Protein 4LE5 (pdb70)

Sequence (774 aa):
MYLFTSEVVSAGHPDKCADIIADTIVDILLKNDKNSRVASEVFVAGNKVVIGGEVKSNHKLSKADYDNLVKDVLKNIGYDGAGHFSKEQCLHPDEVDVMVFLNEQSGETGAGDQGIMFGFASCEAEEYMPAAISYARMLCDRVYAYAKANPHELGVDIKTQVTIDYGTKANFENCKPQSIHTIVVSAPCVESMKIEDLRSLVMKLILDSNLPKELFDPNKTRILINPTGKYVNHSSLHDSGLTGRKLIVDSFGGYSPIGGGAQSSKDYTKVDRSGLYAGRWLAKNIVAAGLAKKCIVQLSYAIGVAKPTSVSVDCMGTNTSVNDDVLSDFVMQNFSLTPNWIRDKFHLDKPSKETFLYADVAARGQVGQKDYPWEKLDALEQFKKLLKMYLFTSEVVSAGHPDKCADIIADTIVDILLKNDKNSRVASEVFVAGNKVVIGGEVKSNHKLSKADYDNLVKDVLKNIGYDGAGHFSKEQCLHPDEVDVMVFLNEQSPDINQDQGIMFGFASCEAEEYMPAAISYARMLCDRVYAYAKANPHELGVDIKTQVTIDYGTKANFENCKPQSIHTIVVSAPCVESMKIEDLRSLVMKLILDSNLPKELFDPNKTRILINPTGKYVNHSSLHDSGLTGRKLIVDSFGGYSPIGGGAQSSKDYTKVDRSGLYAGRWLAKNIVAAGLAKKCIVQLSYAIGVAKPTSVSVDCMGTNTSVNDDVLSDFVMQNFSLTPNWIRDKFHLDKPSKETFLYADVAARGQVGQKDYPWEKLDALEQQFKKLL

Structure (mmCIF, N/CA/C/O backbone):
data_4LE5
#
_entry.id   4LE5
#
_cell.length_a   61.655
_cell.length_b   113.075
_cell.length_c   62.179
_cell.angle_alpha   90.00
_cell.angle_beta   116.49
_cell.angle_gamma   90.00
#
_symmetry.space_group_name_H-M   'P 1 21 1'
#
loop_
_entity.id
_entity.type
_entity.pdbx_description
1 polymer 'S-adenosylmethionine synthetase'
2 water water
#
loop_
_atom_site.group_PDB
_atom_site.id
_atom_site.type_symbol
_atom_site.label_atom_id
_atom_site.label_alt_id
_atom_site.label_comp_id
_atom_site.label_asym_id
_atom_site.label_entity_id
_atom_site.label_seq_id
_atom_site.pdbx_PDB_ins_code
_atom_site.Cartn_x
_atom_site.Cartn_y
_atom_site.Cartn_z
_atom_site.occupancy
_atom_site.B_iso_or_equiv
_atom_site.auth_seq_id
_atom_site.auth_comp_id
_atom_site.auth_asym_id
_atom_site.auth_atom_id
_atom_site.pdbx_PDB_model_num
ATOM 1 N N . MET A 1 1 ? 13.386 22.551 6.620 1.00 60.52 1 MET A N 1
ATOM 2 C CA . MET A 1 1 ? 14.810 23.005 6.531 1.00 58.91 1 MET A CA 1
ATOM 3 C C . MET A 1 1 ? 15.725 22.300 7.545 1.00 52.48 1 MET A C 1
ATOM 4 O O . MET A 1 1 ? 16.941 22.350 7.409 1.00 49.44 1 MET A O 1
ATOM 9 N N . TYR A 1 2 ? 15.154 21.658 8.564 1.00 49.68 2 TYR A N 1
ATOM 10 C CA . TYR A 1 2 ? 15.925 20.743 9.414 1.00 48.06 2 TYR A CA 1
ATOM 11 C C . TYR A 1 2 ? 15.069 19.553 9.860 1.00 45.38 2 TYR A C 1
ATOM 12 O O . TYR A 1 2 ? 14.302 19.648 10.817 1.00 45.68 2 TYR A O 1
ATOM 21 N N . LEU A 1 3 ? 15.222 18.438 9.154 1.00 45.18 3 LEU A N 1
ATOM 22 C CA . LEU A 1 3 ? 14.346 17.274 9.314 1.00 44.48 3 LEU A CA 1
ATOM 23 C C . LEU A 1 3 ? 14.885 16.279 10.339 1.00 43.18 3 LEU A C 1
ATOM 24 O O . LEU A 1 3 ? 16.095 16.115 10.461 1.00 40.31 3 LEU A O 1
ATOM 29 N N . PHE A 1 4 ? 13.974 15.607 11.049 1.00 38.17 4 PHE A N 1
ATOM 30 C CA . PHE A 1 4 ? 14.315 14.444 11.871 1.00 37.11 4 PHE A CA 1
ATOM 31 C C . PHE A 1 4 ? 13.146 13.459 11.919 1.00 35.76 4 PHE A C 1
ATOM 32 O O . PHE A 1 4 ? 11.968 13.848 11.984 1.00 35.37 4 PHE A O 1
ATOM 40 N N . THR A 1 5 ? 13.490 12.180 11.904 1.00 35.17 5 THR A N 1
ATOM 41 C CA . THR A 1 5 ? 12.525 11.113 11.751 1.00 36.11 5 THR A CA 1
ATOM 42 C C . THR A 1 5 ? 12.767 9.999 12.760 1.00 34.00 5 THR A C 1
ATOM 43 O O . THR A 1 5 ? 13.893 9.574 12.946 1.00 32.86 5 THR A O 1
ATOM 47 N N . SER A 1 6 ? 11.694 9.506 13.373 1.00 32.12 6 SER A N 1
ATOM 48 C CA . SER A 1 6 ? 11.740 8.293 14.166 1.00 31.08 6 SER A CA 1
ATOM 49 C C . SER A 1 6 ? 10.654 7.344 13.673 1.00 32.51 6 SER A C 1
ATOM 50 O O . SER A 1 6 ? 9.718 7.770 12.983 1.00 33.87 6 SER A O 1
ATOM 53 N N . GLU A 1 7 ? 10.806 6.067 14.014 1.00 31.75 7 GLU A N 1
ATOM 54 C CA . GLU A 1 7 ? 9.875 5.011 13.626 1.00 36.72 7 GLU A CA 1
ATOM 55 C C . GLU A 1 7 ? 9.498 4.174 14.844 1.00 34.33 7 GLU A C 1
ATOM 56 O O . GLU A 1 7 ? 10.301 4.011 15.752 1.00 33.64 7 GLU A O 1
ATOM 62 N N . VAL A 1 8 ? 8.276 3.649 14.863 1.00 33.35 8 VAL A N 1
ATOM 63 C CA . VAL A 1 8 ? 7.860 2.662 15.863 1.00 32.68 8 VAL A CA 1
ATOM 64 C C . VAL A 1 8 ? 7.175 1.502 15.123 1.00 31.94 8 VAL A C 1
ATOM 65 O O . VAL A 1 8 ? 6.606 1.704 14.048 1.00 33.63 8 VAL A O 1
ATOM 69 N N . VAL A 1 9 ? 7.282 0.290 15.658 1.00 30.33 9 VAL A N 1
ATOM 70 C CA . VAL A 1 9 ? 6.527 -0.857 15.154 1.00 31.54 9 VAL A CA 1
ATOM 71 C C . VAL A 1 9 ? 5.638 -1.411 16.269 1.00 32.64 9 VAL A C 1
ATOM 72 O O . VAL A 1 9 ? 5.915 -1.217 17.459 1.00 31.42 9 VAL A O 1
ATOM 76 N N . SER A 1 10 ? 4.557 -2.082 15.891 1.00 31.82 10 SER A N 1
ATOM 77 C CA . SER A 1 10 ? 3.640 -2.637 16.871 1.00 32.08 10 SER A CA 1
ATOM 78 C C . SER A 1 10 ? 4.150 -3.956 17.469 1.00 31.42 10 SER A C 1
ATOM 79 O O . SER A 1 10 ? 5.161 -4.530 17.024 1.00 30.65 10 SER A O 1
ATOM 82 N N . ALA A 1 11 ? 3.417 -4.439 18.470 1.00 30.55 11 ALA A N 1
ATOM 83 C CA . ALA A 1 11 ? 3.665 -5.744 19.091 1.00 30.91 11 ALA A CA 1
ATOM 84 C C . ALA A 1 11 ? 3.571 -6.901 18.083 1.00 31.51 11 ALA A C 1
ATOM 85 O O . ALA A 1 11 ? 4.179 -7.938 18.282 1.00 34.40 11 ALA A O 1
ATOM 87 N N . GLY A 1 12 ? 2.819 -6.701 16.997 1.00 31.40 12 GLY A N 1
ATOM 88 C CA . GLY A 1 12 ? 2.685 -7.697 15.943 1.00 31.29 12 GLY A CA 1
ATOM 89 C C . GLY A 1 12 ? 3.912 -7.851 15.044 1.00 28.87 12 GLY A C 1
ATOM 90 O O . GLY A 1 12 ? 4.017 -8.832 14.316 1.00 34.07 12 GLY A O 1
ATOM 91 N N . HIS A 1 13 ? 4.838 -6.900 15.105 1.00 30.06 13 HIS A N 1
ATOM 92 C CA . HIS A 1 13 ? 6.105 -7.000 14.359 1.00 29.89 13 HIS A CA 1
ATOM 93 C C . HIS A 1 13 ? 6.947 -8.208 14.823 1.00 32.22 13 HIS A C 1
ATOM 94 O O . HIS A 1 13 ? 7.046 -8.453 16.019 1.00 31.81 13 HIS A O 1
ATOM 101 N N . PRO A 1 14 ? 7.565 -8.956 13.883 1.00 29.99 14 PRO A N 1
ATOM 102 C CA . PRO A 1 14 ? 8.233 -10.195 14.303 1.00 30.79 14 PRO A CA 1
ATOM 103 C C . PRO A 1 14 ? 9.282 -9.996 15.409 1.00 28.73 14 PRO A C 1
ATOM 104 O O . PRO A 1 14 ? 9.342 -10.813 16.334 1.00 27.00 14 PRO A O 1
ATOM 108 N N . ASP A 1 15 ? 10.072 -8.935 15.317 1.00 28.96 15 ASP A N 1
ATOM 109 C CA . ASP A 1 15 ? 11.084 -8.664 16.371 1.00 30.69 15 ASP A CA 1
ATOM 110 C C . ASP A 1 15 ? 10.407 -8.443 17.725 1.00 30.18 15 ASP A C 1
ATOM 111 O O . ASP A 1 15 ? 10.913 -8.897 18.758 1.00 33.36 15 ASP A O 1
ATOM 116 N N . LYS A 1 16 ? 9.263 -7.755 17.730 1.00 31.36 16 LYS A N 1
ATOM 117 C CA . LYS A 1 16 ? 8.521 -7.535 18.983 1.00 31.96 16 LYS A CA 1
ATOM 118 C C . LYS A 1 16 ? 7.828 -8.799 19.519 1.00 32.86 16 LYS A C 1
ATOM 119 O O . LYS A 1 16 ? 7.751 -8.993 20.732 1.00 33.28 16 LYS A O 1
ATOM 125 N N . CYS A 1 17 ? 7.329 -9.663 18.638 1.00 33.86 17 CYS A N 1
ATOM 126 C CA . CYS A 1 17 ? 6.835 -10.977 19.073 1.00 33.81 17 CYS A CA 1
ATOM 127 C C . CYS A 1 17 ? 7.926 -11.728 19.823 1.00 33.16 17 CYS A C 1
ATOM 128 O O . CYS A 1 17 ? 7.672 -12.328 20.869 1.00 32.58 17 CYS A O 1
ATOM 131 N N . ALA A 1 18 ? 9.144 -11.686 19.291 1.00 29.89 18 ALA A N 1
ATOM 132 C CA . ALA A 1 18 ? 10.265 -12.359 19.940 1.00 30.02 18 ALA A CA 1
ATOM 133 C C . ALA A 1 18 ? 10.572 -11.754 21.309 1.00 28.66 18 ALA A C 1
ATOM 134 O O . ALA A 1 18 ? 10.796 -12.511 22.291 1.00 30.88 18 ALA A O 1
ATOM 136 N N . ASP A 1 19 ? 10.621 -10.426 21.363 1.00 28.56 19 ASP A N 1
ATOM 137 C CA . ASP A 1 19 ? 10.852 -9.692 22.613 1.00 30.92 19 ASP A CA 1
ATOM 138 C C . ASP A 1 19 ? 9.785 -10.031 23.646 1.00 31.56 19 ASP A C 1
ATOM 139 O O . ASP A 1 19 ? 10.101 -10.255 24.804 1.00 29.15 19 ASP A O 1
ATOM 144 N N . ILE A 1 20 ? 8.523 -10.044 23.220 1.00 28.73 20 ILE A N 1
ATOM 145 C CA . ILE A 1 20 ? 7.404 -10.229 24.141 1.00 29.52 20 ILE A CA 1
ATOM 146 C C . ILE A 1 20 ? 7.320 -11.662 24.658 1.00 29.04 20 ILE A C 1
ATOM 147 O O . ILE A 1 20 ? 7.017 -11.869 25.821 1.00 29.00 20 ILE A O 1
ATOM 152 N N . ILE A 1 21 ? 7.602 -12.638 23.794 1.00 30.08 21 ILE A N 1
ATOM 153 C CA . ILE A 1 21 ? 7.720 -14.029 24.211 1.00 29.39 21 ILE A CA 1
ATOM 154 C C . ILE A 1 21 ? 8.829 -14.144 25.273 1.00 30.23 21 ILE A C 1
ATOM 155 O O . ILE A 1 21 ? 8.629 -14.732 26.352 1.00 30.07 21 ILE A O 1
ATOM 160 N N . ALA A 1 22 ? 9.968 -13.532 24.995 1.00 30.19 22 ALA A N 1
ATOM 161 C CA . ALA A 1 22 ? 11.136 -13.699 25.845 1.00 29.09 22 ALA A CA 1
ATOM 162 C C . ALA A 1 22 ? 10.885 -13.119 27.226 1.00 31.05 22 ALA A C 1
ATOM 163 O O . ALA A 1 22 ? 11.259 -13.716 28.233 1.00 32.77 22 ALA A O 1
ATOM 165 N N . ASP A 1 23 ? 10.264 -11.952 27.261 1.00 29.27 23 ASP A N 1
ATOM 166 C CA . ASP A 1 23 ? 9.937 -11.272 28.509 1.00 30.11 23 ASP A CA 1
ATOM 167 C C . ASP A 1 23 ? 8.700 -11.875 29.229 1.00 28.80 23 ASP A C 1
ATOM 168 O O . ASP A 1 23 ? 8.463 -11.582 30.407 1.00 28.69 23 ASP A O 1
ATOM 173 N N . THR A 1 24 ? 7.910 -12.686 28.534 1.00 31.31 24 THR A N 1
ATOM 174 C CA . THR A 1 24 ? 6.827 -13.428 29.184 1.00 31.09 24 THR A CA 1
ATOM 175 C C . THR A 1 24 ? 7.430 -14.552 30.030 1.00 33.05 24 THR A C 1
ATOM 176 O O . THR A 1 24 ? 6.910 -14.868 31.108 1.00 31.22 24 THR A O 1
ATOM 180 N N . ILE A 1 25 ? 8.554 -15.102 29.560 1.00 30.16 25 ILE A N 1
ATOM 181 C CA . ILE A 1 25 ? 9.324 -16.116 30.291 1.00 32.25 25 ILE A CA 1
ATOM 182 C C . ILE A 1 25 ? 9.970 -15.483 31.525 1.00 32.41 25 ILE A C 1
ATOM 183 O O . ILE A 1 25 ? 9.907 -16.042 32.632 1.00 31.74 25 ILE A O 1
ATOM 188 N N . VAL A 1 26 ? 10.589 -14.320 31.328 1.00 33.49 26 VAL A N 1
ATOM 189 C CA . VAL A 1 26 ? 11.163 -13.556 32.441 1.00 33.63 26 VAL A CA 1
ATOM 190 C C . VAL A 1 26 ? 10.089 -13.339 33.515 1.00 35.38 26 VAL A C 1
ATOM 191 O O . VAL A 1 26 ? 10.343 -13.556 34.706 1.00 34.19 26 VAL A O 1
ATOM 195 N N . ASP A 1 27 ? 8.886 -12.942 33.085 1.00 35.31 27 ASP A N 1
ATOM 196 C CA . ASP A 1 27 ? 7.805 -12.617 34.025 1.00 37.27 27 ASP A CA 1
ATOM 197 C C . ASP A 1 27 ? 7.381 -13.806 34.886 1.00 36.38 27 ASP A C 1
ATOM 198 O O . ASP A 1 27 ? 7.228 -13.664 36.107 1.00 34.63 27 ASP A O 1
ATOM 203 N N . ILE A 1 28 ? 7.195 -14.964 34.261 1.00 36.06 28 ILE A N 1
ATOM 204 C CA . ILE A 1 28 ? 6.674 -16.134 34.979 1.00 36.41 28 ILE A CA 1
ATOM 205 C C . ILE A 1 28 ? 7.726 -16.733 35.913 1.00 38.12 28 ILE A C 1
ATOM 206 O O . ILE A 1 28 ? 7.392 -17.180 37.011 1.00 37.78 28 ILE A O 1
ATOM 211 N N . LEU A 1 29 ? 8.994 -16.670 35.515 1.00 34.40 29 LEU A N 1
ATOM 212 C CA . LEU A 1 29 ? 10.088 -17.128 36.368 1.00 38.31 29 LEU A CA 1
ATOM 213 C C . LEU A 1 29 ? 10.271 -16.212 37.585 1.00 38.85 29 LEU A C 1
ATOM 214 O O . LEU A 1 29 ? 10.295 -16.685 38.726 1.00 41.70 29 LEU A O 1
ATOM 219 N N . LEU A 1 30 ? 10.386 -14.909 37.347 1.00 36.02 30 LEU A N 1
ATOM 220 C CA . LEU A 1 30 ? 10.500 -13.943 38.433 1.00 36.22 30 LEU A CA 1
ATOM 221 C C . LEU A 1 30 ? 9.266 -13.896 39.345 1.00 41.03 30 LEU A C 1
ATOM 222 O O . LEU A 1 30 ? 9.403 -13.731 40.563 1.00 44.01 30 LEU A O 1
ATOM 227 N N . LYS A 1 31 ? 8.073 -14.015 38.766 1.00 39.84 31 LYS A N 1
ATOM 228 C CA . LYS A 1 31 ? 6.836 -14.103 39.561 1.00 43.22 31 LYS A CA 1
ATOM 229 C C . LYS A 1 31 ? 6.928 -15.163 40.680 1.00 42.90 31 LYS A C 1
ATOM 230 O O . LYS A 1 31 ? 6.500 -14.910 41.809 1.00 42.26 31 LYS A O 1
ATOM 236 N N . ASN A 1 32 ? 7.484 -16.329 40.350 1.00 42.81 32 ASN A N 1
ATOM 237 C CA . ASN A 1 32 ? 7.539 -17.491 41.248 1.00 43.07 32 ASN A CA 1
ATOM 238 C C . ASN A 1 32 ? 8.881 -17.680 41.970 1.00 44.39 32 ASN A C 1
ATOM 239 O O . ASN A 1 32 ? 8.934 -18.343 43.000 1.00 46.40 32 ASN A O 1
ATOM 244 N N . ASP A 1 33 ? 9.958 -17.121 41.417 1.00 43.33 33 ASP A N 1
ATOM 245 C CA . ASP A 1 33 ? 11.287 -17.121 42.059 1.00 42.49 33 ASP A CA 1
ATOM 246 C C . ASP A 1 33 ? 11.954 -15.805 41.695 1.00 41.30 33 ASP A C 1
ATOM 247 O O . ASP A 1 33 ? 12.427 -15.641 40.567 1.00 40.46 33 ASP A O 1
ATOM 252 N N . LYS A 1 34 ? 11.985 -14.877 42.652 1.00 39.38 34 LYS A N 1
ATOM 253 C CA . LYS A 1 34 ? 12.507 -13.535 42.421 1.00 37.84 34 LYS A CA 1
ATOM 254 C C . LYS A 1 34 ? 14.032 -13.473 42.218 1.00 37.59 34 LYS A C 1
ATOM 255 O O . LYS A 1 34 ? 14.545 -12.438 41.803 1.00 36.17 34 LYS A O 1
ATOM 261 N N . ASN A 1 35 ? 14.746 -14.555 42.532 1.00 38.63 35 ASN A N 1
ATOM 262 C CA . ASN A 1 35 ? 16.195 -14.629 42.272 1.00 39.76 35 ASN A CA 1
ATOM 263 C C . ASN A 1 35 ? 16.541 -15.383 40.985 1.00 39.08 35 ASN A C 1
ATOM 264 O O . ASN A 1 35 ? 17.712 -15.696 40.734 1.00 39.94 35 ASN A O 1
ATOM 269 N N . SER A 1 36 ? 15.526 -15.686 40.176 1.00 39.06 36 SER A N 1
ATOM 270 C CA . SER A 1 36 ? 15.740 -16.313 38.880 1.00 36.26 36 SER A CA 1
ATOM 271 C C . SER A 1 36 ? 16.717 -15.509 38.016 1.00 33.33 36 SER A C 1
ATOM 272 O O . SER A 1 36 ? 16.657 -14.268 37.991 1.00 34.63 36 SER A O 1
ATOM 275 N N . ARG A 1 37 ? 17.619 -16.222 37.342 1.00 32.62 37 ARG A N 1
ATOM 276 C CA . ARG A 1 37 ? 18.552 -15.621 36.395 1.00 34.50 37 ARG A CA 1
ATOM 277 C C . ARG A 1 37 ? 18.160 -16.086 35.000 1.00 30.79 37 ARG A C 1
ATOM 278 O O . ARG A 1 37 ? 18.149 -17.278 34.719 1.00 31.51 37 ARG A O 1
ATOM 286 N N . VAL A 1 38 ? 17.833 -15.135 34.130 1.00 32.18 38 VAL A N 1
ATOM 287 C CA . VAL A 1 38 ? 17.184 -15.449 32.859 1.00 32.21 38 VAL A CA 1
ATOM 288 C C .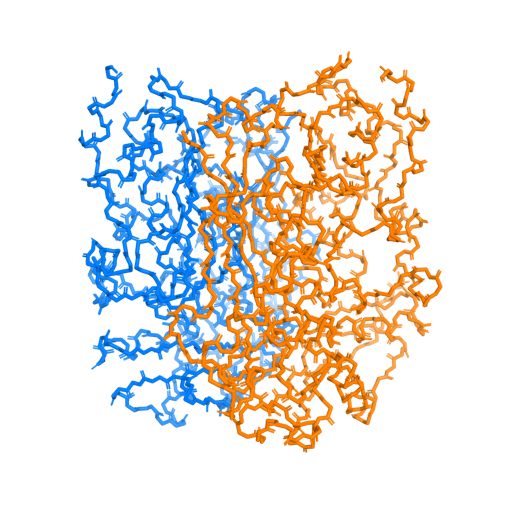 VAL A 1 38 ? 17.888 -14.747 31.704 1.00 31.95 38 VAL A C 1
ATOM 289 O O . VAL A 1 38 ? 18.128 -13.536 31.759 1.00 31.68 38 VAL A O 1
ATOM 293 N N . ALA A 1 39 ? 18.216 -15.528 30.678 1.00 31.91 39 ALA A N 1
ATOM 294 C CA . ALA A 1 39 ? 18.757 -15.026 29.415 1.00 32.84 39 ALA A CA 1
ATOM 295 C C . ALA A 1 39 ? 18.095 -15.817 28.262 1.00 32.57 39 ALA A C 1
ATOM 296 O O . ALA A 1 39 ? 18.769 -16.496 27.482 1.00 32.33 39 ALA A O 1
ATOM 298 N N . SER A 1 40 ? 16.762 -15.735 28.199 1.00 33.02 40 SER A N 1
ATOM 299 C CA . SER A 1 40 ? 15.957 -16.568 27.289 1.00 31.67 40 SER A CA 1
ATOM 300 C C . SER A 1 40 ? 15.661 -15.903 25.944 1.00 34.85 40 SER A C 1
ATOM 301 O O . SER A 1 40 ? 14.590 -15.318 25.738 1.00 33.00 40 SER A O 1
ATOM 304 N N . GLU A 1 41 ? 16.606 -16.040 25.019 1.00 31.35 41 GLU A N 1
ATOM 305 C CA . GLU A 1 41 ? 16.511 -15.428 23.681 1.00 32.22 41 GLU A CA 1
ATOM 306 C C . GLU A 1 41 ? 15.518 -16.161 22.785 1.00 28.69 41 GLU A C 1
ATOM 307 O O . GLU A 1 41 ? 15.333 -17.366 22.910 1.00 28.73 41 GLU A O 1
ATOM 313 N N . VAL A 1 42 ? 14.926 -15.431 21.842 1.00 29.62 42 VAL A N 1
ATOM 314 C CA . VAL A 1 42 ? 13.905 -15.987 20.978 1.00 29.25 42 VAL A CA 1
ATOM 315 C C . VAL A 1 42 ? 14.161 -15.604 19.523 1.00 29.03 42 VAL A C 1
ATOM 316 O O . VAL A 1 42 ? 14.513 -14.466 19.209 1.00 30.94 42 VAL A O 1
ATOM 320 N N . PHE A 1 43 ? 13.982 -16.593 18.666 1.00 29.58 43 PHE A N 1
ATOM 321 C CA . PHE A 1 43 ? 14.013 -16.450 17.233 1.00 32.07 43 PHE A CA 1
ATOM 322 C C . PHE A 1 43 ? 12.689 -16.983 16.688 1.00 30.29 43 PHE A C 1
ATOM 323 O O . PHE A 1 43 ? 12.290 -18.100 16.984 1.00 30.90 43 PHE A O 1
ATOM 331 N N . VAL A 1 44 ? 12.034 -16.177 15.870 1.00 31.27 44 VAL A N 1
ATOM 332 C CA . VAL A 1 44 ? 10.772 -16.548 15.244 1.00 30.15 44 VAL A CA 1
ATOM 333 C C . VAL A 1 44 ? 10.920 -16.434 13.739 1.00 30.66 44 VAL A C 1
ATOM 334 O O . VAL A 1 44 ? 11.425 -15.435 13.232 1.00 33.17 44 VAL A O 1
ATOM 338 N N . ALA A 1 45 ? 10.494 -17.465 13.029 1.00 33.50 45 ALA A N 1
ATOM 339 C CA . ALA A 1 45 ? 10.457 -17.403 11.566 1.00 35.57 45 ALA A CA 1
ATOM 340 C C . ALA A 1 45 ? 9.528 -18.467 11.023 1.00 35.08 45 ALA A C 1
ATOM 341 O O . ALA A 1 45 ? 9.502 -19.602 11.506 1.00 33.01 45 ALA A O 1
ATOM 343 N N . GLY A 1 46 ? 8.769 -18.100 9.993 1.00 35.45 46 GLY A N 1
ATOM 344 C CA . GLY A 1 46 ? 7.823 -19.022 9.408 1.00 36.75 46 GLY A CA 1
ATOM 345 C C . GLY A 1 46 ? 6.862 -19.459 10.484 1.00 38.84 46 GLY A C 1
ATOM 346 O O . GLY A 1 46 ? 6.339 -18.624 11.238 1.00 40.12 46 GLY A O 1
ATOM 347 N N . ASN A 1 47 ? 6.652 -20.768 10.578 1.00 41.14 47 ASN A N 1
ATOM 348 C CA . ASN A 1 47 ? 5.835 -21.333 11.647 1.00 41.22 47 ASN A CA 1
ATOM 349 C C . ASN A 1 47 ? 6.663 -21.885 12.799 1.00 37.93 47 ASN A C 1
ATOM 350 O O . ASN A 1 47 ? 6.241 -22.795 13.490 1.00 35.74 47 ASN A O 1
ATOM 355 N N . LYS A 1 48 ? 7.855 -21.331 13.002 1.00 35.24 48 LYS A N 1
ATOM 356 C CA . LYS A 1 48 ? 8.755 -21.837 14.025 1.00 35.14 48 LYS A CA 1
ATOM 357 C C . LYS A 1 48 ? 8.981 -20.772 15.076 1.00 30.55 48 LYS A C 1
ATOM 358 O O . LYS A 1 48 ? 9.072 -19.582 14.760 1.00 32.82 48 LYS A O 1
ATOM 364 N N . VAL A 1 49 ? 9.046 -21.210 16.326 1.00 29.86 49 VAL A N 1
ATOM 365 C CA . VAL A 1 49 ? 9.555 -20.391 17.422 1.00 31.76 49 VAL A CA 1
ATOM 366 C C . VAL A 1 49 ? 10.669 -21.168 18.080 1.00 28.03 49 VAL A C 1
ATOM 367 O O . VAL A 1 49 ? 10.451 -22.285 18.461 1.00 29.94 49 VAL A O 1
ATOM 371 N N . VAL A 1 50 ? 11.875 -20.601 18.149 1.00 32.29 50 VAL A N 1
ATOM 372 C CA . VAL A 1 50 ? 13.004 -21.225 18.855 1.00 31.71 50 VAL A CA 1
ATOM 373 C C . VAL A 1 50 ? 13.385 -20.415 20.095 1.00 30.67 50 VAL A C 1
ATOM 374 O O . VAL A 1 50 ? 13.651 -19.219 20.014 1.00 29.76 50 VAL A O 1
ATOM 378 N N . ILE A 1 51 ? 13.414 -21.083 21.245 1.00 30.47 51 ILE A N 1
ATOM 379 C CA . ILE A 1 51 ? 13.870 -20.481 22.489 1.00 31.95 51 ILE A CA 1
ATOM 380 C C . ILE A 1 51 ? 15.234 -21.062 22.866 1.00 32.71 51 ILE A C 1
ATOM 381 O O . ILE A 1 51 ? 15.384 -22.280 22.985 1.00 34.83 51 ILE A O 1
ATOM 386 N N . GLY A 1 52 ? 16.226 -20.193 23.059 1.00 31.26 52 GLY A N 1
ATOM 387 C CA . GLY A 1 52 ? 17.549 -20.618 23.499 1.00 30.38 52 GLY A CA 1
ATOM 388 C C . GLY A 1 52 ? 18.072 -19.711 24.582 1.00 32.37 52 GLY A C 1
ATOM 389 O O . GLY A 1 52 ? 17.373 -18.831 25.076 1.00 35.62 52 GLY A O 1
ATOM 390 N N . GLY A 1 53 ? 19.325 -19.941 24.967 1.00 33.89 53 GLY A N 1
ATOM 391 C CA . GLY A 1 53 ? 19.915 -19.164 26.013 1.00 34.32 53 GLY A CA 1
ATOM 392 C C . GLY A 1 53 ? 20.044 -19.990 27.265 1.00 34.38 53 GLY A C 1
ATOM 393 O O . GLY A 1 53 ? 20.141 -21.220 27.214 1.00 36.20 53 GLY A O 1
ATOM 394 N N . GLU A 1 54 ? 20.005 -19.294 28.391 1.00 35.39 54 GLU A N 1
ATOM 395 C CA . GLU A 1 54 ? 20.303 -19.882 29.679 1.00 38.79 54 GLU A CA 1
ATOM 396 C C . GLU A 1 54 ? 19.223 -19.507 30.684 1.00 40.41 54 GLU A C 1
ATOM 397 O O . GLU A 1 54 ? 18.697 -18.397 30.654 1.00 41.34 54 GLU A O 1
ATOM 403 N N . VAL A 1 55 ? 18.868 -20.437 31.562 1.00 40.25 55 VAL A N 1
ATOM 404 C CA . VAL A 1 55 ? 17.886 -20.153 32.612 1.00 41.28 55 VAL A CA 1
ATOM 405 C C . VAL A 1 55 ? 18.300 -20.836 33.918 1.00 41.59 55 VAL A C 1
ATOM 406 O O . VAL A 1 55 ? 18.776 -21.972 33.901 1.00 42.33 55 VAL A O 1
ATOM 410 N N . LYS A 1 56 ? 18.125 -20.129 35.037 1.00 41.72 56 LYS A N 1
ATOM 411 C CA . LYS A 1 56 ? 18.342 -20.697 36.375 1.00 41.60 56 LYS A CA 1
ATOM 412 C C . LYS A 1 56 ? 17.249 -20.207 37.312 1.00 41.26 56 LYS A C 1
ATOM 413 O O . LYS A 1 56 ? 17.186 -19.029 37.644 1.00 41.55 56 LYS A O 1
ATOM 419 N N . SER A 1 57 ? 16.395 -21.126 37.741 1.00 38.26 57 SER A N 1
ATOM 420 C CA . SER A 1 57 ? 15.195 -20.774 38.488 1.00 39.51 57 SER A CA 1
ATOM 421 C C . SER A 1 57 ? 14.734 -21.971 39.314 1.00 40.42 57 SER A C 1
ATOM 422 O O . SER A 1 57 ? 14.983 -23.114 38.944 1.00 42.77 57 SER A O 1
ATOM 425 N N . ASN A 1 58 ? 14.072 -21.698 40.436 1.00 45.91 58 ASN A N 1
ATOM 426 C CA . ASN A 1 58 ? 13.422 -22.740 41.226 1.00 46.05 58 ASN A CA 1
ATOM 427 C C . ASN A 1 58 ? 12.051 -23.089 40.659 1.00 49.07 58 ASN A C 1
ATOM 428 O O . ASN A 1 58 ? 11.537 -24.169 40.908 1.00 48.11 58 ASN A O 1
ATOM 433 N N . HIS A 1 59 ? 11.462 -22.184 39.885 1.00 49.75 59 HIS A N 1
ATOM 434 C CA . HIS A 1 59 ? 10.235 -22.510 39.177 1.00 50.13 59 HIS A CA 1
ATOM 435 C C . HIS A 1 59 ? 10.615 -23.261 37.915 1.00 50.52 59 HIS A C 1
ATOM 436 O O . HIS A 1 59 ? 11.310 -22.727 37.050 1.00 47.30 59 HIS A O 1
ATOM 443 N N . LYS A 1 60 ? 10.183 -24.513 37.838 1.00 51.23 60 LYS A N 1
ATOM 444 C CA . LYS A 1 60 ? 10.502 -25.383 36.720 1.00 54.93 60 LYS A CA 1
ATOM 445 C C . LYS A 1 60 ? 9.428 -25.224 35.654 1.00 53.02 60 LYS A C 1
ATOM 446 O O . LYS A 1 60 ? 8.250 -25.084 35.964 1.00 52.27 60 LYS A O 1
ATOM 452 N N . LEU A 1 61 ? 9.850 -25.238 34.396 1.00 53.10 61 LEU A N 1
ATOM 453 C CA . LEU A 1 61 ? 8.958 -24.985 33.280 1.00 52.60 61 LEU A CA 1
ATOM 454 C C . LEU A 1 61 ? 9.093 -26.141 32.291 1.00 52.96 61 LEU A C 1
ATOM 455 O O . LEU A 1 61 ? 10.188 -26.411 31.801 1.00 50.63 61 LEU A O 1
ATOM 460 N N . SER A 1 62 ? 7.985 -26.837 32.021 1.00 51.90 62 SER A N 1
ATOM 461 C CA . SER A 1 62 ? 7.990 -27.992 31.109 1.00 51.84 62 SER A CA 1
ATOM 462 C C . SER A 1 62 ? 7.898 -27.556 29.655 1.00 46.81 62 SER A C 1
ATOM 463 O O . SER A 1 62 ? 7.537 -26.418 29.369 1.00 45.04 62 SER A O 1
ATOM 466 N N . LYS A 1 63 ? 8.190 -28.479 28.744 1.00 44.91 63 LYS A N 1
ATOM 467 C CA . LYS A 1 63 ? 8.082 -28.219 27.304 1.00 42.98 63 LYS A CA 1
ATOM 468 C C . LYS A 1 63 ? 6.655 -27.826 26.918 1.00 42.65 63 LYS A C 1
ATOM 469 O O . LYS A 1 63 ? 6.449 -26.919 26.112 1.00 40.00 63 LYS A O 1
ATOM 475 N N . ALA A 1 64 ? 5.679 -28.518 27.496 1.00 41.47 64 ALA A N 1
ATOM 476 C CA . ALA A 1 64 ? 4.271 -28.154 27.350 1.00 43.55 64 ALA A CA 1
ATOM 477 C C . ALA A 1 64 ? 4.021 -26.719 27.831 1.00 42.40 64 ALA A C 1
ATOM 478 O O . ALA A 1 64 ? 3.330 -25.950 27.169 1.00 44.92 64 ALA A O 1
ATOM 480 N N . ASP A 1 65 ? 4.598 -26.361 28.979 1.00 43.77 65 ASP A N 1
ATOM 481 C CA . ASP A 1 65 ? 4.466 -24.998 29.514 1.00 42.66 65 ASP A CA 1
ATOM 482 C C . ASP A 1 65 ? 5.019 -23.943 28.556 1.00 38.73 65 ASP A C 1
ATOM 483 O O . ASP A 1 65 ? 4.405 -22.885 28.366 1.00 34.64 65 ASP A O 1
ATOM 488 N N . TYR A 1 66 ? 6.174 -24.232 27.956 1.00 37.13 66 TYR A N 1
ATOM 489 C CA . TYR A 1 66 ? 6.776 -23.314 26.998 1.00 36.11 66 TYR A CA 1
ATOM 490 C C . TYR A 1 66 ? 5.906 -23.207 25.756 1.00 34.07 66 TYR A C 1
ATOM 491 O O . TYR A 1 66 ? 5.711 -22.115 25.244 1.00 34.33 66 TYR A O 1
ATOM 500 N N . ASP A 1 67 ? 5.376 -24.336 25.284 1.00 35.88 67 ASP A N 1
ATOM 501 C CA . ASP A 1 67 ? 4.456 -24.349 24.131 1.00 38.58 67 ASP A CA 1
ATOM 502 C C . ASP A 1 67 ? 3.236 -23.482 24.389 1.00 38.39 67 ASP A C 1
ATOM 503 O O . ASP A 1 67 ? 2.871 -22.645 23.566 1.00 37.15 67 ASP A O 1
ATOM 508 N N . ASN A 1 68 ? 2.613 -23.700 25.535 1.00 36.86 68 ASN A N 1
ATOM 509 C CA . ASN A 1 68 ? 1.403 -22.974 25.899 1.00 37.96 68 ASN A CA 1
ATOM 510 C C . ASN A 1 68 ? 1.662 -21.491 26.114 1.00 37.18 68 ASN A C 1
ATOM 511 O O . ASN A 1 68 ? 0.859 -20.659 25.706 1.00 36.70 68 ASN A O 1
ATOM 516 N N . LEU A 1 69 ? 2.794 -21.169 26.736 1.00 34.93 69 LEU A N 1
ATOM 517 C CA . LEU A 1 69 ? 3.232 -19.781 26.863 1.00 35.06 69 LEU A CA 1
ATOM 518 C C . LEU A 1 69 ? 3.314 -19.101 25.496 1.00 32.91 69 LEU A C 1
ATOM 519 O O . LEU A 1 69 ? 2.765 -18.010 25.298 1.00 34.43 69 LEU A O 1
ATOM 524 N N . VAL A 1 70 ? 4.000 -19.747 24.554 1.00 33.30 70 VAL A N 1
ATOM 525 C CA . VAL A 1 70 ? 4.163 -19.188 23.210 1.00 30.78 70 VAL A CA 1
ATOM 526 C C . VAL A 1 70 ? 2.808 -18.915 22.540 1.00 33.46 70 VAL A C 1
ATOM 527 O O . VAL A 1 70 ? 2.579 -17.806 22.060 1.00 32.48 70 VAL A O 1
ATOM 531 N N . LYS A 1 71 ? 1.925 -19.905 22.530 1.00 34.57 71 LYS A N 1
ATOM 532 C CA . LYS A 1 71 ? 0.598 -19.729 21.919 1.00 36.14 71 LYS A CA 1
ATOM 533 C C . LYS A 1 71 ? -0.221 -18.635 22.608 1.00 36.13 71 LYS A C 1
ATOM 534 O O . LYS A 1 71 ? -0.838 -17.797 21.943 1.00 31.16 71 LYS A O 1
ATOM 540 N N . ASP A 1 72 ? -0.207 -18.618 23.939 1.00 37.23 72 ASP A N 1
ATOM 541 C CA . ASP A 1 72 ? -0.924 -17.586 24.695 1.00 36.59 72 ASP A CA 1
ATOM 542 C C . ASP A 1 72 ? -0.406 -16.184 24.352 1.00 35.59 72 ASP A C 1
ATOM 543 O O . ASP A 1 72 ? -1.197 -15.265 24.148 1.00 33.93 72 ASP A O 1
ATOM 548 N N . VAL A 1 73 ? 0.916 -16.012 24.289 1.00 32.90 73 VAL A N 1
ATOM 549 C CA . VAL A 1 73 ? 1.513 -14.719 23.935 1.00 31.70 73 VAL A CA 1
ATOM 550 C C . VAL A 1 73 ? 1.058 -14.289 22.530 1.00 32.38 73 VAL A C 1
ATOM 551 O O . VAL A 1 73 ? 0.664 -13.143 22.326 1.00 30.90 73 VAL A O 1
ATOM 555 N N . LEU A 1 74 ? 1.126 -15.212 21.570 1.00 32.99 74 LEU A N 1
ATOM 556 C CA . LEU A 1 74 ? 0.763 -14.911 20.190 1.00 32.64 74 LEU A CA 1
ATOM 557 C C . LEU A 1 74 ? -0.714 -14.496 20.094 1.00 34.33 74 LEU A C 1
ATOM 558 O O . LEU A 1 74 ? -1.041 -13.527 19.421 1.00 33.89 74 LEU A O 1
ATOM 563 N N . LYS A 1 75 ? -1.572 -15.233 20.785 1.00 35.31 75 LYS A N 1
ATOM 564 C CA . LYS A 1 75 ? -3.003 -14.924 20.868 1.00 37.07 75 LYS A CA 1
ATOM 565 C C . LYS A 1 75 ? -3.286 -13.520 21.441 1.00 37.39 75 LYS A C 1
ATOM 566 O O . LYS A 1 75 ? -4.049 -12.747 20.857 1.00 38.67 75 LYS A O 1
ATOM 572 N N . ASN A 1 76 ? -2.654 -13.187 22.563 1.00 35.41 76 ASN A N 1
ATOM 573 C CA . ASN A 1 76 ? -2.780 -11.849 23.162 1.00 38.34 76 ASN A CA 1
ATOM 574 C C . ASN A 1 76 ? -2.219 -10.711 22.302 1.00 35.88 76 ASN A C 1
ATOM 575 O O . ASN A 1 76 ? -2.743 -9.600 22.330 1.00 32.30 76 ASN A O 1
ATOM 580 N N . ILE A 1 77 ? -1.159 -10.986 21.535 1.00 33.48 77 ILE A N 1
ATOM 581 C CA . ILE A 1 77 ? -0.639 -10.015 20.562 1.00 32.24 77 ILE A CA 1
ATOM 582 C C . ILE A 1 77 ? -1.628 -9.799 19.411 1.00 32.23 77 ILE A C 1
ATOM 583 O O . ILE A 1 77 ? -1.668 -8.716 18.811 1.00 33.43 77 ILE A O 1
ATOM 588 N N . GLY A 1 78 ? -2.426 -10.824 19.121 1.00 35.50 78 GLY A N 1
ATOM 589 C CA . GLY A 1 78 ? -3.460 -10.746 18.091 1.00 35.49 78 GLY A CA 1
ATOM 590 C C . GLY A 1 78 ? -3.398 -11.798 16.992 1.00 38.28 78 GLY A C 1
ATOM 591 O O . GLY A 1 78 ? -4.245 -11.809 16.105 1.00 38.90 78 GLY A O 1
ATOM 592 N N . TYR A 1 79 ? -2.394 -12.673 17.034 1.00 36.89 79 TYR A N 1
ATOM 593 C CA . TYR A 1 79 ? -2.330 -13.825 16.145 1.00 35.46 79 TYR A CA 1
ATOM 594 C C . TYR A 1 79 ? -3.039 -15.009 16.803 1.00 36.30 79 TYR A C 1
ATOM 595 O O . TYR A 1 79 ? -2.406 -15.866 17.441 1.00 33.63 79 TYR A O 1
ATOM 604 N N . ASP A 1 80 ? -4.357 -15.050 16.638 1.00 38.48 80 ASP A N 1
ATOM 605 C CA . ASP A 1 80 ? -5.213 -16.006 17.347 1.00 40.76 80 ASP A CA 1
ATOM 606 C C . ASP A 1 80 ? -5.936 -17.005 16.437 1.00 40.19 80 ASP A C 1
ATOM 607 O O . ASP A 1 80 ? -6.790 -17.780 16.903 1.00 38.33 80 ASP A O 1
ATOM 612 N N . GLY A 1 81 ? -5.600 -16.979 15.151 1.00 40.96 81 GLY A N 1
ATOM 613 C CA . GLY A 1 81 ? -6.159 -17.908 14.177 1.00 42.06 81 GLY A CA 1
ATOM 614 C C . GLY A 1 81 ? -7.665 -17.806 13.979 1.00 42.38 81 GLY A C 1
ATOM 615 O O . GLY A 1 81 ? -8.310 -18.811 13.709 1.00 42.11 81 GLY A O 1
ATOM 616 N N . ALA A 1 82 ? -8.213 -16.598 14.103 1.00 41.96 82 ALA A N 1
ATOM 617 C CA . ALA A 1 82 ? -9.657 -16.379 13.978 1.00 46.82 82 ALA A CA 1
ATOM 618 C C . ALA A 1 82 ? -10.171 -16.629 12.555 1.00 47.57 82 ALA A C 1
ATOM 619 O O . ALA A 1 82 ? -11.342 -16.979 12.369 1.00 50.54 82 ALA A O 1
ATOM 621 N N . GLY A 1 83 ? -9.308 -16.447 11.559 1.00 45.95 83 GLY A N 1
ATOM 622 C CA . GLY A 1 83 ? -9.640 -16.808 10.167 1.00 47.14 83 GLY A CA 1
ATOM 623 C C . GLY A 1 83 ? -9.857 -15.660 9.189 1.00 45.51 83 GLY A C 1
ATOM 624 O O . GLY A 1 83 ? -10.228 -15.888 8.032 1.00 44.65 83 GLY A O 1
ATOM 625 N N . HIS A 1 84 ? -9.617 -14.429 9.632 1.00 42.25 84 HIS A N 1
ATOM 626 C CA . HIS A 1 84 ? -9.705 -13.255 8.748 1.00 41.62 84 HIS A CA 1
ATOM 627 C C . HIS A 1 84 ? -8.509 -13.218 7.809 1.00 40.42 84 HIS A C 1
ATOM 628 O O . HIS A 1 84 ? -8.607 -12.762 6.677 1.00 38.82 84 HIS A O 1
ATOM 635 N N . PHE A 1 85 ? -7.373 -13.681 8.320 1.00 40.02 85 PHE A N 1
ATOM 636 C CA . PHE A 1 85 ? -6.210 -14.010 7.512 1.00 37.89 85 PHE A CA 1
ATOM 637 C C . PHE A 1 85 ? -5.984 -15.515 7.592 1.00 38.48 85 PHE A C 1
ATOM 638 O O . PHE A 1 85 ? -6.213 -16.127 8.629 1.00 42.87 85 PHE A O 1
ATOM 646 N N . SER A 1 86 ? -5.538 -16.103 6.490 1.00 39.98 86 SER A N 1
ATOM 647 C CA . SER A 1 86 ? -5.353 -17.538 6.393 1.00 41.21 86 SER A CA 1
ATOM 648 C C . SER A 1 86 ? -4.009 -17.878 6.990 1.00 42.84 86 SER A C 1
ATOM 649 O O . SER A 1 86 ? -3.154 -17.000 7.154 1.00 40.94 86 SER A O 1
ATOM 652 N N . LYS A 1 87 ? -3.816 -19.156 7.287 1.00 45.03 87 LYS A N 1
ATOM 653 C CA . LYS A 1 87 ? -2.572 -19.630 7.876 1.00 45.05 87 LYS A CA 1
ATOM 654 C C . LYS A 1 87 ? -1.356 -19.428 6.957 1.00 43.55 87 LYS A C 1
ATOM 655 O O . LYS A 1 87 ? -0.224 -19.545 7.408 1.00 43.21 87 LYS A O 1
ATOM 661 N N . GLU A 1 88 ? -1.596 -19.128 5.679 1.00 43.84 88 GLU A N 1
ATOM 662 C CA . GLU A 1 88 ? -0.523 -18.781 4.739 1.00 44.86 88 GLU A CA 1
ATOM 663 C C . GLU A 1 88 ? -0.219 -17.274 4.733 1.00 43.07 88 GLU A C 1
ATOM 664 O O . GLU A 1 88 ? 0.872 -16.852 4.335 1.00 43.14 88 GLU A O 1
ATOM 670 N N . GLN A 1 89 ? -1.177 -16.469 5.194 1.00 40.94 89 GLN A N 1
ATOM 671 C CA . GLN A 1 89 ? -1.082 -15.011 5.136 1.00 41.00 89 GLN A CA 1
ATOM 672 C C . GLN A 1 89 ? -0.466 -14.440 6.418 1.00 41.38 89 GLN A C 1
ATOM 673 O O . GLN A 1 89 ? 0.335 -13.501 6.369 1.00 38.84 89 GLN A O 1
ATOM 679 N N . CYS A 1 90 ? -0.856 -14.992 7.561 1.00 41.03 90 CYS A N 1
ATOM 680 C CA . CYS A 1 90 ? -0.161 -14.697 8.807 1.00 39.07 90 CYS A CA 1
ATOM 681 C C . CYS A 1 90 ? -0.230 -15.873 9.774 1.00 41.63 90 CYS A C 1
ATOM 682 O O . CYS A 1 90 ? -1.043 -16.786 9.605 1.00 36.53 90 CYS A O 1
ATOM 685 N N . LEU A 1 91 ? 0.646 -15.811 10.778 1.00 39.98 91 LEU A N 1
ATOM 686 C CA . LEU A 1 91 ? 0.827 -16.846 11.782 1.00 39.72 91 LEU A CA 1
ATOM 687 C C . LEU A 1 91 ? -0.495 -17.244 12.440 1.00 41.68 91 LEU A C 1
ATOM 688 O O . LEU A 1 91 ? -1.243 -16.380 12.898 1.00 39.48 91 LEU A O 1
ATOM 693 N N . HIS A 1 92 ? -0.778 -18.547 12.447 1.00 41.85 92 HIS A N 1
ATOM 694 C CA . HIS A 1 92 ? -1.870 -19.128 13.226 1.00 42.80 92 HIS A CA 1
ATOM 695 C C . HIS A 1 92 ? -1.241 -19.974 14.328 1.00 42.34 92 HIS A C 1
ATOM 696 O O . HIS A 1 92 ? -0.411 -20.838 14.030 1.00 42.76 92 HIS A O 1
ATOM 703 N N . PRO A 1 93 ? -1.638 -19.745 15.594 1.00 44.76 93 PRO A N 1
ATOM 704 C CA . PRO A 1 93 ? -1.144 -20.495 16.759 1.00 45.71 93 PRO A CA 1
ATOM 705 C C . PRO A 1 93 ? -1.071 -22.016 16.574 1.00 46.71 93 PRO A C 1
ATOM 706 O O . PRO A 1 93 ? -0.096 -22.642 17.001 1.00 43.50 93 PRO A O 1
ATOM 710 N N . ASP A 1 94 ? -2.097 -22.601 15.956 1.00 46.68 94 ASP A N 1
ATOM 711 C CA . ASP A 1 94 ? -2.200 -24.055 15.836 1.00 48.22 94 ASP A CA 1
ATOM 712 C C . ASP A 1 94 ? -1.152 -24.655 14.906 1.00 44.56 94 ASP A C 1
ATOM 713 O O . ASP A 1 94 ? -0.979 -25.871 14.890 1.00 47.14 94 ASP A O 1
ATOM 718 N N . GLU A 1 95 ? -0.472 -23.811 14.130 1.00 43.23 95 GLU A N 1
ATOM 719 C CA . GLU A 1 95 ? 0.546 -24.266 13.182 1.00 41.32 95 GLU A CA 1
ATOM 720 C C . GLU A 1 95 ? 1.981 -24.135 13.679 1.00 40.35 95 GLU A C 1
ATOM 721 O O . GLU A 1 95 ? 2.896 -24.601 12.994 1.00 38.42 95 GLU A O 1
ATOM 727 N N . VAL A 1 96 ? 2.215 -23.519 14.837 1.00 39.78 96 VAL A N 1
ATOM 728 C CA . VAL A 1 96 ? 3.627 -23.264 15.211 1.00 40.21 96 VAL A CA 1
ATOM 729 C C . VAL A 1 96 ? 4.283 -24.458 15.911 1.00 38.64 96 VAL A C 1
ATOM 730 O O . VAL A 1 96 ? 3.667 -25.165 16.709 1.00 37.30 96 VAL A O 1
ATOM 734 N N . ASP A 1 97 ? 5.552 -24.673 15.568 1.00 35.80 97 ASP A N 1
ATOM 735 C CA . ASP A 1 97 ? 6.372 -25.683 16.200 1.00 36.25 97 ASP A CA 1
ATOM 736 C C . ASP A 1 97 ? 7.281 -24.910 17.113 1.00 32.47 97 ASP A C 1
ATOM 737 O O . ASP A 1 97 ? 7.865 -23.930 16.686 1.00 31.71 97 ASP A O 1
ATOM 742 N N . VAL A 1 98 ? 7.359 -25.314 18.3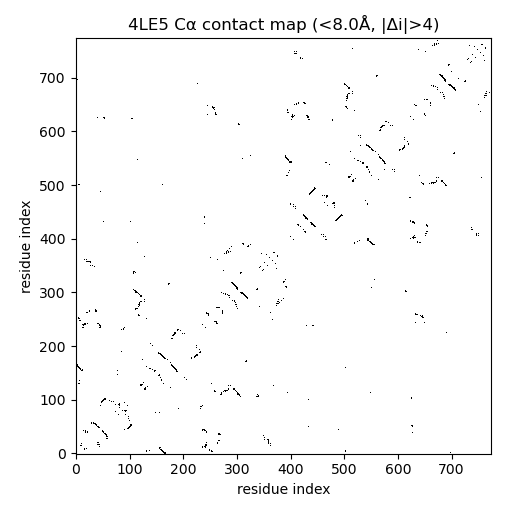77 1.00 33.51 98 VAL A N 1
ATOM 743 C CA . VAL A 1 98 ? 8.208 -24.621 19.335 1.00 31.03 98 VAL A CA 1
ATOM 744 C C . VAL A 1 98 ? 9.365 -25.545 19.645 1.00 30.04 98 VAL A C 1
ATOM 745 O O . VAL A 1 98 ? 9.159 -26.728 19.920 1.00 28.58 98 VAL A O 1
ATOM 749 N N . MET A 1 99 ? 10.571 -24.981 19.592 1.00 29.61 99 MET A N 1
ATOM 750 C CA . MET A 1 99 ? 11.806 -25.674 19.964 1.00 31.05 99 MET A CA 1
ATOM 751 C C . MET A 1 99 ? 12.361 -24.958 21.169 1.00 31.04 99 MET A C 1
ATOM 752 O O . MET A 1 99 ? 12.342 -23.723 21.207 1.00 29.86 99 MET A O 1
ATOM 757 N N . VAL A 1 100 ? 12.816 -25.734 22.155 1.00 30.53 100 VAL A N 1
ATOM 758 C CA . VAL A 1 100 ? 13.437 -25.197 23.366 1.00 31.23 100 VAL A CA 1
ATOM 759 C C . VAL A 1 100 ? 14.855 -25.765 23.510 1.00 31.87 100 VAL A C 1
ATOM 760 O O . VAL A 1 100 ? 15.029 -26.952 23.780 1.00 31.17 100 VAL A O 1
ATOM 764 N N . PHE A 1 101 ? 15.857 -24.920 23.304 1.00 33.20 101 PHE A N 1
ATOM 765 C CA . PHE A 1 101 ? 17.253 -25.337 23.330 1.00 36.75 101 PHE A CA 1
ATOM 766 C C . PHE A 1 101 ? 17.988 -24.592 24.441 1.00 40.30 101 PHE A C 1
ATOM 767 O O . PHE A 1 101 ? 19.019 -23.964 24.205 1.00 43.37 101 PHE A O 1
ATOM 775 N N . LEU A 1 102 ? 17.435 -24.659 25.650 1.00 44.68 102 LEU A N 1
ATOM 776 C CA . LEU A 1 102 ? 17.945 -23.907 26.800 1.00 44.35 102 LEU A CA 1
ATOM 777 C C . LEU A 1 102 ? 19.008 -24.690 27.557 1.00 48.86 102 LEU A C 1
ATOM 778 O O . LEU A 1 102 ? 18.942 -25.913 27.644 1.00 51.63 102 LEU A O 1
ATOM 783 N N . ASN A 1 103 ? 19.970 -23.968 28.126 1.00 52.54 103 ASN A N 1
ATOM 784 C CA . ASN A 1 103 ? 20.987 -24.559 28.995 1.00 57.35 103 ASN A CA 1
ATOM 785 C C . ASN A 1 103 ? 21.016 -23.862 30.346 1.00 61.64 103 ASN A C 1
ATOM 786 O O . ASN A 1 103 ? 20.249 -22.927 30.595 1.00 55.75 103 ASN A O 1
ATOM 791 N N . GLU A 1 104 ? 21.889 -24.334 31.231 1.00 68.59 104 GLU A N 1
ATOM 792 C CA . GLU A 1 104 ? 22.098 -23.670 32.509 1.00 73.39 104 GLU A CA 1
ATOM 793 C C . GLU A 1 104 ? 23.022 -22.466 32.333 1.00 77.84 104 GLU A C 1
ATOM 794 O O . GLU A 1 104 ? 23.672 -22.309 31.293 1.00 78.42 104 GLU A O 1
ATOM 800 N N . GLN A 1 105 ? 23.057 -21.625 33.364 1.00 80.79 105 GLN A N 1
ATOM 801 C CA . GLN A 1 105 ? 23.772 -20.348 33.345 1.00 84.72 105 GLN A CA 1
ATOM 802 C C . GLN A 1 105 ? 25.238 -20.493 32.917 1.00 88.82 105 GLN A C 1
ATOM 803 O O . GLN A 1 105 ? 25.651 -19.941 31.889 1.00 89.54 105 GLN A O 1
ATOM 809 N N . SER A 1 106 ? 26.009 -21.246 33.699 1.00 90.35 106 SER A N 1
ATOM 810 C CA . SER A 1 106 ? 27.424 -21.479 33.413 1.00 89.68 106 SER A CA 1
ATOM 811 C C . SER A 1 106 ? 27.982 -22.565 34.330 1.00 87.11 106 SER A C 1
ATOM 812 O O . SER A 1 106 ? 27.846 -22.484 35.549 1.00 82.37 106 SER A O 1
ATOM 815 N N . GLY A 1 118 ? 25.397 -1.678 47.485 1.00 60.29 118 GLY A N 1
ATOM 816 C CA . GLY A 1 118 ? 25.404 -2.982 46.840 1.00 61.64 118 GLY A CA 1
ATOM 817 C C . GLY A 1 118 ? 26.659 -3.769 47.156 1.00 65.79 118 GLY A C 1
ATOM 818 O O . GLY A 1 118 ? 27.755 -3.211 47.172 1.00 69.89 118 GLY A O 1
ATOM 819 N N . GLU A 1 119 ? 26.494 -5.061 47.426 1.00 69.44 119 GLU A N 1
ATOM 820 C CA . GLU A 1 119 ? 27.625 -5.973 47.607 1.00 69.89 119 GLU A CA 1
ATOM 821 C C . GLU A 1 119 ? 27.777 -6.899 46.403 1.00 67.89 119 GLU A C 1
ATOM 822 O O . GLU A 1 119 ? 28.895 -7.269 46.045 1.00 71.13 119 GLU A O 1
ATOM 828 N N . THR A 1 120 ? 26.659 -7.274 45.784 1.00 65.20 120 THR A N 1
ATOM 829 C CA . THR A 1 120 ? 26.705 -8.147 44.622 1.00 61.24 120 THR A CA 1
ATOM 830 C C . THR A 1 120 ? 27.276 -7.378 43.423 1.00 55.86 120 THR A C 1
ATOM 831 O O . THR A 1 120 ? 26.848 -6.258 43.122 1.00 50.85 120 THR A O 1
ATOM 835 N N . GLY A 1 121 ? 28.266 -7.980 42.767 1.00 50.46 121 GLY A N 1
ATOM 836 C CA . GLY A 1 121 ? 28.889 -7.390 41.588 1.00 48.49 121 GLY A CA 1
ATOM 837 C C . GLY A 1 121 ? 27.997 -7.471 40.367 1.00 44.83 121 GLY A C 1
ATOM 838 O O . GLY A 1 121 ? 27.123 -8.320 40.292 1.00 41.28 121 GLY A O 1
ATOM 839 N N . ALA A 1 122 ? 28.230 -6.580 39.406 1.00 44.91 122 ALA A N 1
ATOM 840 C CA . ALA A 1 122 ? 27.470 -6.559 38.152 1.00 42.13 122 ALA A CA 1
ATOM 841 C C . ALA A 1 122 ? 27.604 -7.875 37.394 1.00 43.08 122 ALA A C 1
ATOM 842 O O . ALA A 1 122 ? 28.656 -8.512 37.431 1.00 41.45 122 ALA A O 1
ATOM 844 N N . GLY A 1 123 ? 26.536 -8.265 36.700 1.00 42.13 123 GLY A N 1
ATOM 845 C CA . GLY A 1 123 ? 26.485 -9.531 35.976 1.00 42.84 123 GLY A CA 1
ATOM 846 C C . GLY A 1 123 ? 27.300 -9.565 34.691 1.00 44.39 123 GLY A C 1
ATOM 847 O O . GLY A 1 123 ? 27.584 -10.638 34.156 1.00 45.72 123 GLY A O 1
ATOM 848 N N . ASP A 1 124 ? 27.672 -8.393 34.187 1.00 40.73 124 ASP A N 1
ATOM 849 C CA . ASP A 1 124 ? 28.520 -8.293 33.004 1.00 40.95 124 ASP A CA 1
ATOM 850 C C . ASP A 1 124 ? 29.128 -6.904 33.017 1.00 38.98 124 ASP A C 1
ATOM 851 O O . ASP A 1 124 ? 28.680 -6.033 33.776 1.00 38.25 124 ASP A O 1
ATOM 856 N N . GLN A 1 125 ? 30.161 -6.699 32.204 1.00 36.37 125 GLN A N 1
ATOM 857 C CA . GLN A 1 125 ? 30.591 -5.356 31.886 1.00 33.68 125 GLN A CA 1
ATOM 858 C C . GLN A 1 125 ? 29.579 -4.726 30.910 1.00 32.35 125 GLN A C 1
ATOM 859 O O . GLN A 1 125 ? 28.704 -5.419 30.369 1.00 33.21 125 GLN A O 1
ATOM 865 N N . GLY A 1 126 ? 29.718 -3.431 30.674 1.00 32.01 126 GLY A N 1
ATOM 866 C CA . GLY A 1 126 ? 29.033 -2.764 29.556 1.00 31.69 126 GLY A CA 1
ATOM 867 C C . GLY A 1 126 ? 28.719 -1.301 29.816 1.00 30.71 126 GLY A C 1
ATOM 868 O O . GLY A 1 126 ? 28.973 -0.775 30.922 1.00 29.13 126 GLY A O 1
ATOM 869 N N . ILE A 1 127 ? 28.134 -0.654 28.805 1.00 30.06 127 ILE A N 1
ATOM 870 C CA . ILE A 1 127 ? 27.748 0.759 28.860 1.00 28.42 127 ILE A CA 1
ATOM 871 C C . ILE A 1 127 ? 26.261 0.887 28.570 1.00 30.22 127 ILE A C 1
ATOM 872 O O . ILE A 1 127 ? 25.732 0.087 27.810 1.00 27.42 127 ILE A O 1
ATOM 877 N N . MET A 1 128 ? 25.624 1.874 29.198 1.00 29.92 128 MET A N 1
ATOM 878 C CA . MET A 1 128 ? 24.195 2.150 29.015 1.00 29.05 128 MET A CA 1
ATOM 879 C C . MET A 1 128 ? 23.982 3.657 28.977 1.00 29.92 128 MET A C 1
ATOM 880 O O . MET A 1 128 ? 24.715 4.413 29.605 1.00 28.51 128 MET A O 1
ATOM 885 N N . PHE A 1 129 ? 22.974 4.101 28.222 1.00 26.41 129 PHE A N 1
ATOM 886 C CA . PHE A 1 129 ? 22.651 5.507 28.167 1.00 26.03 129 PHE A CA 1
ATOM 887 C C . PHE A 1 129 ? 21.167 5.713 28.462 1.00 26.70 129 PHE A C 1
ATOM 888 O O . PHE A 1 129 ? 20.333 5.045 27.865 1.00 30.89 129 PHE A O 1
ATOM 896 N N . GLY A 1 130 ? 20.885 6.654 29.355 1.00 27.16 130 GLY A N 1
ATOM 897 C CA . GLY A 1 130 ? 19.564 7.264 29.491 1.00 28.84 130 GLY A CA 1
ATOM 898 C C . GLY A 1 130 ? 19.506 8.612 28.793 1.00 28.37 130 GLY A C 1
ATOM 899 O O . GLY A 1 130 ? 20.510 9.315 28.646 1.00 31.84 130 GLY A O 1
ATOM 900 N N . PHE A 1 131 ? 18.310 8.998 28.356 1.00 28.54 131 PHE A N 1
ATOM 901 C CA . PHE A 1 131 ? 18.112 10.267 27.717 1.00 27.73 131 PHE A CA 1
ATOM 902 C C . PHE A 1 131 ? 16.790 10.828 28.185 1.00 28.43 131 PHE A C 1
ATOM 903 O O . PHE A 1 131 ? 15.859 10.070 28.488 1.00 27.14 131 PHE A O 1
ATOM 911 N N . ALA A 1 132 ? 16.721 12.149 28.250 1.00 29.29 132 ALA A N 1
ATOM 912 C CA . ALA A 1 132 ? 15.441 12.846 28.391 1.00 30.16 132 ALA A CA 1
ATOM 913 C C . ALA A 1 132 ? 15.479 14.186 27.662 1.00 30.17 132 ALA A C 1
ATOM 914 O O . ALA A 1 132 ? 16.546 14.758 27.433 1.00 28.96 132 ALA A O 1
ATOM 916 N N . SER A 1 133 ? 14.295 14.656 27.280 1.00 32.77 133 SER A N 1
ATOM 917 C CA . SER A 1 133 ? 14.119 15.912 26.556 1.00 35.74 133 SER A CA 1
ATOM 918 C C . SER A 1 133 ? 12.800 16.565 26.962 1.00 35.33 133 SER A C 1
ATOM 919 O O . SER A 1 133 ? 11.803 15.868 27.099 1.00 35.84 133 SER A O 1
ATOM 922 N N . CYS A 1 134 ? 12.767 17.891 27.063 1.00 36.77 134 CYS A N 1
ATOM 923 C CA . CYS A 1 134 ? 11.508 18.610 27.387 1.00 36.57 134 CYS A CA 1
ATOM 924 C C . CYS A 1 134 ? 10.527 18.792 26.209 1.00 38.75 134 CYS A C 1
ATOM 925 O O . CYS A 1 134 ? 9.549 19.527 26.333 1.00 38.58 134 CYS A O 1
ATOM 928 N N . GLU A 1 135 ? 10.753 18.095 25.102 1.00 37.96 135 GLU A N 1
ATOM 929 C CA . GLU A 1 135 ? 9.991 18.315 23.863 1.00 36.92 135 GLU A CA 1
ATOM 930 C C . GLU A 1 135 ? 8.557 17.809 23.879 1.00 36.13 135 GLU A C 1
ATOM 931 O O . GLU A 1 135 ? 7.684 18.457 23.329 1.00 39.11 135 GLU A O 1
ATOM 937 N N . ALA A 1 136 ? 8.329 16.639 24.453 1.00 34.79 136 ALA A N 1
ATOM 938 C CA . ALA A 1 136 ? 7.004 16.011 24.418 1.00 37.51 136 ALA A CA 1
ATOM 939 C C . ALA A 1 136 ? 6.653 15.374 25.755 1.00 38.30 136 ALA A C 1
ATOM 940 O O . ALA A 1 136 ? 7.452 15.427 26.707 1.00 38.29 136 ALA A O 1
ATOM 942 N N . GLU A 1 137 ? 5.455 14.791 25.828 1.00 38.99 137 GLU A N 1
ATOM 943 C CA . GLU A 1 137 ? 4.950 14.125 27.037 1.00 41.48 137 GLU A CA 1
ATOM 944 C C . GLU A 1 137 ? 5.986 13.222 27.700 1.00 38.93 137 GLU A C 1
ATOM 945 O O . GLU A 1 137 ? 6.666 12.462 27.013 1.00 37.83 137 GLU A O 1
ATOM 951 N N . GLU A 1 138 ? 6.047 13.286 29.028 1.00 36.21 138 GLU A N 1
ATOM 952 C CA . GLU A 1 138 ? 6.919 12.433 29.864 1.00 35.76 138 GLU A CA 1
ATOM 953 C C . GLU A 1 138 ? 8.402 12.646 29.542 1.00 34.74 138 GLU A C 1
ATOM 954 O O . GLU A 1 138 ? 9.214 11.725 29.670 1.00 34.96 138 GLU A O 1
ATOM 960 N N . TYR A 1 139 ? 8.746 13.876 29.169 1.00 32.47 139 TYR A N 1
ATOM 961 C CA . TYR A 1 139 ? 10.133 14.249 28.904 1.00 32.55 139 TYR A CA 1
ATOM 962 C C . TYR A 1 139 ? 10.784 13.354 27.841 1.00 33.80 139 TYR A C 1
ATOM 963 O O . TYR A 1 139 ? 11.928 12.907 27.997 1.00 30.30 139 TYR A O 1
ATOM 972 N N . MET A 1 140 ? 10.054 13.145 26.743 1.00 29.68 140 MET A N 1
ATOM 973 C CA . MET A 1 140 ? 10.516 12.355 25.607 1.00 31.13 140 MET A CA 1
ATOM 974 C C . MET A 1 140 ? 10.716 13.264 24.398 1.00 30.76 140 MET A C 1
ATOM 975 O O . MET A 1 140 ? 10.084 14.325 24.300 1.00 30.07 140 MET A O 1
ATOM 980 N N . PRO A 1 141 ? 11.587 12.848 23.456 1.00 30.72 141 PRO A N 1
ATOM 981 C CA . PRO A 1 141 ? 11.730 13.628 22.232 1.00 30.87 141 PRO A CA 1
ATOM 982 C C . PRO A 1 141 ? 10.490 13.465 21.352 1.00 30.68 141 PRO A C 1
ATOM 983 O O . PRO A 1 141 ? 9.741 12.513 21.511 1.00 30.66 141 PRO A O 1
ATOM 987 N N . ALA A 1 142 ? 10.282 14.404 20.438 1.00 32.56 142 ALA A N 1
ATOM 988 C CA . ALA A 1 142 ? 8.998 14.519 19.731 1.00 32.50 142 ALA A CA 1
ATOM 989 C C . ALA A 1 142 ? 8.720 13.424 18.699 1.00 31.41 142 ALA A C 1
ATOM 990 O O . ALA A 1 142 ? 7.628 12.867 18.698 1.00 31.21 142 ALA A O 1
ATOM 992 N N . ALA A 1 143 ? 9.674 13.127 17.813 1.00 29.22 143 ALA A N 1
ATOM 993 C CA . ALA A 1 143 ? 9.360 12.242 16.694 1.00 31.08 143 ALA A CA 1
ATOM 994 C C . ALA A 1 143 ? 8.958 10.870 17.170 1.00 31.39 143 ALA A C 1
ATOM 995 O O . ALA A 1 143 ? 7.992 10.330 16.690 1.00 30.74 143 ALA A O 1
ATOM 997 N N . ILE A 1 144 ? 9.685 10.297 18.124 1.00 31.46 144 ILE A N 1
ATOM 998 C CA . ILE A 1 144 ? 9.317 8.967 18.633 1.00 32.30 144 ILE A CA 1
ATOM 999 C C . ILE A 1 144 ? 8.013 9.002 19.458 1.00 31.71 144 ILE A C 1
ATOM 1000 O O . ILE A 1 144 ? 7.206 8.054 19.405 1.00 30.79 144 ILE A O 1
ATOM 1005 N N . SER A 1 145 ? 7.800 10.076 20.215 1.00 30.17 145 SER A N 1
ATOM 1006 C CA . SER A 1 145 ? 6.542 10.235 20.973 1.00 32.02 145 SER A CA 1
ATOM 1007 C C . SER A 1 145 ? 5.326 10.138 20.066 1.00 32.43 145 SER A C 1
ATOM 1008 O O . SER A 1 145 ? 4.362 9.414 20.367 1.00 32.88 145 SER A O 1
ATOM 1011 N N . TYR A 1 146 ? 5.361 10.897 18.980 1.00 32.14 146 TYR A N 1
ATOM 1012 C CA . TYR A 1 146 ? 4.199 10.989 18.089 1.00 31.68 146 TYR A CA 1
ATOM 1013 C C . TYR A 1 146 ? 4.064 9.732 17.254 1.00 30.53 146 TYR A C 1
ATOM 1014 O O . TYR A 1 146 ? 2.949 9.225 17.094 1.00 28.80 146 TYR A O 1
ATOM 1023 N N . ALA A 1 147 ? 5.183 9.197 16.769 1.00 30.78 147 ALA A N 1
ATOM 1024 C CA . ALA A 1 147 ? 5.213 7.860 16.152 1.00 28.79 147 ALA A CA 1
ATOM 1025 C C . ALA A 1 147 ? 4.537 6.799 17.029 1.00 31.73 147 ALA A C 1
ATOM 1026 O O . ALA A 1 147 ? 3.688 6.015 16.549 1.00 28.71 147 ALA A O 1
ATOM 1028 N N . ARG A 1 148 ? 4.905 6.800 18.313 1.00 31.02 148 ARG A N 1
ATOM 1029 C CA . ARG A 1 148 ? 4.393 5.841 19.304 1.00 32.56 148 ARG A CA 1
ATOM 1030 C C . ARG A 1 148 ? 2.881 6.004 19.474 1.00 30.27 148 ARG A C 1
ATOM 1031 O O . ARG A 1 148 ? 2.135 5.023 19.397 1.00 32.66 148 ARG A O 1
ATOM 1039 N N . MET A 1 149 ? 2.449 7.243 19.668 1.00 31.93 149 MET A N 1
ATOM 1040 C CA . MET A 1 149 ? 1.018 7.576 19.787 1.00 35.18 149 MET A CA 1
ATOM 1041 C C . MET A 1 149 ? 0.216 7.021 18.614 1.00 35.72 149 MET A C 1
ATOM 1042 O O . MET A 1 149 ? -0.821 6.387 18.816 1.00 32.04 149 MET A O 1
ATOM 1047 N N . LEU A 1 150 ? 0.699 7.253 17.395 1.00 34.58 150 LEU A N 1
ATOM 1048 C CA . LEU A 1 150 ? -0.006 6.759 16.202 1.00 35.99 150 LEU A CA 1
ATOM 1049 C C . LEU A 1 150 ? 0.002 5.231 16.107 1.00 35.16 150 LEU A C 1
ATOM 1050 O O . LEU A 1 150 ? -1.025 4.611 15.787 1.00 31.52 150 LEU A O 1
ATOM 1055 N N . CYS A 1 151 ? 1.149 4.613 16.385 1.00 33.78 151 CYS A N 1
ATOM 1056 C CA . CYS A 1 151 ? 1.230 3.169 16.316 1.00 32.38 151 CYS A CA 1
ATOM 1057 C C . CYS A 1 151 ? 0.278 2.539 17.342 1.00 31.47 151 CYS A C 1
ATOM 1058 O O . CYS A 1 151 ? -0.360 1.549 17.042 1.00 30.10 151 CYS A O 1
ATOM 1061 N N . ASP A 1 152 ? 0.217 3.100 18.552 1.00 29.85 152 ASP A N 1
ATOM 1062 C CA . ASP A 1 152 ? -0.626 2.557 19.615 1.00 30.28 152 ASP A CA 1
ATOM 1063 C C . ASP A 1 152 ? -2.084 2.591 19.146 1.00 31.32 152 ASP A C 1
ATOM 1064 O O . ASP A 1 152 ? -2.821 1.645 19.361 1.00 30.30 152 ASP A O 1
ATOM 1069 N N . ARG A 1 153 ? -2.468 3.695 18.519 1.00 31.94 153 ARG A N 1
ATOM 1070 C CA . ARG A 1 153 ? -3.856 3.898 18.080 1.00 35.28 153 ARG A CA 1
ATOM 1071 C C . ARG A 1 153 ? -4.260 2.931 16.976 1.00 34.04 153 ARG A C 1
ATOM 1072 O O . ARG A 1 153 ? -5.336 2.334 17.043 1.00 32.69 153 ARG A O 1
ATOM 1080 N N . VAL A 1 154 ? -3.398 2.766 15.970 1.00 32.07 154 VAL A N 1
ATOM 1081 C CA . VAL A 1 154 ? -3.683 1.851 14.864 1.00 32.89 154 VAL A CA 1
ATOM 1082 C C . VAL A 1 154 ? -3.696 0.389 15.317 1.00 32.92 154 VAL A C 1
ATOM 1083 O O . VAL A 1 154 ? -4.557 -0.384 14.891 1.00 31.32 154 VAL A O 1
ATOM 1087 N N . TYR A 1 155 ? -2.742 0.007 16.174 1.00 31.74 155 TYR A N 1
ATOM 1088 C CA . TYR A 1 155 ? -2.698 -1.332 16.753 1.00 31.13 155 TYR A CA 1
ATOM 1089 C C . TYR A 1 155 ? -3.974 -1.625 17.569 1.00 31.14 155 TYR A C 1
ATOM 1090 O O . TYR A 1 155 ? -4.546 -2.708 17.478 1.00 33.06 155 TYR A O 1
ATOM 1099 N N . ALA A 1 156 ? -4.441 -0.644 18.331 1.00 30.67 156 ALA A N 1
ATOM 1100 C CA . ALA A 1 156 ? -5.651 -0.834 19.142 1.00 34.09 156 ALA A CA 1
ATOM 1101 C C . ALA A 1 156 ? -6.827 -1.080 18.219 1.00 32.69 156 ALA A C 1
ATOM 1102 O O . ALA A 1 156 ? -7.619 -2.007 18.446 1.00 33.85 156 ALA A O 1
ATOM 1104 N N . TYR A 1 157 ? -6.943 -0.252 17.193 1.00 32.53 157 TYR A N 1
ATOM 1105 C CA . TYR A 1 157 ? -8.028 -0.434 16.233 1.00 32.95 157 TYR A CA 1
ATOM 1106 C C . TYR A 1 157 ? -7.945 -1.819 15.588 1.00 31.64 157 TYR A C 1
ATOM 1107 O O . TYR A 1 157 ? -8.933 -2.541 15.548 1.00 32.00 157 TYR A O 1
ATOM 1116 N N . ALA A 1 158 ? -6.759 -2.216 15.117 1.00 28.67 158 ALA A N 1
ATOM 1117 C CA . ALA A 1 158 ? -6.592 -3.523 14.464 1.00 30.79 158 ALA A CA 1
ATOM 1118 C C . ALA A 1 158 ? -6.982 -4.718 15.349 1.00 30.92 158 ALA A C 1
ATOM 1119 O O . ALA A 1 158 ? -7.635 -5.662 14.884 1.00 31.72 158 ALA A O 1
ATOM 1121 N N . LYS A 1 159 ? -6.568 -4.688 16.617 1.00 33.41 159 LYS A N 1
ATOM 1122 C CA . LYS A 1 159 ? -6.895 -5.755 17.556 1.00 34.39 159 LYS A CA 1
ATOM 1123 C C . LYS A 1 159 ? -8.405 -5.905 17.753 1.00 32.37 159 LYS A C 1
ATOM 1124 O O . LYS A 1 159 ? -8.892 -7.011 17.923 1.00 34.85 159 LYS A O 1
ATOM 1130 N N . ALA A 1 160 ? -9.123 -4.785 17.710 1.00 33.07 160 ALA A N 1
ATOM 1131 C CA . ALA A 1 160 ? -10.589 -4.776 17.850 1.00 34.12 160 ALA A CA 1
ATOM 1132 C C . ALA A 1 160 ? -11.315 -5.017 16.523 1.00 37.76 160 ALA A C 1
ATOM 1133 O O . ALA A 1 160 ? -12.497 -5.345 16.535 1.00 39.54 160 ALA A O 1
ATOM 1135 N N . ASN A 1 161 ? -10.614 -4.830 15.402 1.00 35.23 161 ASN A N 1
ATOM 1136 C CA . ASN A 1 161 ? -11.171 -5.036 14.056 1.00 36.30 161 ASN A CA 1
ATOM 1137 C C . ASN A 1 161 ? -10.251 -5.897 13.194 1.00 36.07 161 ASN A C 1
ATOM 1138 O O . ASN A 1 161 ? -9.782 -5.451 12.152 1.00 34.34 161 ASN A O 1
ATOM 1143 N N . PRO A 1 162 ? -9.986 -7.143 13.628 1.00 39.52 162 PRO A N 1
ATOM 1144 C CA . PRO A 1 162 ? -9.119 -8.056 12.879 1.00 40.00 162 PRO A CA 1
ATOM 1145 C C . PRO A 1 162 ? -9.741 -8.554 11.555 1.00 39.90 162 PRO A C 1
ATOM 1146 O O . PRO A 1 162 ? -9.051 -9.169 10.752 1.00 38.66 162 PRO A O 1
ATOM 1150 N N . HIS A 1 163 ? -11.040 -8.330 11.372 1.00 40.41 163 HIS A N 1
ATOM 1151 C CA . HIS A 1 163 ? -11.698 -8.541 10.082 1.00 39.94 163 HIS A CA 1
ATOM 1152 C C . HIS A 1 163 ? -11.321 -7.481 9.047 1.00 40.23 163 HIS A C 1
ATOM 1153 O O . HIS A 1 163 ? -11.740 -7.586 7.893 1.00 41.43 163 HIS A O 1
ATOM 1160 N N . GLU A 1 164 ? -10.540 -6.470 9.439 1.00 39.35 164 GLU A N 1
ATOM 1161 C CA . GLU A 1 164 ? -10.088 -5.429 8.509 1.00 38.02 164 GLU A CA 1
ATOM 1162 C C . GLU A 1 164 ? -8.571 -5.351 8.423 1.00 37.46 164 GLU A C 1
ATOM 1163 O O . GLU A 1 164 ? -8.003 -5.517 7.345 1.00 36.82 164 GLU A O 1
ATOM 1169 N N . LEU A 1 165 ? -7.922 -5.117 9.564 1.00 34.77 165 LEU A N 1
ATOM 1170 C CA . LEU A 1 165 ? -6.458 -4.931 9.595 1.00 35.06 165 LEU A CA 1
ATOM 1171 C C . LEU A 1 165 ? -5.701 -6.046 10.316 1.00 34.52 165 LEU A C 1
ATOM 1172 O O . LEU A 1 165 ? -6.205 -6.673 11.239 1.00 33.02 165 LEU A O 1
ATOM 1177 N N . GLY A 1 166 ? -4.453 -6.255 9.897 1.00 33.02 166 GLY A N 1
ATOM 1178 C CA . GLY A 1 166 ? -3.538 -7.130 10.622 1.00 32.47 166 GLY A CA 1
ATOM 1179 C C . GLY A 1 166 ? -2.874 -6.292 11.695 1.00 32.17 166 GLY A C 1
ATOM 1180 O O . GLY A 1 166 ? -2.975 -5.069 11.678 1.00 33.50 166 GLY A O 1
ATOM 1181 N N . VAL A 1 167 ? -2.159 -6.936 12.606 1.00 34.37 167 VAL A N 1
ATOM 1182 C CA . VAL A 1 167 ? -1.612 -6.223 13.755 1.00 34.33 167 VAL A CA 1
ATOM 1183 C C . VAL A 1 167 ? -0.118 -5.912 13.676 1.00 35.22 167 VAL A C 1
ATOM 1184 O O . VAL A 1 167 ? 0.432 -5.386 14.630 1.00 36.07 167 VAL A O 1
ATOM 1188 N N . ASP A 1 168 ? 0.496 -6.221 12.541 1.00 33.00 168 ASP A N 1
ATOM 1189 C CA . ASP A 1 168 ? 1.935 -5.964 12.249 1.00 32.75 168 ASP A CA 1
ATOM 1190 C C . ASP A 1 168 ? 2.021 -4.592 11.578 1.00 32.97 168 ASP A C 1
ATOM 1191 O O . ASP A 1 168 ? 1.815 -4.457 10.365 1.00 34.22 168 ASP A O 1
ATOM 1196 N N . ILE A 1 169 ? 2.280 -3.561 12.372 1.00 32.09 169 ILE A N 1
ATOM 1197 C CA . ILE A 1 169 ? 2.058 -2.184 11.966 1.00 31.87 169 ILE A CA 1
ATOM 1198 C C . ILE A 1 169 ? 3.339 -1.392 12.100 1.00 33.50 169 ILE A C 1
ATOM 1199 O O . ILE A 1 169 ? 4.100 -1.638 13.027 1.00 33.08 169 ILE A O 1
ATOM 1204 N N . LYS A 1 170 ? 3.554 -0.434 11.201 1.00 33.09 170 LYS A N 1
ATOM 1205 C CA . LYS A 1 170 ? 4.713 0.476 11.292 1.00 35.82 170 LYS A CA 1
ATOM 1206 C C . LYS A 1 170 ? 4.301 1.928 11.075 1.00 36.33 170 LYS A C 1
ATOM 1207 O O . LYS A 1 170 ? 3.503 2.237 10.179 1.00 35.74 170 LYS A O 1
ATOM 1213 N N . THR A 1 171 ? 4.860 2.812 11.897 1.00 34.23 171 THR A N 1
ATOM 1214 C CA . THR A 1 171 ? 4.650 4.258 11.764 1.00 35.67 171 THR A CA 1
ATOM 1215 C C . THR A 1 171 ? 5.989 5.011 11.780 1.00 35.74 171 THR A C 1
ATOM 1216 O O . THR A 1 171 ? 6.916 4.645 12.511 1.00 35.57 171 THR A O 1
ATOM 1220 N N . GLN A 1 172 ? 6.070 6.067 10.978 1.00 34.26 172 GLN A N 1
ATOM 1221 C CA . GLN A 1 172 ? 7.232 6.930 10.935 1.00 35.56 172 GLN A CA 1
ATOM 1222 C C . GLN A 1 172 ? 6.773 8.391 11.007 1.00 35.95 172 GLN A C 1
ATOM 1223 O O . GLN A 1 172 ? 5.855 8.799 10.291 1.00 33.57 172 GLN A O 1
ATOM 1229 N N . VAL A 1 173 ? 7.394 9.186 11.869 1.00 33.14 173 VAL A N 1
ATOM 1230 C CA . VAL A 1 173 ? 7.039 10.599 11.964 1.00 34.29 173 VAL A CA 1
ATOM 1231 C C . VAL A 1 173 ? 8.272 11.452 11.723 1.00 36.73 173 VAL A C 1
ATOM 1232 O O . VAL A 1 173 ? 9.295 11.275 12.383 1.00 38.05 173 VAL A O 1
ATOM 1236 N N . THR A 1 174 ? 8.158 12.375 10.771 1.00 35.91 174 THR A N 1
ATOM 1237 C CA . THR A 1 174 ? 9.231 13.287 10.438 1.00 35.04 174 THR A CA 1
ATOM 1238 C C . THR A 1 174 ? 8.870 14.664 10.972 1.00 37.63 174 THR A C 1
ATOM 1239 O O . THR A 1 174 ? 7.839 15.227 10.616 1.00 37.15 174 THR A O 1
ATOM 1243 N N . ILE A 1 175 ? 9.711 15.190 11.858 1.00 33.49 175 ILE A N 1
ATOM 1244 C CA . ILE A 1 175 ? 9.533 16.516 12.429 1.00 37.03 175 ILE A CA 1
ATOM 1245 C C . ILE A 1 175 ? 10.424 17.515 11.673 1.00 38.33 175 ILE A C 1
ATOM 1246 O O . ILE A 1 175 ? 11.606 17.231 11.413 1.00 37.86 175 ILE A O 1
ATOM 1251 N N . ASP A 1 176 ? 9.867 18.665 11.296 1.00 40.12 176 ASP A N 1
ATOM 1252 C CA . ASP A 1 176 ? 10.691 19.797 10.850 1.00 40.62 176 ASP A CA 1
ATOM 1253 C C . ASP A 1 176 ? 10.980 20.700 12.050 1.00 39.35 176 ASP A C 1
ATOM 1254 O O . ASP A 1 176 ? 10.074 21.178 12.719 1.00 39.99 176 ASP A O 1
ATOM 1259 N N . TYR A 1 177 ? 12.264 20.925 12.307 1.00 39.63 177 TYR A N 1
ATOM 1260 C CA . TYR A 1 177 ? 12.695 21.816 13.372 1.00 39.65 177 TYR A CA 1
ATOM 1261 C C . TYR A 1 177 ? 12.960 23.241 12.896 1.00 39.87 177 TYR A C 1
ATOM 1262 O O . TYR A 1 177 ? 13.113 24.147 13.715 1.00 42.46 177 TYR A O 1
ATOM 1271 N N . GLY A 1 178 ? 13.013 23.436 11.584 1.00 43.20 178 GLY A N 1
ATOM 1272 C CA . GLY A 1 178 ? 13.293 24.754 11.018 1.00 44.82 178 GLY A CA 1
ATOM 1273 C C . GLY A 1 178 ? 14.788 24.924 10.865 1.00 44.46 178 GLY A C 1
ATOM 1274 O O . GLY A 1 178 ? 15.288 25.109 9.763 1.00 44.34 178 GLY A O 1
ATOM 1275 N N . THR A 1 179 ? 15.503 24.805 11.981 1.00 44.09 179 THR A N 1
ATOM 1276 C CA . THR A 1 179 ? 16.936 25.026 12.015 1.00 42.19 179 THR A CA 1
ATOM 1277 C C . THR A 1 179 ? 17.593 24.124 13.059 1.00 40.35 179 THR A C 1
ATOM 1278 O O . THR A 1 179 ? 16.944 23.685 14.008 1.00 37.38 179 THR A O 1
ATOM 1282 N N . LYS A 1 180 ? 18.887 23.888 12.891 1.00 40.34 180 LYS A N 1
ATOM 1283 C CA . LYS A 1 180 ? 19.694 23.150 13.873 1.00 43.37 180 LYS A CA 1
ATOM 1284 C C . LYS A 1 180 ? 19.576 23.740 15.284 1.00 40.47 180 LYS A C 1
ATOM 1285 O O . LYS A 1 180 ? 19.466 23.007 16.275 1.00 39.42 180 LYS A O 1
ATOM 1291 N N . ALA A 1 181 ? 19.605 25.063 15.380 1.00 38.56 181 ALA A N 1
ATOM 1292 C CA . ALA A 1 181 ? 19.508 25.728 16.670 1.00 38.66 181 ALA A CA 1
ATOM 1293 C C . ALA A 1 181 ? 18.247 25.302 17.426 1.00 38.59 181 ALA A C 1
ATOM 1294 O O . ALA A 1 181 ? 18.304 24.988 18.615 1.00 37.94 181 ALA A O 1
ATOM 1296 N N . ASN A 1 182 ? 17.118 25.277 16.717 1.00 36.91 182 ASN A N 1
ATOM 1297 C CA . ASN A 1 182 ? 15.843 24.826 17.269 1.00 38.91 182 ASN A CA 1
ATOM 1298 C C . ASN A 1 182 ? 15.876 23.360 17.691 1.00 35.85 182 ASN A C 1
ATOM 1299 O O . ASN A 1 182 ? 15.281 22.994 18.692 1.00 35.91 182 ASN A O 1
ATOM 1304 N N . PHE A 1 183 ? 16.569 22.520 16.930 1.00 37.98 183 PHE A N 1
ATOM 1305 C CA . PHE A 1 183 ? 16.696 21.116 17.310 1.00 35.84 183 PHE A CA 1
ATOM 1306 C C . PHE A 1 183 ? 17.436 21.016 18.639 1.00 36.11 183 PHE A C 1
ATOM 1307 O O . PHE A 1 183 ? 17.061 20.212 19.489 1.00 34.50 183 PHE A O 1
ATOM 1315 N N . GLU A 1 184 ? 18.493 21.811 18.799 1.00 37.57 184 GLU A N 1
ATOM 1316 C CA . GLU A 1 184 ? 19.301 21.824 20.038 1.00 40.35 184 GLU A CA 1
ATOM 1317 C C . GLU A 1 184 ? 18.568 22.397 21.253 1.00 40.98 184 GLU A C 1
ATOM 1318 O O . GLU A 1 184 ? 18.943 22.116 22.404 1.00 41.18 184 GLU A O 1
ATOM 1324 N N . ASN A 1 185 ? 17.552 23.221 21.005 1.00 42.72 185 ASN A N 1
ATOM 1325 C CA . ASN A 1 185 ? 16.782 23.837 22.083 1.00 43.17 185 ASN A CA 1
ATOM 1326 C C . ASN A 1 185 ? 15.407 23.209 22.252 1.00 42.36 185 ASN A C 1
ATOM 1327 O O . ASN A 1 185 ? 14.558 23.728 22.992 1.00 41.90 185 ASN A O 1
ATOM 1332 N N . CYS A 1 186 ? 15.195 22.082 21.574 1.00 40.85 186 CYS A N 1
ATOM 1333 C CA . CYS A 1 186 ? 13.976 21.307 21.731 1.00 42.74 186 CYS A CA 1
ATOM 1334 C C . CYS A 1 186 ? 12.722 22.060 21.277 1.00 45.62 186 CYS A C 1
ATOM 1335 O O . CYS A 1 186 ? 11.694 22.025 21.955 1.00 43.57 186 CYS A O 1
ATOM 1338 N N . LYS A 1 187 ? 12.815 22.716 20.117 1.00 47.83 187 LYS A N 1
ATOM 1339 C CA . LYS A 1 187 ? 11.697 23.486 19.551 1.00 48.71 187 LYS A CA 1
ATOM 1340 C C . LYS A 1 187 ? 11.275 22.956 18.180 1.00 44.60 187 LYS A C 1
ATOM 1341 O O . LYS A 1 187 ? 11.731 23.456 17.141 1.00 43.53 187 LYS A O 1
ATOM 1347 N N . PRO A 1 188 ? 10.404 21.936 18.160 1.00 44.32 188 PRO A N 1
ATOM 1348 C CA . PRO A 1 188 ? 9.881 21.484 16.867 1.00 44.62 188 PRO A CA 1
ATOM 1349 C C . PRO A 1 188 ? 8.893 22.504 16.291 1.00 45.11 188 PRO A C 1
ATOM 1350 O O . PRO A 1 188 ? 8.174 23.148 17.052 1.00 46.19 188 PRO A O 1
ATOM 1354 N N . GLN A 1 189 ? 8.877 22.645 14.966 1.00 46.98 189 GLN A N 1
ATOM 1355 C CA . GLN A 1 189 ? 8.046 23.653 14.291 1.00 49.21 189 GLN A CA 1
ATOM 1356 C C . GLN A 1 189 ? 6.798 23.022 13.705 1.00 48.75 189 GLN A C 1
ATOM 1357 O O . GLN A 1 189 ? 5.694 23.536 13.905 1.00 46.72 189 GLN A O 1
ATOM 1363 N N . SER A 1 190 ? 6.984 21.909 12.992 1.00 47.80 190 SER A N 1
ATOM 1364 C CA . SER A 1 190 ? 5.869 21.160 12.416 1.00 46.65 190 SER A CA 1
ATOM 1365 C C . SER A 1 190 ? 6.175 19.665 12.235 1.00 46.84 190 SER A C 1
ATOM 1366 O O . SER A 1 190 ? 7.338 19.253 12.136 1.00 48.05 190 SER A O 1
ATOM 1369 N N . ILE A 1 191 ? 5.119 18.853 12.198 1.00 46.56 191 ILE A N 1
ATOM 1370 C CA . ILE A 1 191 ? 5.229 17.490 11.699 1.00 45.44 191 ILE A CA 1
ATOM 1371 C C . ILE A 1 191 ? 5.251 17.610 10.184 1.00 46.02 191 ILE A C 1
ATOM 1372 O O . ILE A 1 191 ? 4.302 18.125 9.591 1.00 45.90 191 ILE A O 1
ATOM 1377 N N . HIS A 1 192 ? 6.338 17.157 9.564 1.00 44.74 192 HIS A N 1
ATOM 1378 C CA . HIS A 1 192 ? 6.523 17.283 8.126 1.00 43.72 192 HIS A CA 1
ATOM 1379 C C . HIS A 1 192 ? 5.868 16.124 7.386 1.00 43.95 192 HIS A C 1
ATOM 1380 O O . HIS A 1 192 ? 5.217 16.322 6.346 1.00 41.72 192 HIS A O 1
ATOM 1387 N N . THR A 1 193 ? 6.068 14.912 7.904 1.00 40.87 193 THR A N 1
ATOM 1388 C CA . THR A 1 193 ? 5.522 13.713 7.288 1.00 40.32 193 THR A CA 1
ATOM 1389 C C . THR A 1 193 ? 5.028 12.711 8.330 1.00 40.01 193 THR A C 1
ATOM 1390 O O . THR A 1 193 ? 5.637 12.546 9.380 1.00 36.43 193 THR A O 1
ATOM 1394 N N . ILE A 1 194 ? 3.884 12.089 8.041 1.00 36.45 194 ILE A N 1
ATOM 1395 C CA . ILE A 1 194 ? 3.420 10.906 8.763 1.00 37.36 194 ILE A CA 1
ATOM 1396 C C . ILE A 1 194 ? 3.306 9.738 7.787 1.00 38.82 194 ILE A C 1
ATOM 1397 O O . ILE A 1 194 ? 2.642 9.845 6.753 1.00 40.94 194 ILE A O 1
ATOM 1402 N N . VAL A 1 195 ? 3.952 8.625 8.117 1.00 38.96 195 VAL A N 1
ATOM 1403 C CA . VAL A 1 195 ? 3.843 7.390 7.340 1.00 38.26 195 VAL A CA 1
ATOM 1404 C C . VAL A 1 195 ? 3.253 6.309 8.236 1.00 39.64 195 VAL A C 1
ATOM 1405 O O . VAL A 1 195 ? 3.746 6.100 9.354 1.00 36.71 195 VAL A O 1
ATOM 1409 N N . VAL A 1 196 ? 2.182 5.656 7.767 1.00 35.32 196 VAL A N 1
ATOM 1410 C CA . VAL A 1 196 ? 1.613 4.480 8.436 1.00 35.48 196 VAL A CA 1
ATOM 1411 C C . VAL A 1 196 ? 1.508 3.313 7.443 1.00 37.30 196 VAL A C 1
ATOM 1412 O O . VAL A 1 196 ? 1.010 3.483 6.326 1.00 38.30 196 VAL A O 1
ATOM 1416 N N . SER A 1 197 ? 1.989 2.140 7.856 1.00 36.89 197 SER A N 1
ATOM 1417 C CA . SER A 1 197 ? 1.886 0.905 7.072 1.00 38.03 197 SER A CA 1
ATOM 1418 C C . SER A 1 197 ? 1.132 -0.152 7.865 1.00 38.10 197 SER A C 1
ATOM 1419 O O . SER A 1 197 ? 1.529 -0.465 8.990 1.00 37.10 197 SER A O 1
ATOM 1422 N N . ALA A 1 198 ? 0.058 -0.694 7.281 1.00 35.40 198 ALA A N 1
ATOM 1423 C CA . ALA A 1 198 ? -0.726 -1.784 7.888 1.00 37.27 198 ALA A CA 1
ATOM 1424 C C . ALA A 1 198 ? -1.188 -2.847 6.883 1.00 39.19 198 ALA A C 1
ATOM 1425 O O . ALA A 1 198 ? -1.623 -2.510 5.778 1.00 36.93 198 ALA A O 1
ATOM 1427 N N . PRO A 1 199 ? -1.132 -4.134 7.274 1.00 37.94 199 PRO A N 1
ATOM 1428 C CA . PRO A 1 199 ? -1.735 -5.142 6.431 1.00 36.50 199 PRO A CA 1
ATOM 1429 C C . PRO A 1 199 ? -3.261 -5.037 6.480 1.00 36.42 199 PRO A C 1
ATOM 1430 O O . PRO A 1 199 ? -3.801 -4.576 7.472 1.00 34.35 199 PRO A O 1
ATOM 1434 N N . CYS A 1 200 ? -3.938 -5.429 5.405 1.00 37.26 200 CYS A N 1
ATOM 1435 C CA . CYS A 1 200 ? -5.386 -5.620 5.464 1.00 36.64 200 CYS A CA 1
ATOM 1436 C C . CYS A 1 200 ? -5.824 -6.933 4.796 1.00 37.64 200 CYS A C 1
ATOM 1437 O O . CYS A 1 200 ? -5.072 -7.547 4.030 1.00 37.42 200 CYS A O 1
ATOM 1440 N N . VAL A 1 201 ? -7.042 -7.365 5.102 1.00 39.05 201 VAL A N 1
ATOM 1441 C CA . VAL A 1 201 ? -7.553 -8.632 4.568 1.00 40.70 201 VAL A CA 1
ATOM 1442 C C . VAL A 1 201 ? -7.715 -8.556 3.042 1.00 43.37 201 VAL A C 1
ATOM 1443 O O . VAL A 1 201 ? -7.874 -7.467 2.480 1.00 43.51 201 VAL A O 1
ATOM 1447 N N . GLU A 1 202 ? -7.673 -9.713 2.383 1.00 47.41 202 GLU A N 1
ATOM 1448 C CA . GLU A 1 202 ? -7.653 -9.780 0.912 1.00 53.09 202 GLU A CA 1
ATOM 1449 C C . GLU A 1 202 ? -8.846 -9.074 0.247 1.00 52.97 202 GLU A C 1
ATOM 1450 O O . GLU A 1 202 ? -8.705 -8.513 -0.843 1.00 52.88 202 GLU A O 1
ATOM 1456 N N . SER A 1 203 ? -10.003 -9.096 0.906 1.00 51.82 203 SER A N 1
ATOM 1457 C CA . SER A 1 203 ? -11.228 -8.501 0.361 1.00 48.79 203 SER A CA 1
ATOM 1458 C C . SER A 1 203 ? -11.254 -6.970 0.434 1.00 50.18 203 SER A C 1
ATOM 1459 O O . SER A 1 203 ? -12.059 -6.328 -0.253 1.00 46.94 203 SER A O 1
ATOM 1462 N N . MET A 1 204 ? -10.395 -6.377 1.268 1.00 45.25 204 MET A N 1
ATOM 1463 C CA . MET A 1 204 ? -10.416 -4.930 1.468 1.00 45.47 204 MET A CA 1
ATOM 1464 C C . MET A 1 204 ? -9.633 -4.194 0.392 1.00 46.46 204 MET A C 1
ATOM 1465 O O . MET A 1 204 ? -8.456 -4.479 0.160 1.00 44.80 204 MET A O 1
ATOM 1470 N N . LYS A 1 205 ? -10.292 -3.213 -0.220 1.00 45.37 205 LYS A N 1
ATOM 1471 C CA . LYS A 1 205 ? -9.689 -2.394 -1.261 1.00 46.27 205 LYS A CA 1
ATOM 1472 C C . LYS A 1 205 ? -8.758 -1.361 -0.637 1.00 45.47 205 LYS A C 1
ATOM 1473 O O . LYS A 1 205 ? -9.049 -0.823 0.435 1.00 44.70 205 LYS A O 1
ATOM 1479 N N . ILE A 1 206 ? -7.640 -1.093 -1.309 1.00 44.99 206 ILE A N 1
ATOM 1480 C CA . ILE A 1 206 ? -6.617 -0.184 -0.787 1.00 44.53 206 ILE A CA 1
ATOM 1481 C C . ILE A 1 206 ? -7.196 1.180 -0.410 1.00 46.23 206 ILE A C 1
ATOM 1482 O O . ILE A 1 206 ? -6.844 1.734 0.633 1.00 46.59 206 ILE A O 1
ATOM 1487 N N . GLU A 1 207 ? -8.092 1.711 -1.247 1.00 46.28 207 GLU A N 1
ATOM 1488 C CA . GLU A 1 207 ? -8.757 2.988 -0.971 1.00 46.68 207 GLU A CA 1
ATOM 1489 C C . GLU A 1 207 ? -9.445 2.990 0.398 1.00 44.83 207 GLU A C 1
ATOM 1490 O O . GLU A 1 207 ? -9.394 3.987 1.122 1.00 44.74 207 GLU A O 1
ATOM 1496 N N . ASP A 1 208 ? -10.055 1.862 0.755 1.00 46.30 208 ASP A N 1
ATOM 1497 C CA . ASP A 1 208 ? -10.792 1.743 2.015 1.00 45.21 208 ASP A CA 1
ATOM 1498 C C . ASP A 1 208 ? -9.823 1.608 3.206 1.00 45.84 208 ASP A C 1
ATOM 1499 O O . ASP A 1 208 ? -10.027 2.238 4.244 1.00 45.51 208 ASP A O 1
ATOM 1504 N N . LEU A 1 209 ? -8.757 0.824 3.046 1.00 44.77 209 LEU A N 1
ATOM 1505 C CA . LEU A 1 209 ? -7.693 0.791 4.061 1.00 43.41 209 LEU A CA 1
ATOM 1506 C C . LEU A 1 209 ? -7.241 2.213 4.362 1.00 41.57 209 LEU A C 1
ATOM 1507 O O . LEU A 1 209 ? -7.166 2.606 5.511 1.00 40.19 209 LEU A O 1
ATOM 1512 N N . ARG A 1 210 ? -6.962 2.990 3.318 1.00 41.46 210 ARG A N 1
ATOM 1513 C CA . ARG A 1 210 ? -6.440 4.344 3.487 1.00 42.31 210 ARG A CA 1
ATOM 1514 C C . ARG A 1 210 ? -7.448 5.293 4.139 1.00 44.51 210 ARG A C 1
ATOM 1515 O O . ARG A 1 210 ? -7.084 6.078 5.018 1.00 43.72 210 ARG A O 1
ATOM 1523 N N . SER A 1 211 ? -8.711 5.214 3.722 1.00 45.20 211 SER A N 1
ATOM 1524 C CA . SER A 1 211 ? -9.782 5.975 4.366 1.00 45.19 211 SER A CA 1
ATOM 1525 C C . SER A 1 211 ? -9.826 5.696 5.868 1.00 43.94 211 SER A C 1
ATOM 1526 O O . SER A 1 211 ? -9.899 6.611 6.683 1.00 47.52 211 SER A O 1
ATOM 1529 N N . LEU A 1 212 ? -9.789 4.416 6.210 1.00 42.36 212 LEU A N 1
ATOM 1530 C CA . LEU A 1 212 ? -9.822 3.957 7.582 1.00 42.31 212 LEU A CA 1
ATOM 1531 C C . LEU A 1 212 ? -8.644 4.506 8.388 1.00 39.65 212 LEU A C 1
ATOM 1532 O O . LEU A 1 212 ? -8.836 5.111 9.430 1.00 38.92 212 LEU A O 1
ATOM 1537 N N . VAL A 1 213 ? -7.427 4.314 7.890 1.00 38.84 213 VAL A N 1
ATOM 1538 C CA . VAL A 1 213 ? -6.251 4.763 8.629 1.00 39.60 213 VAL A CA 1
ATOM 1539 C C . VAL A 1 213 ? -6.226 6.295 8.721 1.00 39.73 213 VAL A C 1
ATOM 1540 O O . VAL A 1 213 ? -5.811 6.854 9.747 1.00 38.81 213 VAL A O 1
ATOM 1544 N N . MET A 1 214 ? -6.700 6.980 7.680 1.00 37.57 214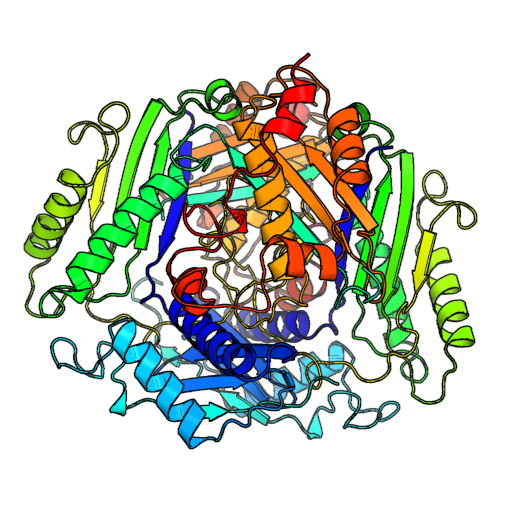 MET A N 1
ATOM 1545 C CA . MET A 1 214 ? -6.720 8.439 7.687 1.00 40.01 214 MET A CA 1
ATOM 1546 C C . MET A 1 214 ? -7.536 8.978 8.859 1.00 39.93 214 MET A C 1
ATOM 1547 O O . MET A 1 214 ? -7.079 9.874 9.560 1.00 36.54 214 MET A O 1
ATOM 1552 N N . LYS A 1 215 ? -8.731 8.424 9.066 1.00 41.18 215 LYS A N 1
ATOM 1553 C CA . LYS A 1 215 ? -9.556 8.751 10.232 1.00 43.88 215 LYS A CA 1
ATOM 1554 C C . LYS A 1 215 ? -8.842 8.584 11.570 1.00 42.04 215 LYS A C 1
ATOM 1555 O O . LYS A 1 215 ? -8.996 9.410 12.476 1.00 44.06 215 LYS A O 1
ATOM 1561 N N . LEU A 1 216 ? -8.098 7.492 11.710 1.00 42.29 216 LEU A N 1
ATOM 1562 C CA . LEU A 1 216 ? -7.400 7.208 12.965 1.00 40.88 216 LEU A CA 1
ATOM 1563 C C . LEU A 1 216 ? -6.323 8.264 13.237 1.00 42.32 216 LEU A C 1
ATOM 1564 O O . LEU A 1 216 ? -6.186 8.746 14.360 1.00 42.56 216 LEU A O 1
ATOM 1569 N N . ILE A 1 217 ? -5.590 8.636 12.193 1.00 44.12 217 ILE A N 1
ATOM 1570 C CA . ILE A 1 217 ? -4.592 9.706 12.276 1.00 44.09 217 ILE A CA 1
ATOM 1571 C C . ILE A 1 217 ? -5.253 11.051 12.634 1.00 46.87 217 ILE A C 1
ATOM 1572 O O . ILE A 1 217 ? -4.788 11.755 13.530 1.00 47.84 217 ILE A O 1
ATOM 1577 N N . LEU A 1 218 ? -6.336 11.395 11.939 1.00 49.51 218 LEU A N 1
ATOM 1578 C CA . LEU A 1 218 ? -7.021 12.677 12.155 1.00 52.01 218 LEU A CA 1
ATOM 1579 C C . LEU A 1 218 ? -7.629 12.797 13.548 1.00 52.76 218 LEU A C 1
ATOM 1580 O O . LEU A 1 218 ? -7.662 13.893 14.105 1.00 51.72 218 LEU A O 1
ATOM 1585 N N . ASP A 1 219 ? -8.100 11.682 14.106 1.00 56.82 219 ASP A N 1
ATOM 1586 C CA . ASP A 1 219 ? -8.715 11.688 15.437 1.00 61.89 219 ASP A CA 1
ATOM 1587 C C . ASP A 1 219 ? -7.739 11.322 16.561 1.00 61.12 219 ASP A C 1
ATOM 1588 O O . ASP A 1 219 ? -8.145 11.194 17.719 1.00 64.26 219 ASP A O 1
ATOM 1593 N N . SER A 1 220 ? -6.461 11.161 16.229 1.00 61.84 220 SER A N 1
ATOM 1594 C CA . SER A 1 220 ? -5.430 10.979 17.246 1.00 61.64 220 SER A CA 1
ATOM 1595 C C . SER A 1 220 ? -5.223 12.290 18.009 1.00 61.01 220 SER A C 1
ATOM 1596 O O . SER A 1 220 ? -5.711 13.345 17.587 1.00 55.76 220 SER A O 1
ATOM 1599 N N . ASN A 1 221 ? -4.490 12.221 19.119 1.00 59.13 221 ASN A N 1
ATOM 1600 C CA . ASN A 1 221 ? -4.256 13.394 19.970 1.00 61.00 221 ASN A CA 1
ATOM 1601 C C . ASN A 1 221 ? -2.964 14.138 19.631 1.00 58.30 221 ASN A C 1
ATOM 1602 O O . ASN A 1 221 ? -2.260 14.624 20.518 1.00 60.57 221 ASN A O 1
ATOM 1607 N N . LEU A 1 222 ? -2.656 14.239 18.342 1.00 56.80 222 LEU A N 1
ATOM 1608 C CA . LEU A 1 222 ? -1.495 15.000 17.898 1.00 54.01 222 LEU A CA 1
ATOM 1609 C C . LEU A 1 222 ? -1.721 16.477 18.207 1.00 54.60 222 LEU A C 1
ATOM 1610 O O . LEU A 1 222 ? -2.826 16.982 18.000 1.00 52.67 222 LEU A O 1
ATOM 1615 N N . PRO A 1 223 ? -0.680 17.175 18.696 1.00 54.28 223 PRO A N 1
ATOM 1616 C CA . PRO A 1 223 ? -0.826 18.606 18.968 1.00 54.07 223 PRO A CA 1
ATOM 1617 C C . PRO A 1 223 ? -1.155 19.425 17.714 1.00 54.10 223 PRO A C 1
ATOM 1618 O O . PRO A 1 223 ? -0.508 19.259 16.682 1.00 53.30 223 PRO A O 1
ATOM 1622 N N . LYS A 1 224 ? -2.142 20.313 17.829 1.00 53.39 224 LYS A N 1
ATOM 1623 C CA . LYS A 1 224 ? -2.579 21.176 16.725 1.00 56.37 224 LYS A CA 1
ATOM 1624 C C . LYS A 1 224 ? -1.493 22.161 16.294 1.00 54.99 224 LYS A C 1
ATOM 1625 O O . LYS A 1 224 ? -1.459 22.595 15.145 1.00 53.82 224 LYS A O 1
ATOM 1631 N N . GLU A 1 225 ? -0.612 22.506 17.228 1.00 56.70 225 GLU A N 1
ATOM 1632 C CA . GLU A 1 225 ? 0.505 23.404 16.961 1.00 55.63 225 GLU A CA 1
ATOM 1633 C C . GLU A 1 225 ? 1.402 22.850 15.851 1.00 56.40 225 GLU A C 1
ATOM 1634 O O . GLU A 1 225 ? 1.809 23.584 14.952 1.00 57.63 225 GLU A O 1
ATOM 1640 N N . LEU A 1 226 ? 1.692 21.551 15.914 1.00 54.43 226 LEU A N 1
ATOM 1641 C CA . LEU A 1 226 ? 2.596 20.901 14.959 1.00 53.62 226 LEU A CA 1
ATOM 1642 C C . LEU A 1 226 ? 1.882 20.251 13.772 1.00 50.46 226 LEU A C 1
ATOM 1643 O O . LEU A 1 226 ? 2.451 20.170 12.691 1.00 47.91 226 LEU A O 1
ATOM 1648 N N . PHE A 1 227 ? 0.652 19.779 13.987 1.00 51.19 227 PHE A N 1
ATOM 1649 C CA . PHE A 1 227 ? -0.068 18.995 12.978 1.00 53.11 227 PHE A CA 1
ATOM 1650 C C . PHE A 1 227 ? -1.186 19.778 12.306 1.00 54.23 227 PHE A C 1
ATOM 1651 O O . PHE A 1 227 ? -2.163 20.153 12.954 1.00 58.08 227 PHE A O 1
ATOM 1659 N N . ASP A 1 228 ? -1.035 19.998 11.005 1.00 54.90 228 ASP A N 1
ATOM 1660 C CA . ASP A 1 228 ? -2.098 20.541 10.167 1.00 56.58 228 ASP A CA 1
ATOM 1661 C C . ASP A 1 228 ? -2.314 19.580 8.997 1.00 52.87 228 ASP A C 1
ATOM 1662 O O . ASP A 1 228 ? -1.429 19.439 8.148 1.00 51.60 228 ASP A O 1
ATOM 1667 N N . PRO A 1 229 ? -3.490 18.919 8.944 1.00 54.81 229 PRO A N 1
ATOM 1668 C CA . PRO A 1 229 ? -3.750 17.898 7.916 1.00 56.10 229 PRO A CA 1
ATOM 1669 C C . PRO A 1 229 ? -3.758 18.399 6.457 1.00 58.04 229 PRO A C 1
ATOM 1670 O O . PRO A 1 229 ? -3.854 17.587 5.533 1.00 55.90 229 PRO A O 1
ATOM 1674 N N . ASN A 1 230 ? -3.663 19.710 6.253 1.00 58.40 230 ASN A N 1
ATOM 1675 C CA . ASN A 1 230 ? -3.517 20.267 4.912 1.00 61.01 230 ASN A CA 1
ATOM 1676 C C . ASN A 1 230 ? -2.077 20.656 4.543 1.00 61.12 230 ASN A C 1
ATOM 1677 O O . ASN A 1 230 ? -1.803 20.964 3.384 1.00 60.17 230 ASN A O 1
ATOM 1682 N N . LYS A 1 231 ? -1.165 20.637 5.517 1.00 60.75 231 LYS A N 1
ATOM 1683 C CA . LYS A 1 231 ? 0.260 20.931 5.270 1.00 59.90 231 LYS A CA 1
ATOM 1684 C C . LYS A 1 231 ? 1.179 19.716 5.468 1.00 57.12 231 LYS A C 1
ATOM 1685 O O . LYS A 1 231 ? 2.203 19.590 4.797 1.00 56.93 231 LYS A O 1
ATOM 1691 N N . THR A 1 232 ? 0.829 18.847 6.409 1.00 53.77 232 THR A N 1
ATOM 1692 C CA . THR A 1 232 ? 1.613 17.644 6.672 1.00 52.97 232 THR A CA 1
ATOM 1693 C C . THR A 1 232 ? 1.280 16.601 5.615 1.00 48.13 232 THR A C 1
ATOM 1694 O O . THR A 1 232 ? 0.107 16.357 5.350 1.00 50.07 232 THR A O 1
ATOM 1698 N N . ARG A 1 233 ? 2.300 16.006 5.000 1.00 48.88 233 ARG A N 1
ATOM 1699 C CA . ARG A 1 233 ? 2.070 14.935 4.026 1.00 50.05 233 ARG A CA 1
ATOM 1700 C C . ARG A 1 233 ? 1.828 13.607 4.746 1.00 49.29 233 ARG A C 1
ATOM 1701 O O . ARG A 1 233 ? 2.655 13.152 5.548 1.00 47.22 233 ARG A O 1
ATOM 1709 N N . ILE A 1 234 ? 0.679 13.006 4.455 1.00 48.00 234 ILE A N 1
ATOM 1710 C CA . ILE A 1 234 ? 0.250 11.764 5.086 1.00 46.30 234 ILE A CA 1
ATOM 1711 C C . ILE A 1 234 ? 0.304 10.640 4.062 1.00 44.41 234 ILE A C 1
ATOM 1712 O O . ILE A 1 234 ? -0.413 10.673 3.068 1.00 44.26 234 ILE A O 1
ATOM 1717 N N . LEU A 1 235 ? 1.182 9.665 4.305 1.00 43.13 235 LEU A N 1
ATOM 1718 C CA . LEU A 1 235 ? 1.389 8.530 3.409 1.00 42.17 235 LEU A CA 1
ATOM 1719 C C . LEU A 1 235 ? 0.922 7.261 4.103 1.00 42.27 235 LEU A C 1
ATOM 1720 O O . LEU A 1 235 ? 1.489 6.874 5.134 1.00 40.27 235 LEU A O 1
ATOM 1725 N N . ILE A 1 236 ? -0.105 6.617 3.554 1.00 39.83 236 ILE A N 1
ATOM 1726 C CA . ILE A 1 236 ? -0.614 5.364 4.112 1.00 38.81 236 ILE A CA 1
ATOM 1727 C C . ILE A 1 236 ? -0.314 4.236 3.136 1.00 39.45 236 ILE A C 1
ATOM 1728 O O . ILE A 1 236 ? -0.726 4.290 1.974 1.00 43.75 236 ILE A O 1
ATOM 1733 N N . ASN A 1 237 ? 0.414 3.228 3.610 1.00 38.54 237 ASN A N 1
ATOM 1734 C CA . ASN A 1 237 ? 0.886 2.123 2.783 1.00 40.88 237 ASN A CA 1
ATOM 1735 C C . ASN A 1 237 ? 1.560 2.586 1.476 1.00 45.19 237 ASN A C 1
ATOM 1736 O O . ASN A 1 237 ? 0.990 2.433 0.390 1.00 46.05 237 ASN A O 1
ATOM 1741 N N . PRO A 1 238 ? 2.777 3.159 1.581 1.00 47.13 238 PRO A N 1
ATOM 1742 C CA . PRO A 1 238 ? 3.531 3.644 0.415 1.00 49.15 238 PRO A CA 1
ATOM 1743 C C . PRO A 1 238 ? 3.723 2.626 -0.721 1.00 51.10 238 PRO A C 1
ATOM 1744 O O . PRO A 1 238 ? 3.680 3.010 -1.887 1.00 49.30 238 PRO A O 1
ATOM 1748 N N . THR A 1 239 ? 3.936 1.352 -0.388 1.00 51.88 239 THR A N 1
ATOM 1749 C CA . THR A 1 239 ? 4.056 0.300 -1.408 1.00 54.69 239 THR A CA 1
ATOM 1750 C C . THR A 1 239 ? 2.721 -0.386 -1.724 1.00 52.34 239 THR A C 1
ATOM 1751 O O . THR A 1 239 ? 2.699 -1.489 -2.270 1.00 54.89 239 THR A O 1
ATOM 1755 N N . GLY A 1 240 ? 1.610 0.275 -1.405 1.00 51.09 240 GLY A N 1
ATOM 1756 C CA . GLY A 1 240 ? 0.285 -0.240 -1.729 1.00 50.23 240 GLY A CA 1
ATOM 1757 C C . GLY A 1 240 ? -0.199 -1.302 -0.758 1.00 51.08 240 GLY A C 1
ATOM 1758 O O . GLY A 1 240 ? 0.349 -1.471 0.332 1.00 50.06 240 GLY A O 1
ATOM 1759 N N . LYS A 1 241 ? -1.233 -2.025 -1.167 1.00 49.68 241 LYS A N 1
ATOM 1760 C CA . LYS A 1 241 ? -1.844 -3.062 -0.340 1.00 47.76 241 LYS A CA 1
ATOM 1761 C C . LYS A 1 241 ? -0.958 -4.298 -0.182 1.00 45.12 241 LYS A C 1
ATOM 1762 O O . LYS A 1 241 ? -0.280 -4.716 -1.118 1.00 39.91 241 LYS A O 1
ATOM 1768 N N . TYR A 1 242 ? -0.980 -4.879 1.017 1.00 40.53 242 TYR A N 1
ATOM 1769 C CA . TYR A 1 242 ? -0.392 -6.189 1.247 1.00 40.45 242 TYR A CA 1
ATOM 1770 C C . TYR A 1 242 ? -1.184 -6.911 2.320 1.00 38.74 242 TYR A C 1
ATOM 1771 O O . TYR A 1 242 ? -1.755 -6.270 3.201 1.00 38.29 242 TYR A O 1
ATOM 1780 N N . VAL A 1 243 ? -1.219 -8.238 2.205 1.00 38.79 243 VAL A N 1
ATOM 1781 C CA . VAL A 1 243 ? -1.978 -9.123 3.074 1.00 38.96 243 VAL A CA 1
ATOM 1782 C C . VAL A 1 243 ? -1.018 -9.927 3.967 1.00 40.65 243 VAL A C 1
ATOM 1783 O O . VAL A 1 243 ? -1.258 -10.070 5.166 1.00 44.75 243 VAL A O 1
ATOM 1787 N N . ASN A 1 244 ? 0.074 -10.432 3.395 1.00 39.17 244 ASN A N 1
ATOM 1788 C CA . ASN A 1 244 ? 1.044 -11.215 4.155 1.00 37.68 244 ASN A CA 1
ATOM 1789 C C . ASN A 1 244 ? 1.723 -10.345 5.210 1.00 35.51 244 ASN A C 1
ATOM 1790 O O . ASN A 1 244 ? 2.154 -9.232 4.920 1.00 33.82 244 ASN A O 1
ATOM 1795 N N . HIS A 1 245 ? 1.816 -10.865 6.429 1.00 33.80 245 HIS A N 1
ATOM 1796 C CA . HIS A 1 245 ? 2.522 -10.181 7.498 1.00 32.87 245 HIS A CA 1
ATOM 1797 C C . HIS A 1 245 ? 2.922 -11.194 8.576 1.00 32.26 245 HIS A C 1
ATOM 1798 O O . HIS A 1 245 ? 2.730 -12.399 8.413 1.00 34.57 245 HIS A O 1
ATOM 1805 N N . SER A 1 246 ? 3.495 -10.695 9.668 1.00 31.16 246 SER A N 1
ATOM 1806 C CA . SER A 1 246 ? 3.875 -11.506 10.824 1.00 31.84 246 SER A CA 1
ATOM 1807 C C . SER A 1 246 ? 5.172 -12.261 10.553 1.00 34.64 246 SER A C 1
ATOM 1808 O O . SER A 1 246 ? 5.688 -12.247 9.436 1.00 33.45 246 SER A O 1
ATOM 1811 N N . SER A 1 247 ? 5.690 -12.914 11.594 1.00 36.52 247 SER A N 1
ATOM 1812 C CA . SER A 1 247 ? 6.943 -13.674 11.498 1.00 36.83 247 SER A CA 1
ATOM 1813 C C . SER A 1 247 ? 6.879 -14.827 10.492 1.00 36.22 247 SER A C 1
ATOM 1814 O O . SER A 1 247 ? 7.914 -15.331 10.061 1.00 36.55 247 SER A O 1
ATOM 1817 N N . LEU A 1 248 ? 5.668 -15.224 10.100 1.00 36.59 248 LEU A N 1
ATOM 1818 C CA . LEU A 1 248 ? 5.498 -16.170 9.002 1.00 38.58 248 LEU A CA 1
ATOM 1819 C C . LEU A 1 248 ? 6.356 -15.769 7.790 1.00 37.84 248 LEU A C 1
ATOM 1820 O O . LEU A 1 248 ? 6.957 -16.630 7.141 1.00 38.31 248 LEU A O 1
ATOM 1825 N N . HIS A 1 249 ? 6.427 -14.463 7.523 1.00 38.86 249 HIS A N 1
ATOM 1826 C CA . HIS A 1 249 ? 6.997 -13.922 6.287 1.00 40.23 249 HIS A CA 1
ATOM 1827 C C . HIS A 1 249 ? 8.300 -13.132 6.436 1.00 41.28 249 HIS A C 1
ATOM 1828 O O . HIS A 1 249 ? 9.020 -12.931 5.446 1.00 40.75 249 HIS A O 1
ATOM 1835 N N . ASP A 1 250 ? 8.605 -12.675 7.653 1.00 39.85 250 ASP A N 1
ATOM 1836 C CA . ASP A 1 250 ? 9.900 -12.050 7.941 1.00 41.46 250 ASP A CA 1
ATOM 1837 C C . ASP A 1 250 ? 10.350 -12.467 9.344 1.00 37.85 250 ASP A C 1
ATOM 1838 O O . ASP A 1 250 ? 9.579 -12.375 10.301 1.00 38.73 250 ASP A O 1
ATOM 1843 N N . SER A 1 251 ? 11.592 -12.912 9.457 1.00 36.58 251 SER A N 1
ATOM 1844 C CA . SER A 1 251 ? 12.103 -13.454 10.705 1.00 34.86 251 SER A CA 1
ATOM 1845 C C . SER A 1 251 ? 12.263 -12.364 11.762 1.00 31.89 251 SER A C 1
ATOM 1846 O O . SER A 1 251 ? 12.543 -11.209 11.437 1.00 31.06 251 SER A O 1
ATOM 1849 N N . GLY A 1 252 ? 12.088 -12.750 13.023 1.00 31.93 252 GLY A N 1
ATOM 1850 C CA . GLY A 1 252 ? 12.254 -11.840 14.140 1.00 32.16 252 GLY A CA 1
ATOM 1851 C C . GLY A 1 252 ? 13.203 -12.421 15.162 1.00 30.64 252 GLY A C 1
ATOM 1852 O O . GLY A 1 252 ? 13.281 -13.634 15.304 1.00 31.24 252 GLY A O 1
ATOM 1853 N N . LEU A 1 253 ? 13.925 -11.547 15.857 1.00 31.50 253 LEU A N 1
ATOM 1854 C CA . LEU A 1 253 ? 14.903 -11.936 16.888 1.00 32.03 253 LEU A CA 1
ATOM 1855 C C . LEU A 1 253 ? 14.818 -10.994 18.078 1.00 29.34 253 LEU A C 1
ATOM 1856 O O . LEU A 1 253 ? 14.593 -9.806 17.912 1.00 29.46 253 LEU A O 1
ATOM 1861 N N . THR A 1 254 ? 15.046 -11.510 19.278 1.00 29.11 254 THR A N 1
ATOM 1862 C CA . THR A 1 254 ? 15.135 -10.660 20.453 1.00 28.56 254 THR A CA 1
ATOM 1863 C C . THR A 1 254 ? 16.265 -9.639 20.324 1.00 30.46 254 THR A C 1
ATOM 1864 O O . THR A 1 254 ? 17.354 -9.960 19.799 1.00 29.63 254 THR A O 1
ATOM 1868 N N . GLY A 1 255 ? 16.001 -8.427 20.826 1.00 31.16 255 GLY A N 1
ATOM 1869 C CA . GLY A 1 255 ? 17.025 -7.377 20.956 1.00 31.81 255 GLY A CA 1
ATOM 1870 C C . GLY A 1 255 ? 17.358 -6.626 19.679 1.00 31.68 255 GLY A C 1
ATOM 1871 O O . GLY A 1 255 ? 18.420 -6.035 19.584 1.00 32.02 255 GLY A O 1
ATOM 1872 N N . ARG A 1 256 ? 16.437 -6.627 18.711 1.00 31.44 256 ARG A N 1
ATOM 1873 C CA . ARG A 1 256 ? 16.678 -5.985 17.415 1.00 33.59 256 ARG A CA 1
ATOM 1874 C C . ARG A 1 256 ? 15.806 -4.753 17.186 1.00 31.41 256 ARG A C 1
ATOM 1875 O O . ARG A 1 256 ? 15.735 -4.225 16.066 1.00 36.26 256 ARG A O 1
ATOM 1883 N N . LYS A 1 257 ? 15.156 -4.280 18.247 1.00 30.68 257 LYS A N 1
ATOM 1884 C CA . LYS A 1 257 ? 14.482 -2.991 18.221 1.00 33.12 257 LYS A CA 1
ATOM 1885 C C . LYS A 1 257 ? 14.937 -2.069 19.347 1.00 32.31 257 LYS A C 1
ATOM 1886 O O . LYS A 1 257 ? 14.130 -1.395 19.992 1.00 31.89 257 LYS A O 1
ATOM 1892 N N . LEU A 1 258 ? 16.241 -1.979 19.539 1.00 31.33 258 LEU A N 1
ATOM 1893 C CA . LEU A 1 258 ? 16.765 -1.223 20.669 1.00 31.79 258 LEU A CA 1
ATOM 1894 C C . LEU A 1 258 ? 16.558 0.275 20.564 1.00 32.58 258 LEU A C 1
ATOM 1895 O O . LEU A 1 258 ? 16.460 0.957 21.611 1.00 32.24 258 LEU A O 1
ATOM 1900 N N . ILE A 1 259 ? 16.485 0.775 19.327 1.00 28.49 259 ILE A N 1
ATOM 1901 C CA . ILE A 1 259 ? 16.309 2.194 19.050 1.00 30.05 259 ILE A CA 1
ATOM 1902 C C . ILE A 1 259 ? 14.817 2.555 19.091 1.00 27.25 259 ILE A C 1
ATOM 1903 O O . ILE A 1 259 ? 14.444 3.549 19.691 1.00 27.21 259 ILE A O 1
ATOM 1908 N N . VAL A 1 260 ? 13.986 1.724 18.472 1.00 31.58 260 VAL A N 1
ATOM 1909 C CA . VAL A 1 260 ? 12.533 1.895 18.541 1.00 30.04 260 VAL A CA 1
ATOM 1910 C C . VAL A 1 260 ? 11.993 1.822 19.982 1.00 31.65 260 VAL A C 1
ATOM 1911 O O . VAL A 1 260 ? 11.063 2.567 20.347 1.00 30.61 260 VAL A O 1
ATOM 1915 N N . ASP A 1 261 ? 12.572 0.943 20.800 1.00 29.81 261 ASP A N 1
ATOM 1916 C CA . ASP A 1 261 ? 12.124 0.730 22.188 1.00 31.90 261 ASP A CA 1
ATOM 1917 C C . ASP A 1 261 ? 12.669 1.805 23.130 1.00 32.48 261 ASP A C 1
ATOM 1918 O O . ASP A 1 261 ? 12.366 1.792 24.326 1.00 32.99 261 ASP A O 1
ATOM 1923 N N . SER A 1 262 ? 13.522 2.688 22.623 1.00 29.78 262 SER A N 1
ATOM 1924 C CA . SER A 1 262 ? 14.105 3.710 23.480 1.00 30.75 262 SER A CA 1
ATOM 1925 C C . SER A 1 262 ? 13.921 5.115 22.924 1.00 30.17 262 SER A C 1
ATOM 1926 O O . SER A 1 262 ? 12.862 5.717 23.133 1.00 30.13 262 SER A O 1
ATOM 1929 N N . PHE A 1 263 ? 14.903 5.659 22.210 1.00 29.40 263 PHE A N 1
ATOM 1930 C CA . PHE A 1 263 ? 14.920 7.103 21.961 1.00 29.64 263 PHE A CA 1
ATOM 1931 C C . PHE A 1 263 ? 14.879 7.521 20.481 1.00 29.17 263 PHE A C 1
ATOM 1932 O O . PHE A 1 263 ? 15.022 8.714 20.151 1.00 30.06 263 PHE A O 1
ATOM 1940 N N . GLY A 1 264 ? 14.666 6.547 19.602 1.00 30.56 264 GLY A N 1
ATOM 1941 C CA . GLY A 1 264 ? 14.334 6.806 18.193 1.00 30.45 264 GLY A CA 1
ATOM 1942 C C . GLY A 1 264 ? 15.322 7.628 17.387 1.00 30.61 264 GLY A C 1
ATOM 1943 O O . GLY A 1 264 ? 14.930 8.331 16.450 1.00 34.35 264 GLY A O 1
ATOM 1944 N N . GLY A 1 265 ? 16.606 7.534 17.732 1.00 30.21 265 GLY A N 1
ATOM 1945 C CA . GLY A 1 265 ? 17.662 8.265 17.047 1.00 31.07 265 GLY A CA 1
ATOM 1946 C C . GLY A 1 265 ? 18.170 9.531 17.729 1.00 32.09 265 GLY A C 1
ATOM 1947 O O . GLY A 1 265 ? 19.181 10.114 17.288 1.00 31.57 265 GLY A O 1
ATOM 1948 N N . TYR A 1 266 ? 17.476 9.981 18.775 1.00 29.64 266 TYR A N 1
ATOM 1949 C CA . TYR A 1 266 ? 17.820 11.218 19.459 1.00 28.93 266 TYR A CA 1
ATOM 1950 C C . TYR A 1 266 ? 18.951 11.063 20.478 1.00 31.04 266 TYR A C 1
ATOM 1951 O O . TYR A 1 266 ? 19.388 12.054 21.057 1.00 30.46 266 TYR A O 1
ATOM 1960 N N . SER A 1 267 ? 19.394 9.831 20.704 1.00 33.23 267 SER A N 1
ATOM 1961 C CA . SER A 1 267 ? 20.433 9.548 21.696 1.00 33.49 267 SER A CA 1
ATOM 1962 C C . SER A 1 267 ? 21.321 8.392 21.270 1.00 33.12 267 SER A C 1
ATOM 1963 O O . SER A 1 267 ? 20.918 7.521 20.497 1.00 30.04 267 SER A O 1
ATOM 1966 N N . PRO A 1 268 ? 22.538 8.352 21.813 1.00 30.82 268 PRO A N 1
ATOM 1967 C CA . PRO A 1 268 ? 23.252 7.083 21.737 1.00 31.65 268 PRO A CA 1
ATOM 1968 C C . PRO A 1 268 ? 22.537 6.016 22.546 1.00 29.09 268 PRO A C 1
ATOM 1969 O O . PRO A 1 268 ? 21.682 6.344 23.399 1.00 29.26 268 PRO A O 1
ATOM 1973 N N . ILE A 1 269 ? 22.874 4.769 22.266 1.00 29.10 269 ILE A N 1
ATOM 1974 C CA . ILE A 1 269 ? 22.481 3.637 23.082 1.00 29.44 269 ILE A CA 1
ATOM 1975 C C . ILE A 1 269 ? 23.698 2.831 23.523 1.00 30.88 269 ILE A C 1
ATOM 1976 O O . ILE A 1 269 ? 24.785 2.956 22.952 1.00 31.79 269 ILE A O 1
ATOM 1981 N N . GLY A 1 270 ? 23.516 2.039 24.575 1.00 32.60 270 GLY A N 1
ATOM 1982 C CA . GLY A 1 270 ? 24.589 1.162 25.064 1.00 31.89 270 GLY A CA 1
ATOM 1983 C C . GLY A 1 270 ? 24.921 0.011 24.135 1.00 31.19 270 GLY A C 1
ATOM 1984 O O . GLY A 1 270 ? 26.079 -0.445 24.066 1.00 31.49 270 GLY A O 1
ATOM 1985 N N . GLY A 1 271 ? 23.903 -0.477 23.425 1.00 32.24 271 GLY A N 1
ATOM 1986 C CA . GLY A 1 271 ? 24.052 -1.609 22.506 1.00 31.03 271 GLY A CA 1
ATOM 1987 C C . GLY A 1 271 ? 23.499 -2.915 23.040 1.00 28.90 271 GLY A C 1
ATOM 1988 O O . GLY A 1 271 ? 23.302 -3.873 22.291 1.00 29.04 271 GLY A O 1
ATOM 1989 N N . GLY A 1 272 ? 23.324 -2.987 24.358 1.00 30.96 272 GLY A N 1
ATOM 1990 C CA . GLY A 1 272 ? 22.885 -4.191 25.015 1.00 29.32 272 GLY A CA 1
ATOM 1991 C C . GLY A 1 272 ? 21.367 -4.224 24.989 1.00 26.19 272 GLY A C 1
ATOM 1992 O O . GLY A 1 272 ? 20.743 -3.196 25.119 1.00 28.12 272 GLY A O 1
ATOM 1993 N N . ALA A 1 273 ? 20.802 -5.404 24.903 1.00 28.48 273 ALA A N 1
ATOM 1994 C CA . ALA A 1 273 ? 19.329 -5.546 24.837 1.00 30.25 273 ALA A CA 1
ATOM 1995 C C . ALA A 1 273 ? 18.670 -5.519 26.216 1.00 33.01 273 ALA A C 1
ATOM 1996 O O . ALA A 1 273 ? 19.349 -5.605 27.240 1.00 33.58 273 ALA A O 1
ATOM 1998 N N . GLN A 1 274 ? 17.344 -5.368 26.241 1.00 31.41 274 GLN A N 1
ATOM 1999 C CA . GLN A 1 274 ? 16.564 -5.458 27.474 1.00 33.61 274 GLN A CA 1
ATOM 2000 C C . GLN A 1 274 ? 15.781 -6.765 27.536 1.00 34.96 274 GLN A C 1
ATOM 2001 O O . GLN A 1 274 ? 15.889 -7.521 28.503 1.00 35.90 274 GLN A O 1
ATOM 2007 N N . SER A 1 275 ? 14.963 -7.029 26.516 1.00 33.04 275 SER A N 1
ATOM 2008 C CA . SER A 1 275 ? 14.167 -8.245 26.509 1.00 33.23 275 SER A CA 1
ATOM 2009 C C . SER A 1 275 ? 15.017 -9.510 26.546 1.00 35.27 275 SER A C 1
ATOM 2010 O O . SER A 1 275 ? 16.109 -9.563 25.961 1.00 36.27 275 SER A O 1
ATOM 2013 N N . SER A 1 276 ? 14.501 -10.504 27.262 1.00 34.54 276 SER A N 1
ATOM 2014 C CA . SER A 1 276 ? 15.126 -11.818 27.504 1.00 34.11 276 SER A CA 1
ATOM 2015 C C . SER A 1 276 ? 15.842 -11.917 28.856 1.00 33.09 276 SER A C 1
ATOM 2016 O O . SER A 1 276 ? 16.130 -13.022 29.307 1.00 36.74 276 SER A O 1
ATOM 2019 N N . LYS A 1 277 ? 16.057 -10.782 29.517 1.00 32.31 277 LYS A N 1
ATOM 2020 C CA . LYS A 1 277 ? 16.964 -10.706 30.669 1.00 33.05 277 LYS A CA 1
ATOM 2021 C C . LYS A 1 277 ? 16.268 -10.339 31.967 1.00 32.03 277 LYS A C 1
ATOM 2022 O O . LYS A 1 277 ? 15.352 -9.502 31.984 1.00 32.91 277 LYS A O 1
ATOM 2028 N N . ASP A 1 278 ? 16.727 -10.938 33.068 1.00 33.61 278 ASP A N 1
ATOM 2029 C CA . ASP A 1 278 ? 16.276 -10.500 34.373 1.00 33.08 278 ASP A CA 1
ATOM 2030 C C . ASP A 1 278 ? 16.963 -9.185 34.720 1.00 35.26 278 ASP A C 1
ATOM 2031 O O . ASP A 1 278 ? 17.803 -8.685 33.974 1.00 38.18 278 ASP A O 1
ATOM 2036 N N . TYR A 1 279 ? 16.574 -8.634 35.858 1.00 35.77 279 TYR A N 1
ATOM 2037 C CA . TYR A 1 279 ? 17.049 -7.353 36.349 1.00 35.09 279 TYR A CA 1
ATOM 2038 C C . TYR A 1 279 ? 18.543 -7.345 36.732 1.00 32.59 279 TYR A C 1
ATOM 2039 O O . TYR A 1 279 ? 19.124 -6.267 36.815 1.00 33.88 279 TYR A O 1
ATOM 2048 N N . THR A 1 280 ? 19.173 -8.511 36.930 1.00 33.20 280 THR A N 1
ATOM 2049 C CA . THR A 1 280 ? 20.622 -8.526 37.266 1.00 35.29 280 THR A CA 1
ATOM 2050 C C . THR A 1 280 ? 21.501 -8.213 36.059 1.00 37.30 280 THR A C 1
ATOM 2051 O O . THR A 1 280 ? 22.712 -8.008 36.190 1.00 36.23 280 THR A O 1
ATOM 2055 N N . LYS A 1 281 ? 20.912 -8.184 34.874 1.00 34.81 281 LYS A N 1
ATOM 2056 C CA . LYS A 1 281 ? 21.668 -7.799 33.707 1.00 34.92 281 LYS A CA 1
ATOM 2057 C C . LYS A 1 281 ? 21.686 -6.287 33.622 1.00 35.51 281 LYS A C 1
ATOM 2058 O O . LYS A 1 281 ? 20.651 -5.654 33.448 1.00 28.94 281 LYS A O 1
ATOM 2064 N N . VAL A 1 282 ? 22.868 -5.690 33.736 1.00 31.39 282 VAL A N 1
ATOM 2065 C CA . VAL A 1 282 ? 22.948 -4.231 33.697 1.00 32.10 282 VAL A CA 1
ATOM 2066 C C . VAL A 1 282 ? 22.533 -3.620 32.355 1.00 31.17 282 VAL A C 1
ATOM 2067 O O . VAL A 1 282 ? 22.203 -2.437 32.313 1.00 30.74 282 VAL A O 1
ATOM 2071 N N . ASP A 1 283 ? 22.544 -4.413 31.281 1.00 30.23 283 ASP A N 1
ATOM 2072 C CA . ASP A 1 283 ? 22.013 -3.967 29.986 1.00 30.87 283 ASP A CA 1
ATOM 2073 C C . ASP A 1 283 ? 20.560 -3.492 30.109 1.00 30.66 283 ASP A C 1
ATOM 2074 O O . ASP A 1 283 ? 20.152 -2.588 29.380 1.00 32.93 283 ASP A O 1
ATOM 2079 N N . ARG A 1 284 ? 19.793 -4.119 31.004 1.00 30.26 284 ARG A N 1
ATOM 2080 C CA . ARG A 1 284 ? 18.396 -3.715 31.295 1.00 31.10 284 ARG A CA 1
ATOM 2081 C C . ARG A 1 284 ? 18.402 -2.668 32.405 1.00 31.20 284 ARG A C 1
ATOM 2082 O O . ARG A 1 284 ? 17.981 -1.533 32.209 1.00 31.40 284 ARG A O 1
ATOM 2090 N N . SER A 1 285 ? 18.961 -3.017 33.554 1.00 29.95 285 SER A N 1
ATOM 2091 C CA . SER A 1 285 ? 18.836 -2.148 34.731 1.00 30.77 285 SER A CA 1
ATOM 2092 C C . SER A 1 285 ? 19.546 -0.800 34.598 1.00 28.84 285 SER A C 1
ATOM 2093 O O . SER A 1 285 ? 19.075 0.212 35.120 1.00 27.23 285 SER A O 1
ATOM 2096 N N . GLY A 1 286 ? 20.700 -0.781 33.925 1.00 28.15 286 GLY A N 1
ATOM 2097 C CA . GLY A 1 286 ? 21.419 0.455 33.680 1.00 29.69 286 GLY A CA 1
ATOM 2098 C C . GLY A 1 286 ? 20.720 1.418 32.742 1.00 29.72 286 GLY A C 1
ATOM 2099 O O . GLY A 1 286 ? 20.897 2.618 32.854 1.00 30.70 286 GLY A O 1
ATOM 2100 N N . LEU A 1 287 ? 19.912 0.898 31.816 1.00 29.46 287 LEU A N 1
ATOM 2101 C CA . LEU A 1 287 ? 19.076 1.757 30.983 1.00 28.56 287 LEU A CA 1
ATOM 2102 C C . LEU A 1 287 ? 17.989 2.448 31.821 1.00 26.65 287 LEU A C 1
ATOM 2103 O O . LEU A 1 287 ? 17.761 3.630 31.695 1.00 24.95 287 LEU A O 1
ATOM 2108 N N . TYR A 1 288 ? 17.354 1.695 32.702 1.00 26.92 288 TYR A N 1
ATOM 2109 C CA . TYR A 1 288 ? 16.296 2.242 33.565 1.00 27.59 288 TYR A CA 1
ATOM 2110 C C . TYR A 1 288 ? 16.855 3.316 34.519 1.00 27.83 288 TYR A C 1
ATOM 2111 O O . TYR A 1 288 ? 16.262 4.386 34.681 1.00 24.62 288 TYR A O 1
ATOM 2120 N N . ALA A 1 289 ? 18.017 3.042 35.120 1.00 28.57 289 ALA A N 1
ATOM 2121 C CA . ALA A 1 289 ? 18.685 4.008 36.001 1.00 28.20 289 ALA A CA 1
ATOM 2122 C C . ALA A 1 289 ? 19.204 5.260 35.279 1.00 25.69 289 ALA A C 1
ATOM 2123 O O . ALA A 1 289 ? 19.113 6.348 35.822 1.00 26.20 289 ALA A O 1
ATOM 2125 N N . GLY A 1 290 ? 19.725 5.109 34.056 1.00 25.68 290 GLY A N 1
ATOM 2126 C CA . GLY A 1 290 ? 20.161 6.227 33.248 1.00 24.59 290 GLY A CA 1
ATOM 2127 C C . GLY A 1 290 ? 19.001 7.118 32.869 1.00 26.84 290 GLY A C 1
ATOM 2128 O O . GLY A 1 290 ? 19.073 8.335 32.967 1.00 26.43 290 GLY A O 1
ATOM 2129 N N . ARG A 1 291 ? 17.925 6.476 32.455 1.00 26.89 291 ARG A N 1
ATOM 2130 C CA . ARG A 1 291 ? 16.709 7.176 32.009 1.00 28.44 291 ARG A CA 1
ATOM 2131 C C . ARG A 1 291 ? 16.035 7.958 33.134 1.00 26.69 291 ARG A C 1
ATOM 2132 O O . ARG A 1 291 ? 15.584 9.093 32.918 1.00 26.38 291 ARG A O 1
ATOM 2140 N N . TRP A 1 292 ? 15.963 7.330 34.305 1.00 2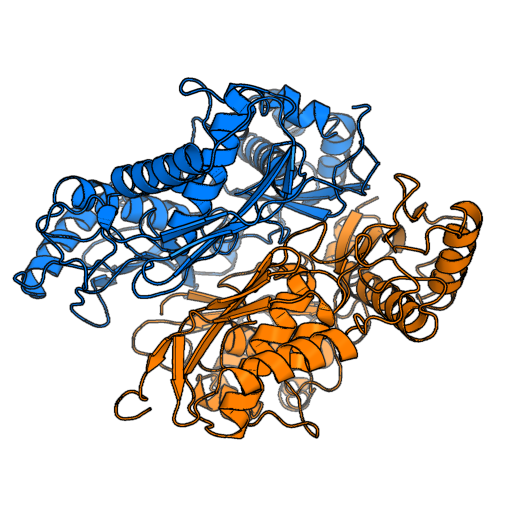7.54 292 TRP A N 1
ATOM 2141 C CA . TRP A 1 292 ? 15.435 7.919 35.518 1.00 25.32 292 TRP A CA 1
ATOM 2142 C C . TRP A 1 292 ? 16.252 9.138 35.944 1.00 25.75 292 TRP A C 1
ATOM 2143 O O . TRP A 1 292 ? 15.704 10.195 36.193 1.00 23.49 292 TRP A O 1
ATOM 2154 N N . LEU A 1 293 ? 17.583 9.007 35.990 1.00 25.67 293 LEU A N 1
ATOM 2155 C CA . LEU A 1 293 ? 18.401 10.174 36.208 1.00 26.62 293 LEU A CA 1
ATOM 2156 C C . LEU A 1 293 ? 18.198 11.313 35.194 1.00 25.91 293 LEU A C 1
ATOM 2157 O O . LEU A 1 293 ? 17.976 12.445 35.585 1.00 27.10 293 LEU A O 1
ATOM 2162 N N . ALA A 1 294 ? 18.282 11.001 33.901 1.00 25.68 294 ALA A N 1
ATOM 2163 C CA . ALA A 1 294 ? 18.133 11.987 32.845 1.00 25.88 294 ALA A CA 1
ATOM 2164 C C . ALA A 1 294 ? 16.778 12.719 32.941 1.00 26.63 294 ALA A C 1
ATOM 2165 O O . ALA A 1 294 ? 16.718 13.945 32.803 1.00 25.61 294 ALA A O 1
ATOM 2167 N N . LYS A 1 295 ? 15.733 11.962 33.244 1.00 28.58 295 LYS A N 1
ATOM 2168 C CA . LYS A 1 295 ? 14.363 12.507 33.333 1.00 28.48 295 LYS A CA 1
ATOM 2169 C C . LYS A 1 295 ? 14.204 13.471 34.521 1.00 29.21 295 LYS A C 1
ATOM 2170 O O . LYS A 1 295 ? 13.664 14.586 34.405 1.00 27.25 295 LYS A O 1
ATOM 2176 N N . ASN A 1 296 ? 14.672 13.039 35.680 1.00 27.16 296 ASN A N 1
ATOM 2177 C CA . ASN A 1 296 ? 14.668 13.900 36.852 1.00 29.06 296 ASN A CA 1
ATOM 2178 C C . ASN A 1 296 ? 15.518 15.168 36.701 1.00 28.05 296 ASN A C 1
ATOM 2179 O O . ASN A 1 296 ? 15.128 16.229 37.162 1.00 27.84 296 ASN A O 1
ATOM 2184 N N . ILE A 1 297 ? 16.659 15.072 36.011 1.00 29.54 297 ILE A N 1
ATOM 2185 C CA . ILE A 1 297 ? 17.507 16.238 35.742 1.00 28.29 297 ILE A CA 1
ATOM 2186 C C . ILE A 1 297 ? 16.780 17.270 34.864 1.00 29.67 297 ILE A C 1
ATOM 2187 O O . ILE A 1 297 ? 16.800 18.465 35.165 1.00 29.30 297 ILE A O 1
ATOM 2192 N N . VAL A 1 298 ? 16.133 16.804 33.796 1.00 29.54 298 VAL A N 1
ATOM 2193 C CA . VAL A 1 298 ? 15.412 17.680 32.890 1.00 30.29 298 VAL A CA 1
ATOM 2194 C C . VAL A 1 298 ? 14.122 18.207 33.554 1.00 29.07 298 VAL A C 1
ATOM 2195 O O . VAL A 1 298 ? 13.821 19.402 33.482 1.00 28.36 298 VAL A O 1
ATOM 2199 N N . ALA A 1 299 ? 13.408 17.334 34.253 1.00 30.38 299 ALA A N 1
ATOM 2200 C CA . ALA A 1 299 ? 12.149 17.746 34.906 1.00 28.72 299 ALA A CA 1
ATOM 2201 C C . ALA A 1 299 ? 12.424 18.783 36.008 1.00 29.70 299 ALA A C 1
ATOM 2202 O O . ALA A 1 299 ? 11.603 19.646 36.310 1.00 29.85 299 ALA A O 1
ATOM 2204 N N . ALA A 1 300 ? 13.623 18.741 36.586 1.00 27.14 300 ALA A N 1
ATOM 2205 C CA . ALA A 1 300 ? 14.005 19.749 37.552 1.00 28.81 300 ALA A CA 1
ATOM 2206 C C . ALA A 1 300 ? 14.369 21.110 36.947 1.00 29.64 300 ALA A C 1
ATOM 2207 O O . ALA A 1 300 ? 14.445 22.104 37.679 1.00 29.72 300 ALA A O 1
ATOM 2209 N N . GLY A 1 301 ? 14.576 21.169 35.621 1.00 30.11 301 GLY A N 1
ATOM 2210 C CA . GLY A 1 301 ? 14.839 22.437 34.918 1.00 28.68 301 GLY A CA 1
ATOM 2211 C C . GLY A 1 301 ? 16.330 22.755 34.812 1.00 28.21 301 GLY A C 1
ATOM 2212 O O . GLY A 1 301 ? 16.713 23.878 34.518 1.00 29.73 301 GLY A O 1
ATOM 2213 N N . LEU A 1 302 ? 17.156 21.750 35.041 1.00 28.79 302 LEU A N 1
ATOM 2214 C CA . LEU A 1 302 ? 18.615 21.894 34.945 1.00 29.60 302 LEU A CA 1
ATOM 2215 C C . LEU A 1 302 ? 19.171 21.802 33.519 1.00 29.79 302 LEU A C 1
ATOM 2216 O O . LEU A 1 302 ? 20.346 22.122 33.283 1.00 30.02 302 LEU A O 1
ATOM 2221 N N . ALA A 1 303 ? 18.345 21.355 32.570 1.00 30.72 303 ALA A N 1
ATOM 2222 C CA . ALA A 1 303 ? 18.747 21.188 31.173 1.00 30.02 303 ALA A CA 1
ATOM 2223 C C . ALA A 1 303 ? 17.494 21.016 30.331 1.00 32.24 303 ALA A C 1
ATOM 2224 O O . ALA A 1 303 ? 16.438 20.671 30.870 1.00 32.37 303 ALA A O 1
ATOM 2226 N N . LYS A 1 304 ? 17.609 21.261 29.027 1.00 32.87 304 LYS A N 1
ATOM 2227 C CA . LYS A 1 304 ? 16.500 20.971 28.082 1.00 31.82 304 LYS A CA 1
ATOM 2228 C C . LYS A 1 304 ? 16.522 19.505 27.633 1.00 31.52 304 LYS A C 1
ATOM 2229 O O . LYS A 1 304 ? 15.482 18.850 27.493 1.00 30.88 304 LYS A O 1
ATOM 2235 N N . LYS A 1 305 ? 17.714 18.970 27.395 1.00 31.17 305 LYS A N 1
ATOM 2236 C CA . LYS A 1 305 ? 17.854 17.544 27.235 1.00 31.96 305 LYS A CA 1
ATOM 2237 C C . LYS A 1 305 ? 19.123 17.095 27.931 1.00 31.99 305 LYS A C 1
ATOM 2238 O O . LYS A 1 305 ? 20.004 17.921 28.193 1.00 30.60 305 LYS A O 1
ATOM 2244 N N . CYS A 1 306 ? 19.186 15.805 28.238 1.00 31.60 306 CYS A N 1
ATOM 2245 C CA . CYS A 1 306 ? 20.281 15.239 29.030 1.00 30.18 306 CYS A CA 1
ATOM 2246 C C . CYS A 1 306 ? 20.558 13.789 28.656 1.00 29.86 306 CYS A C 1
ATOM 2247 O O . CYS A 1 306 ? 19.636 12.997 28.542 1.00 29.03 306 CYS A O 1
ATOM 2250 N N . ILE A 1 307 ? 21.843 13.451 28.482 1.00 28.43 307 ILE A N 1
ATOM 2251 C CA . ILE A 1 307 ? 22.283 12.089 28.239 1.00 30.93 307 ILE A CA 1
ATOM 2252 C C . ILE A 1 307 ? 23.068 11.637 29.467 1.00 29.45 307 ILE A C 1
ATOM 2253 O O . ILE A 1 307 ? 24.034 12.310 29.864 1.00 33.56 307 ILE A O 1
ATOM 2258 N N . VAL A 1 308 ? 22.726 10.491 30.040 1.00 28.97 308 VAL A N 1
ATOM 2259 C CA . VAL A 1 308 ? 23.489 9.951 31.191 1.00 28.59 308 VAL A CA 1
ATOM 2260 C C . VAL A 1 308 ? 24.143 8.649 30.775 1.00 28.63 308 VAL A C 1
ATOM 2261 O O . VAL A 1 308 ? 23.458 7.741 30.312 1.00 30.59 308 VAL A O 1
ATOM 2265 N N . GLN A 1 309 ? 25.485 8.584 30.837 1.00 29.07 309 GLN A N 1
ATOM 2266 C CA . GLN A 1 309 ? 26.197 7.322 30.595 1.00 28.24 309 GLN A CA 1
ATOM 2267 C C . GLN A 1 309 ? 26.537 6.631 31.912 1.00 28.07 309 GLN A C 1
ATOM 2268 O O . GLN A 1 309 ? 27.084 7.280 32.807 1.00 30.44 309 GLN A O 1
ATOM 2274 N N . LEU A 1 310 ? 26.250 5.338 32.000 1.00 28.06 310 LEU A N 1
ATOM 2275 C CA . LEU A 1 310 ? 26.768 4.477 33.081 1.00 30.21 310 LEU A CA 1
ATOM 2276 C C . LEU A 1 310 ? 27.599 3.352 32.457 1.00 31.91 310 LEU A C 1
ATOM 2277 O O . LEU A 1 310 ? 27.351 2.957 31.329 1.00 33.09 310 LEU A O 1
ATOM 2282 N N . SER A 1 311 ? 28.604 2.852 33.175 1.00 31.33 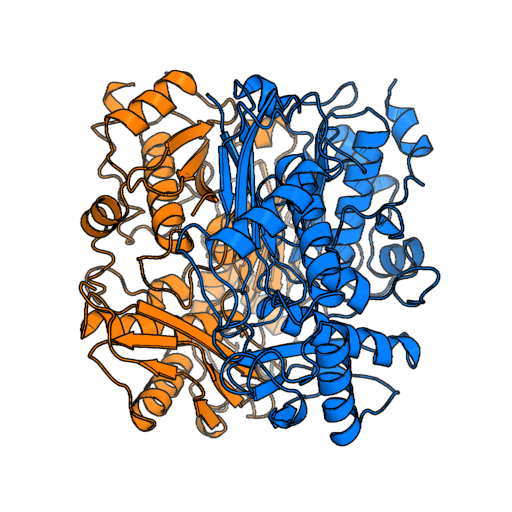311 SER A N 1
ATOM 2283 C CA . SER A 1 311 ? 29.307 1.654 32.773 1.00 31.07 311 SER A CA 1
ATOM 2284 C C . SER A 1 311 ? 29.607 0.772 33.986 1.00 30.11 311 SER A C 1
ATOM 2285 O O . SER A 1 311 ? 29.705 1.272 35.106 1.00 30.90 311 SER A O 1
ATOM 2288 N N . TYR A 1 312 ? 29.731 -0.523 33.729 1.00 30.69 312 TYR A N 1
ATOM 2289 C CA . TYR A 1 312 ? 30.017 -1.527 34.753 1.00 31.52 312 TYR A CA 1
ATOM 2290 C C . TYR A 1 312 ? 31.075 -2.496 34.291 1.00 32.55 312 TYR A C 1
ATOM 2291 O O . TYR A 1 312 ? 31.255 -2.706 33.092 1.00 30.96 312 TYR A O 1
ATOM 2300 N N . ALA A 1 313 ? 31.743 -3.100 35.269 1.00 33.49 313 ALA A N 1
ATOM 2301 C CA . ALA A 1 313 ? 32.654 -4.222 35.049 1.00 35.08 313 ALA A CA 1
ATOM 2302 C C . ALA A 1 313 ? 32.126 -5.452 35.789 1.00 37.85 313 ALA A C 1
ATOM 2303 O O . ALA A 1 313 ? 31.654 -5.343 36.926 1.00 37.07 313 ALA A O 1
ATOM 2305 N N . ILE A 1 314 ? 32.201 -6.617 35.150 1.00 38.27 314 ILE A N 1
ATOM 2306 C CA . ILE A 1 314 ? 31.700 -7.850 35.765 1.00 40.01 314 ILE A CA 1
ATOM 2307 C C . ILE A 1 314 ? 32.367 -8.096 37.123 1.00 40.60 314 ILE A C 1
ATOM 2308 O O . ILE A 1 314 ? 33.572 -7.968 37.238 1.00 38.73 314 ILE A O 1
ATOM 2313 N N . GLY A 1 315 ? 31.561 -8.405 38.136 1.00 39.42 315 GLY A N 1
ATOM 2314 C CA . GLY A 1 315 ? 32.046 -8.660 39.494 1.00 42.09 315 GLY A CA 1
ATOM 2315 C C . GLY A 1 315 ? 32.379 -7.419 40.296 1.00 41.69 315 GLY A C 1
ATOM 2316 O O . GLY A 1 315 ? 32.918 -7.511 41.401 1.00 41.65 315 GLY A O 1
ATOM 2317 N N . VAL A 1 316 ? 32.063 -6.248 39.757 1.00 42.23 316 VAL A N 1
ATOM 2318 C CA . VAL A 1 316 ? 32.182 -5.005 40.504 1.00 42.39 316 VAL A CA 1
ATOM 2319 C C . VAL A 1 316 ? 30.775 -4.412 40.638 1.00 42.66 316 VAL A C 1
ATOM 2320 O O . VAL A 1 316 ? 30.013 -4.392 39.665 1.00 41.01 316 VAL A O 1
ATOM 2324 N N . ALA A 1 317 ? 30.423 -3.951 41.839 1.00 41.88 317 ALA A N 1
ATOM 2325 C CA . ALA A 1 317 ? 29.054 -3.475 42.121 1.00 42.39 317 ALA A CA 1
ATOM 2326 C C . ALA A 1 317 ? 28.845 -2.011 41.741 1.00 39.99 317 ALA A C 1
ATOM 2327 O O . ALA A 1 317 ? 27.857 -1.654 41.106 1.00 38.70 317 ALA A O 1
ATOM 2329 N N . LYS A 1 318 ? 29.767 -1.154 42.148 1.00 38.75 318 LYS A N 1
ATOM 2330 C CA . LYS A 1 318 ? 29.664 0.269 41.849 1.00 38.71 318 LYS A CA 1
ATOM 2331 C C . LYS A 1 318 ? 30.003 0.502 40.366 1.00 35.72 318 LYS A C 1
ATOM 2332 O O . LYS A 1 318 ? 30.877 -0.166 39.826 1.00 35.17 318 LYS A O 1
ATOM 2338 N N . PRO A 1 319 ? 29.313 1.452 39.703 1.00 34.35 319 PRO A N 1
ATOM 2339 C CA . PRO A 1 319 ? 29.621 1.612 38.283 1.00 35.31 319 PRO A CA 1
ATOM 2340 C C . PRO A 1 319 ? 31.070 2.042 38.069 1.00 33.85 319 PRO A C 1
ATOM 2341 O O . PRO A 1 319 ? 31.616 2.810 38.878 1.00 31.87 319 PRO A O 1
ATOM 2345 N N . THR A 1 320 ? 31.692 1.543 37.003 1.00 34.60 320 THR A N 1
ATOM 2346 C CA . THR A 1 320 ? 33.060 1.961 36.681 1.00 34.37 320 THR A CA 1
ATOM 2347 C C . THR A 1 320 ? 33.099 3.400 36.193 1.00 34.68 320 THR A C 1
ATOM 2348 O O . THR A 1 320 ? 34.110 4.080 36.349 1.00 35.66 320 THR A O 1
ATOM 2352 N N . SER A 1 321 ? 31.994 3.887 35.624 1.00 33.76 321 SER A N 1
ATOM 2353 C CA . SER A 1 321 ? 31.904 5.294 35.272 1.00 32.49 321 SER A CA 1
ATOM 2354 C C . SER A 1 321 ? 30.466 5.800 35.305 1.00 31.34 321 SER A C 1
ATOM 2355 O O . SER A 1 321 ? 29.519 5.028 35.117 1.00 32.07 321 SER A O 1
ATOM 2358 N N . VAL A 1 322 ? 30.334 7.090 35.589 1.00 32.48 322 VAL A N 1
ATOM 2359 C CA . VAL A 1 322 ? 29.051 7.801 35.581 1.00 35.05 322 VAL A CA 1
ATOM 2360 C C . VAL A 1 322 ? 29.321 9.162 34.972 1.00 36.10 322 VAL A C 1
ATOM 2361 O O . VAL A 1 322 ? 30.180 9.889 35.449 1.00 34.82 322 VAL A O 1
ATOM 2365 N N . SER A 1 323 ? 28.610 9.510 33.904 1.00 33.92 323 SER A N 1
ATOM 2366 C CA . SER A 1 323 ? 28.840 10.791 33.272 1.00 35.87 323 SER A CA 1
ATOM 2367 C C . SER A 1 323 ? 27.546 11.347 32.717 1.00 33.93 323 SER A C 1
ATOM 2368 O O . SER A 1 323 ? 26.723 10.591 32.194 1.00 36.67 323 SER A O 1
ATOM 2371 N N . VAL A 1 324 ? 27.373 12.660 32.823 1.00 31.48 324 VAL A N 1
ATOM 2372 C CA . VAL A 1 324 ? 26.203 13.319 32.216 1.00 33.23 324 VAL A CA 1
ATOM 2373 C C . VAL A 1 324 ? 26.612 14.356 31.186 1.00 33.76 324 VAL A C 1
ATOM 2374 O O . VAL A 1 324 ? 27.645 14.999 31.304 1.00 33.16 324 VAL A O 1
ATOM 2378 N N . ASP A 1 325 ? 25.766 14.521 30.174 1.00 30.54 325 ASP A N 1
ATOM 2379 C CA . ASP A 1 325 ? 26.035 15.400 29.049 1.00 32.51 325 ASP A CA 1
ATOM 2380 C C . ASP A 1 325 ? 24.716 16.086 28.738 1.00 31.73 325 ASP A C 1
ATOM 2381 O O . ASP A 1 325 ? 23.791 15.433 28.272 1.00 36.60 325 ASP A O 1
ATOM 2386 N N . CYS A 1 326 ? 24.626 17.378 29.016 1.00 31.07 326 CYS A N 1
ATOM 2387 C CA . CYS A 1 326 ? 23.385 18.121 28.754 1.00 32.07 326 CYS A CA 1
ATOM 2388 C C . CYS A 1 326 ? 23.384 18.799 27.388 1.00 32.77 326 CYS A C 1
ATOM 2389 O O . CYS A 1 326 ? 22.507 19.637 27.082 1.00 33.74 326 CYS A O 1
ATOM 2392 N N . MET A 1 327 ? 24.346 18.416 26.551 1.00 34.38 327 MET A N 1
ATOM 2393 C CA . MET A 1 327 ? 24.441 18.902 25.170 1.00 35.51 327 MET A CA 1
ATOM 2394 C C . MET A 1 327 ? 24.373 20.429 25.039 1.00 34.97 327 MET A C 1
ATOM 2395 O O . MET A 1 327 ? 23.716 20.968 24.141 1.00 37.89 327 MET A O 1
ATOM 2400 N N . GLY A 1 328 ? 25.047 21.124 25.952 1.00 35.04 328 GLY A N 1
ATOM 2401 C CA . GLY A 1 328 ? 25.097 22.569 25.949 1.00 35.92 328 GLY A CA 1
ATOM 2402 C C . GLY A 1 328 ? 23.863 23.274 26.496 1.00 34.59 328 GLY A C 1
ATOM 2403 O O . GLY A 1 328 ? 23.851 24.503 26.546 1.00 35.53 328 GLY A O 1
ATOM 2404 N N . THR A 1 329 ? 22.844 22.520 26.932 1.00 33.78 329 THR A N 1
ATOM 2405 C CA . THR A 1 329 ? 21.573 23.126 27.343 1.00 32.67 329 THR A CA 1
ATOM 2406 C C . THR A 1 329 ? 21.468 23.393 28.858 1.00 31.84 329 THR A C 1
ATOM 2407 O O . THR A 1 329 ? 20.395 23.706 29.344 1.00 30.83 329 THR A O 1
ATOM 2411 N N . ASN A 1 330 ? 22.573 23.326 29.602 1.00 32.80 330 ASN A N 1
ATOM 2412 C CA . ASN A 1 330 ? 22.516 23.592 31.047 1.00 32.98 330 ASN A CA 1
ATOM 2413 C C . ASN A 1 330 ? 21.933 24.979 31.346 1.00 31.63 330 ASN A C 1
ATOM 2414 O O . ASN A 1 330 ? 22.257 25.958 30.668 1.00 32.18 330 ASN A O 1
ATOM 2419 N N . THR A 1 331 ? 21.065 25.062 32.351 1.00 30.37 331 THR A N 1
ATOM 2420 C CA . THR A 1 331 ? 20.542 26.353 32.796 1.00 31.85 331 THR A CA 1
ATOM 2421 C C . THR A 1 331 ? 21.358 26.926 33.958 1.00 32.45 331 THR A C 1
ATOM 2422 O O . THR A 1 331 ? 21.334 28.130 34.205 1.00 36.80 331 THR A O 1
ATOM 2426 N N . SER A 1 332 ? 22.075 26.061 34.669 1.00 33.11 332 SER A N 1
ATOM 2427 C CA . SER A 1 332 ? 22.772 26.444 35.878 1.00 32.75 332 SER A CA 1
ATOM 2428 C C . SER A 1 332 ? 24.105 25.666 35.972 1.00 33.21 332 SER A C 1
ATOM 2429 O O . SER A 1 332 ? 25.045 25.938 35.229 1.00 36.54 332 SER A O 1
ATOM 2432 N N . VAL A 1 333 ? 24.163 24.699 36.868 1.00 32.41 333 VAL A N 1
ATOM 2433 C CA . VAL A 1 333 ? 25.330 23.838 37.041 1.00 35.85 333 VAL A CA 1
ATOM 2434 C C . VAL A 1 333 ? 25.848 23.176 35.748 1.00 35.59 333 VAL A C 1
ATOM 2435 O O . VAL A 1 333 ? 25.050 22.742 34.905 1.00 32.91 333 VAL A O 1
ATOM 2439 N N . ASN A 1 334 ? 27.177 23.086 35.603 1.00 34.70 334 ASN A N 1
ATOM 2440 C CA . ASN A 1 334 ? 27.797 22.440 34.426 1.00 35.14 334 ASN A CA 1
ATOM 2441 C C . ASN A 1 334 ? 27.863 20.907 34.535 1.00 34.52 334 ASN A C 1
ATOM 2442 O O . ASN A 1 334 ? 27.504 20.323 35.560 1.00 34.24 334 ASN A O 1
ATOM 2447 N N . ASP A 1 335 ? 28.302 20.255 33.466 1.00 33.74 335 ASP A N 1
ATOM 2448 C CA . ASP A 1 335 ? 28.182 18.802 33.382 1.00 34.77 335 ASP A CA 1
ATOM 2449 C C . ASP A 1 335 ? 29.151 18.090 34.334 1.00 36.14 335 ASP A C 1
ATOM 2450 O O . ASP A 1 335 ? 28.892 16.957 34.729 1.00 35.57 335 ASP A O 1
ATOM 2455 N N . ASP A 1 336 ? 30.253 18.752 34.694 1.00 38.43 336 ASP A N 1
ATOM 2456 C CA . ASP A 1 336 ? 31.192 18.214 35.696 1.00 37.36 336 ASP A CA 1
ATOM 2457 C C . ASP A 1 336 ? 30.509 18.148 37.070 1.00 38.02 336 ASP A C 1
ATOM 2458 O O . ASP A 1 336 ? 30.573 17.119 37.759 1.00 34.43 336 ASP A O 1
ATOM 2463 N N . VAL A 1 337 ? 29.841 19.236 37.460 1.00 35.68 337 VAL A N 1
ATOM 2464 C CA . VAL A 1 337 ? 29.183 19.277 38.770 1.00 35.94 337 VAL A CA 1
ATOM 2465 C C . VAL A 1 337 ? 28.042 18.248 38.796 1.00 35.53 337 VAL A C 1
ATOM 2466 O O . VAL A 1 337 ? 27.929 17.482 39.741 1.00 35.48 337 VAL A O 1
ATOM 2470 N N . LEU A 1 338 ? 27.239 18.202 37.731 1.00 33.10 338 LEU A N 1
ATOM 2471 C CA . LEU A 1 338 ? 26.140 17.232 37.618 1.00 33.38 338 LEU A CA 1
ATOM 2472 C C . LEU A 1 338 ? 26.621 15.781 37.722 1.00 31.41 338 LEU A C 1
ATOM 2473 O O . LEU A 1 338 ? 26.016 14.984 38.434 1.00 31.38 338 LEU A O 1
ATOM 2478 N N . SER A 1 339 ? 27.718 15.431 37.033 1.00 30.05 339 SER A N 1
ATOM 2479 C CA . SER A 1 339 ? 28.256 14.072 37.059 1.00 32.32 339 SER A CA 1
ATOM 2480 C C . SER A 1 339 ? 28.743 13.712 38.454 1.00 30.82 339 SER A C 1
ATOM 2481 O O . SER A 1 339 ? 28.573 12.577 38.907 1.00 31.97 339 SER A O 1
ATOM 2484 N N . ASP A 1 340 ? 29.339 14.677 39.148 1.00 34.03 340 ASP A N 1
ATOM 2485 C CA . ASP A 1 340 ? 29.797 14.436 40.513 1.00 35.54 340 ASP A CA 1
ATOM 2486 C C . ASP A 1 340 ? 28.629 14.262 41.490 1.00 35.35 340 ASP A C 1
ATOM 2487 O O . ASP A 1 340 ? 28.666 13.376 42.362 1.00 35.40 340 ASP A O 1
ATOM 2492 N N . PHE A 1 341 ? 27.613 15.109 41.342 1.00 33.80 341 PHE A N 1
ATOM 2493 C CA . PHE A 1 341 ? 26.408 15.050 42.150 1.00 34.74 341 PHE A CA 1
ATOM 2494 C C . PHE A 1 341 ? 25.736 13.690 42.030 1.00 34.59 341 PHE A C 1
ATOM 2495 O O . PHE A 1 341 ? 25.372 13.098 43.040 1.00 33.05 341 PHE A O 1
ATOM 2503 N N . VAL A 1 342 ? 25.594 13.195 40.797 1.00 33.94 342 VAL A N 1
ATOM 2504 C CA . VAL A 1 342 ? 24.992 11.884 40.564 1.00 35.89 342 VAL A CA 1
ATOM 2505 C C . VAL A 1 342 ? 25.797 10.802 41.267 1.00 35.25 342 VAL A C 1
ATOM 2506 O O . VAL A 1 342 ? 25.257 10.016 42.042 1.00 36.81 342 VAL A O 1
ATOM 2510 N N . MET A 1 343 ? 27.091 10.762 40.984 1.00 36.00 343 MET A N 1
ATOM 2511 C CA . MET A 1 343 ? 27.996 9.822 41.650 1.00 37.23 343 MET A CA 1
ATOM 2512 C C . MET A 1 343 ? 27.879 9.798 43.182 1.00 37.49 343 MET A C 1
ATOM 2513 O O . MET A 1 343 ? 27.905 8.729 43.781 1.00 37.35 343 MET A O 1
ATOM 2518 N N . GLN A 1 344 ? 27.781 10.972 43.792 1.00 38.91 344 GLN A N 1
ATOM 2519 C CA . GLN A 1 344 ? 27.820 11.111 45.252 1.00 42.56 344 GLN A CA 1
ATOM 2520 C C . GLN A 1 344 ? 26.471 10.857 45.949 1.00 41.98 344 GLN A C 1
ATOM 2521 O O . GLN A 1 344 ? 26.438 10.555 47.152 1.00 44.03 344 GLN A O 1
ATOM 2527 N N . ASN A 1 345 ? 25.373 10.976 45.206 1.00 39.39 345 ASN A N 1
ATOM 2528 C CA . ASN A 1 345 ? 24.023 10.903 45.788 1.00 39.53 345 ASN A CA 1
ATOM 2529 C C . ASN A 1 345 ? 23.208 9.676 45.399 1.00 39.80 345 ASN A C 1
ATOM 2530 O O . ASN A 1 345 ? 22.153 9.428 45.979 1.00 39.77 345 ASN A O 1
ATOM 2535 N N . PHE A 1 346 ? 23.680 8.918 44.412 1.00 37.22 346 PHE A N 1
ATOM 2536 C CA . PHE A 1 346 ? 23.004 7.696 43.999 1.00 35.21 346 PHE A CA 1
ATOM 2537 C C . PHE A 1 346 ? 24.021 6.580 43.822 1.00 36.70 346 PHE A C 1
ATOM 2538 O O . PHE A 1 346 ? 24.876 6.612 42.938 1.00 36.48 346 PHE A O 1
ATOM 2546 N N . SER A 1 347 ? 23.906 5.586 44.688 1.00 37.02 347 SER A N 1
ATOM 2547 C CA . SER A 1 347 ? 24.808 4.443 44.722 1.00 36.41 347 SER A CA 1
ATOM 2548 C C . SER A 1 347 ? 25.012 3.774 43.355 1.00 36.16 347 SER A C 1
ATOM 2549 O O . SER A 1 347 ? 26.142 3.532 42.929 1.00 37.94 347 SER A O 1
ATOM 2552 N N . LEU A 1 348 ? 23.909 3.463 42.688 1.00 34.82 348 LEU A N 1
ATOM 2553 C CA . LEU A 1 348 ? 23.906 2.922 41.319 1.00 35.18 348 LEU A CA 1
ATOM 2554 C C . LEU A 1 348 ? 24.449 1.491 41.156 1.00 32.14 348 LEU A C 1
ATOM 2555 O O . LEU A 1 348 ? 24.660 1.021 40.023 1.00 32.65 348 LEU A O 1
ATOM 2560 N N . THR A 1 349 ? 24.614 0.767 42.267 1.00 30.91 349 THR A N 1
ATOM 2561 C CA . THR A 1 349 ? 24.955 -0.648 42.196 1.00 32.03 349 THR A CA 1
ATOM 2562 C C . THR A 1 349 ? 23.756 -1.438 41.673 1.00 31.80 349 THR A C 1
ATOM 2563 O O . THR A 1 349 ? 22.629 -0.932 41.708 1.00 32.22 349 THR A O 1
ATOM 2567 N N . PRO A 1 350 ? 23.981 -2.668 41.200 1.00 34.12 350 PRO A N 1
ATOM 2568 C CA . PRO A 1 350 ? 22.822 -3.473 40.777 1.00 33.74 350 PRO A CA 1
ATOM 2569 C C . PRO A 1 350 ? 21.738 -3.617 41.860 1.00 35.27 350 PRO A C 1
ATOM 2570 O O . PRO A 1 350 ? 20.551 -3.474 41.562 1.00 35.31 350 PRO A O 1
ATOM 2574 N N . ASN A 1 351 ? 22.130 -3.865 43.108 1.00 34.38 351 ASN A N 1
ATOM 2575 C CA . ASN A 1 351 ? 21.137 -3.998 44.194 1.00 36.73 351 ASN A CA 1
ATOM 2576 C C . ASN A 1 351 ? 20.367 -2.702 44.474 1.00 34.76 351 ASN A C 1
ATOM 2577 O O . ASN A 1 351 ? 19.161 -2.725 44.785 1.00 34.94 351 ASN A O 1
ATOM 2582 N N . TRP A 1 352 ? 21.069 -1.578 44.386 1.00 36.12 352 TRP A N 1
ATOM 2583 C CA . TRP A 1 352 ? 20.452 -0.285 44.614 1.00 33.86 352 TRP A CA 1
ATOM 2584 C C . TRP A 1 352 ? 19.414 -0.031 43.537 1.00 34.65 352 TRP A C 1
ATOM 2585 O O . TRP A 1 352 ? 18.301 0.385 43.838 1.00 32.33 352 TRP A O 1
ATOM 2596 N N . ILE A 1 353 ? 19.771 -0.321 42.290 1.00 34.28 353 ILE A N 1
ATOM 2597 C CA . ILE A 1 353 ? 18.813 -0.185 41.185 1.00 32.47 353 ILE A CA 1
ATOM 2598 C C . ILE A 1 353 ? 17.620 -1.136 41.346 1.00 32.51 353 ILE A C 1
ATOM 2599 O O . ILE A 1 353 ? 16.462 -0.701 41.232 1.00 32.44 353 ILE A O 1
ATOM 2604 N N . ARG A 1 354 ? 17.902 -2.405 41.636 1.00 33.34 354 ARG A N 1
ATOM 2605 C CA . ARG A 1 354 ? 16.863 -3.398 41.947 1.00 33.94 354 ARG A CA 1
ATOM 2606 C C . ARG A 1 354 ? 15.895 -2.888 43.007 1.00 34.82 354 ARG A C 1
ATOM 2607 O O . ARG A 1 354 ? 14.681 -2.957 42.837 1.00 35.23 354 ARG A O 1
ATOM 2615 N N . ASP A 1 355 ? 16.433 -2.382 44.110 1.00 36.05 355 ASP A N 1
ATOM 2616 C CA . ASP A 1 355 ? 15.580 -1.934 45.201 1.00 39.41 355 ASP A CA 1
ATOM 2617 C C . ASP A 1 355 ? 14.904 -0.603 44.899 1.00 38.62 355 ASP A C 1
ATOM 2618 O O . ASP A 1 355 ? 13.725 -0.416 45.228 1.00 38.53 355 ASP A O 1
ATOM 2623 N N . LYS A 1 356 ? 15.629 0.303 44.244 1.00 35.42 356 LYS A N 1
ATOM 2624 C CA . LYS A 1 356 ? 15.080 1.595 43.891 1.00 35.94 356 LYS A CA 1
ATOM 2625 C C . LYS A 1 356 ? 13.776 1.433 43.094 1.00 33.47 356 LYS A C 1
ATOM 2626 O O . LYS A 1 356 ? 12.805 2.152 43.341 1.00 34.89 356 LYS A O 1
ATOM 2632 N N . PHE A 1 357 ? 13.763 0.498 42.145 1.00 33.34 357 PHE A N 1
ATOM 2633 C CA . PHE A 1 357 ? 12.611 0.330 41.250 1.00 32.61 357 PHE A CA 1
ATOM 2634 C C . PHE A 1 357 ? 11.819 -0.974 41.511 1.00 36.05 357 PHE A C 1
ATOM 2635 O O . PHE A 1 357 ? 10.881 -1.295 40.771 1.00 34.87 357 PHE A O 1
ATOM 2643 N N . HIS A 1 358 ? 12.205 -1.726 42.547 1.00 39.27 358 HIS A N 1
ATOM 2644 C CA . HIS A 1 358 ? 11.594 -3.024 42.863 1.00 38.19 358 HIS A CA 1
ATOM 2645 C C . HIS A 1 358 ? 11.503 -3.944 41.625 1.00 36.01 358 HIS A C 1
ATOM 2646 O O . HIS A 1 358 ? 10.451 -4.499 41.303 1.00 32.66 358 HIS A O 1
ATOM 2653 N N . LEU A 1 359 ? 12.648 -4.111 40.965 1.00 32.24 359 LEU A N 1
ATOM 2654 C CA . LEU A 1 359 ? 12.759 -4.823 39.701 1.00 32.93 359 LEU A CA 1
ATOM 2655 C C . LEU A 1 359 ? 12.596 -6.330 39.861 1.00 33.41 359 LEU A C 1
ATOM 2656 O O . LEU A 1 359 ? 12.320 -7.064 38.904 1.00 34.74 359 LEU A O 1
ATOM 2661 N N . ASP A 1 360 ? 12.799 -6.800 41.082 1.00 34.38 360 ASP A N 1
ATOM 2662 C CA . ASP A 1 360 ? 12.659 -8.204 41.382 1.00 36.08 360 ASP A CA 1
ATOM 2663 C C . ASP A 1 360 ? 11.229 -8.554 41.783 1.00 36.89 360 ASP A C 1
ATOM 2664 O O . ASP A 1 360 ? 10.954 -9.696 42.142 1.00 36.76 360 ASP A O 1
ATOM 2669 N N . LYS A 1 361 ? 10.324 -7.580 41.731 1.00 39.11 361 LYS A N 1
ATOM 2670 C CA . LYS A 1 361 ? 8.945 -7.800 42.171 1.00 40.20 361 LYS A CA 1
ATOM 2671 C C . LYS A 1 361 ? 7.938 -7.261 41.162 1.00 39.91 361 LYS A C 1
ATOM 2672 O O . LYS A 1 361 ? 7.125 -6.411 41.487 1.00 38.15 361 LYS A O 1
ATOM 2678 N N . PRO A 1 362 ? 7.999 -7.764 39.918 1.00 39.68 362 PRO A N 1
ATOM 2679 C CA . PRO A 1 362 ? 7.020 -7.355 38.927 1.00 37.73 362 PRO A CA 1
ATOM 2680 C C . PRO A 1 362 ? 5.597 -7.734 39.340 1.00 37.58 362 PRO A C 1
ATOM 2681 O O . PRO A 1 362 ? 5.392 -8.748 39.998 1.00 35.37 362 PRO A O 1
ATOM 2685 N N . SER A 1 363 ? 4.643 -6.903 38.956 1.00 38.71 363 SER A N 1
ATOM 2686 C CA . SER A 1 363 ? 3.244 -7.124 39.269 1.00 39.36 363 SER A CA 1
ATOM 2687 C C . SER A 1 363 ? 2.407 -6.212 38.387 1.00 40.81 363 SER A C 1
ATOM 2688 O O . SER A 1 363 ? 2.895 -5.175 37.939 1.00 43.14 363 SER A O 1
ATOM 2691 N N . LYS A 1 364 ? 1.151 -6.582 38.150 1.00 44.01 364 LYS A N 1
ATOM 2692 C CA . LYS A 1 364 ? 0.230 -5.750 37.348 1.00 45.08 364 LYS A CA 1
ATOM 2693 C C . LYS A 1 364 ? 0.079 -4.314 37.863 1.00 46.09 364 LYS A C 1
ATOM 2694 O O . LYS A 1 364 ? -0.073 -3.376 37.075 1.00 46.24 364 LYS A O 1
ATOM 2700 N N . GLU A 1 365 ? 0.121 -4.152 39.183 1.00 44.92 365 GLU A N 1
ATOM 2701 C CA . GLU A 1 365 ? -0.061 -2.851 39.832 1.00 47.30 365 GLU A CA 1
ATOM 2702 C C . GLU A 1 365 ? 1.191 -1.981 39.765 1.00 46.25 365 GLU A C 1
ATOM 2703 O O . GLU A 1 365 ? 1.108 -0.770 39.968 1.00 46.46 365 GLU A O 1
ATOM 2709 N N . THR A 1 366 ? 2.344 -2.600 39.513 1.00 43.34 366 THR A N 1
ATOM 2710 C CA . THR A 1 366 ? 3.599 -1.862 39.348 1.00 41.19 366 THR A CA 1
ATOM 2711 C C . THR A 1 366 ? 4.032 -1.879 37.868 1.00 41.00 366 THR A C 1
ATOM 2712 O O . THR A 1 366 ? 3.709 -0.950 37.118 1.00 40.90 366 THR A O 1
ATOM 2716 N N . PHE A 1 367 ? 4.753 -2.920 37.457 1.00 38.23 367 PHE A N 1
ATOM 2717 C CA . PHE A 1 367 ? 5.097 -3.125 36.044 1.00 34.48 367 PHE A CA 1
ATOM 2718 C C . PHE A 1 367 ? 5.248 -4.614 35.752 1.00 34.50 367 PHE A C 1
ATOM 2719 O O . PHE A 1 367 ? 5.555 -5.401 36.646 1.00 31.98 367 PHE A O 1
ATOM 2727 N N . LEU A 1 368 ? 5.055 -5.004 34.491 1.00 32.03 368 LEU A N 1
ATOM 2728 C CA . LEU A 1 368 ? 5.298 -6.366 34.077 1.00 32.18 368 LEU A CA 1
ATOM 2729 C C . LEU A 1 368 ? 6.253 -6.284 32.905 1.00 30.65 368 LEU A C 1
ATOM 2730 O O . LEU A 1 368 ? 6.099 -5.421 32.046 1.00 30.46 368 LEU A O 1
ATOM 2735 N N . TYR A 1 369 ? 7.255 -7.147 32.905 1.00 29.50 369 TYR A N 1
ATOM 2736 C CA . TYR A 1 369 ? 8.282 -7.133 31.864 1.00 30.14 369 TYR A CA 1
ATOM 2737 C C . TYR A 1 369 ? 7.690 -7.255 30.463 1.00 30.98 369 TYR A C 1
ATOM 2738 O O . TYR A 1 369 ? 8.075 -6.502 29.557 1.00 30.95 369 TYR A O 1
ATOM 2747 N N . ALA A 1 370 ? 6.732 -8.165 30.291 1.00 33.97 370 ALA A N 1
ATOM 2748 C CA . ALA A 1 370 ? 6.128 -8.407 28.963 1.00 32.34 370 ALA A CA 1
ATOM 2749 C C . ALA A 1 370 ? 5.310 -7.226 28.440 1.00 34.76 370 ALA A C 1
ATOM 2750 O O . ALA A 1 370 ? 5.194 -7.004 27.219 1.00 32.77 370 ALA A O 1
ATOM 2752 N N . ASP A 1 371 ? 4.717 -6.487 29.363 1.00 34.93 371 ASP A N 1
ATOM 2753 C CA . ASP A 1 371 ? 3.986 -5.273 29.052 1.00 33.77 371 ASP A CA 1
ATOM 2754 C C . ASP A 1 371 ? 4.942 -4.159 28.614 1.00 33.76 371 ASP A C 1
ATOM 2755 O O . ASP A 1 371 ? 4.703 -3.448 27.626 1.00 34.50 371 ASP A O 1
ATOM 2760 N N . VAL A 1 372 ? 6.043 -4.032 29.347 1.00 30.74 372 VAL A N 1
ATOM 2761 C CA . VAL A 1 372 ? 7.121 -3.090 29.009 1.00 31.35 372 VAL A CA 1
ATOM 2762 C C . VAL A 1 372 ? 7.719 -3.406 27.643 1.00 28.75 372 VAL A C 1
ATOM 2763 O O . VAL A 1 372 ? 7.972 -2.488 26.846 1.00 30.98 372 VAL A O 1
ATOM 2767 N N . ALA A 1 373 ? 7.887 -4.689 27.343 1.00 28.98 373 ALA A N 1
ATOM 2768 C CA . ALA A 1 373 ? 8.358 -5.114 26.016 1.00 30.24 373 ALA A CA 1
ATOM 2769 C C . ALA A 1 373 ? 7.474 -4.599 24.862 1.00 33.05 373 ALA A C 1
ATOM 2770 O O . ALA A 1 373 ? 7.983 -4.195 23.806 1.00 33.29 373 ALA A O 1
ATOM 2772 N N . ALA A 1 374 ? 6.157 -4.646 25.068 1.00 31.30 374 ALA A N 1
ATOM 2773 C CA . ALA A 1 374 ? 5.169 -4.249 24.053 1.00 33.63 374 ALA A CA 1
ATOM 2774 C C . ALA A 1 374 ? 4.940 -2.740 23.943 1.00 35.41 374 ALA A C 1
ATOM 2775 O O . ALA A 1 374 ? 4.538 -2.248 22.882 1.00 37.22 374 ALA A O 1
ATOM 2777 N N . ARG A 1 375 ? 5.165 -2.008 25.031 1.00 33.40 375 ARG A N 1
ATOM 2778 C CA . ARG A 1 375 ? 4.900 -0.570 25.075 1.00 32.66 375 ARG A CA 1
ATOM 2779 C C . ARG A 1 375 ? 6.131 0.318 24.919 1.00 32.28 375 ARG A C 1
ATOM 2780 O O . ARG A 1 375 ? 6.013 1.538 24.834 1.00 34.79 375 ARG A O 1
ATOM 2788 N N . GLY A 1 376 ? 7.311 -0.279 24.906 1.00 32.46 376 GLY A N 1
ATOM 2789 C CA . GLY A 1 376 ? 8.553 0.503 24.834 1.00 31.75 376 GLY A CA 1
ATOM 2790 C C . GLY A 1 376 ? 9.230 0.500 26.193 1.00 31.77 376 GLY A C 1
ATOM 2791 O O . GLY A 1 376 ? 8.554 0.486 27.235 1.00 34.22 376 GLY A O 1
ATOM 2792 N N . GLN A 1 377 ? 10.560 0.544 26.185 1.00 31.87 377 GLN A N 1
ATOM 2793 C CA . GLN A 1 377 ? 11.358 0.411 27.417 1.00 31.84 377 GLN A CA 1
ATOM 2794 C C . GLN A 1 377 ? 11.324 1.666 28.294 1.00 30.86 377 GLN A C 1
ATOM 2795 O O . GLN A 1 377 ? 11.632 1.596 29.479 1.00 35.21 377 GLN A O 1
ATOM 2801 N N . VAL A 1 378 ? 10.922 2.800 27.719 1.00 30.11 378 VAL A N 1
ATOM 2802 C CA . VAL A 1 378 ? 10.900 4.081 28.406 1.00 30.43 378 VAL A CA 1
ATOM 2803 C C . VAL A 1 378 ? 9.698 4.888 27.943 1.00 30.99 378 VAL A C 1
ATOM 2804 O O . VAL A 1 378 ? 9.051 4.506 26.971 1.00 32.74 378 VAL A O 1
ATOM 2808 N N . GLY A 1 379 ? 9.439 6.001 28.621 1.00 31.75 379 GLY A N 1
ATOM 2809 C CA . GLY A 1 379 ? 8.457 7.006 28.173 1.00 31.79 379 GLY A CA 1
ATOM 2810 C C . GLY A 1 379 ? 7.022 6.820 28.652 1.00 32.02 379 GLY A C 1
ATOM 2811 O O . GLY A 1 379 ? 6.155 7.526 28.187 1.00 33.87 379 GLY A O 1
ATOM 2812 N N . GLN A 1 380 ? 6.769 5.868 29.547 1.00 33.74 380 GLN A N 1
ATOM 2813 C CA . GLN A 1 380 ? 5.420 5.627 30.091 1.00 35.27 380 GLN A CA 1
ATOM 2814 C C . GLN A 1 380 ? 5.364 6.034 31.551 1.00 37.10 380 GLN A C 1
ATOM 2815 O O . GLN A 1 380 ? 6.208 5.627 32.341 1.00 36.44 380 GLN A O 1
ATOM 2821 N N . LYS A 1 381 ? 4.334 6.798 31.893 1.00 39.88 381 LYS A N 1
ATOM 2822 C CA . LYS A 1 381 ? 4.151 7.363 33.220 1.00 41.24 381 LYS A CA 1
ATOM 2823 C C . LYS A 1 381 ? 4.194 6.352 34.363 1.00 39.48 381 LYS A C 1
ATOM 2824 O O . LYS A 1 381 ? 4.639 6.689 35.455 1.00 37.19 381 LYS A O 1
ATOM 2830 N N . ASP A 1 382 ? 3.733 5.130 34.107 1.00 36.38 382 ASP A N 1
ATOM 2831 C CA . ASP A 1 382 ? 3.546 4.120 35.166 1.00 36.91 382 ASP A CA 1
ATOM 2832 C C . ASP A 1 382 ? 4.759 3.272 35.519 1.00 36.11 382 ASP A C 1
ATOM 2833 O O . ASP A 1 382 ? 4.746 2.564 36.530 1.00 37.16 382 ASP A O 1
ATOM 2838 N N . TYR A 1 383 ? 5.803 3.322 34.702 1.00 33.78 383 TYR A N 1
ATOM 2839 C CA . TYR A 1 383 ? 7.021 2.576 35.017 1.00 31.56 383 TYR A CA 1
ATOM 2840 C C . TYR A 1 383 ? 7.721 3.207 36.222 1.00 30.93 383 TYR A C 1
ATOM 2841 O O . TYR A 1 383 ? 7.779 4.423 36.322 1.00 30.35 383 TYR A O 1
ATOM 2850 N N . PRO A 1 384 ? 8.240 2.382 37.149 1.00 32.89 384 PRO A N 1
ATOM 2851 C CA . PRO A 1 384 ? 8.949 2.936 38.321 1.00 33.98 384 PRO A CA 1
ATOM 2852 C C . PRO A 1 384 ? 10.149 3.846 37.961 1.00 32.03 384 PRO A C 1
ATOM 2853 O O . PRO A 1 384 ? 10.436 4.821 38.675 1.00 32.48 384 PRO A O 1
ATOM 2857 N N . TRP A 1 385 ? 10.808 3.565 36.838 1.00 29.63 385 TRP A N 1
ATOM 2858 C CA . TRP A 1 385 ? 11.963 4.370 36.397 1.00 30.34 385 TRP A CA 1
ATOM 2859 C C . TRP A 1 385 ? 11.548 5.624 35.610 1.00 31.13 385 TRP A C 1
ATOM 2860 O O . TRP A 1 385 ? 12.386 6.378 35.117 1.00 32.63 385 TRP A O 1
ATOM 2871 N N . GLU A 1 386 ? 10.237 5.830 35.477 1.00 33.31 386 GLU A N 1
ATOM 2872 C CA . GLU A 1 386 ? 9.698 7.042 34.902 1.00 33.24 386 GLU A CA 1
ATOM 2873 C C . GLU A 1 386 ? 9.150 7.960 35.999 1.00 34.10 386 GLU A C 1
ATOM 2874 O O . GLU A 1 386 ? 8.596 9.014 35.698 1.00 31.50 386 GLU A O 1
ATOM 2880 N N . LYS A 1 387 ? 9.351 7.584 37.267 1.00 33.26 387 LYS A N 1
ATOM 2881 C CA . LYS A 1 387 ? 8.913 8.423 38.385 1.00 35.64 387 LYS A CA 1
ATOM 2882 C C . LYS A 1 387 ? 9.911 9.534 38.717 1.00 32.69 387 LYS A C 1
ATOM 2883 O O . LYS A 1 387 ? 11.133 9.333 38.703 1.00 36.49 387 LYS A O 1
ATOM 2889 N N . LEU A 1 388 ? 9.368 10.705 39.027 1.00 34.78 388 LEU A N 1
ATOM 2890 C CA . LEU A 1 388 ? 10.158 11.890 39.362 1.00 34.10 388 LEU A CA 1
ATOM 2891 C C . LEU A 1 388 ? 10.462 12.014 40.863 1.00 35.21 388 LEU A C 1
ATOM 2892 O O . LEU A 1 388 ? 10.406 13.097 41.436 1.00 34.86 388 LEU A O 1
ATOM 2897 N N . ASP A 1 389 ? 10.849 10.918 41.496 1.00 38.66 389 ASP A N 1
ATOM 2898 C CA . ASP A 1 389 ? 11.034 10.953 42.941 1.00 39.42 389 ASP A CA 1
ATOM 2899 C C . ASP A 1 389 ? 12.392 11.519 43.377 1.00 37.09 389 ASP A C 1
ATOM 2900 O O . ASP A 1 389 ? 12.610 11.734 44.553 1.00 36.85 389 ASP A O 1
ATOM 2905 N N . ALA A 1 390 ? 13.284 11.808 42.432 1.00 35.39 390 ALA A N 1
ATOM 2906 C CA . ALA A 1 390 ? 14.509 12.568 42.750 1.00 33.91 390 ALA A CA 1
ATOM 2907 C C . ALA A 1 390 ? 14.384 14.072 42.409 1.00 35.17 390 ALA A C 1
ATOM 2908 O O . ALA A 1 390 ? 15.372 14.798 42.415 1.00 34.71 390 ALA A O 1
ATOM 2910 N N . LEU A 1 391 ? 13.172 14.549 42.120 1.00 34.01 391 LEU A N 1
ATOM 2911 C CA . LEU A 1 391 ? 12.975 15.926 41.654 1.00 34.55 391 LEU A CA 1
ATOM 2912 C C . LEU A 1 391 ? 13.457 16.994 42.629 1.00 33.13 391 LEU A C 1
ATOM 2913 O O . LEU A 1 391 ? 14.150 17.931 42.232 1.00 31.44 391 LEU A O 1
ATOM 2918 N N . GLU A 1 392 ? 13.097 16.865 43.903 1.00 32.66 392 GLU A N 1
ATOM 2919 C CA . GLU A 1 392 ? 13.481 17.881 44.880 1.00 34.75 392 GLU A CA 1
ATOM 2920 C C . GLU A 1 392 ? 14.993 17.926 45.094 1.00 35.96 392 GLU A C 1
ATOM 2921 O O . GLU A 1 392 ? 15.559 19.005 45.203 1.00 34.44 392 GLU A O 1
ATOM 2927 N N . GLN A 1 393 ? 15.630 16.758 45.085 1.00 34.07 393 GLN A N 1
ATOM 2928 C CA . GLN A 1 393 ? 17.087 16.660 45.197 1.00 36.00 393 GLN A CA 1
ATOM 2929 C C . GLN A 1 393 ? 17.822 17.419 44.091 1.00 35.09 393 GLN A C 1
ATOM 2930 O O . GLN A 1 393 ? 18.776 18.157 44.360 1.00 36.53 393 GLN A O 1
ATOM 2936 N N . PHE A 1 394 ? 17.368 17.245 42.848 1.00 34.59 394 PHE A N 1
ATOM 2937 C CA . PHE A 1 394 ? 17.969 17.940 41.717 1.00 34.07 394 PHE A CA 1
ATOM 2938 C C . PHE A 1 394 ? 17.586 19.411 41.675 1.00 32.33 394 PHE A C 1
ATOM 2939 O O . PHE A 1 394 ? 18.373 20.218 41.222 1.00 33.76 394 PHE A O 1
ATOM 2947 N N . LYS A 1 395 ? 16.382 19.779 42.128 1.00 32.97 395 LYS A N 1
ATOM 2948 C CA . LYS A 1 395 ? 16.027 21.203 42.161 1.00 34.45 395 LYS A CA 1
ATOM 2949 C C . LYS A 1 395 ? 16.933 22.040 43.063 1.00 32.64 395 LYS A C 1
ATOM 2950 O O . LYS A 1 395 ? 17.033 23.244 42.871 1.00 33.22 395 LYS A O 1
ATOM 2956 N N . LYS A 1 396 ? 17.603 21.415 44.019 1.00 38.94 396 LYS A N 1
ATOM 2957 C CA . LYS A 1 396 ? 18.564 22.124 44.880 1.00 40.14 396 LYS A CA 1
ATOM 2958 C C . LYS A 1 396 ? 19.811 22.609 44.135 1.00 41.44 396 LYS A C 1
ATOM 2959 O O . LYS A 1 396 ? 20.577 23.404 44.667 1.00 40.02 396 LYS A O 1
ATOM 2965 N N . LEU A 1 397 ? 20.026 22.114 42.921 1.00 40.12 397 LEU A N 1
ATOM 2966 C CA . LEU A 1 397 ? 21.111 22.596 42.064 1.00 36.68 397 LEU A CA 1
ATOM 2967 C C . LEU A 1 397 ? 20.729 23.791 41.200 1.00 36.02 397 LEU A C 1
ATOM 2968 O O . LEU A 1 397 ? 21.594 24.375 40.548 1.00 37.62 397 LEU A O 1
ATOM 2973 N N . LEU A 1 398 ? 19.443 24.131 41.152 1.00 38.09 398 LEU A N 1
ATOM 2974 C CA . LEU A 1 398 ? 18.979 25.292 40.402 1.00 38.33 398 LEU A CA 1
ATOM 2975 C C . LEU A 1 398 ? 19.738 26.585 40.744 1.00 39.19 398 LEU A C 1
ATOM 2976 O O . LEU A 1 398 ? 19.995 27.390 39.847 1.00 39.87 398 LEU A O 1
ATOM 2981 N N . LYS A 1 399 ? 20.099 26.777 42.019 1.00 39.16 399 LYS A N 1
ATOM 2982 C CA . LYS A 1 399 ? 20.818 27.980 42.463 1.00 39.90 399 LYS A CA 1
ATOM 2983 C C . LYS A 1 399 ? 22.348 27.882 42.287 1.00 40.67 399 LYS A C 1
ATOM 2984 O O . LYS A 1 399 ? 22.849 26.962 41.622 1.00 42.63 399 LYS A O 1
ATOM 2986 N N . MET B 1 1 ? 37.584 15.558 37.114 1.00 44.05 1 MET B N 1
ATOM 2987 C CA . MET B 1 1 ? 37.356 14.243 36.460 1.00 41.94 1 MET B CA 1
ATOM 2988 C C . MET B 1 1 ? 36.080 14.265 35.622 1.00 41.00 1 MET B C 1
ATOM 2989 O O . MET B 1 1 ? 35.031 14.692 36.097 1.00 39.97 1 MET B O 1
ATOM 2994 N N . TYR B 1 2 ? 36.182 13.791 34.383 1.00 35.99 2 TYR B N 1
ATOM 2995 C CA . TYR B 1 2 ? 35.027 13.604 33.516 1.00 34.82 2 TYR B CA 1
ATOM 2996 C C . TYR B 1 2 ? 35.267 12.352 32.681 1.00 35.16 2 TYR B C 1
ATOM 2997 O O . TYR B 1 2 ? 36.199 12.312 31.873 1.00 38.25 2 TYR B O 1
ATOM 3006 N N . LEU B 1 3 ? 34.452 11.319 32.902 1.00 36.48 3 LEU B N 1
ATOM 3007 C CA . LEU B 1 3 ? 34.735 9.994 32.349 1.00 33.43 3 LEU B CA 1
ATOM 3008 C C . LEU B 1 3 ? 33.802 9.619 31.204 1.00 35.08 3 LEU B C 1
ATOM 3009 O O . LEU B 1 3 ? 32.616 9.960 31.203 1.00 37.08 3 LEU B O 1
ATOM 3014 N N . PHE B 1 4 ? 34.360 8.902 30.240 1.00 34.14 4 PHE B N 1
ATOM 3015 C CA . PHE B 1 4 ? 33.586 8.318 29.157 1.00 31.48 4 PHE B CA 1
ATOM 3016 C C . PHE B 1 4 ? 34.141 6.933 28.829 1.00 31.40 4 PHE B C 1
ATOM 3017 O O . PHE B 1 4 ? 35.365 6.740 28.821 1.00 30.86 4 PHE B O 1
ATOM 3025 N N . THR B 1 5 ? 33.248 5.984 28.546 1.00 30.63 5 THR B N 1
ATOM 3026 C CA . THR B 1 5 ? 33.591 4.578 28.418 1.00 29.38 5 THR B CA 1
ATOM 3027 C C . THR B 1 5 ? 33.032 3.952 27.124 1.00 28.95 5 THR B C 1
ATOM 3028 O O . THR B 1 5 ? 31.959 4.339 26.656 1.00 29.86 5 THR B O 1
ATOM 3032 N N . SER B 1 6 ? 33.774 3.006 26.555 1.00 28.45 6 SER B N 1
ATOM 3033 C CA . SER B 1 6 ? 33.357 2.212 25.389 1.00 28.55 6 SER B CA 1
ATOM 3034 C C . SER B 1 6 ? 33.841 0.761 25.573 1.00 30.76 6 SER B C 1
ATOM 3035 O O . SER B 1 6 ? 34.790 0.497 26.319 1.00 30.77 6 SER B O 1
ATOM 3038 N N . GLU B 1 7 ? 33.179 -0.187 24.920 1.00 29.39 7 GLU B N 1
ATOM 3039 C CA . GLU B 1 7 ? 33.577 -1.582 25.008 1.00 30.55 7 GLU B CA 1
ATOM 3040 C C . GLU B 1 7 ? 33.807 -2.147 23.619 1.00 30.39 7 GLU B C 1
ATOM 3041 O O . GLU B 1 7 ? 33.352 -1.596 22.624 1.00 31.25 7 GLU B O 1
ATOM 3047 N N . VAL B 1 8 ? 34.528 -3.254 23.578 1.00 29.00 8 VAL B N 1
ATOM 3048 C CA . VAL B 1 8 ? 34.713 -4.030 22.361 1.00 30.56 8 VAL B CA 1
ATOM 3049 C C . VAL B 1 8 ? 34.661 -5.510 22.770 1.00 30.00 8 VAL B C 1
ATOM 3050 O O . VAL B 1 8 ? 34.947 -5.854 23.919 1.00 33.26 8 VAL B O 1
ATOM 3054 N N . VAL B 1 9 ? 34.232 -6.370 21.850 1.00 30.10 9 VAL B N 1
ATOM 3055 C CA . VAL B 1 9 ? 34.315 -7.819 22.009 1.00 29.04 9 VAL B CA 1
ATOM 3056 C C . VAL B 1 9 ? 34.985 -8.426 20.777 1.00 29.53 9 VAL B C 1
ATOM 3057 O O . VAL B 1 9 ? 34.941 -7.845 19.669 1.00 28.48 9 VAL B O 1
ATOM 3061 N N . SER B 1 10 ? 35.607 -9.588 20.973 1.00 30.20 10 SER B N 1
ATOM 3062 C CA . SER B 1 10 ? 36.355 -10.265 19.918 1.00 30.86 10 SER B CA 1
ATOM 3063 C C . SER B 1 10 ? 35.445 -11.027 18.975 1.00 31.20 10 SER B C 1
ATOM 3064 O O . SER B 1 10 ? 34.250 -11.179 19.239 1.00 31.56 10 SER B O 1
ATOM 3067 N N . ALA B 1 11 ? 36.039 -11.528 17.900 1.00 32.75 11 ALA B N 1
ATOM 3068 C CA . ALA B 1 11 ? 35.330 -12.370 16.942 1.00 32.71 11 ALA B CA 1
ATOM 3069 C C . ALA B 1 11 ? 34.815 -13.680 17.558 1.00 31.55 11 ALA B C 1
ATOM 3070 O O . ALA B 1 11 ? 33.851 -14.240 17.054 1.00 31.95 11 ALA B O 1
ATOM 3072 N N . GLY B 1 12 ? 35.422 -14.137 18.659 1.00 29.91 12 GLY B N 1
ATOM 3073 C CA . GLY B 1 12 ? 34.983 -15.331 19.389 1.00 31.25 12 GLY B CA 1
ATOM 3074 C C . GLY B 1 12 ? 33.783 -15.146 20.314 1.00 30.15 12 GLY B C 1
ATOM 3075 O O . GLY B 1 12 ? 33.278 -16.120 20.877 1.00 31.81 12 GLY B O 1
ATOM 3076 N N . HIS B 1 13 ? 33.331 -13.903 20.467 1.00 30.37 13 HIS B N 1
ATOM 3077 C CA . HIS B 1 13 ? 32.149 -13.598 21.258 1.00 31.54 13 HIS B CA 1
ATOM 3078 C C . HIS B 1 13 ? 30.977 -14.202 20.506 1.00 30.83 13 HIS B C 1
ATOM 3079 O O . HIS B 1 13 ? 30.958 -14.138 19.281 1.00 33.88 13 HIS B O 1
ATOM 3086 N N . PRO B 1 14 ? 30.011 -14.803 21.221 1.00 32.19 14 PRO B N 1
ATOM 3087 C CA . PRO B 1 14 ? 28.871 -15.478 20.555 1.00 31.25 14 PRO B CA 1
ATOM 3088 C C . PRO B 1 14 ? 28.065 -14.646 19.527 1.00 31.23 14 PRO B C 1
ATOM 3089 O O . PRO B 1 14 ? 27.764 -15.144 18.446 1.00 31.17 14 PRO B O 1
ATOM 3093 N N . ASP B 1 15 ? 27.728 -13.408 19.867 1.00 30.91 15 ASP B N 1
ATOM 3094 C CA . ASP B 1 15 ? 27.038 -12.502 18.941 1.00 32.27 15 ASP B CA 1
ATOM 3095 C C . ASP B 1 15 ? 27.860 -12.263 17.684 1.00 31.58 15 ASP B C 1
ATOM 3096 O O . ASP B 1 15 ? 27.299 -12.128 16.599 1.00 33.57 15 ASP B O 1
ATOM 3101 N N . LYS B 1 16 ? 29.184 -12.182 17.821 1.00 32.17 16 LYS B N 1
ATOM 3102 C CA . LYS B 1 16 ? 30.045 -11.990 16.650 1.00 33.11 16 LYS B CA 1
ATOM 3103 C C . LYS B 1 16 ? 30.119 -13.243 15.795 1.00 34.15 16 LYS B C 1
ATOM 3104 O O . LYS B 1 16 ? 30.098 -13.160 14.557 1.00 34.18 16 LYS B O 1
ATOM 3110 N N . CYS B 1 17 ? 30.155 -14.410 16.429 1.00 33.21 17 CYS B N 1
ATOM 3111 C CA . CYS B 1 17 ? 30.009 -15.670 15.680 1.00 32.79 17 CYS B CA 1
ATOM 3112 C C . CYS B 1 17 ? 28.776 -15.636 14.805 1.00 32.26 17 CYS B C 1
ATOM 3113 O O . CYS B 1 17 ? 28.859 -15.971 13.625 1.00 33.81 17 CYS B O 1
ATOM 3116 N N . ALA B 1 18 ? 27.653 -15.193 15.371 1.00 29.49 18 ALA B N 1
ATOM 3117 C CA . ALA B 1 18 ? 26.406 -15.086 14.608 1.00 30.78 18 ALA B CA 1
ATOM 3118 C C . ALA B 1 18 ? 26.563 -14.063 13.494 1.00 30.22 18 ALA B C 1
ATOM 3119 O O . ALA B 1 18 ? 26.199 -14.342 12.370 1.00 29.33 18 ALA B O 1
ATOM 3121 N N . ASP B 1 19 ? 27.171 -12.913 13.780 1.00 31.80 19 ASP B N 1
ATOM 3122 C CA . ASP B 1 19 ? 27.405 -11.904 12.733 1.00 33.69 19 ASP B CA 1
ATOM 3123 C C . ASP B 1 19 ? 28.301 -12.438 11.608 1.00 32.44 19 ASP B C 1
ATOM 3124 O O . ASP B 1 19 ? 27.984 -12.253 10.444 1.00 31.42 19 ASP B O 1
ATOM 3129 N N . ILE B 1 20 ? 29.416 -13.082 11.963 1.00 28.51 20 ILE B N 1
ATOM 3130 C CA . ILE B 1 20 ? 30.367 -13.569 10.954 1.00 30.23 20 ILE B CA 1
ATOM 3131 C C . ILE B 1 20 ? 29.787 -14.686 10.064 1.00 30.13 20 ILE B C 1
ATOM 3132 O O . ILE B 1 20 ? 30.003 -14.695 8.839 1.00 30.21 20 ILE B O 1
ATOM 3137 N N . ILE B 1 21 ? 29.030 -15.601 10.665 1.00 30.52 21 ILE B N 1
ATOM 3138 C CA . ILE B 1 21 ? 28.289 -16.609 9.898 1.00 32.49 21 ILE B CA 1
ATOM 3139 C C . ILE B 1 21 ? 27.278 -15.944 8.962 1.00 33.23 21 ILE B C 1
ATOM 3140 O O . ILE B 1 21 ? 27.197 -16.276 7.766 1.00 30.02 21 ILE B O 1
ATOM 3145 N N . ALA B 1 22 ? 26.493 -15.005 9.482 1.00 32.91 22 ALA B N 1
ATOM 3146 C CA . ALA B 1 22 ? 25.470 -14.355 8.641 1.00 31.56 22 ALA B CA 1
ATOM 3147 C C . ALA B 1 22 ? 26.080 -13.642 7.435 1.00 31.92 22 ALA B C 1
ATOM 3148 O O . ALA B 1 22 ? 25.539 -13.707 6.335 1.00 33.23 22 ALA B O 1
ATOM 3150 N N . ASP B 1 23 ? 27.196 -12.950 7.647 1.00 32.61 23 ASP B N 1
ATOM 3151 C CA . ASP B 1 23 ? 27.815 -12.179 6.567 1.00 32.60 23 ASP B CA 1
ATOM 3152 C C . ASP B 1 23 ? 28.726 -13.021 5.674 1.00 31.66 23 ASP B C 1
ATOM 3153 O O . ASP B 1 23 ? 29.098 -12.572 4.590 1.00 31.68 23 ASP B O 1
ATOM 3158 N N . THR B 1 24 ? 29.084 -14.229 6.126 1.00 30.74 24 THR B N 1
ATOM 3159 C CA . THR B 1 24 ? 29.686 -15.235 5.241 1.00 31.00 24 THR B CA 1
ATOM 3160 C C . THR B 1 24 ? 28.665 -15.656 4.186 1.00 32.19 24 THR B C 1
ATOM 3161 O O . THR B 1 24 ? 29.006 -15.797 3.003 1.00 30.27 24 THR B O 1
ATOM 3165 N N . ILE B 1 25 ? 27.406 -15.816 4.606 1.00 30.74 25 ILE B N 1
ATOM 3166 C CA . ILE B 1 25 ? 26.310 -16.119 3.659 1.00 32.24 25 ILE B CA 1
ATOM 3167 C C . ILE B 1 25 ? 26.092 -14.970 2.673 1.00 30.81 25 ILE B C 1
ATOM 3168 O O . ILE B 1 25 ? 25.899 -15.192 1.465 1.00 34.81 25 ILE B O 1
ATOM 3173 N N . VAL B 1 26 ? 26.121 -13.744 3.173 1.00 30.97 26 VAL B N 1
ATOM 3174 C CA . VAL B 1 26 ? 25.950 -12.582 2.319 1.00 31.41 26 VAL B CA 1
ATOM 3175 C C . VAL B 1 26 ? 27.055 -12.567 1.240 1.00 32.87 26 VAL B C 1
ATOM 3176 O O . VAL B 1 26 ? 26.782 -12.410 0.041 1.00 32.10 26 VAL B O 1
ATOM 3180 N N . ASP B 1 27 ? 28.297 -12.754 1.673 1.00 33.14 27 ASP B N 1
ATOM 3181 C CA . ASP B 1 27 ? 29.444 -12.767 0.760 1.00 37.17 27 ASP B CA 1
ATOM 3182 C C . ASP B 1 27 ? 29.303 -13.814 -0.344 1.00 36.28 27 ASP B C 1
ATOM 3183 O O . ASP B 1 27 ? 29.593 -13.524 -1.506 1.00 38.25 27 ASP B O 1
ATOM 3188 N N . ILE B 1 28 ? 28.880 -15.027 0.027 1.00 36.87 28 ILE B N 1
ATOM 3189 C CA . ILE B 1 28 ? 28.787 -16.152 -0.920 1.00 36.69 28 ILE B CA 1
ATOM 3190 C C . ILE B 1 28 ? 27.751 -15.855 -1.980 1.00 36.01 28 ILE B C 1
ATOM 3191 O O . ILE B 1 28 ? 27.989 -16.050 -3.173 1.00 38.99 28 ILE B O 1
ATOM 3196 N N . LEU B 1 29 ? 26.604 -15.370 -1.543 1.00 35.63 29 LEU B N 1
ATOM 3197 C CA . LEU B 1 29 ? 25.524 -15.038 -2.465 1.00 36.03 29 LEU B CA 1
ATOM 3198 C C . LEU B 1 29 ? 25.899 -13.893 -3.412 1.00 37.29 29 LEU B C 1
ATOM 3199 O O . LEU B 1 29 ? 25.642 -13.969 -4.624 1.00 38.31 29 LEU B O 1
ATOM 3204 N N . LEU B 1 30 ? 26.485 -12.833 -2.862 1.00 35.68 30 LEU B N 1
ATOM 3205 C CA . LEU B 1 30 ? 26.925 -11.690 -3.666 1.00 38.09 30 LEU B CA 1
ATOM 3206 C C . LEU B 1 30 ? 28.056 -12.054 -4.627 1.00 40.11 30 LEU B C 1
ATOM 3207 O O . LEU B 1 30 ? 28.067 -11.576 -5.759 1.00 41.18 30 LEU B O 1
ATOM 3212 N N . LYS B 1 31 ? 28.992 -12.899 -4.201 1.00 42.48 31 LYS B N 1
ATOM 3213 C CA . LYS B 1 31 ? 30.059 -13.358 -5.106 1.00 47.00 31 LYS B CA 1
ATOM 3214 C C . LYS B 1 31 ? 29.498 -14.053 -6.370 1.00 47.24 31 LYS B C 1
ATOM 3215 O O . LYS B 1 31 ? 30.069 -13.929 -7.454 1.00 45.82 31 LYS B O 1
ATOM 3221 N N . ASN B 1 32 ? 28.367 -14.747 -6.230 1.00 45.14 32 ASN B N 1
ATOM 3222 C CA . ASN B 1 32 ? 27.745 -15.476 -7.351 1.00 44.17 32 ASN B CA 1
ATOM 3223 C C . ASN B 1 32 ? 26.568 -14.754 -8.029 1.00 43.22 32 ASN B C 1
ATOM 3224 O O . ASN B 1 32 ? 26.253 -15.036 -9.191 1.00 43.17 32 ASN B O 1
ATOM 3229 N N . ASP B 1 33 ? 25.911 -13.856 -7.305 1.00 41.23 33 ASP B N 1
ATOM 3230 C CA . ASP B 1 33 ? 24.829 -13.026 -7.855 1.00 44.58 33 ASP B CA 1
ATOM 3231 C C . ASP B 1 33 ? 24.840 -11.644 -7.177 1.00 44.40 33 ASP B C 1
ATOM 3232 O O . ASP B 1 33 ? 24.314 -11.483 -6.064 1.00 43.12 33 ASP B O 1
ATOM 3237 N N . LYS B 1 34 ? 25.419 -10.658 -7.876 1.00 43.07 34 LYS B N 1
ATOM 3238 C CA . LYS B 1 34 ? 25.584 -9.278 -7.370 1.00 45.26 34 LYS B CA 1
ATOM 3239 C C . LYS B 1 34 ? 24.310 -8.582 -6.919 1.00 41.44 34 LYS B C 1
ATOM 3240 O O . LYS B 1 34 ? 24.375 -7.655 -6.127 1.00 40.07 34 LYS B O 1
ATOM 3246 N N . ASN B 1 35 ? 23.175 -9.001 -7.469 1.00 42.25 35 ASN B N 1
ATOM 3247 C CA . ASN B 1 35 ? 21.867 -8.434 -7.130 1.00 45.25 35 ASN B CA 1
ATOM 3248 C C . ASN B 1 35 ? 21.063 -9.310 -6.158 1.00 44.83 35 ASN B C 1
ATOM 3249 O O . ASN B 1 35 ? 19.824 -9.282 -6.158 1.00 45.10 35 ASN B O 1
ATOM 3254 N N . SER B 1 36 ? 21.765 -10.086 -5.336 1.00 41.73 36 SER B N 1
ATOM 3255 C CA . SER B 1 36 ? 21.127 -10.901 -4.309 1.00 41.17 36 SER B CA 1
ATOM 3256 C C . SER B 1 36 ? 20.551 -9.996 -3.235 1.00 39.69 36 SER B C 1
ATOM 3257 O O . SER B 1 36 ? 21.209 -9.054 -2.790 1.00 36.45 36 SER B O 1
ATOM 3260 N N . ARG B 1 37 ? 19.318 -10.270 -2.828 1.00 39.21 37 ARG B N 1
ATOM 3261 C CA . ARG B 1 37 ? 18.729 -9.586 -1.688 1.00 39.47 37 ARG B CA 1
ATOM 3262 C C . ARG B 1 37 ? 18.741 -10.570 -0.521 1.00 38.61 37 ARG B C 1
ATOM 3263 O O . ARG B 1 37 ? 18.160 -11.652 -0.607 1.00 39.16 37 ARG B O 1
ATOM 3271 N N . VAL B 1 38 ? 19.422 -10.192 0.558 1.00 37.37 38 VAL B N 1
ATOM 3272 C CA . VAL B 1 38 ? 19.740 -11.119 1.653 1.00 36.95 38 VAL B CA 1
ATOM 3273 C C . VAL B 1 38 ? 19.316 -10.549 2.998 1.00 36.23 38 VAL B C 1
ATOM 3274 O O . VAL B 1 38 ? 19.620 -9.398 3.334 1.00 36.61 38 VAL B O 1
ATOM 3278 N N . ALA B 1 39 ? 18.601 -11.370 3.751 1.00 36.34 39 ALA B N 1
ATOM 3279 C CA . ALA B 1 39 ? 18.267 -11.096 5.139 1.00 38.08 39 ALA B CA 1
ATOM 3280 C C . ALA B 1 39 ? 18.430 -12.403 5.918 1.00 39.23 39 ALA B C 1
ATOM 3281 O O . ALA B 1 39 ? 17.461 -13.098 6.183 1.00 41.49 39 ALA B O 1
ATOM 3283 N N . SER B 1 40 ? 19.670 -12.728 6.267 1.00 38.72 40 SER B N 1
ATOM 3284 C CA . SER B 1 40 ? 20.010 -14.043 6.818 1.00 40.83 40 SER B CA 1
ATOM 3285 C C . SER B 1 40 ? 20.419 -13.926 8.267 1.00 40.78 40 SER B C 1
ATOM 3286 O O . SER B 1 40 ? 21.527 -13.493 8.553 1.00 43.42 40 SER B O 1
ATOM 3289 N N . GLU B 1 41 ? 19.527 -14.329 9.163 1.00 38.41 41 GLU B N 1
ATOM 3290 C CA . GLU B 1 41 ? 19.715 -14.199 10.599 1.00 37.45 41 GLU B CA 1
ATOM 3291 C C . GLU B 1 41 ? 20.232 -15.515 11.172 1.00 34.48 41 GLU B C 1
ATOM 3292 O O . GLU B 1 41 ? 19.892 -16.588 10.680 1.00 33.22 41 GLU B O 1
ATOM 3298 N N . VAL B 1 42 ? 21.058 -15.427 12.214 1.00 32.03 42 VAL B N 1
ATOM 3299 C CA . VAL B 1 42 ? 21.692 -16.590 12.819 1.00 29.86 42 VAL B CA 1
ATOM 3300 C C . VAL B 1 42 ? 21.564 -16.499 14.335 1.00 27.62 42 VAL B C 1
ATOM 3301 O O . VAL B 1 42 ? 21.796 -15.444 14.901 1.00 29.78 42 VAL B O 1
ATOM 3305 N N . PHE B 1 43 ? 21.212 -17.616 14.958 1.00 30.15 43 PHE B N 1
ATOM 3306 C CA . PHE B 1 43 ? 21.054 -17.759 16.408 1.00 31.28 43 PHE B CA 1
ATOM 3307 C C . PHE B 1 43 ? 21.903 -18.959 16.797 1.00 33.27 43 PHE B C 1
ATOM 3308 O O . PHE B 1 43 ? 21.606 -20.090 16.427 1.00 31.36 43 PHE B O 1
ATOM 3316 N N . VAL B 1 44 ? 23.004 -18.708 17.496 1.00 34.05 44 VAL B N 1
ATOM 3317 C CA . VAL B 1 44 ? 23.864 -19.781 17.945 1.00 35.06 44 VAL B CA 1
ATOM 3318 C C . VAL B 1 44 ? 23.398 -20.073 19.358 1.00 36.85 44 VAL B C 1
ATOM 3319 O O . VAL B 1 44 ? 23.798 -19.393 20.304 1.00 36.39 44 VAL B O 1
ATOM 3323 N N . ALA B 1 45 ? 22.486 -21.038 19.460 1.00 37.57 45 ALA B N 1
ATOM 3324 C CA . ALA B 1 45 ? 21.931 -21.483 20.733 1.00 39.94 45 ALA B CA 1
ATOM 3325 C C . ALA B 1 45 ? 22.745 -22.692 21.185 1.00 40.61 45 ALA B C 1
ATOM 3326 O O . ALA B 1 45 ? 22.457 -23.828 20.823 1.00 39.05 45 ALA B O 1
ATOM 3328 N N . GLY B 1 46 ? 23.793 -22.429 21.957 1.00 40.75 46 GLY B N 1
ATOM 3329 C CA . GLY B 1 46 ? 24.716 -23.472 22.371 1.00 41.62 46 GLY B CA 1
ATOM 3330 C C . GLY B 1 46 ? 25.337 -24.126 21.151 1.00 41.75 46 GLY B C 1
ATOM 3331 O O . GLY B 1 46 ? 25.916 -23.441 20.299 1.00 42.64 46 GLY B O 1
ATOM 3332 N N . ASN B 1 47 ? 25.171 -25.444 21.051 1.00 42.24 47 ASN B N 1
ATOM 3333 C CA . ASN B 1 47 ? 25.661 -26.217 19.905 1.00 40.92 47 ASN B CA 1
ATOM 3334 C C . ASN B 1 47 ? 24.684 -26.294 18.729 1.00 39.62 47 ASN B C 1
ATOM 3335 O O . ASN B 1 47 ? 24.952 -27.012 17.759 1.00 35.57 47 ASN B O 1
ATOM 3340 N N . LYS B 1 48 ? 23.552 -25.598 18.831 1.00 39.36 48 LYS B N 1
ATOM 3341 C CA . LYS B 1 48 ? 22.606 -25.466 17.729 1.00 38.24 48 LYS B CA 1
ATOM 3342 C C . LYS B 1 48 ? 22.762 -24.129 16.988 1.00 40.39 48 LYS B C 1
ATOM 3343 O O . LYS B 1 48 ? 22.427 -23.069 17.526 1.00 40.78 48 LYS B O 1
ATOM 3349 N N . VAL B 1 49 ? 23.243 -24.190 15.750 1.00 37.93 49 VAL B N 1
ATOM 3350 C CA . VAL B 1 49 ? 23.327 -23.021 14.871 1.00 38.11 49 VAL B CA 1
ATOM 3351 C C . VAL B 1 49 ? 22.086 -22.944 14.006 1.00 37.30 49 VAL B C 1
ATOM 3352 O O . VAL B 1 49 ? 21.929 -23.723 13.051 1.00 37.38 49 VAL B O 1
ATOM 3356 N N . VAL B 1 50 ? 21.205 -22.005 14.338 1.00 34.27 50 VAL B N 1
ATOM 3357 C CA . VAL B 1 50 ? 19.960 -21.835 13.616 1.00 33.19 50 VAL B CA 1
ATOM 3358 C C . VAL B 1 50 ? 20.110 -20.707 12.598 1.00 31.23 50 VAL B C 1
ATOM 3359 O O . VAL B 1 50 ? 20.381 -19.572 12.966 1.00 30.18 50 VAL B O 1
ATOM 3363 N N . ILE B 1 51 ? 19.957 -21.028 11.316 1.00 31.67 51 ILE B N 1
ATOM 3364 C CA . ILE B 1 51 ? 19.985 -20.028 10.263 1.00 31.58 51 ILE B CA 1
ATOM 3365 C C . ILE B 1 51 ? 18.585 -19.810 9.716 1.00 32.09 51 ILE B C 1
ATOM 3366 O O . ILE B 1 51 ? 17.965 -20.752 9.263 1.00 34.56 51 ILE B O 1
ATOM 3371 N N . GLY B 1 52 ? 18.110 -18.572 9.768 1.00 33.33 52 GLY B N 1
ATOM 3372 C CA . GLY B 1 52 ? 16.785 -18.232 9.233 1.00 35.25 52 GLY B CA 1
ATOM 3373 C C . GLY B 1 52 ? 16.809 -17.011 8.346 1.00 37.03 52 GLY B C 1
ATOM 3374 O O . GLY B 1 52 ? 17.878 -16.548 7.928 1.00 42.36 52 GLY B O 1
ATOM 3375 N N . GLY B 1 53 ? 15.620 -16.487 8.059 1.00 37.83 53 GLY B N 1
ATOM 3376 C CA . GLY B 1 53 ? 15.468 -15.308 7.226 1.00 39.50 53 GLY B CA 1
ATOM 3377 C C . GLY B 1 53 ? 15.109 -15.632 5.787 1.00 39.29 53 GLY B C 1
ATOM 3378 O O . GLY B 1 53 ? 14.522 -16.668 5.499 1.00 38.64 53 GLY B O 1
ATOM 3379 N N . GLU B 1 54 ? 15.472 -14.728 4.883 1.00 39.62 54 GLU B N 1
ATOM 3380 C CA . GLU B 1 54 ? 14.998 -14.781 3.515 1.00 41.94 54 GLU B CA 1
ATOM 3381 C C . GLU B 1 54 ? 16.077 -14.309 2.555 1.00 39.72 54 GLU B C 1
ATOM 3382 O O . GLU B 1 54 ? 16.880 -13.427 2.885 1.00 41.01 54 GLU B O 1
ATOM 3388 N N . VAL B 1 55 ? 16.106 -14.934 1.381 1.00 37.89 55 VAL B N 1
ATOM 3389 C CA . VAL B 1 55 ? 17.093 -14.642 0.343 1.00 37.35 55 VAL B CA 1
ATOM 3390 C C . VAL B 1 55 ? 16.431 -14.690 -1.037 1.00 39.59 55 VAL B C 1
ATOM 3391 O O . VAL B 1 55 ? 15.762 -15.665 -1.378 1.00 42.13 55 VAL B O 1
ATOM 3395 N N . LYS B 1 56 ? 16.587 -13.616 -1.804 1.00 39.91 56 LYS B N 1
ATOM 3396 C CA . LYS B 1 56 ? 16.196 -13.588 -3.216 1.00 41.65 56 LYS B CA 1
ATOM 3397 C C . LYS B 1 56 ? 17.474 -13.554 -4.052 1.00 39.19 56 LYS B C 1
ATOM 3398 O O . LYS B 1 56 ? 18.199 -12.543 -4.098 1.00 39.68 56 LYS B O 1
ATOM 3404 N N . SER B 1 57 ? 17.769 -14.686 -4.674 1.00 39.91 57 SER B N 1
ATOM 3405 C CA . SER B 1 57 ? 19.027 -14.862 -5.392 1.00 38.59 57 SER B CA 1
ATOM 3406 C C . SER B 1 57 ? 18.891 -15.917 -6.474 1.00 41.89 57 SER B C 1
ATOM 3407 O O . SER B 1 57 ? 17.999 -16.766 -6.428 1.00 43.45 57 SER B O 1
ATOM 3410 N N . ASN B 1 58 ? 19.787 -15.851 -7.453 1.00 43.30 58 ASN B N 1
ATOM 3411 C CA . ASN B 1 58 ? 19.930 -16.920 -8.443 1.00 44.25 58 ASN B CA 1
ATOM 3412 C C . ASN B 1 58 ? 20.837 -18.016 -7.929 1.00 44.19 58 ASN B C 1
ATOM 3413 O O . ASN B 1 58 ? 20.808 -19.140 -8.442 1.00 43.43 58 ASN B O 1
ATOM 3418 N N . HIS B 1 59 ? 21.650 -17.690 -6.925 1.00 43.19 59 HIS B N 1
ATOM 3419 C CA . HIS B 1 59 ? 22.495 -18.685 -6.288 1.00 43.02 59 HIS B CA 1
ATOM 3420 C C . HIS B 1 59 ? 21.761 -19.301 -5.117 1.00 43.98 59 HIS B C 1
ATOM 3421 O O . HIS B 1 59 ? 21.211 -18.587 -4.265 1.00 41.72 59 HIS B O 1
ATOM 3428 N N . LYS B 1 60 ? 21.759 -20.630 -5.085 1.00 42.54 60 LYS B N 1
ATOM 3429 C CA . LYS B 1 60 ? 21.102 -21.387 -4.028 1.00 43.53 60 LYS B CA 1
ATOM 3430 C C . LYS B 1 60 ? 22.160 -22.161 -3.241 1.00 41.48 60 LYS B C 1
ATOM 3431 O O . LYS B 1 60 ? 23.213 -22.521 -3.773 1.00 40.34 60 LYS B O 1
ATOM 3437 N N . LEU B 1 61 ? 21.858 -22.419 -1.976 1.00 40.13 61 LEU B N 1
ATOM 3438 C CA . LEU B 1 61 ? 22.781 -23.086 -1.081 1.00 39.66 61 LEU B CA 1
ATOM 3439 C C . LEU B 1 61 ? 22.189 -24.408 -0.616 1.00 38.23 61 LEU B C 1
ATOM 3440 O O . LEU B 1 61 ? 20.996 -24.491 -0.282 1.00 38.09 61 LEU B O 1
ATOM 3445 N N . SER B 1 62 ? 23.019 -25.443 -0.622 1.00 33.99 62 SER B N 1
ATOM 3446 C CA . SER B 1 62 ? 22.617 -26.772 -0.190 1.00 33.49 62 SER B CA 1
ATOM 3447 C C . SER B 1 62 ? 22.819 -26.879 1.304 1.00 32.14 62 SER B C 1
ATOM 3448 O O . SER B 1 62 ? 23.453 -26.017 1.909 1.00 34.98 62 SER B O 1
ATOM 3451 N N . LYS B 1 63 ? 22.306 -27.954 1.889 1.00 33.00 63 LYS B N 1
ATOM 3452 C CA . LYS B 1 63 ? 22.484 -28.223 3.306 1.00 34.47 63 LYS B CA 1
ATOM 3453 C C . LYS B 1 63 ? 23.973 -28.375 3.608 1.00 34.79 63 LYS B C 1
ATOM 3454 O O . LYS B 1 63 ? 24.449 -27.888 4.637 1.00 34.66 63 LYS B O 1
ATOM 3460 N N . ALA B 1 64 ? 24.689 -29.063 2.724 1.00 34.70 64 ALA B N 1
ATOM 3461 C CA . ALA B 1 64 ? 26.140 -29.234 2.881 1.00 34.51 64 ALA B CA 1
ATOM 3462 C C . ALA B 1 64 ? 26.879 -27.897 2.797 1.00 34.92 64 ALA B C 1
ATOM 3463 O O . ALA B 1 64 ? 27.844 -27.682 3.527 1.00 34.27 64 ALA B O 1
ATOM 3465 N N . ASP B 1 65 ? 26.442 -27.005 1.906 1.00 34.76 65 ASP B N 1
ATOM 3466 C CA . ASP B 1 65 ? 27.027 -25.653 1.833 1.00 34.66 65 ASP B CA 1
ATOM 3467 C C . ASP B 1 65 ? 26.960 -24.955 3.193 1.00 33.78 65 ASP B C 1
ATOM 3468 O O . ASP B 1 65 ? 27.931 -24.334 3.609 1.00 35.94 65 ASP B O 1
ATOM 3473 N N . TYR B 1 66 ? 25.821 -25.064 3.885 1.00 33.40 66 TYR B N 1
ATOM 3474 C CA . TYR B 1 66 ? 25.672 -24.441 5.207 1.00 33.20 66 TYR B CA 1
ATOM 3475 C C . TYR B 1 66 ? 26.550 -25.107 6.249 1.00 33.23 66 TYR B C 1
ATOM 3476 O O . TYR B 1 66 ? 27.121 -24.423 7.093 1.00 32.86 66 TYR B O 1
ATOM 3485 N N . ASP B 1 67 ? 26.641 -26.435 6.205 1.00 33.86 67 ASP B N 1
ATOM 3486 C CA . ASP B 1 67 ? 27.470 -27.181 7.161 1.00 35.77 67 ASP B CA 1
ATOM 3487 C C . ASP B 1 67 ? 28.938 -26.770 7.010 1.00 35.59 67 ASP B C 1
ATOM 3488 O O . ASP B 1 67 ? 29.621 -26.509 8.002 1.00 37.92 67 ASP B O 1
ATOM 3493 N N . ASN B 1 68 ? 29.418 -26.720 5.771 1.00 36.68 68 ASN B N 1
ATOM 3494 C CA . ASN B 1 68 ? 30.819 -26.372 5.480 1.00 37.69 68 ASN B CA 1
ATOM 3495 C C . ASN B 1 68 ? 31.165 -24.961 5.943 1.00 36.86 68 ASN B C 1
ATOM 3496 O O . ASN B 1 68 ? 32.241 -24.712 6.493 1.00 39.55 68 ASN B O 1
ATOM 3501 N N . LEU B 1 69 ? 30.237 -24.046 5.688 1.00 37.45 69 LEU B N 1
ATOM 3502 C CA . LEU B 1 69 ? 30.426 -22.624 5.946 1.00 36.05 69 LEU B CA 1
ATOM 3503 C C . LEU B 1 69 ? 30.464 -22.331 7.452 1.00 36.65 69 LEU B C 1
ATOM 3504 O O . LEU B 1 69 ? 31.322 -21.566 7.914 1.00 34.54 69 LEU B O 1
ATOM 3509 N N . VAL B 1 70 ? 29.557 -22.951 8.207 1.00 34.85 70 VAL B N 1
ATOM 3510 C CA . VAL B 1 70 ? 29.571 -22.844 9.668 1.00 34.66 70 VAL B CA 1
ATOM 3511 C C . VAL B 1 70 ? 30.877 -23.378 10.241 1.00 34.68 70 VAL B C 1
ATOM 3512 O O . VAL B 1 70 ? 31.534 -22.702 11.043 1.00 34.83 70 VAL B O 1
ATOM 3516 N N . LYS B 1 71 ? 31.261 -24.578 9.837 1.00 35.80 71 LYS B N 1
ATOM 3517 C CA . LYS B 1 71 ? 32.502 -25.158 10.381 1.00 38.14 71 LYS B CA 1
ATOM 3518 C C . LYS B 1 71 ? 33.720 -24.343 9.998 1.00 38.37 71 LYS B C 1
ATOM 3519 O O . LYS B 1 71 ? 34.613 -24.132 10.826 1.00 37.11 71 LYS B O 1
ATOM 3525 N N . ASP B 1 72 ? 33.772 -23.869 8.757 1.00 39.96 72 ASP B N 1
ATOM 3526 C CA . ASP B 1 72 ? 34.911 -23.050 8.342 1.00 40.76 72 ASP B CA 1
ATOM 3527 C C . ASP B 1 72 ? 34.941 -21.701 9.087 1.00 38.11 72 ASP B C 1
ATOM 3528 O O . ASP B 1 72 ? 36.009 -21.257 9.486 1.00 36.69 72 ASP B O 1
ATOM 3533 N N . VAL B 1 73 ? 33.778 -21.088 9.332 1.00 37.18 73 VAL B N 1
ATOM 3534 C CA . VAL B 1 73 ? 33.737 -19.838 10.106 1.00 35.92 73 VAL B CA 1
ATOM 3535 C C . VAL B 1 73 ? 34.224 -20.078 11.536 1.00 34.48 73 VAL B C 1
ATOM 3536 O O . VAL B 1 73 ? 35.065 -19.323 12.041 1.00 33.75 73 VAL B O 1
ATOM 3540 N N . LEU B 1 74 ? 33.691 -21.113 12.186 1.00 33.07 74 LEU B N 1
ATOM 3541 C CA . LEU B 1 74 ? 34.059 -21.432 13.577 1.00 33.99 74 LEU B CA 1
ATOM 3542 C C . LEU B 1 74 ? 35.550 -21.731 13.706 1.00 33.53 74 LEU B C 1
ATOM 3543 O O . LEU B 1 74 ? 36.199 -21.307 14.677 1.00 36.45 74 LEU B O 1
ATOM 3548 N N . LYS B 1 75 ? 36.088 -22.446 12.725 1.00 35.01 75 LYS B N 1
ATOM 3549 C CA . LYS B 1 75 ? 37.519 -22.771 12.706 1.00 39.06 75 LYS B CA 1
ATOM 3550 C C . LYS B 1 75 ? 38.396 -21.543 12.593 1.00 38.24 75 LYS B C 1
ATOM 3551 O O . LYS B 1 75 ? 39.324 -21.378 13.386 1.00 38.52 75 LYS B O 1
ATOM 3557 N N . ASN B 1 76 ? 38.085 -20.668 11.644 1.00 39.03 76 ASN B N 1
ATOM 3558 C CA . ASN B 1 76 ? 38.862 -19.441 11.453 1.00 40.45 76 ASN B CA 1
ATOM 3559 C C . ASN B 1 76 ? 38.781 -18.481 12.640 1.00 38.91 76 ASN B C 1
ATOM 3560 O O . ASN B 1 76 ? 39.746 -17.764 12.908 1.00 36.97 76 ASN B O 1
ATOM 3565 N N . ILE B 1 77 ? 37.632 -18.461 13.332 1.00 35.26 77 ILE B N 1
ATOM 3566 C CA . ILE B 1 77 ? 37.462 -17.666 14.550 1.00 37.56 77 ILE B CA 1
ATOM 3567 C C . ILE B 1 77 ? 38.380 -18.170 15.668 1.00 38.49 77 ILE B C 1
ATOM 3568 O O . ILE B 1 77 ? 38.927 -17.372 16.432 1.00 36.19 77 ILE B O 1
ATOM 3573 N N . GLY B 1 78 ? 38.549 -19.491 15.732 1.00 39.46 78 GLY B N 1
ATOM 3574 C CA . GLY B 1 78 ? 39.331 -20.142 16.779 1.00 38.17 78 GLY B CA 1
ATOM 3575 C C . GLY B 1 78 ? 38.689 -21.367 17.403 1.00 38.57 78 GLY B C 1
ATOM 3576 O O . GLY B 1 78 ? 39.312 -22.039 18.207 1.00 35.48 78 GLY B O 1
ATOM 3577 N N . TYR B 1 79 ? 37.429 -21.655 17.066 1.00 37.24 79 TYR B N 1
ATOM 3578 C CA . TYR B 1 79 ? 36.739 -22.825 17.587 1.00 38.79 79 TYR B CA 1
ATOM 3579 C C . TYR B 1 79 ? 36.988 -24.004 16.648 1.00 40.28 79 TYR B C 1
ATOM 3580 O O . TYR B 1 79 ? 36.125 -24.371 15.837 1.00 43.92 79 TYR B O 1
ATOM 3589 N N . ASP B 1 80 ? 38.183 -24.579 16.771 1.00 42.92 80 ASP B N 1
ATOM 3590 C CA . ASP B 1 80 ? 38.660 -25.636 15.877 1.00 45.00 80 ASP B CA 1
ATOM 3591 C C . ASP B 1 80 ? 38.639 -27.036 16.514 1.00 44.56 80 ASP B C 1
ATOM 3592 O O . ASP B 1 80 ? 39.052 -28.001 15.885 1.00 46.15 80 ASP B O 1
ATOM 3597 N N . GLY B 1 81 ? 38.167 -27.140 17.751 1.00 45.15 81 GLY B N 1
ATOM 3598 C CA . GLY B 1 81 ? 38.032 -28.426 18.426 1.00 46.51 81 GLY B CA 1
ATOM 3599 C C . GLY B 1 81 ? 39.353 -29.074 18.822 1.00 49.50 81 GLY B C 1
ATOM 3600 O O . GLY B 1 81 ? 39.455 -30.296 18.872 1.00 50.35 81 GLY B O 1
ATOM 3601 N N . ALA B 1 82 ? 40.359 -28.262 19.122 1.00 51.68 82 ALA B N 1
ATOM 3602 C CA . ALA B 1 82 ? 41.676 -28.790 19.504 1.00 53.87 82 ALA B CA 1
ATOM 3603 C C . ALA B 1 82 ? 41.642 -29.557 20.834 1.00 54.29 82 ALA B C 1
ATOM 3604 O O . ALA B 1 82 ? 42.438 -30.467 21.046 1.00 54.49 82 ALA B O 1
ATOM 3606 N N . GLY B 1 83 ? 40.718 -29.194 21.722 1.00 53.40 83 GLY B N 1
ATOM 3607 C CA . GLY B 1 83 ? 40.511 -29.932 22.972 1.00 51.95 83 GLY B CA 1
ATOM 3608 C C . GLY B 1 83 ? 41.352 -29.482 24.163 1.00 51.13 83 GLY B C 1
ATOM 3609 O O . GLY B 1 83 ? 41.472 -30.209 25.147 1.00 49.41 83 GLY B O 1
ATOM 3610 N N . HIS B 1 84 ? 41.929 -28.286 24.092 1.00 49.44 84 HIS B N 1
ATOM 3611 C CA . HIS B 1 84 ? 42.535 -27.670 25.275 1.00 50.77 84 HIS B CA 1
ATOM 3612 C C . HIS B 1 84 ? 41.431 -27.298 26.262 1.00 48.47 84 HIS B C 1
ATOM 3613 O O . HIS B 1 84 ? 41.644 -27.277 27.474 1.00 45.64 84 HIS B O 1
ATOM 3620 N N . PHE B 1 85 ? 40.252 -26.995 25.721 1.00 44.63 85 PHE B N 1
ATOM 3621 C CA . PHE B 1 85 ? 39.038 -26.838 26.505 1.00 43.94 85 PHE B CA 1
ATOM 3622 C C . PHE B 1 85 ? 38.137 -28.048 26.259 1.00 44.29 85 PHE B C 1
ATOM 3623 O O . PHE B 1 85 ? 38.032 -28.528 25.127 1.00 44.67 85 PHE B O 1
ATOM 3631 N N . SER B 1 86 ? 37.489 -28.547 27.308 1.00 44.87 86 SER B N 1
ATOM 3632 C CA . SER B 1 86 ? 36.576 -29.679 27.143 1.00 45.57 86 SER B CA 1
ATOM 3633 C C . SER B 1 86 ? 35.424 -29.205 26.273 1.00 47.74 86 SER B C 1
ATOM 3634 O O . SER B 1 86 ? 35.175 -28.008 26.184 1.00 47.50 86 SER B O 1
ATOM 3637 N N . LYS B 1 87 ? 34.708 -30.131 25.644 1.00 49.18 87 LYS B N 1
ATOM 3638 C CA . LYS B 1 87 ? 33.603 -29.732 24.772 1.00 50.29 87 LYS B CA 1
ATOM 3639 C C . LYS B 1 87 ? 32.390 -29.224 25.559 1.00 50.03 87 LYS B C 1
ATOM 3640 O O . LYS B 1 87 ? 31.459 -28.655 24.978 1.00 46.56 87 LYS B O 1
ATOM 3646 N N . GLU B 1 88 ? 32.418 -29.400 26.878 1.00 45.53 88 GLU B N 1
ATOM 3647 C CA . GLU B 1 88 ? 31.435 -28.778 27.761 1.00 46.69 88 GLU B CA 1
ATOM 3648 C C . GLU B 1 88 ? 31.870 -27.370 28.198 1.00 47.08 88 GLU B C 1
ATOM 3649 O O . GLU B 1 88 ? 31.040 -26.571 28.631 1.00 45.16 88 GLU B O 1
ATOM 3655 N N . GLN B 1 89 ? 33.164 -27.066 28.072 1.00 44.54 89 GLN B N 1
ATOM 3656 C CA . GLN B 1 89 ? 33.686 -25.732 28.390 1.00 43.48 89 GLN B CA 1
ATOM 3657 C C . GLN B 1 89 ? 33.551 -24.743 27.227 1.00 42.18 89 GLN B C 1
ATOM 3658 O O . GLN B 1 89 ? 33.411 -23.539 27.439 1.00 44.59 89 GLN B O 1
ATOM 3664 N N . CYS B 1 90 ? 33.544 -25.270 26.009 1.00 42.02 90 CYS B N 1
ATOM 3665 C CA . CYS B 1 90 ? 33.825 -24.493 24.829 1.00 39.73 90 CYS B CA 1
ATOM 3666 C C . CYS B 1 90 ? 33.263 -25.210 23.596 1.00 40.18 90 CYS B C 1
ATOM 3667 O O . CYS B 1 90 ? 33.339 -26.440 23.491 1.00 37.30 90 CYS B O 1
ATOM 3670 N N . LEU B 1 91 ? 32.688 -24.446 22.670 1.00 39.17 91 LEU B N 1
ATOM 3671 C CA . LEU B 1 91 ? 32.076 -25.024 21.468 1.00 39.35 91 LEU B CA 1
ATOM 3672 C C . LEU B 1 91 ? 33.079 -25.810 20.628 1.00 39.92 91 LEU B C 1
ATOM 3673 O O . LEU B 1 91 ? 34.168 -25.320 20.312 1.00 39.57 91 LEU B O 1
ATOM 3675 N N . HIS B 1 92 ? 32.694 -27.037 20.286 1.00 40.34 92 HIS B N 1
ATOM 3676 C CA . HIS B 1 92 ? 33.503 -27.970 19.515 1.00 42.22 92 HIS B CA 1
ATOM 3677 C C . HIS B 1 92 ? 32.782 -28.209 18.186 1.00 41.36 92 HIS B C 1
ATOM 3678 O O . HIS B 1 92 ? 31.623 -28.605 18.187 1.00 44.12 92 HIS B O 1
ATOM 3685 N N . PRO B 1 93 ? 33.445 -27.952 17.051 1.00 42.51 93 PRO B N 1
ATOM 3686 C CA . PRO B 1 93 ? 32.710 -28.009 15.775 1.00 43.51 93 PRO B CA 1
ATOM 3687 C C . PRO B 1 93 ? 31.987 -29.324 15.504 1.00 45.22 93 PRO B C 1
ATOM 3688 O O . PRO B 1 93 ? 30.952 -29.322 14.850 1.00 43.76 93 PRO B O 1
ATOM 3692 N N . ASP B 1 94 ? 32.512 -30.436 16.008 1.00 47.36 94 ASP B N 1
ATOM 3693 C CA . ASP B 1 94 ? 31.859 -31.734 15.815 1.00 48.80 94 ASP B CA 1
ATOM 3694 C C . ASP B 1 94 ? 30.497 -31.825 16.498 1.00 46.32 94 ASP B C 1
ATOM 3695 O O . ASP B 1 94 ? 29.639 -32.580 16.051 1.00 48.29 94 ASP B O 1
ATOM 3700 N N . GLU B 1 95 ? 30.290 -31.072 17.574 1.00 44.09 95 GLU B N 1
ATOM 3701 C CA . GLU B 1 95 ? 29.038 -31.177 18.319 1.00 44.57 95 GLU B CA 1
ATOM 3702 C C . GLU B 1 95 ? 27.947 -30.271 17.763 1.00 41.39 95 GLU B C 1
ATOM 3703 O O . GLU B 1 95 ? 26.787 -30.384 18.164 1.00 42.39 95 GLU B O 1
ATOM 3709 N N . VAL B 1 96 ? 28.303 -29.408 16.810 1.00 41.27 96 VAL B N 1
ATOM 3710 C CA . VAL B 1 96 ? 27.334 -28.480 16.215 1.00 41.76 96 VAL B CA 1
ATOM 3711 C C . VAL B 1 96 ? 26.314 -29.192 15.310 1.00 40.49 96 VAL B C 1
ATOM 3712 O O . VAL B 1 96 ? 26.682 -30.086 14.546 1.00 39.28 96 VAL B O 1
ATOM 3716 N N . ASP B 1 97 ? 25.037 -28.807 15.419 1.00 39.73 97 ASP B N 1
ATOM 3717 C CA . ASP B 1 97 ? 24.013 -29.177 14.430 1.00 40.15 97 ASP B CA 1
ATOM 3718 C C . ASP B 1 97 ? 23.489 -27.889 13.823 1.00 37.74 97 ASP B C 1
ATOM 3719 O O . ASP B 1 97 ? 23.111 -26.961 14.544 1.00 37.37 97 ASP B O 1
ATOM 3724 N N . VAL B 1 98 ? 23.481 -27.824 12.496 1.00 36.14 98 VAL B N 1
ATOM 3725 C CA . VAL B 1 98 ? 23.046 -26.645 11.798 1.00 34.10 98 VAL B CA 1
ATOM 3726 C C . VAL B 1 98 ? 21.613 -26.881 11.370 1.00 33.66 98 VAL B C 1
ATOM 3727 O O . VAL B 1 98 ? 21.321 -27.903 10.762 1.00 32.89 98 VAL B O 1
ATOM 3731 N N . MET B 1 99 ? 20.738 -25.946 11.720 1.00 35.57 99 MET B N 1
ATOM 3732 C CA . MET B 1 99 ? 19.311 -26.040 11.433 1.00 34.62 99 MET B CA 1
ATOM 3733 C C . MET B 1 99 ? 18.935 -24.875 10.520 1.00 34.37 99 MET B C 1
ATOM 3734 O O . MET B 1 99 ? 19.016 -23.720 10.926 1.00 33.73 99 MET B O 1
ATOM 3739 N N . VAL B 1 100 ? 18.506 -25.184 9.300 1.00 33.43 100 VAL B N 1
ATOM 3740 C CA . VAL B 1 100 ? 18.214 -24.159 8.286 1.00 34.36 100 VAL B CA 1
ATOM 3741 C C . VAL B 1 100 ? 16.720 -23.926 7.999 1.00 37.03 100 VAL B C 1
ATOM 3742 O O . VAL B 1 100 ? 16.052 -24.744 7.370 1.00 39.80 100 VAL B O 1
ATOM 3746 N N . PHE B 1 101 ? 16.230 -22.770 8.426 1.00 36.58 101 PHE B N 1
ATOM 3747 C CA . PHE B 1 101 ? 14.862 -22.341 8.173 1.00 37.72 101 PHE B CA 1
ATOM 3748 C C . PHE B 1 101 ? 14.851 -21.259 7.105 1.00 38.73 101 PHE B C 1
ATOM 3749 O O . PHE B 1 101 ? 13.800 -20.727 6.766 1.00 38.60 101 PHE B O 1
ATOM 3757 N N . LEU B 1 102 ? 16.031 -20.927 6.585 1.00 40.92 102 LEU B N 1
ATOM 3758 C CA . LEU B 1 102 ? 16.185 -19.840 5.633 1.00 40.69 102 LEU B CA 1
ATOM 3759 C C . LEU B 1 102 ? 15.300 -20.083 4.416 1.00 41.30 102 LEU B C 1
ATOM 3760 O O . LEU B 1 102 ? 15.322 -21.162 3.833 1.00 40.23 102 LEU B O 1
ATOM 3765 N N . ASN B 1 103 ? 14.491 -19.091 4.067 1.00 41.99 103 ASN B N 1
ATOM 3766 C CA . ASN B 1 103 ? 13.587 -19.203 2.931 1.00 44.21 103 ASN B CA 1
ATOM 3767 C C . ASN B 1 103 ? 14.199 -18.618 1.665 1.00 44.75 103 ASN B C 1
ATOM 3768 O O . ASN B 1 103 ? 14.531 -17.424 1.606 1.00 42.90 103 ASN B O 1
ATOM 3773 N N . GLU B 1 104 ? 14.326 -19.470 0.656 1.00 42.15 104 GLU B N 1
ATOM 3774 C CA . GLU B 1 104 ? 14.840 -19.075 -0.649 1.00 44.20 104 GLU B CA 1
ATOM 3775 C C . GLU B 1 104 ? 13.654 -18.787 -1.568 1.00 46.38 104 GLU B C 1
ATOM 3776 O O . GLU B 1 104 ? 12.682 -19.553 -1.616 1.00 43.81 104 GLU B O 1
ATOM 3782 N N . GLN B 1 105 ? 13.729 -17.662 -2.266 1.00 49.32 105 GLN B N 1
ATOM 3783 C CA . GLN B 1 105 ? 12.756 -17.314 -3.301 1.00 51.43 105 GLN B CA 1
ATOM 3784 C C . GLN B 1 105 ? 13.485 -16.758 -4.506 1.00 50.36 105 GLN B C 1
ATOM 3785 O O . GLN B 1 105 ? 14.664 -16.406 -4.419 1.00 49.29 105 GLN B O 1
ATOM 3791 N N . SER B 1 106 ? 12.779 -16.681 -5.630 1.00 51.62 106 SER B N 1
ATOM 3792 C CA . SER B 1 106 ? 13.362 -16.154 -6.856 1.00 51.55 106 SER B CA 1
ATOM 3793 C C . SER B 1 106 ? 13.449 -14.624 -6.764 1.00 49.21 106 SER B C 1
ATOM 3794 O O . SER B 1 106 ? 12.667 -13.999 -6.053 1.00 49.42 106 SER B O 1
ATOM 3797 N N . PRO B 1 107 ? 14.426 -14.023 -7.458 1.00 47.48 107 PRO B N 1
ATOM 3798 C CA . PRO B 1 107 ? 14.513 -12.563 -7.534 1.00 48.92 107 PRO B CA 1
ATOM 3799 C C . PRO B 1 107 ? 13.238 -11.890 -8.065 1.00 49.96 107 PRO B C 1
ATOM 3800 O O . PRO B 1 107 ? 12.589 -12.427 -8.962 1.00 48.51 107 PRO B O 1
ATOM 3804 N N . ASP B 1 108 ? 12.895 -10.727 -7.512 1.00 52.01 108 ASP B N 1
ATOM 3805 C CA . ASP B 1 108 ? 11.806 -9.907 -8.051 1.00 56.93 108 ASP B CA 1
ATOM 3806 C C . ASP B 1 108 ? 12.106 -9.454 -9.487 1.00 58.50 108 ASP B C 1
ATOM 3807 O O . ASP B 1 108 ? 13.267 -9.416 -9.923 1.00 53.32 108 ASP B O 1
ATOM 3812 N N . ILE B 1 109 ? 11.050 -9.095 -10.212 1.00 64.05 109 ILE B N 1
ATOM 3813 C CA . ILE B 1 109 ? 11.195 -8.598 -11.578 1.00 67.73 109 ILE B CA 1
ATOM 3814 C C . ILE B 1 109 ? 11.943 -7.261 -11.501 1.00 71.32 109 ILE B C 1
ATOM 3815 O O . ILE B 1 109 ? 11.602 -6.405 -10.679 1.00 67.85 109 ILE B O 1
ATOM 3820 N N . ASN B 1 110 ? 12.966 -7.107 -12.344 1.00 74.44 110 ASN B N 1
ATOM 3821 C CA . ASN B 1 110 ? 13.805 -5.896 -12.391 1.00 77.42 110 ASN B CA 1
ATOM 3822 C C . ASN B 1 110 ? 14.744 -5.737 -11.183 1.00 78.47 110 ASN B C 1
ATOM 3823 O O . ASN B 1 110 ? 15.064 -4.615 -10.778 1.00 77.78 110 ASN B O 1
ATOM 3828 N N . GLN B 1 111 ? 15.195 -6.859 -10.625 1.00 77.47 111 GLN B N 1
ATOM 3829 C CA . GLN B 1 111 ? 16.092 -6.843 -9.469 1.00 74.01 111 GLN B CA 1
ATOM 3830 C C . GLN B 1 111 ? 17.533 -6.564 -9.904 1.00 74.54 111 GLN B C 1
ATOM 3831 O O . GLN B 1 111 ? 17.826 -6.445 -11.096 1.00 76.70 111 GLN B O 1
ATOM 3837 N N . ASP B 1 124 ? 12.260 4.461 2.391 1.00 61.31 124 ASP B N 1
ATOM 3838 C CA . ASP B 1 124 ? 11.818 4.753 3.752 1.00 58.86 124 ASP B CA 1
ATOM 3839 C C . ASP B 1 124 ? 12.103 6.188 4.177 1.00 55.47 124 ASP B C 1
ATOM 3840 O O . ASP B 1 124 ? 13.042 6.817 3.689 1.00 58.34 124 ASP B O 1
ATOM 3845 N N . GLN B 1 125 ? 11.273 6.696 5.086 1.00 52.23 125 GLN B N 1
ATOM 3846 C CA . GLN B 1 125 ? 11.598 7.885 5.865 1.00 47.17 125 GLN B CA 1
ATOM 3847 C C . GLN B 1 125 ? 12.477 7.412 7.006 1.00 44.71 125 GLN B C 1
ATOM 3848 O O . GLN B 1 125 ? 12.120 6.473 7.713 1.00 45.05 125 GLN B O 1
ATOM 3854 N N . GLY B 1 126 ? 13.611 8.066 7.209 1.00 41.90 126 GLY B N 1
ATOM 3855 C CA . GLY B 1 126 ? 14.518 7.648 8.265 1.00 41.05 126 GLY B CA 1
ATOM 3856 C C . GLY B 1 126 ? 15.826 8.403 8.219 1.00 39.56 126 GLY B C 1
ATOM 3857 O O . GLY B 1 126 ? 15.969 9.372 7.470 1.00 40.95 126 GLY B O 1
ATOM 3858 N N . ILE B 1 127 ? 16.776 7.940 9.023 1.00 36.50 127 ILE B N 1
ATOM 3859 C CA . ILE B 1 127 ? 18.064 8.596 9.179 1.00 35.83 127 ILE B CA 1
ATOM 3860 C C . ILE B 1 127 ? 19.163 7.583 9.467 1.00 32.43 127 ILE B C 1
ATOM 3861 O O . ILE B 1 127 ? 18.921 6.508 10.016 1.00 31.97 127 ILE B O 1
ATOM 3866 N N . MET B 1 128 ? 20.383 7.953 9.106 1.00 31.40 128 MET B N 1
ATOM 3867 C CA . MET B 1 128 ? 21.558 7.208 9.514 1.00 29.70 128 MET B CA 1
ATOM 3868 C C . MET B 1 128 ? 22.671 8.201 9.827 1.00 28.26 128 MET B C 1
ATOM 3869 O O . MET B 1 128 ? 22.731 9.271 9.252 1.00 25.77 128 MET B O 1
ATOM 3874 N N . PHE B 1 129 ? 23.572 7.800 10.721 1.00 27.85 129 PHE B N 1
ATOM 3875 C CA . PHE B 1 129 ? 24.648 8.639 11.145 1.00 28.38 129 PHE B CA 1
ATOM 3876 C C . PHE B 1 129 ? 25.995 8.006 10.837 1.00 26.41 129 PHE B C 1
ATOM 3877 O O . PHE B 1 129 ? 26.151 6.778 10.922 1.00 30.96 129 PHE B O 1
ATOM 3885 N N . GLY B 1 130 ? 26.948 8.859 10.482 1.00 27.68 130 GLY B N 1
ATOM 3886 C CA . GLY B 1 130 ? 28.374 8.538 10.592 1.00 27.08 130 GLY B CA 1
ATOM 3887 C C . GLY B 1 130 ? 29.090 9.514 11.511 1.00 28.45 130 GLY B C 1
ATOM 3888 O O . GLY B 1 130 ? 28.572 10.546 11.862 1.00 28.69 130 GLY B O 1
ATOM 3889 N N . PHE B 1 131 ? 30.335 9.199 11.855 1.00 27.15 131 PHE B N 1
ATOM 3890 C CA . PHE B 1 131 ? 31.064 9.970 12.837 1.00 27.75 131 PHE B CA 1
ATOM 3891 C C . PHE B 1 131 ? 32.564 9.768 12.621 1.00 26.55 131 PHE B C 1
ATOM 3892 O O . PHE B 1 131 ? 32.988 8.711 12.171 1.00 26.95 131 PHE B O 1
ATOM 3900 N N . ALA B 1 132 ? 33.343 10.788 12.989 1.00 29.18 132 ALA B N 1
ATOM 3901 C CA . ALA B 1 132 ? 34.793 10.703 12.999 1.00 28.85 132 ALA B CA 1
ATOM 3902 C C . ALA B 1 132 ? 35.321 11.687 14.008 1.00 29.58 132 ALA B C 1
ATOM 3903 O O . ALA B 1 132 ? 34.657 12.666 14.337 1.00 27.72 132 ALA B O 1
ATOM 3905 N N . SER B 1 133 ? 36.527 11.437 14.511 1.00 29.96 133 SER B N 1
ATOM 3906 C CA . SER B 1 133 ? 37.149 12.346 15.465 1.00 32.38 133 SER B CA 1
ATOM 3907 C C . SER B 1 133 ? 38.660 12.213 15.382 1.00 32.01 133 SER B C 1
ATOM 3908 O O . SER B 1 133 ? 39.165 11.137 15.064 1.00 31.46 133 SER B O 1
ATOM 3911 N N . CYS B 1 134 ? 39.368 13.289 15.710 1.00 35.93 134 CYS B N 1
ATOM 3912 C CA . CYS B 1 134 ? 40.825 13.301 15.602 1.00 39.28 134 CYS B CA 1
ATOM 3913 C C . CYS B 1 134 ? 41.557 12.704 16.818 1.00 40.54 134 CYS B C 1
ATOM 3914 O O . CYS B 1 134 ? 42.788 12.617 16.794 1.00 37.41 134 CYS B O 1
ATOM 3917 N N . GLU B 1 135 ? 40.820 12.273 17.846 1.00 40.72 135 GLU B N 1
ATOM 3918 C CA . GLU B 1 135 ? 41.403 11.794 19.123 1.00 43.81 135 GLU B CA 1
ATOM 3919 C C . GLU B 1 135 ? 42.377 10.615 19.021 1.00 43.91 135 GLU B C 1
ATOM 3920 O O . GLU B 1 135 ? 43.353 10.559 19.764 1.00 45.45 135 GLU B O 1
ATOM 3926 N N . ALA B 1 136 ? 42.089 9.654 18.147 1.00 45.41 136 ALA B N 1
ATOM 3927 C CA . ALA B 1 136 ? 42.871 8.414 18.093 1.00 47.44 136 ALA B CA 1
ATOM 3928 C C . ALA B 1 136 ? 42.963 7.812 16.682 1.00 50.10 136 ALA B C 1
ATOM 3929 O O . ALA B 1 136 ? 42.431 8.380 15.715 1.00 53.03 136 ALA B O 1
ATOM 3931 N N . GLU B 1 137 ? 43.616 6.654 16.577 1.00 49.48 137 GLU B N 1
ATOM 3932 C CA . GLU B 1 137 ? 43.991 6.080 15.278 1.00 52.48 137 GLU B CA 1
ATOM 3933 C C . GLU B 1 137 ? 42.804 5.907 14.329 1.00 49.46 137 GLU B C 1
ATOM 3934 O O . GLU B 1 137 ? 41.671 5.643 14.754 1.00 50.92 137 GLU B O 1
ATOM 3940 N N . GLU B 1 138 ? 43.081 6.085 13.041 1.00 45.56 138 GLU B N 1
ATOM 3941 C CA . GLU B 1 138 ? 42.066 6.034 11.981 1.00 44.15 138 GLU B CA 1
ATOM 3942 C C . GLU B 1 138 ? 40.844 6.898 12.272 1.00 41.71 138 GLU B C 1
ATOM 3943 O O . GLU B 1 138 ? 39.718 6.552 11.904 1.00 38.38 138 GLU B O 1
ATOM 3949 N N . TYR B 1 139 ? 41.091 8.036 12.905 1.00 36.86 139 TYR B N 1
ATOM 3950 C CA . TYR B 1 139 ? 40.070 9.043 13.140 1.00 36.42 139 TYR B CA 1
ATOM 3951 C C . TYR B 1 139 ? 38.846 8.487 13.884 1.00 36.20 139 TYR B C 1
ATOM 3952 O O . TYR B 1 139 ? 37.698 8.825 13.566 1.00 34.90 139 TYR B O 1
ATOM 3961 N N . MET B 1 140 ? 39.117 7.656 14.893 1.00 33.77 140 MET B N 1
ATOM 3962 C CA . MET B 1 140 ? 38.075 7.100 15.756 1.00 33.22 140 MET B CA 1
ATOM 3963 C C . MET B 1 140 ? 38.200 7.724 17.146 1.00 33.60 140 MET B C 1
ATOM 3964 O O . MET B 1 140 ? 39.288 8.174 17.551 1.00 32.78 140 MET B O 1
ATOM 3969 N N . PRO B 1 141 ? 37.095 7.754 17.894 1.00 32.95 141 PRO B N 1
ATOM 3970 C CA . PRO B 1 141 ? 37.184 8.331 19.231 1.00 32.58 141 PRO B CA 1
ATOM 3971 C C . PRO B 1 141 ? 37.973 7.430 20.144 1.00 29.73 141 PRO B C 1
ATOM 3972 O O . PRO B 1 141 ? 38.144 6.246 19.856 1.00 30.39 141 PRO B O 1
ATOM 3976 N N . ALA B 1 142 ? 38.419 8.027 21.243 1.00 31.08 142 ALA B N 1
ATOM 3977 C CA . ALA B 1 142 ? 39.468 7.500 22.095 1.00 29.98 142 ALA B CA 1
ATOM 3978 C C . ALA B 1 142 ? 39.097 6.181 22.776 1.00 29.29 142 ALA B C 1
ATOM 3979 O O . ALA B 1 142 ? 39.774 5.167 22.609 1.00 27.92 142 ALA B O 1
ATOM 3981 N N . ALA B 1 143 ? 37.991 6.171 23.522 1.00 28.28 143 ALA B N 1
ATOM 3982 C CA . ALA B 1 143 ? 37.665 4.996 24.323 1.00 30.21 143 ALA B CA 1
ATOM 3983 C C . ALA B 1 143 ? 37.531 3.716 23.474 1.00 29.28 143 ALA B C 1
ATOM 3984 O O . ALA B 1 143 ? 38.082 2.678 23.816 1.00 29.38 143 ALA B O 1
ATOM 3986 N N . ILE B 1 144 ? 36.802 3.787 22.365 1.00 30.09 144 ILE B N 1
ATOM 3987 C CA . ILE B 1 144 ? 36.595 2.592 21.552 1.00 30.02 144 ILE B CA 1
ATOM 3988 C C . ILE B 1 144 ? 37.849 2.233 20.768 1.00 31.62 144 ILE B C 1
ATOM 3989 O O . ILE B 1 144 ? 38.065 1.072 20.480 1.00 33.73 144 ILE B O 1
ATOM 3994 N N . SER B 1 145 ? 38.694 3.217 20.466 1.00 32.42 145 SER B N 1
ATOM 3995 C CA . SER B 1 145 ? 39.918 2.927 19.723 1.00 33.53 145 SER B CA 1
ATOM 3996 C C . SER B 1 145 ? 40.810 2.054 20.584 1.00 33.11 145 SER B C 1
ATOM 3997 O O . SER B 1 145 ? 41.270 1.007 20.147 1.00 33.84 145 SER B O 1
ATOM 4000 N N . TYR B 1 146 ? 40.989 2.466 21.835 1.00 32.49 146 TYR B N 1
ATOM 4001 C CA . TYR B 1 146 ? 41.894 1.792 22.752 1.00 31.96 146 TYR B CA 1
ATOM 4002 C C . TYR B 1 146 ? 41.350 0.470 23.232 1.00 31.51 146 TYR B C 1
ATOM 4003 O O . TYR B 1 146 ? 42.121 -0.460 23.424 1.00 30.79 146 TYR B O 1
ATOM 4012 N N . ALA B 1 147 ? 40.027 0.369 23.418 1.00 27.93 147 ALA B N 1
ATOM 4013 C CA . ALA B 1 147 ? 39.395 -0.916 23.689 1.00 28.52 147 ALA B CA 1
ATOM 4014 C C . ALA B 1 147 ? 39.628 -1.889 22.519 1.00 27.73 147 ALA B C 1
ATOM 4015 O O . ALA B 1 147 ? 39.828 -3.066 22.735 1.00 30.53 147 ALA B O 1
ATOM 4017 N N . ARG B 1 148 ? 39.587 -1.403 21.287 1.00 29.46 148 ARG B N 1
ATOM 4018 C CA . ARG B 1 148 ? 39.823 -2.262 20.125 1.00 31.39 148 ARG B CA 1
ATOM 4019 C C . ARG B 1 148 ? 41.270 -2.762 20.081 1.00 32.60 148 ARG B C 1
ATOM 4020 O O . ARG B 1 148 ? 41.512 -3.928 19.814 1.00 31.51 148 ARG B O 1
ATOM 4028 N N . MET B 1 149 ? 42.208 -1.877 20.376 1.00 35.05 149 MET B N 1
ATOM 4029 C CA . MET B 1 149 ? 43.638 -2.250 20.412 1.00 36.50 149 MET B CA 1
ATOM 4030 C C . MET B 1 149 ? 43.937 -3.364 21.411 1.00 36.74 149 MET B C 1
ATOM 4031 O O . MET B 1 149 ? 44.719 -4.305 21.117 1.00 32.97 149 MET B O 1
ATOM 4036 N N . LEU B 1 150 ? 43.324 -3.263 22.593 1.00 33.80 150 LEU B N 1
ATOM 4037 C CA . LEU B 1 150 ? 43.510 -4.259 23.638 1.00 34.08 150 LEU B CA 1
ATOM 4038 C C . LEU B 1 150 ? 42.858 -5.583 23.241 1.00 34.14 150 LEU B C 1
ATOM 4039 O O . LEU B 1 150 ? 43.439 -6.665 23.391 1.00 32.58 150 LEU B O 1
ATOM 4044 N N . CYS B 1 151 ? 41.636 -5.506 22.724 1.00 35.23 151 CYS B N 1
ATOM 4045 C CA . CYS B 1 151 ? 40.939 -6.709 22.296 1.00 35.11 151 CYS B CA 1
ATOM 4046 C C . CYS B 1 151 ? 41.729 -7.417 21.185 1.00 34.14 151 CYS B C 1
ATOM 4047 O O . CYS B 1 151 ? 42.005 -8.610 21.287 1.00 36.12 151 CYS B O 1
ATOM 4050 N N . ASP B 1 152 ? 42.107 -6.674 20.149 1.00 36.53 152 ASP B N 1
ATOM 4051 C CA . ASP B 1 152 ? 42.864 -7.237 19.029 1.00 38.25 152 ASP B CA 1
ATOM 4052 C C . ASP B 1 152 ? 44.103 -7.961 19.514 1.00 38.29 152 ASP B C 1
ATOM 4053 O O . ASP B 1 152 ? 44.431 -9.036 19.015 1.00 38.21 152 ASP B O 1
ATOM 4058 N N . ARG B 1 153 ? 44.785 -7.375 20.493 1.00 38.47 153 ARG B N 1
ATOM 4059 C CA . ARG B 1 153 ? 46.032 -7.956 20.986 1.00 39.38 153 ARG B CA 1
ATOM 4060 C C . ARG B 1 153 ? 45.809 -9.235 21.790 1.00 38.89 153 ARG B C 1
ATOM 4061 O O . ARG B 1 153 ? 46.575 -10.196 21.633 1.00 36.44 153 ARG B O 1
ATOM 4069 N N . VAL B 1 154 ? 44.768 -9.256 22.630 1.00 34.19 154 VAL B N 1
ATOM 4070 C CA . VAL B 1 154 ? 44.475 -10.429 23.450 1.00 35.61 154 VAL B CA 1
ATOM 4071 C C . VAL B 1 154 ? 43.971 -11.566 22.556 1.00 34.66 154 VAL B C 1
ATOM 4072 O O . VAL B 1 154 ? 44.392 -12.703 22.720 1.00 36.75 154 VAL B O 1
ATOM 4076 N N . TYR B 1 155 ? 43.108 -11.235 21.595 1.00 35.73 155 TYR B N 1
ATOM 4077 C CA . TYR B 1 155 ? 42.560 -12.208 20.640 1.00 36.07 155 TYR B CA 1
ATOM 4078 C C . TYR B 1 155 ? 43.667 -12.844 19.797 1.00 38.41 155 TYR B C 1
ATOM 4079 O O . TYR B 1 155 ? 43.675 -14.060 19.596 1.00 38.41 155 TYR B O 1
ATOM 4088 N N . ALA B 1 156 ? 44.596 -12.017 19.319 1.00 39.39 156 ALA B N 1
ATOM 4089 C CA . ALA B 1 156 ? 45.761 -12.500 18.560 1.00 42.84 156 ALA B CA 1
ATOM 4090 C C . ALA B 1 156 ? 46.640 -13.441 19.389 1.00 40.79 156 ALA B C 1
ATOM 4091 O O . ALA B 1 156 ? 47.167 -14.427 18.869 1.00 40.89 156 ALA B O 1
ATOM 4093 N N . TYR B 1 157 ? 46.807 -13.150 20.676 1.00 40.94 157 TYR B N 1
ATOM 4094 C CA . TYR B 1 157 ? 47.579 -14.044 21.531 1.00 40.75 157 TYR B CA 1
ATOM 4095 C C . TYR B 1 157 ? 46.836 -15.368 21.700 1.00 41.35 157 TYR B C 1
ATOM 4096 O O . TYR B 1 157 ? 47.418 -16.445 21.534 1.00 42.95 157 TYR B O 1
ATOM 4105 N N . ALA B 1 158 ? 45.540 -15.289 22.004 1.00 40.61 158 ALA B N 1
ATOM 4106 C CA . ALA B 1 158 ? 44.726 -16.491 22.201 1.00 42.28 158 ALA B CA 1
ATOM 4107 C C . ALA B 1 158 ? 44.749 -17.429 20.992 1.00 42.92 158 ALA B C 1
ATOM 4108 O O . ALA B 1 158 ? 44.750 -18.643 21.164 1.00 48.51 158 ALA B O 1
ATOM 4110 N N . LYS B 1 159 ? 44.758 -16.874 19.781 1.00 46.12 159 LYS B N 1
ATOM 4111 C CA . LYS B 1 159 ? 44.839 -17.694 18.562 1.00 46.64 159 LYS B CA 1
ATOM 4112 C C . LYS B 1 159 ? 46.212 -18.381 18.446 1.00 48.27 159 LYS B C 1
ATOM 4113 O O . LYS B 1 159 ? 46.288 -19.573 18.156 1.00 47.12 159 LYS B O 1
ATOM 4119 N N . ALA B 1 160 ? 47.281 -17.630 18.686 1.00 50.00 160 ALA B N 1
ATOM 4120 C CA . ALA B 1 160 ? 48.636 -18.201 18.712 1.00 50.95 160 ALA B CA 1
ATOM 4121 C C . ALA B 1 160 ? 48.856 -19.200 19.859 1.00 52.03 160 ALA B C 1
ATOM 4122 O O . ALA B 1 160 ? 49.658 -20.126 19.727 1.00 53.04 160 ALA B O 1
ATOM 4124 N N . ASN B 1 161 ? 48.137 -19.030 20.972 1.00 52.46 161 ASN B N 1
ATOM 4125 C CA . ASN B 1 161 ? 48.324 -19.881 22.152 1.00 49.56 161 ASN B CA 1
ATOM 4126 C C . ASN B 1 161 ? 47.033 -20.500 22.705 1.00 49.20 161 ASN B C 1
ATOM 4127 O O . ASN B 1 161 ? 46.630 -20.179 23.824 1.00 43.57 161 ASN B O 1
ATOM 4132 N N . PRO B 1 162 ? 46.399 -21.419 21.951 1.00 49.64 162 PRO B N 1
ATOM 4133 C CA . PRO B 1 162 ? 45.134 -22.008 22.442 1.00 50.42 162 PRO B CA 1
ATOM 4134 C C . PRO B 1 162 ? 45.276 -22.867 23.715 1.00 50.37 162 PRO B C 1
ATOM 4135 O O . PRO B 1 162 ? 44.280 -23.146 24.390 1.00 50.68 162 PRO B O 1
ATOM 4139 N N . HIS B 1 163 ? 46.501 -23.284 24.029 1.00 51.59 163 HIS B N 1
ATOM 4140 C CA . HIS B 1 163 ? 46.785 -24.039 25.255 1.00 52.72 163 HIS B CA 1
ATOM 4141 C C . HIS B 1 163 ? 46.676 -23.198 26.532 1.00 52.41 163 HIS B C 1
ATOM 4142 O O . HIS B 1 163 ? 46.636 -23.749 27.634 1.00 54.12 163 HIS B O 1
ATOM 4149 N N . GLU B 1 164 ? 46.631 -21.872 26.380 1.00 50.81 164 GLU B N 1
ATOM 4150 C CA . GLU B 1 164 ? 46.525 -20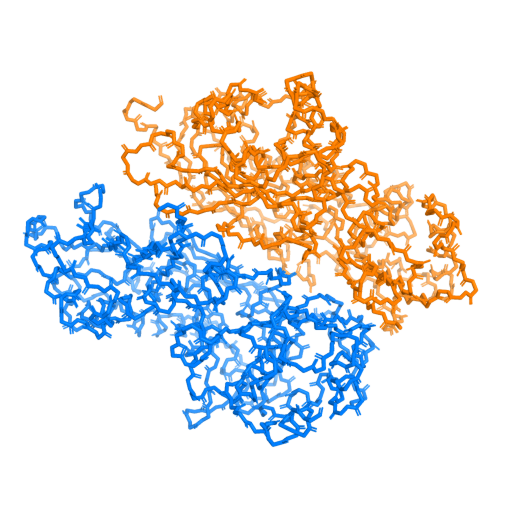.945 27.505 1.00 48.82 164 GLU B CA 1
ATOM 4151 C C . GLU B 1 164 ? 45.174 -20.211 27.511 1.00 46.17 164 GLU B C 1
ATOM 4152 O O . GLU B 1 164 ? 44.444 -20.272 28.496 1.00 46.91 164 GLU B O 1
ATOM 4158 N N . LEU B 1 165 ? 44.853 -19.528 26.410 1.00 44.83 165 LEU B N 1
ATOM 4159 C CA . LEU B 1 165 ? 43.666 -18.642 26.343 1.00 44.92 165 LEU B CA 1
ATOM 4160 C C . LEU B 1 165 ? 42.592 -19.080 25.342 1.00 42.93 165 LEU B C 1
ATOM 4161 O O . LEU B 1 165 ? 42.901 -19.626 24.276 1.00 44.11 165 LEU B O 1
ATOM 4166 N N . GLY B 1 166 ? 41.333 -18.792 25.674 1.00 41.44 166 GLY B N 1
ATOM 4167 C CA . GLY B 1 166 ? 40.214 -18.940 24.733 1.00 40.37 166 GLY B CA 1
ATOM 4168 C C . GLY B 1 166 ? 39.976 -17.645 23.970 1.00 40.08 166 GLY B C 1
ATOM 4169 O O . GLY B 1 166 ? 40.520 -16.600 24.326 1.00 42.09 166 GLY B O 1
ATOM 4170 N N . VAL B 1 167 ? 39.129 -17.701 22.946 1.00 40.94 167 VAL B N 1
ATOM 4171 C CA . VAL B 1 167 ? 38.986 -16.587 21.991 1.00 41.29 167 VAL B CA 1
ATOM 4172 C C . VAL B 1 167 ? 37.767 -15.676 22.211 1.00 39.58 167 VAL B C 1
ATOM 4173 O O . VAL B 1 167 ? 37.581 -14.696 21.486 1.00 42.64 167 VAL B O 1
ATOM 4177 N N . ASP B 1 168 ? 36.953 -16.009 23.204 1.00 36.64 168 ASP B N 1
ATOM 4178 C CA . ASP B 1 168 ? 35.771 -15.241 23.590 1.00 35.78 168 ASP B CA 1
ATOM 4179 C C . ASP B 1 168 ? 36.171 -14.145 24.585 1.00 35.82 168 ASP B C 1
ATOM 4180 O O . ASP B 1 168 ? 36.177 -14.390 25.787 1.00 36.25 168 ASP B O 1
ATOM 4185 N N . ILE B 1 169 ? 36.473 -12.950 24.073 1.00 34.93 169 ILE B N 1
ATOM 4186 C CA . ILE B 1 169 ? 37.177 -11.901 24.816 1.00 34.57 169 ILE B CA 1
ATOM 4187 C C . ILE B 1 169 ? 36.408 -10.599 24.751 1.00 32.85 169 ILE B C 1
ATOM 4188 O O . ILE B 1 169 ? 35.831 -10.244 23.715 1.00 33.92 169 ILE B O 1
ATOM 4193 N N . LYS B 1 170 ? 36.391 -9.893 25.870 1.00 32.38 170 LYS B N 1
ATOM 4194 C CA . LYS B 1 170 ? 35.778 -8.580 25.958 1.00 33.82 170 LYS B CA 1
ATOM 4195 C C . LYS B 1 170 ? 36.738 -7.614 26.633 1.00 33.74 170 LYS B C 1
ATOM 4196 O O . LYS B 1 170 ? 37.490 -8.003 27.537 1.00 33.92 170 LYS B O 1
ATOM 4202 N N . THR B 1 171 ? 36.673 -6.358 26.221 1.00 30.26 171 THR B N 1
ATOM 4203 C CA . THR B 1 171 ? 37.421 -5.290 26.850 1.00 33.31 171 THR B CA 1
ATOM 4204 C C . THR B 1 171 ? 36.562 -4.042 27.006 1.00 33.42 171 THR B C 1
ATOM 4205 O O . THR B 1 171 ? 35.569 -3.841 26.299 1.00 32.69 171 THR B O 1
ATOM 4209 N N . GLN B 1 172 ? 36.982 -3.190 27.925 1.00 30.81 172 GLN B N 1
ATOM 4210 C CA . GLN B 1 172 ? 36.305 -1.941 28.186 1.00 31.03 172 GLN B CA 1
ATOM 4211 C C . GLN B 1 172 ? 37.333 -0.935 28.686 1.00 32.17 172 GLN B C 1
ATOM 4212 O O . GLN B 1 172 ? 38.207 -1.254 29.515 1.00 35.25 172 GLN B O 1
ATOM 4218 N N . VAL B 1 173 ? 37.261 0.258 28.125 1.00 30.20 173 VAL B N 1
ATOM 4219 C CA . VAL B 1 173 ? 38.199 1.327 28.442 1.00 30.85 173 VAL B CA 1
ATOM 4220 C C . VAL B 1 173 ? 37.433 2.559 28.891 1.00 32.26 173 VAL B C 1
ATOM 4221 O O . VAL B 1 173 ? 36.533 3.022 28.191 1.00 30.24 173 VAL B O 1
ATOM 4225 N N . THR B 1 174 ? 37.815 3.112 30.041 1.00 30.87 174 THR B N 1
ATOM 4226 C CA . THR B 1 174 ? 37.277 4.388 30.477 1.00 31.86 174 THR B CA 1
ATOM 4227 C C . THR B 1 174 ? 38.332 5.463 30.345 1.00 33.18 174 THR B C 1
ATOM 4228 O O . THR B 1 174 ? 39.431 5.318 30.877 1.00 34.88 174 THR B O 1
ATOM 4232 N N . ILE B 1 175 ? 37.986 6.533 29.638 1.00 30.49 175 ILE B N 1
ATOM 4233 C CA . ILE B 1 175 ? 38.875 7.653 29.425 1.00 32.92 175 ILE B CA 1
ATOM 4234 C C . ILE B 1 175 ? 38.504 8.766 30.399 1.00 34.30 175 ILE B C 1
ATOM 4235 O O . ILE B 1 175 ? 37.320 9.087 30.564 1.00 31.11 175 ILE B O 1
ATOM 4240 N N . ASP B 1 176 ? 39.512 9.350 31.048 1.00 36.20 176 ASP B N 1
ATOM 4241 C CA . ASP B 1 176 ? 39.310 10.563 31.826 1.00 36.62 176 ASP B CA 1
ATOM 4242 C C . ASP B 1 176 ? 39.688 11.749 30.970 1.00 34.41 176 ASP B C 1
ATOM 4243 O O . ASP B 1 176 ? 40.840 11.874 30.505 1.00 35.51 176 ASP B O 1
ATOM 4248 N N . TYR B 1 177 ? 38.714 12.629 30.781 1.00 33.12 177 TYR B N 1
ATOM 4249 C CA . TYR B 1 177 ? 38.904 13.848 30.025 1.00 33.23 177 TYR B CA 1
ATOM 4250 C C . TYR B 1 177 ? 39.178 15.033 30.938 1.00 32.12 177 TYR B C 1
ATOM 4251 O O . TYR B 1 177 ? 39.493 16.113 30.453 1.00 35.92 177 TYR B O 1
ATOM 4260 N N . GLY B 1 178 ? 39.053 14.845 32.251 1.00 33.17 178 GLY B N 1
ATOM 4261 C CA . GLY B 1 178 ? 39.311 15.922 33.212 1.00 32.51 178 GLY B CA 1
ATOM 4262 C C . GLY B 1 178 ? 38.092 16.803 33.446 1.00 33.35 178 GLY B C 1
ATOM 4263 O O . GLY B 1 178 ? 37.612 16.922 34.568 1.00 35.76 178 GLY B O 1
ATOM 4264 N N . THR B 1 179 ? 37.615 17.421 32.371 1.00 31.13 179 THR B N 1
ATOM 4265 C CA . THR B 1 179 ? 36.468 18.314 32.381 1.00 35.06 179 THR B CA 1
ATOM 4266 C C . THR B 1 179 ? 35.650 18.003 31.145 1.00 34.62 179 THR B C 1
ATOM 4267 O O . THR B 1 179 ? 36.174 17.466 30.178 1.00 32.46 179 THR B O 1
ATOM 4271 N N . LYS B 1 180 ? 34.368 18.349 31.192 1.00 35.33 180 LYS B N 1
ATOM 4272 C CA . LYS B 1 180 ? 33.498 18.294 30.033 1.00 37.30 180 LYS B CA 1
ATOM 4273 C C . LYS B 1 180 ? 34.067 19.139 28.892 1.00 35.66 180 LYS B C 1
ATOM 4274 O O . LYS B 1 180 ? 34.014 18.725 27.740 1.00 34.70 180 LYS B O 1
ATOM 4280 N N . ALA B 1 181 ? 34.630 20.304 29.213 1.00 34.69 181 ALA B N 1
ATOM 4281 C CA . ALA B 1 181 ? 35.230 21.164 28.196 1.00 35.46 181 ALA B CA 1
ATOM 4282 C C . ALA B 1 181 ? 36.289 20.418 27.356 1.00 34.59 181 ALA B C 1
ATOM 4283 O O . ALA B 1 181 ? 36.350 20.580 26.138 1.00 32.93 181 ALA B O 1
ATOM 4285 N N . ASN B 1 182 ? 37.123 19.605 27.997 1.00 36.28 182 ASN B N 1
ATOM 4286 C CA . ASN B 1 182 ? 38.091 18.799 27.237 1.00 36.16 182 ASN B CA 1
ATOM 4287 C C . ASN B 1 182 ? 37.428 17.729 26.371 1.00 35.81 182 ASN B C 1
ATOM 4288 O O . ASN B 1 182 ? 37.930 17.396 25.297 1.00 38.79 182 ASN B O 1
ATOM 4293 N N . PHE B 1 183 ? 36.322 17.164 26.851 1.00 37.24 183 PHE B N 1
ATOM 4294 C CA . PHE B 1 183 ? 35.570 16.185 26.064 1.00 35.83 183 PHE B CA 1
ATOM 4295 C C . PHE B 1 183 ? 35.052 16.872 24.790 1.00 35.17 183 PHE B C 1
ATOM 4296 O O . PHE B 1 183 ? 35.158 16.316 23.685 1.00 37.11 183 PHE B O 1
ATOM 4304 N N . GLU B 1 184 ? 34.535 18.092 24.942 1.00 34.32 184 GLU B N 1
ATOM 4305 C CA . GLU B 1 184 ? 34.021 18.880 23.819 1.00 37.27 184 GLU B CA 1
ATOM 4306 C C . GLU B 1 184 ? 35.115 19.270 22.824 1.00 37.47 184 GLU B C 1
ATOM 4307 O O . GLU B 1 184 ? 34.856 19.418 21.640 1.00 38.69 184 GLU B O 1
ATOM 4313 N N . ASN B 1 185 ? 36.344 19.409 23.308 1.00 38.35 185 ASN B N 1
ATOM 4314 C CA . ASN B 1 185 ? 37.454 19.870 22.485 1.00 40.70 185 ASN B CA 1
ATOM 4315 C C . ASN B 1 185 ? 38.380 18.736 22.016 1.00 39.64 185 ASN B C 1
ATOM 4316 O O . ASN B 1 185 ? 39.453 18.999 21.472 1.00 38.93 185 ASN B O 1
ATOM 4321 N N . CYS B 1 186 ? 37.941 17.492 22.226 1.00 37.52 186 CYS B N 1
ATOM 4322 C CA . CYS B 1 186 ? 38.676 16.274 21.847 1.00 37.10 186 CYS B CA 1
ATOM 4323 C C . CYS B 1 186 ? 40.059 16.181 22.474 1.00 39.17 186 CYS B C 1
ATOM 4324 O O . CYS B 1 186 ? 41.046 15.962 21.759 1.00 39.58 186 CYS B O 1
ATOM 4327 N N . LYS B 1 187 ? 40.104 16.315 23.799 1.00 38.12 187 LYS B N 1
ATOM 4328 C CA . LYS B 1 187 ? 41.352 16.385 24.550 1.00 39.28 187 LYS B CA 1
ATOM 4329 C C . LYS B 1 187 ? 41.370 15.359 25.694 1.00 34.82 187 LYS B C 1
ATOM 4330 O O . LYS B 1 187 ? 41.239 15.727 26.867 1.00 35.27 187 LYS B O 1
ATOM 4336 N N . PRO B 1 188 ? 41.545 14.064 25.365 1.00 34.66 188 PRO B N 1
ATOM 4337 C CA . PRO B 1 188 ? 41.654 13.051 26.422 1.00 34.12 188 PRO B CA 1
ATOM 4338 C C . PRO B 1 188 ? 42.884 13.282 27.312 1.00 35.82 188 PRO B C 1
ATOM 4339 O O . PRO B 1 188 ? 43.930 13.684 26.800 1.00 37.09 188 PRO B O 1
ATOM 4343 N N . GLN B 1 189 ? 42.752 13.041 28.615 1.00 37.18 189 GLN B N 1
ATOM 4344 C CA . GLN B 1 189 ? 43.829 13.312 29.585 1.00 38.66 189 GLN B CA 1
ATOM 4345 C C . GLN B 1 189 ? 44.543 12.049 30.039 1.00 40.67 189 GLN B C 1
ATOM 4346 O O . GLN B 1 189 ? 45.770 12.040 30.158 1.00 38.60 189 GLN B O 1
ATOM 4352 N N . SER B 1 190 ? 43.790 10.986 30.305 1.00 38.39 190 SER B N 1
ATOM 4353 C CA . SER B 1 190 ? 44.378 9.693 30.652 1.00 38.22 190 SER B CA 1
ATOM 4354 C C . SER B 1 190 ? 43.424 8.546 30.368 1.00 37.23 190 SER B C 1
ATOM 4355 O O . SER B 1 190 ? 42.209 8.750 30.238 1.00 35.81 190 SER B O 1
ATOM 4358 N N . ILE B 1 191 ? 43.970 7.339 30.293 1.00 35.61 191 ILE B N 1
ATOM 4359 C CA . ILE B 1 191 ? 43.155 6.131 30.367 1.00 37.24 191 ILE B CA 1
ATOM 4360 C C . ILE B 1 191 ? 42.947 5.834 31.852 1.00 38.88 191 ILE B C 1
ATOM 4361 O O . ILE B 1 191 ? 43.908 5.598 32.594 1.00 39.63 191 ILE B O 1
ATOM 4366 N N . HIS B 1 192 ? 41.691 5.870 32.281 1.00 38.77 192 HIS B N 1
ATOM 4367 C CA . HIS B 1 192 ? 41.337 5.838 33.705 1.00 37.59 192 HIS B CA 1
ATOM 4368 C C . HIS B 1 192 ? 41.227 4.399 34.198 1.00 38.06 192 HIS B C 1
ATOM 4369 O O . HIS B 1 192 ? 41.810 4.028 35.227 1.00 37.88 192 HIS B O 1
ATOM 4376 N N . THR B 1 193 ? 40.465 3.593 33.460 1.00 35.43 193 THR B N 1
ATOM 4377 C CA . THR B 1 193 ? 40.287 2.189 33.794 1.00 34.58 193 THR B CA 1
ATOM 4378 C C . THR B 1 193 ? 40.290 1.316 32.547 1.00 33.51 193 THR B C 1
ATOM 4379 O O . THR B 1 193 ? 39.822 1.723 31.469 1.00 34.43 193 THR B O 1
ATOM 4383 N N . ILE B 1 194 ? 40.822 0.117 32.715 1.00 31.49 194 ILE B N 1
ATOM 4384 C CA . ILE B 1 194 ? 40.800 -0.924 31.697 1.00 33.19 194 ILE B CA 1
ATOM 4385 C C . ILE B 1 194 ? 40.210 -2.196 32.280 1.00 33.08 194 ILE B C 1
ATOM 4386 O O . ILE B 1 194 ? 40.665 -2.680 33.326 1.00 33.43 194 ILE B O 1
ATOM 4391 N N . VAL B 1 195 ? 39.218 -2.769 31.591 1.00 34.35 195 VAL B N 1
ATOM 4392 C CA . VAL B 1 195 ? 38.664 -4.063 31.947 1.00 34.40 195 VAL B CA 1
ATOM 4393 C C . VAL B 1 195 ? 38.988 -5.049 30.842 1.00 34.58 195 VAL B C 1
ATOM 4394 O O . VAL B 1 195 ? 38.784 -4.748 29.668 1.00 33.60 195 VAL B O 1
ATOM 4398 N N . VAL B 1 196 ? 39.518 -6.211 31.207 1.00 34.15 196 VAL B N 1
ATOM 4399 C CA . VAL B 1 196 ? 39.683 -7.303 30.256 1.00 35.75 196 VAL B CA 1
ATOM 4400 C C . VAL B 1 196 ? 39.085 -8.574 30.838 1.00 38.22 196 VAL B C 1
ATOM 4401 O O . VAL B 1 196 ? 39.327 -8.910 32.003 1.00 37.14 196 VAL B O 1
ATOM 4405 N N . SER B 1 197 ? 38.304 -9.267 30.012 1.00 37.09 197 SER B N 1
ATOM 4406 C CA . SER B 1 197 ? 37.798 -10.585 30.336 1.00 39.08 197 SER B CA 1
ATOM 4407 C C . SER B 1 197 ? 38.273 -11.576 29.290 1.00 36.89 197 SER B C 1
ATOM 4408 O O . SER B 1 197 ? 37.919 -11.471 28.121 1.00 35.12 197 SER B O 1
ATOM 4411 N N . ALA B 1 198 ? 39.096 -12.531 29.712 1.00 35.94 198 ALA B N 1
ATOM 4412 C CA . ALA B 1 198 ? 39.589 -13.561 28.812 1.00 37.19 198 ALA B CA 1
ATOM 4413 C C . ALA B 1 198 ? 39.502 -14.937 29.468 1.00 38.79 198 ALA B C 1
ATOM 4414 O O . ALA B 1 198 ? 39.902 -15.106 30.626 1.00 37.72 198 ALA B O 1
ATOM 4416 N N . PRO B 1 199 ? 38.941 -15.923 28.752 1.00 39.36 199 PRO B N 1
ATOM 4417 C CA . PRO B 1 199 ? 38.893 -17.233 29.354 1.00 39.12 199 PRO B CA 1
ATOM 4418 C C . PRO B 1 199 ? 40.251 -17.930 29.255 1.00 41.20 199 PRO B C 1
ATOM 4419 O O . PRO B 1 199 ? 41.028 -17.670 28.328 1.00 38.58 199 PRO B O 1
ATOM 4423 N N . CYS B 1 200 ? 40.532 -18.800 30.217 1.00 43.10 200 CYS B N 1
ATOM 4424 C CA . CYS B 1 200 ? 41.773 -19.566 30.209 1.00 44.16 200 CYS B CA 1
ATOM 4425 C C . CYS B 1 200 ? 41.491 -21.022 30.569 1.00 44.48 200 CYS B C 1
ATOM 4426 O O . CYS B 1 200 ? 40.451 -21.332 31.158 1.00 44.66 200 CYS B O 1
ATOM 4429 N N . VAL B 1 201 ? 42.422 -21.902 30.207 1.00 46.28 201 VAL B N 1
ATOM 4430 C CA . VAL B 1 201 ? 42.305 -23.339 30.496 1.00 49.70 201 VAL B CA 1
ATOM 4431 C C . VAL B 1 201 ? 42.091 -23.632 31.984 1.00 51.19 201 VAL B C 1
ATOM 4432 O O . VAL B 1 201 ? 42.515 -22.866 32.852 1.00 46.74 201 VAL B O 1
ATOM 4436 N N . GLU B 1 202 ? 41.422 -24.746 32.262 1.00 52.75 202 GLU B N 1
ATOM 4437 C CA . GLU B 1 202 ? 41.127 -25.170 33.634 1.00 55.29 202 GLU B CA 1
ATOM 4438 C C . GLU B 1 202 ? 42.376 -25.178 34.524 1.00 55.05 202 GLU B C 1
ATOM 4439 O O . GLU B 1 202 ? 42.304 -24.822 35.699 1.00 53.91 202 GLU B O 1
ATOM 4445 N N . SER B 1 203 ? 43.512 -25.564 33.947 1.00 54.76 203 SER B N 1
ATOM 4446 C CA . SER B 1 203 ? 44.760 -25.728 34.699 1.00 56.35 203 SER B CA 1
ATOM 4447 C C . SER B 1 203 ? 45.504 -24.421 34.998 1.00 57.97 203 SER B C 1
ATOM 4448 O O . SER B 1 203 ? 46.487 -24.437 35.738 1.00 57.09 203 SER B O 1
ATOM 4451 N N . MET B 1 204 ? 45.059 -23.300 34.428 1.00 56.95 204 MET B N 1
ATOM 4452 C CA . MET B 1 204 ? 45.731 -22.020 34.683 1.00 55.90 204 MET B CA 1
ATOM 4453 C C . MET B 1 204 ? 45.147 -21.319 35.905 1.00 54.56 204 MET B C 1
ATOM 4454 O O . MET B 1 204 ? 43.945 -21.030 35.961 1.00 52.44 204 MET B O 1
ATOM 4459 N N . LYS B 1 205 ? 46.011 -21.037 36.881 1.00 55.79 205 LYS B N 1
ATOM 4460 C CA . LYS B 1 205 ? 45.613 -20.291 38.077 1.00 54.06 205 LYS B CA 1
ATOM 4461 C C . LYS B 1 205 ? 45.400 -18.811 37.737 1.00 48.92 205 LYS B C 1
ATOM 4462 O O . LYS B 1 205 ? 46.007 -18.285 36.804 1.00 46.33 205 LYS B O 1
ATOM 4468 N N . ILE B 1 206 ? 44.535 -18.155 38.504 1.00 47.15 206 ILE B N 1
ATOM 4469 C CA . ILE B 1 206 ? 44.113 -16.779 38.219 1.00 48.41 206 ILE B CA 1
ATOM 4470 C C . ILE B 1 206 ? 45.270 -15.768 38.245 1.00 48.37 206 ILE B C 1
ATOM 4471 O O . ILE B 1 206 ? 45.311 -14.837 37.426 1.00 46.14 206 ILE B O 1
ATOM 4476 N N . GLU B 1 207 ? 46.221 -15.971 39.156 1.00 50.14 207 GLU B N 1
ATOM 4477 C CA . GLU B 1 207 ? 47.413 -15.112 39.249 1.00 49.69 207 GLU B CA 1
ATOM 4478 C C . GLU B 1 207 ? 48.200 -15.112 37.943 1.00 47.92 207 GLU B C 1
ATOM 4479 O O . GLU B 1 207 ? 48.674 -14.067 37.493 1.00 46.62 207 GLU B O 1
ATOM 4485 N N . ASP B 1 208 ? 48.352 -16.297 37.356 1.00 47.43 208 ASP B N 1
ATOM 4486 C CA . ASP B 1 208 ? 49.098 -16.459 36.114 1.00 47.09 208 ASP B CA 1
ATOM 4487 C C . ASP B 1 208 ? 48.351 -15.878 34.910 1.00 45.61 208 ASP B C 1
ATOM 4488 O O . ASP B 1 208 ? 48.978 -15.362 33.989 1.00 42.79 208 ASP B O 1
ATOM 4493 N N . LEU B 1 209 ? 47.021 -15.973 34.923 1.00 45.65 209 LEU B N 1
ATOM 4494 C CA . LEU B 1 209 ? 46.191 -15.365 33.873 1.00 47.03 209 LEU B CA 1
ATOM 4495 C C . LEU B 1 209 ? 46.340 -13.849 33.888 1.00 45.24 209 LEU B C 1
ATOM 4496 O O . LEU B 1 209 ? 46.570 -13.226 32.849 1.00 50.10 209 LEU B O 1
ATOM 4501 N N . ARG B 1 210 ? 46.206 -13.266 35.072 1.00 45.36 210 ARG B N 1
ATOM 4502 C CA . ARG B 1 210 ? 46.379 -11.825 35.251 1.00 44.31 210 ARG B CA 1
ATOM 4503 C C . ARG B 1 210 ? 47.778 -11.354 34.792 1.00 43.80 210 ARG B C 1
ATOM 4504 O O . ARG B 1 210 ? 47.875 -10.358 34.072 1.00 39.63 210 ARG B O 1
ATOM 4512 N N . SER B 1 211 ? 48.842 -12.088 35.139 1.00 43.34 211 SER B N 1
ATOM 4513 C CA . SER B 1 211 ? 50.205 -11.749 34.674 1.00 42.62 211 SER B CA 1
ATOM 4514 C C . SER B 1 211 ? 50.322 -11.740 33.153 1.00 42.52 211 SER B C 1
ATOM 4515 O O . SER B 1 211 ? 50.943 -10.857 32.568 1.00 42.54 211 SER B O 1
ATOM 4518 N N . LEU B 1 212 ? 49.750 -12.759 32.530 1.00 42.48 212 LEU B N 1
ATOM 4519 C CA . LEU B 1 212 ? 49.685 -12.836 31.081 1.00 44.13 212 LEU B CA 1
ATOM 4520 C C . LEU B 1 212 ? 48.976 -11.633 30.457 1.00 43.33 212 LEU B C 1
ATOM 4521 O O . LEU B 1 212 ? 49.568 -10.934 29.638 1.00 43.17 212 LEU B O 1
ATOM 4526 N N . VAL B 1 213 ? 47.722 -11.369 30.829 1.00 44.73 213 VAL B N 1
ATOM 4527 C CA . VAL B 1 213 ? 46.997 -10.306 30.112 1.00 43.94 213 VAL B CA 1
ATOM 4528 C C . VAL B 1 213 ? 47.585 -8.937 30.462 1.00 43.48 213 VAL B C 1
ATOM 4529 O O . VAL B 1 213 ? 47.507 -8.026 29.663 1.00 43.78 213 VAL B O 1
ATOM 4533 N N . MET B 1 214 ? 48.208 -8.809 31.631 1.00 44.30 214 MET B N 1
ATOM 4534 C CA . MET B 1 214 ? 48.940 -7.588 31.966 1.00 46.60 214 MET B CA 1
ATOM 4535 C C . MET B 1 214 ? 50.074 -7.347 30.963 1.00 43.04 214 MET B C 1
ATOM 4536 O O . MET B 1 214 ? 50.249 -6.237 30.482 1.00 41.91 214 MET B O 1
ATOM 4541 N N . LYS B 1 215 ? 50.820 -8.399 30.634 1.00 44.20 215 LYS B N 1
ATOM 4542 C CA . LYS B 1 215 ? 51.849 -8.322 29.592 1.00 46.77 215 LYS B CA 1
ATOM 4543 C C . LYS B 1 215 ? 51.247 -7.905 28.252 1.00 45.43 215 LYS B C 1
ATOM 4544 O O . LYS B 1 215 ? 51.830 -7.108 27.514 1.00 46.26 215 LYS B O 1
ATOM 4550 N N . LEU B 1 216 ? 50.086 -8.470 27.936 1.00 43.16 216 LEU B N 1
ATOM 4551 C CA . LEU B 1 216 ? 49.404 -8.171 26.685 1.00 43.76 216 LEU B CA 1
ATOM 4552 C C . LEU B 1 216 ? 48.857 -6.742 26.644 1.00 40.43 216 LEU B C 1
ATOM 4553 O O . LEU B 1 216 ? 48.778 -6.124 25.566 1.00 39.20 216 LEU B O 1
ATOM 4558 N N . ILE B 1 217 ? 48.468 -6.225 27.805 1.00 40.83 217 ILE B N 1
ATOM 4559 C CA . ILE B 1 217 ? 48.036 -4.833 27.916 1.00 40.08 217 ILE B CA 1
ATOM 4560 C C . ILE B 1 217 ? 49.198 -3.899 27.576 1.00 41.42 217 ILE B C 1
ATOM 4561 O O . ILE B 1 217 ? 49.040 -2.986 26.785 1.00 39.89 217 ILE B O 1
ATOM 4566 N N . LEU B 1 218 ? 50.369 -4.158 28.156 1.00 43.68 218 LEU B N 1
ATOM 4567 C CA . LEU B 1 218 ? 51.584 -3.362 27.866 1.00 45.54 218 LEU B CA 1
ATOM 4568 C C . LEU B 1 218 ? 52.105 -3.475 26.426 1.00 45.92 218 LEU B C 1
ATOM 4569 O O . LEU B 1 218 ? 52.793 -2.572 25.942 1.00 47.56 218 LEU B O 1
ATOM 4574 N N . ASP B 1 219 ? 51.761 -4.572 25.754 1.00 44.69 219 ASP B N 1
ATOM 4575 C CA . ASP B 1 219 ? 52.187 -4.852 24.387 1.00 45.16 219 ASP B CA 1
ATOM 4576 C C . ASP B 1 219 ? 51.092 -4.504 23.365 1.00 45.30 219 ASP B C 1
ATOM 4577 O O . ASP B 1 219 ? 51.187 -4.858 22.176 1.00 45.85 219 ASP B O 1
ATOM 4582 N N . SER B 1 220 ? 50.071 -3.771 23.812 1.00 40.98 220 SER B N 1
ATOM 4583 C CA . SER B 1 220 ? 49.001 -3.352 22.921 1.00 40.94 220 SER B CA 1
ATOM 4584 C C . SER B 1 220 ? 49.257 -1.974 22.301 1.00 40.16 220 SER B C 1
ATOM 4585 O O . SER B 1 220 ? 48.389 -1.445 21.614 1.00 38.84 220 SER B O 1
ATOM 4588 N N . ASN B 1 221 ? 50.446 -1.402 22.525 1.00 41.97 221 ASN B N 1
ATOM 4589 C CA . ASN B 1 221 ? 50.856 -0.146 21.882 1.00 39.92 221 ASN B CA 1
ATOM 4590 C C . ASN B 1 221 ? 49.966 1.039 22.282 1.00 40.74 221 ASN B C 1
ATOM 4591 O O . ASN B 1 221 ? 49.633 1.883 21.447 1.00 42.84 221 ASN B O 1
ATOM 4596 N N . LEU B 1 222 ? 49.566 1.081 23.551 1.00 42.03 222 LEU B N 1
ATOM 4597 C CA . LEU B 1 222 ? 48.726 2.179 24.056 1.00 45.66 222 LEU B CA 1
ATOM 4598 C C . LEU B 1 222 ? 49.601 3.416 24.228 1.00 44.96 222 LEU B C 1
ATOM 4599 O O . LEU B 1 222 ? 50.726 3.291 24.697 1.00 48.24 222 LEU B O 1
ATOM 4604 N N . PRO B 1 223 ? 49.097 4.605 23.842 1.00 45.40 223 PRO B N 1
ATOM 4605 C CA . PRO B 1 223 ? 49.938 5.804 23.934 1.00 45.14 223 PRO B CA 1
ATOM 4606 C C . PRO B 1 223 ? 50.382 6.109 25.367 1.00 46.01 223 PRO B C 1
ATOM 4607 O O . PRO B 1 223 ? 49.547 6.198 26.278 1.00 40.83 223 PRO B O 1
ATOM 4611 N N . LYS B 1 224 ? 51.693 6.256 25.559 1.00 44.86 224 LYS B N 1
ATOM 4612 C CA . LYS B 1 224 ? 52.269 6.490 26.893 1.00 49.10 224 LYS B CA 1
ATOM 4613 C C . LYS B 1 224 ? 51.830 7.810 27.542 1.00 46.43 224 LYS B C 1
ATOM 4614 O O . LYS B 1 224 ? 51.854 7.943 28.767 1.00 47.15 224 LYS B O 1
ATOM 4620 N N . GLU B 1 225 ? 51.466 8.788 26.727 1.00 45.25 225 GLU B N 1
ATOM 4621 C CA . GLU B 1 225 ? 50.976 10.058 27.244 1.00 49.18 225 GLU B CA 1
ATOM 4622 C C . GLU B 1 225 ? 49.665 9.857 28.005 1.00 48.05 225 GLU B C 1
ATOM 4623 O O . GLU B 1 225 ? 49.400 10.578 28.958 1.00 45.97 225 GLU B O 1
ATOM 4629 N N . LEU B 1 226 ? 48.871 8.861 27.601 1.00 47.45 226 LEU B N 1
ATOM 4630 C CA . LEU B 1 226 ? 47.593 8.552 28.270 1.00 45.69 226 LEU B CA 1
ATOM 4631 C C . LEU B 1 226 ? 47.675 7.381 29.257 1.00 45.52 226 LEU B C 1
ATOM 4632 O O . LEU B 1 226 ? 46.876 7.302 30.199 1.00 42.04 226 LEU B O 1
ATOM 4637 N N . PHE B 1 227 ? 48.613 6.457 29.037 1.00 45.75 227 PHE B N 1
ATOM 4638 C CA . PHE B 1 227 ? 48.615 5.203 29.782 1.00 45.84 227 PHE B CA 1
ATOM 4639 C C . PHE B 1 227 ? 49.798 5.082 30.729 1.00 50.41 227 PHE B C 1
ATOM 4640 O O . PHE B 1 227 ? 50.946 4.946 30.295 1.00 51.02 227 PHE B O 1
ATOM 4648 N N . ASP B 1 228 ? 49.505 5.151 32.026 1.00 52.88 228 ASP B N 1
ATOM 4649 C CA . ASP B 1 228 ? 50.482 4.827 33.067 1.00 55.39 228 ASP B CA 1
ATOM 4650 C C . ASP B 1 228 ? 49.949 3.659 33.890 1.00 52.78 228 ASP B C 1
ATOM 4651 O O . ASP B 1 228 ? 48.982 3.825 34.637 1.00 50.17 228 ASP B O 1
ATOM 4656 N N . PRO B 1 229 ? 50.582 2.477 33.757 1.00 51.96 229 PRO B N 1
ATOM 4657 C CA . PRO B 1 229 ? 50.192 1.260 34.478 1.00 53.91 229 PRO B CA 1
ATOM 4658 C C . PRO B 1 229 ? 49.978 1.448 35.980 1.00 55.12 229 PRO B C 1
ATOM 4659 O O . PRO B 1 229 ? 49.066 0.849 36.543 1.00 54.08 229 PRO B O 1
ATOM 4663 N N . ASN B 1 230 ? 50.812 2.269 36.612 1.00 56.00 230 ASN B N 1
ATOM 4664 C CA . ASN B 1 230 ? 50.722 2.501 38.055 1.00 56.17 230 ASN B CA 1
ATOM 4665 C C . ASN B 1 230 ? 49.523 3.350 38.466 1.00 54.18 230 ASN B C 1
ATOM 4666 O O . ASN B 1 230 ? 49.056 3.254 39.599 1.00 52.25 230 ASN B O 1
ATOM 4671 N N . LYS B 1 231 ? 49.035 4.186 37.554 1.00 51.17 231 LYS B N 1
ATOM 4672 C CA . LYS B 1 231 ? 47.936 5.104 37.865 1.00 53.59 231 LYS B CA 1
ATOM 4673 C C . LYS B 1 231 ? 46.605 4.681 37.235 1.00 50.68 231 LYS B C 1
ATOM 4674 O O . LYS B 1 231 ? 45.577 5.294 37.497 1.00 56.25 231 LYS B O 1
ATOM 4680 N N . THR B 1 232 ? 46.628 3.633 36.419 1.00 48.17 232 THR B N 1
ATOM 4681 C CA . THR B 1 232 ? 45.420 3.122 35.780 1.00 44.14 232 THR B CA 1
ATOM 4682 C C . THR B 1 232 ? 44.791 2.013 36.620 1.00 44.19 232 THR B C 1
ATOM 4683 O O . THR B 1 232 ? 45.484 1.158 37.167 1.00 43.06 232 THR B O 1
ATOM 4687 N N . ARG B 1 233 ? 43.473 2.034 36.742 1.00 40.27 233 ARG B N 1
ATOM 4688 C CA . ARG B 1 233 ? 42.758 0.937 37.381 1.00 39.83 233 ARG B CA 1
ATOM 4689 C C . ARG B 1 233 ? 42.556 -0.194 36.369 1.00 40.43 233 ARG B C 1
ATOM 4690 O O . ARG B 1 233 ? 41.907 -0.009 35.328 1.00 41.12 233 ARG B O 1
ATOM 4698 N N . ILE B 1 234 ? 43.108 -1.364 36.667 1.00 40.37 234 ILE B N 1
ATOM 4699 C CA . ILE B 1 234 ? 43.049 -2.503 35.755 1.00 41.52 234 ILE B CA 1
ATOM 4700 C C . ILE B 1 234 ? 42.294 -3.645 36.400 1.00 40.66 234 ILE B C 1
ATOM 4701 O O . ILE B 1 234 ? 42.676 -4.126 37.458 1.00 43.25 234 ILE B O 1
ATOM 4706 N N . LEU B 1 235 ? 41.215 -4.072 35.751 1.00 39.69 235 LEU B N 1
ATOM 4707 C CA . LEU B 1 235 ? 40.392 -5.154 36.247 1.00 39.41 235 LEU B CA 1
ATOM 4708 C C . LEU B 1 235 ? 40.434 -6.308 35.251 1.00 40.45 235 LEU B C 1
ATOM 4709 O O . LEU B 1 235 ? 39.924 -6.196 34.133 1.00 36.76 235 LEU B O 1
ATOM 4714 N N . ILE B 1 236 ? 41.051 -7.412 35.664 1.00 38.28 236 ILE B N 1
ATOM 4715 C CA . ILE B 1 236 ? 41.229 -8.569 34.811 1.00 42.76 236 ILE B CA 1
ATOM 4716 C C . ILE B 1 236 ? 40.489 -9.746 35.417 1.00 43.85 236 ILE B C 1
ATOM 4717 O O . ILE B 1 236 ? 40.817 -10.182 36.522 1.00 46.36 236 ILE B O 1
ATOM 4722 N N . ASN B 1 237 ? 39.498 -10.260 34.689 1.00 43.53 237 ASN B N 1
ATOM 4723 C CA . ASN B 1 237 ? 38.656 -11.348 35.169 1.00 44.60 237 ASN B CA 1
ATOM 4724 C C . ASN B 1 237 ? 38.292 -11.126 36.630 1.00 44.87 237 ASN B C 1
ATOM 4725 O O . ASN B 1 237 ? 38.692 -11.904 37.490 1.00 40.99 237 ASN B O 1
ATOM 4730 N N . PRO B 1 238 ? 37.551 -10.039 36.917 1.00 46.41 238 PRO B N 1
ATOM 4731 C CA . PRO B 1 238 ? 37.318 -9.603 38.299 1.00 50.37 238 PRO B CA 1
ATOM 4732 C C . PRO B 1 238 ? 36.583 -10.603 39.195 1.00 53.23 238 PRO B C 1
ATOM 4733 O O . PRO B 1 238 ? 36.803 -10.604 40.412 1.00 56.13 238 PRO B O 1
ATOM 4737 N N . THR B 1 239 ? 35.731 -11.439 38.609 1.00 52.83 239 THR B N 1
ATOM 4738 C CA . THR B 1 239 ? 35.040 -12.482 39.371 1.00 55.38 239 THR B CA 1
ATOM 4739 C C . THR B 1 239 ? 36.025 -13.561 39.808 1.00 56.28 239 THR B C 1
ATOM 4740 O O . THR B 1 239 ? 35.799 -14.236 40.808 1.00 58.38 239 THR B O 1
ATOM 4744 N N . GLY B 1 240 ? 37.108 -13.722 39.052 1.00 57.65 240 GLY B N 1
ATOM 4745 C CA . GLY B 1 240 ? 38.252 -14.528 39.494 1.00 59.03 240 GLY B CA 1
ATOM 4746 C C . GLY B 1 240 ? 38.372 -15.921 38.900 1.00 60.74 240 GLY B C 1
ATOM 4747 O O . GLY B 1 240 ? 39.360 -16.611 39.148 1.00 62.95 240 GLY B O 1
ATOM 4748 N N . LYS B 1 241 ? 37.379 -16.342 38.122 1.00 61.26 241 LYS B N 1
ATOM 4749 C CA . LYS B 1 241 ? 37.394 -17.671 37.503 1.00 61.74 241 LYS B CA 1
ATOM 4750 C C . LYS B 1 241 ? 36.526 -17.674 36.253 1.00 59.03 241 LYS B C 1
ATOM 4751 O O . LYS B 1 241 ? 35.306 -17.535 36.347 1.00 62.01 241 LYS B O 1
ATOM 4757 N N . TYR B 1 242 ? 37.156 -17.824 35.090 1.00 54.84 242 TYR B N 1
ATOM 4758 C CA . TYR B 1 242 ? 36.454 -17.737 33.808 1.00 52.10 242 TYR B CA 1
ATOM 4759 C C . TYR B 1 242 ? 37.090 -18.725 32.825 1.00 48.94 242 TYR B C 1
ATOM 4760 O O . TYR B 1 242 ? 38.130 -18.450 32.225 1.00 46.07 242 TYR B O 1
ATOM 4769 N N . VAL B 1 243 ? 36.455 -19.892 32.713 1.00 45.65 243 VAL B N 1
ATOM 4770 C CA . VAL B 1 243 ? 36.946 -21.008 31.904 1.00 44.68 243 VAL B CA 1
ATOM 4771 C C . VAL B 1 243 ? 35.925 -21.370 30.826 1.00 43.72 243 VAL B C 1
ATOM 4772 O O . VAL B 1 243 ? 36.272 -21.468 29.655 1.00 42.30 243 VAL B O 1
ATOM 4776 N N . ASN B 1 244 ? 34.684 -21.576 31.256 1.00 43.09 244 ASN B N 1
ATOM 4777 C CA . ASN B 1 244 ? 33.543 -21.800 30.371 1.00 43.58 244 ASN B CA 1
ATOM 4778 C C . ASN B 1 244 ? 33.263 -20.576 29.497 1.00 40.33 244 ASN B C 1
ATOM 4779 O O . ASN B 1 244 ? 33.084 -19.471 30.013 1.00 40.59 244 ASN B O 1
ATOM 4784 N N . HIS B 1 245 ? 33.234 -20.768 28.181 1.00 39.84 245 HIS B N 1
ATOM 4785 C CA . HIS B 1 245 ? 32.962 -19.659 27.261 1.00 38.21 245 HIS B CA 1
ATOM 4786 C C . HIS B 1 245 ? 32.313 -20.145 25.973 1.00 36.95 245 HIS B C 1
ATOM 4787 O O . HIS B 1 245 ? 32.069 -21.338 25.812 1.00 38.15 245 HIS B O 1
ATOM 4794 N N . SER B 1 246 ? 32.025 -19.203 25.078 1.00 35.59 246 SER B N 1
ATOM 4795 C CA . SER B 1 246 ? 31.427 -19.478 23.757 1.00 35.36 246 SER B CA 1
ATOM 4796 C C . SER B 1 246 ? 29.912 -19.556 23.891 1.00 35.40 246 SER B C 1
ATOM 4797 O O . SER B 1 246 ? 29.359 -19.396 24.982 1.00 32.09 246 SER B O 1
ATOM 4800 N N . SER B 1 247 ? 29.256 -19.772 22.755 1.00 35.50 247 SER B N 1
ATOM 4801 C CA . SER B 1 247 ? 27.793 -19.831 22.689 1.00 39.03 247 SER B CA 1
ATOM 4802 C C . SER B 1 247 ? 27.160 -20.928 23.549 1.00 39.86 247 SER B C 1
ATOM 4803 O O . SER B 1 247 ? 25.954 -20.895 23.808 1.00 40.36 247 SER B O 1
ATOM 4806 N N . LEU B 1 248 ? 27.967 -21.896 23.977 1.00 43.71 248 LEU B N 1
ATOM 4807 C CA . LEU B 1 248 ? 27.528 -22.900 24.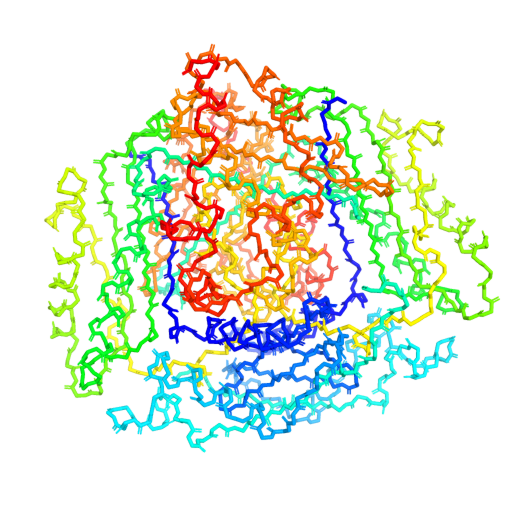960 1.00 44.93 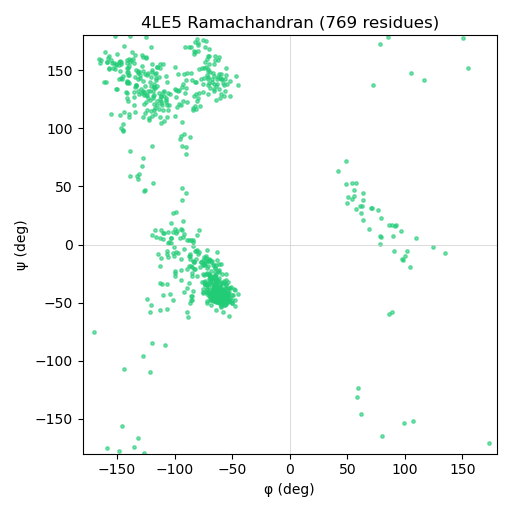248 LEU B CA 1
ATOM 4808 C C . LEU B 1 248 ? 26.990 -22.306 26.256 1.00 46.53 248 LEU B C 1
ATOM 4809 O O . LEU B 1 248 ? 26.039 -22.841 26.840 1.00 48.97 248 LEU B O 1
ATOM 4814 N N . HIS B 1 249 ? 27.605 -21.219 26.710 1.00 44.94 249 HIS B N 1
ATOM 4815 C CA . HIS B 1 249 ? 27.255 -20.607 27.988 1.00 45.46 249 HIS B CA 1
ATOM 4816 C C . HIS B 1 249 ? 26.655 -19.210 27.865 1.00 46.87 249 HIS B C 1
ATOM 4817 O O . HIS B 1 249 ? 26.153 -18.644 28.853 1.00 44.32 249 HIS B O 1
ATOM 4824 N N . ASP B 1 250 ? 26.678 -18.658 26.653 1.00 44.72 250 ASP B N 1
ATOM 4825 C CA . ASP B 1 250 ? 25.994 -17.403 26.374 1.00 43.44 250 ASP B CA 1
ATOM 4826 C C . ASP B 1 250 ? 25.508 -17.442 24.931 1.00 41.13 250 ASP B C 1
ATOM 4827 O O . ASP B 1 250 ? 26.324 -17.437 24.013 1.00 40.83 250 ASP B O 1
ATOM 4832 N N . SER B 1 251 ? 24.192 -17.500 24.742 1.00 40.51 251 SER B N 1
ATOM 4833 C CA . SER B 1 251 ? 23.578 -17.442 23.405 1.00 40.76 251 SER B CA 1
ATOM 4834 C C . SER B 1 251 ? 24.149 -16.325 22.536 1.00 35.47 251 SER B C 1
ATOM 4835 O O . SER B 1 251 ? 24.453 -15.248 23.033 1.00 35.27 251 SER B O 1
ATOM 4838 N N . GLY B 1 252 ? 24.249 -16.578 21.233 1.00 35.04 252 GLY B N 1
ATOM 4839 C CA . GLY B 1 252 ? 24.680 -15.555 20.269 1.00 34.04 252 GLY B CA 1
ATOM 4840 C C . GLY B 1 252 ? 23.636 -15.309 19.189 1.00 32.30 252 GLY B C 1
ATOM 4841 O O . GLY B 1 252 ? 23.117 -16.264 18.619 1.00 31.74 252 GLY B O 1
ATOM 4842 N N . LEU B 1 253 ? 23.330 -14.037 18.918 1.00 33.00 253 LEU B N 1
ATOM 4843 C CA . LEU B 1 253 ? 22.394 -13.650 17.846 1.00 32.68 253 LEU B CA 1
ATOM 4844 C C . LEU B 1 253 ? 22.937 -12.514 16.990 1.00 31.86 253 LEU B C 1
ATOM 4845 O O . LEU B 1 253 ? 23.639 -11.625 17.473 1.00 32.08 253 LEU B O 1
ATOM 4850 N N . THR B 1 254 ? 22.535 -12.516 15.725 1.00 29.88 254 THR B N 1
ATOM 4851 C CA . THR B 1 254 ? 23.029 -11.542 14.764 1.00 30.69 254 THR B CA 1
ATOM 4852 C C . THR B 1 254 ? 22.469 -10.155 15.054 1.00 32.31 254 THR B C 1
ATOM 4853 O O . THR B 1 254 ? 21.315 -10.008 15.478 1.00 29.77 254 THR B O 1
ATOM 4857 N N . GLY B 1 255 ? 23.291 -9.141 14.829 1.00 31.31 255 GLY B N 1
ATOM 4858 C CA . GLY B 1 255 ? 22.834 -7.760 14.928 1.00 33.14 255 GLY B CA 1
ATOM 4859 C C . GLY B 1 255 ? 22.688 -7.253 16.348 1.00 34.09 255 GLY B C 1
ATOM 4860 O O . GLY B 1 255 ? 21.895 -6.371 16.594 1.00 33.04 255 GLY B O 1
ATOM 4861 N N . ARG B 1 256 ? 23.494 -7.785 17.267 1.00 33.44 256 ARG B N 1
ATOM 4862 C CA . ARG B 1 256 ? 23.378 -7.458 18.686 1.00 33.83 256 ARG B CA 1
ATOM 4863 C C . ARG B 1 256 ? 24.617 -6.768 19.251 1.00 34.86 256 ARG B C 1
ATOM 4864 O O . ARG B 1 256 ? 24.740 -6.613 20.463 1.00 35.93 256 ARG B O 1
ATOM 4872 N N . LYS B 1 257 ? 25.502 -6.323 18.364 1.00 33.32 257 LYS B N 1
ATOM 4873 C CA . LYS B 1 257 ? 26.686 -5.577 18.745 1.00 33.44 257 LYS B CA 1
ATOM 4874 C C . LYS B 1 257 ? 26.803 -4.265 17.989 1.00 31.09 257 LYS B C 1
ATOM 4875 O O . LYS B 1 257 ? 27.894 -3.876 17.548 1.00 30.45 257 LYS B O 1
ATOM 4881 N N . LEU B 1 258 ? 25.698 -3.539 17.911 1.00 29.46 258 LEU B N 1
ATOM 4882 C CA . LEU B 1 258 ? 25.607 -2.346 17.064 1.00 31.70 258 LEU B CA 1
ATOM 4883 C C . LEU B 1 258 ? 26.618 -1.282 17.424 1.00 30.41 258 LEU B C 1
ATOM 4884 O O . LEU B 1 258 ? 27.134 -0.621 16.546 1.00 28.92 258 LEU B O 1
ATOM 4889 N N . ILE B 1 259 ? 26.860 -1.120 18.726 1.00 30.31 259 ILE B N 1
ATOM 4890 C CA . ILE B 1 259 ? 27.687 -0.039 19.241 1.00 29.89 259 ILE B CA 1
ATOM 4891 C C . ILE B 1 259 ? 29.157 -0.449 19.307 1.00 30.55 259 ILE B C 1
ATOM 4892 O O . ILE B 1 259 ? 30.033 0.370 18.983 1.00 28.03 259 ILE B O 1
ATOM 4897 N N . VAL B 1 260 ? 29.463 -1.696 19.658 1.00 31.16 260 VAL B N 1
ATOM 4898 C CA . VAL B 1 260 ? 30.877 -2.123 19.514 1.00 31.20 260 VAL B CA 1
ATOM 4899 C C . VAL B 1 260 ? 31.325 -2.095 18.046 1.00 32.62 260 VAL B C 1
ATOM 4900 O O . VAL B 1 260 ? 32.492 -1.866 17.755 1.00 33.29 260 VAL B O 1
ATOM 4904 N N . ASP B 1 261 ? 30.390 -2.326 17.131 1.00 32.04 261 ASP B N 1
ATOM 4905 C CA . ASP B 1 261 ? 30.661 -2.305 15.682 1.00 32.61 261 ASP B CA 1
ATOM 4906 C C . ASP B 1 261 ? 30.781 -0.889 15.071 1.00 31.18 261 ASP B C 1
ATOM 4907 O O . ASP B 1 261 ? 31.241 -0.752 13.934 1.00 29.91 261 ASP B O 1
ATOM 4912 N N . SER B 1 262 ? 30.341 0.140 15.792 1.00 29.36 262 SER B N 1
ATOM 4913 C CA . SER B 1 262 ? 30.380 1.514 15.307 1.00 29.00 262 SER B CA 1
ATOM 4914 C C . SER B 1 262 ? 31.198 2.450 16.232 1.00 31.77 262 SER B C 1
ATOM 4915 O O . SER B 1 262 ? 32.431 2.294 16.320 1.00 31.13 262 SER B O 1
ATOM 4918 N N . PHE B 1 263 ? 30.546 3.370 16.939 1.00 28.62 263 PHE B N 1
ATOM 4919 C CA . PHE B 1 263 ? 31.241 4.506 17.555 1.00 29.46 263 PHE B CA 1
ATOM 4920 C C . PHE B 1 263 ? 31.327 4.501 19.079 1.00 28.35 263 PHE B C 1
ATOM 4921 O O . PHE B 1 263 ? 31.816 5.469 19.696 1.00 27.61 263 PHE B O 1
ATOM 4929 N N . GLY B 1 264 ? 30.946 3.374 19.675 1.00 29.48 264 GLY B N 1
ATOM 4930 C CA . GLY B 1 264 ? 31.122 3.163 21.110 1.00 29.65 264 GLY B CA 1
ATOM 4931 C C . GLY B 1 264 ? 30.393 4.112 22.038 1.00 28.78 264 GLY B C 1
ATOM 4932 O O . GLY B 1 264 ? 30.837 4.324 23.177 1.00 28.74 264 GLY B O 1
ATOM 4933 N N . GLY B 1 265 ? 29.273 4.668 21.577 1.00 27.78 265 GLY B N 1
ATOM 4934 C CA . GLY B 1 265 ? 28.493 5.639 22.334 1.00 27.82 265 GLY B CA 1
ATOM 4935 C C . GLY B 1 265 ? 28.842 7.106 22.122 1.00 28.59 265 GLY B C 1
ATOM 4936 O O . GLY B 1 265 ? 28.178 7.986 22.660 1.00 28.41 265 GLY B O 1
ATOM 4937 N N . TYR B 1 266 ? 29.897 7.385 21.350 1.00 28.74 266 TYR B N 1
ATOM 4938 C CA . TYR B 1 266 ? 30.281 8.774 21.035 1.00 28.28 266 TYR B CA 1
ATOM 4939 C C . TYR B 1 266 ? 29.326 9.453 20.019 1.00 28.01 266 TYR B C 1
ATOM 4940 O O . TYR B 1 266 ? 29.322 10.663 19.894 1.00 31.44 266 TYR B O 1
ATOM 4949 N N . SER B 1 267 ? 28.519 8.673 19.305 1.00 31.06 267 SER B N 1
ATOM 4950 C CA . SER B 1 267 ? 27.607 9.226 18.291 1.00 31.65 267 SER B CA 1
ATOM 4951 C C . SER B 1 267 ? 26.167 8.777 18.538 1.00 30.49 267 SER B C 1
ATOM 4952 O O . SER B 1 267 ? 25.943 7.678 19.031 1.00 29.94 267 SER B O 1
ATOM 4955 N N . PRO B 1 268 ? 25.183 9.637 18.208 1.00 31.20 268 PRO B N 1
ATOM 4956 C CA . PRO B 1 268 ? 23.830 9.107 18.154 1.00 30.85 268 PRO B CA 1
ATOM 4957 C C . PRO B 1 268 ? 23.733 8.022 17.094 1.00 30.03 268 PRO B C 1
ATOM 4958 O O . PRO B 1 268 ? 24.574 7.967 16.212 1.00 28.86 268 PRO B O 1
ATOM 4962 N N . ILE B 1 269 ? 22.697 7.190 17.172 1.00 31.00 269 ILE B N 1
ATOM 4963 C CA . ILE B 1 269 ? 22.535 6.069 16.244 1.00 32.27 269 ILE B CA 1
ATOM 4964 C C . ILE B 1 269 ? 21.079 5.925 15.853 1.00 33.12 269 ILE B C 1
ATOM 4965 O O . ILE B 1 269 ? 20.195 6.107 16.676 1.00 33.54 269 ILE B O 1
ATOM 4970 N N . GLY B 1 270 ? 20.847 5.650 14.578 1.00 34.51 270 GLY B N 1
ATOM 4971 C CA . GLY B 1 270 ? 19.513 5.343 14.073 1.00 34.39 270 GLY B CA 1
ATOM 4972 C C . GLY B 1 270 ? 19.505 4.026 13.323 1.00 35.25 270 GLY B C 1
ATOM 4973 O O . GLY B 1 270 ? 20.524 3.362 13.185 1.00 32.63 270 GLY B O 1
ATOM 4974 N N . GLY B 1 271 ? 18.352 3.641 12.801 1.00 33.06 271 GLY B N 1
ATOM 4975 C CA . GLY B 1 271 ? 18.258 2.420 12.025 1.00 34.46 271 GLY B CA 1
ATOM 4976 C C . GLY B 1 271 ? 18.606 1.180 12.830 1.00 34.25 271 GLY B C 1
ATOM 4977 O O . GLY B 1 271 ? 18.309 1.105 14.022 1.00 37.20 271 GLY B O 1
ATOM 4978 N N . GLY B 1 272 ? 19.219 0.198 12.175 1.00 33.78 272 GLY B N 1
ATOM 4979 C CA . GLY B 1 272 ? 19.433 -1.125 12.771 1.00 32.64 272 GLY B CA 1
ATOM 4980 C C . GLY B 1 272 ? 20.740 -1.781 12.345 1.00 34.20 272 GLY B C 1
ATOM 4981 O O . GLY B 1 272 ? 21.681 -1.108 11.932 1.00 31.41 272 GLY B O 1
ATOM 4982 N N . ALA B 1 273 ? 20.770 -3.105 12.423 1.00 35.37 273 ALA B N 1
ATOM 4983 C CA . ALA B 1 273 ? 22.008 -3.875 12.267 1.00 36.08 273 ALA B CA 1
ATOM 4984 C C . ALA B 1 273 ? 22.537 -3.889 10.843 1.00 35.87 273 ALA B C 1
ATOM 4985 O O . ALA B 1 273 ? 21.787 -3.841 9.883 1.00 30.85 273 ALA B O 1
ATOM 4987 N N . GLN B 1 274 ? 23.859 -3.969 10.717 1.00 33.37 274 GLN B N 1
ATOM 4988 C CA . GLN B 1 274 ? 24.492 -4.161 9.413 1.00 33.18 274 GLN B CA 1
ATOM 4989 C C . GLN B 1 274 ? 24.553 -5.631 9.012 1.00 33.14 274 GLN B C 1
ATOM 4990 O O . GLN B 1 274 ? 24.237 -6.007 7.878 1.00 34.03 274 GLN B O 1
ATOM 4996 N N . SER B 1 275 ? 24.994 -6.466 9.946 1.00 32.71 275 SER B N 1
ATOM 4997 C CA . SER B 1 275 ? 25.167 -7.870 9.664 1.00 32.02 275 SER B CA 1
ATOM 4998 C C . SER B 1 275 ? 23.830 -8.509 9.394 1.00 34.89 275 SER B C 1
ATOM 4999 O O . SER B 1 275 ? 22.830 -8.107 9.997 1.00 34.70 275 SER B O 1
ATOM 5002 N N . SER B 1 276 ? 23.848 -9.472 8.470 1.00 35.38 276 SER B N 1
ATOM 5003 C CA . SER B 1 276 ? 22.678 -10.220 7.995 1.00 36.25 276 SER B CA 1
ATOM 5004 C C . SER B 1 276 ? 22.157 -9.629 6.687 1.00 36.75 276 SER B C 1
ATOM 5005 O O . SER B 1 276 ? 21.342 -10.256 5.998 1.00 39.87 276 SER B O 1
ATOM 5008 N N . LYS B 1 277 ? 22.648 -8.440 6.340 1.00 34.22 277 LYS B N 1
ATOM 5009 C CA . LYS B 1 277 ? 22.050 -7.638 5.264 1.00 35.32 277 LYS B CA 1
ATOM 5010 C C . LYS B 1 277 ? 22.969 -7.393 4.074 1.00 35.50 277 LYS B C 1
ATOM 5011 O O . LYS B 1 277 ? 24.193 -7.271 4.215 1.00 35.39 277 LYS B O 1
ATOM 5017 N N . ASP B 1 278 ? 22.371 -7.324 2.894 1.00 38.59 278 ASP B N 1
ATOM 5018 C CA . ASP B 1 278 ? 23.097 -6.873 1.718 1.00 38.26 278 ASP B CA 1
ATOM 5019 C C . ASP B 1 278 ? 23.166 -5.339 1.686 1.00 36.63 278 ASP B C 1
ATOM 5020 O O . ASP B 1 278 ? 22.607 -4.649 2.535 1.00 36.42 278 ASP B O 1
ATOM 5025 N N . TYR B 1 279 ? 23.859 -4.825 0.684 1.00 37.50 279 TYR B N 1
ATOM 5026 C CA . TYR B 1 279 ? 24.185 -3.401 0.578 1.00 37.87 279 TYR B CA 1
ATOM 5027 C C . TYR B 1 279 ? 22.995 -2.499 0.249 1.00 36.24 279 TYR B C 1
ATOM 5028 O O . TYR B 1 279 ? 23.092 -1.280 0.388 1.00 36.90 279 TYR B O 1
ATOM 5037 N N . THR B 1 280 ? 21.879 -3.082 -0.179 1.00 37.59 280 THR B N 1
ATOM 5038 C CA . THR B 1 280 ? 20.700 -2.290 -0.554 1.00 36.87 280 THR B CA 1
ATOM 5039 C C . THR B 1 280 ? 19.953 -1.674 0.641 1.00 38.75 280 THR B C 1
ATOM 5040 O O . THR B 1 280 ? 19.088 -0.820 0.463 1.00 39.36 280 THR B O 1
ATOM 5044 N N . LYS B 1 281 ? 20.299 -2.101 1.855 1.00 37.33 281 LYS B N 1
ATOM 5045 C CA . LYS B 1 281 ? 19.691 -1.571 3.075 1.00 37.66 281 LYS B CA 1
ATOM 5046 C C . LYS B 1 281 ? 20.519 -0.387 3.543 1.00 35.29 281 LYS B C 1
ATOM 5047 O O . LYS B 1 281 ? 21.754 -0.454 3.565 1.00 36.89 281 LYS B O 1
ATOM 5053 N N . VAL B 1 282 ? 19.842 0.693 3.908 1.00 32.46 282 VAL B N 1
ATOM 5054 C CA . VAL B 1 282 ? 20.498 1.940 4.299 1.00 33.25 282 VAL B CA 1
ATOM 5055 C C . VAL B 1 282 ? 21.245 1.786 5.626 1.00 32.25 282 VAL B C 1
ATOM 5056 O O . VAL B 1 282 ? 22.126 2.580 5.930 1.00 29.90 282 VAL B O 1
ATOM 5060 N N . ASP B 1 283 ? 20.948 0.719 6.354 1.00 31.97 283 ASP B N 1
ATOM 5061 C CA . ASP B 1 283 ? 21.666 0.418 7.595 1.00 33.34 283 ASP B CA 1
ATOM 5062 C C . ASP B 1 283 ? 23.148 0.164 7.321 1.00 33.22 283 ASP B C 1
ATOM 5063 O O . ASP B 1 283 ? 24.001 0.432 8.168 1.00 32.12 283 ASP B O 1
ATOM 5068 N N . ARG B 1 284 ? 23.424 -0.354 6.132 1.00 32.02 284 ARG B N 1
ATOM 5069 C CA . ARG B 1 284 ? 24.768 -0.529 5.624 1.00 35.64 284 ARG B CA 1
ATOM 5070 C C . ARG B 1 284 ? 25.218 0.741 4.887 1.00 35.18 284 ARG B C 1
ATOM 5071 O O . ARG B 1 284 ? 26.156 1.427 5.325 1.00 33.60 284 ARG B O 1
ATOM 5079 N N . SER B 1 285 ? 24.524 1.091 3.803 1.00 33.94 285 SER B N 1
ATOM 5080 C CA . SER B 1 285 ? 25.001 2.170 2.900 1.00 32.79 285 SER B CA 1
ATOM 5081 C C . SER B 1 285 ? 25.094 3.535 3.588 1.00 31.14 285 SER B C 1
ATOM 5082 O O . SER B 1 285 ? 26.047 4.288 3.360 1.00 28.55 285 SER B O 1
ATOM 5085 N N . GLY B 1 286 ? 24.116 3.848 4.442 1.00 28.26 286 GLY B N 1
ATOM 5086 C CA . GLY B 1 286 ? 24.098 5.103 5.166 1.00 28.49 286 GLY B CA 1
ATOM 5087 C C . GLY B 1 286 ? 25.209 5.232 6.208 1.00 27.51 286 GLY B C 1
ATOM 5088 O O . GLY B 1 286 ? 25.775 6.319 6.403 1.00 29.61 286 GLY B O 1
ATOM 5089 N N . LEU B 1 287 ? 25.497 4.134 6.897 1.00 28.11 287 LEU B N 1
ATOM 5090 C CA . LEU B 1 287 ? 26.582 4.131 7.883 1.00 28.22 287 LEU B CA 1
ATOM 5091 C C . LEU B 1 287 ? 27.917 4.342 7.157 1.00 28.33 287 LEU B C 1
ATOM 5092 O O . LEU B 1 287 ? 28.710 5.215 7.506 1.00 28.32 287 LEU B O 1
ATOM 5097 N N . TYR B 1 288 ? 28.123 3.573 6.104 1.00 29.46 288 TYR B N 1
ATOM 5098 C CA . TYR B 1 288 ? 29.386 3.661 5.361 1.00 27.86 288 TYR B CA 1
ATOM 5099 C C . TYR B 1 288 ? 29.576 5.010 4.692 1.00 29.40 288 TYR B C 1
ATOM 5100 O O . TYR B 1 288 ? 30.643 5.595 4.773 1.00 29.24 288 TYR B O 1
ATOM 5109 N N . ALA B 1 289 ? 28.537 5.533 4.029 1.00 27.60 289 ALA B N 1
ATOM 5110 C CA . ALA B 1 289 ? 28.647 6.861 3.436 1.00 27.10 289 ALA B CA 1
ATOM 5111 C C . ALA B 1 289 ? 28.823 7.953 4.487 1.00 26.02 289 ALA B C 1
ATOM 5112 O O . ALA B 1 289 ? 29.521 8.914 4.255 1.00 30.37 289 ALA B O 1
ATOM 5114 N N . GLY B 1 290 ? 28.164 7.816 5.634 1.00 27.10 290 GLY B N 1
ATOM 5115 C CA . GLY B 1 290 ? 28.177 8.823 6.664 1.00 26.46 290 GLY B CA 1
ATOM 5116 C C . GLY B 1 290 ? 29.567 8.890 7.260 1.00 25.16 290 GLY B C 1
ATOM 5117 O O . GLY B 1 290 ? 30.089 9.974 7.464 1.00 28.92 290 GLY B O 1
ATOM 5118 N N . ARG B 1 291 ? 30.146 7.717 7.465 1.00 26.19 291 ARG B N 1
ATOM 5119 C CA . ARG B 1 291 ? 31.492 7.569 8.069 1.00 26.55 291 ARG B CA 1
ATOM 5120 C C . ARG B 1 291 ? 32.554 8.135 7.113 1.00 28.06 291 ARG B C 1
ATOM 5121 O O . ARG B 1 291 ? 33.468 8.874 7.560 1.00 26.25 291 ARG B O 1
ATOM 5129 N N . TRP B 1 292 ? 32.431 7.787 5.830 1.00 28.24 292 TRP B N 1
ATOM 5130 C CA . TRP B 1 292 ? 33.342 8.255 4.790 1.00 29.76 292 TRP B CA 1
ATOM 5131 C C . TRP B 1 292 ? 33.376 9.780 4.761 1.00 29.93 292 TRP B C 1
ATOM 5132 O O . TRP B 1 292 ? 34.449 10.380 4.749 1.00 29.07 292 TRP B O 1
ATOM 5143 N N . LEU B 1 293 ? 32.200 10.408 4.748 1.00 27.74 293 LEU B N 1
ATOM 5144 C CA . LEU B 1 293 ? 32.106 11.845 4.756 1.00 27.18 293 LEU B CA 1
ATOM 5145 C C . LEU B 1 293 ? 32.733 12.453 5.996 1.00 29.56 293 LEU B C 1
ATOM 5146 O O . LEU B 1 293 ? 33.483 13.393 5.883 1.00 27.93 293 LEU B O 1
ATOM 5151 N N . ALA B 1 294 ? 32.409 11.911 7.173 1.00 30.29 294 ALA B N 1
ATOM 5152 C CA . ALA B 1 294 ? 32.910 12.448 8.427 1.00 27.37 294 ALA B CA 1
ATOM 5153 C C . ALA B 1 294 ? 34.432 12.327 8.527 1.00 28.26 294 ALA B C 1
ATOM 5154 O O . ALA B 1 294 ? 35.097 13.265 8.993 1.00 28.30 294 ALA B O 1
ATOM 5156 N N . LYS B 1 295 ? 34.955 11.187 8.116 1.00 27.02 295 LYS B N 1
ATOM 5157 C CA . LYS B 1 295 ? 36.405 10.923 8.163 1.00 29.79 295 LYS B CA 1
ATOM 5158 C C . LYS B 1 295 ? 37.184 11.898 7.280 1.00 29.73 295 LYS B C 1
ATOM 5159 O O . LYS B 1 295 ? 38.229 12.428 7.685 1.00 30.26 295 LYS B O 1
ATOM 5165 N N . ASN B 1 296 ? 36.709 12.091 6.057 1.00 32.85 296 ASN B N 1
ATOM 5166 C CA . ASN B 1 296 ? 37.353 13.002 5.105 1.00 32.71 296 ASN B CA 1
ATOM 5167 C C . ASN B 1 296 ? 37.288 14.459 5.594 1.00 33.53 296 ASN B C 1
ATOM 5168 O O . ASN B 1 296 ? 38.230 15.238 5.416 1.00 30.79 296 ASN B O 1
ATOM 5173 N N . ILE B 1 297 ? 36.183 14.822 6.251 1.00 31.97 297 ILE B N 1
ATOM 5174 C CA . ILE B 1 297 ? 36.030 16.170 6.810 1.00 29.83 297 ILE B CA 1
ATOM 5175 C C . ILE B 1 297 ? 37.054 16.454 7.911 1.00 30.63 297 ILE B C 1
ATOM 5176 O O . ILE B 1 297 ? 37.698 17.493 7.880 1.00 30.98 297 ILE B O 1
ATOM 5181 N N . VAL B 1 298 ? 37.219 15.536 8.855 1.00 29.46 298 VAL B N 1
ATOM 5182 C CA . VAL B 1 298 ? 38.197 15.703 9.952 1.00 29.99 298 VAL B CA 1
ATOM 5183 C C . VAL B 1 298 ? 39.627 15.581 9.429 1.00 33.06 298 VAL B C 1
ATOM 5184 O O . VAL B 1 298 ? 40.514 16.339 9.837 1.00 31.11 298 VAL B O 1
ATOM 5188 N N . ALA B 1 299 ? 39.833 14.629 8.528 1.00 32.16 299 ALA B N 1
ATOM 5189 C CA . ALA B 1 299 ? 41.142 14.415 7.921 1.00 34.47 299 ALA B CA 1
ATOM 5190 C C . ALA B 1 299 ? 41.562 15.637 7.115 1.00 33.70 299 ALA B C 1
ATOM 5191 O O . ALA B 1 299 ? 42.744 15.929 7.045 1.00 34.76 299 ALA B O 1
ATOM 5193 N N . ALA B 1 300 ? 40.596 16.353 6.527 1.00 32.48 300 ALA B N 1
ATOM 5194 C CA . ALA B 1 300 ? 40.902 17.588 5.796 1.00 34.03 300 ALA B CA 1
ATOM 5195 C C . ALA B 1 300 ? 41.222 18.769 6.714 1.00 33.34 300 ALA B C 1
ATOM 5196 O O . ALA B 1 300 ? 41.755 19.767 6.254 1.00 35.45 300 ALA B O 1
ATOM 5198 N N . GLY B 1 301 ? 40.879 18.665 7.996 1.00 34.32 301 GLY B N 1
ATOM 5199 C CA . GLY B 1 301 ? 41.124 19.729 8.977 1.00 34.22 301 GLY B CA 1
ATOM 5200 C C . GLY B 1 301 ? 39.984 20.714 9.179 1.00 34.01 301 GLY B C 1
ATOM 5201 O O . GLY B 1 301 ? 40.183 21.795 9.732 1.00 34.57 301 GLY B O 1
ATOM 5202 N N . LEU B 1 302 ? 38.782 20.343 8.741 1.00 35.57 302 LEU B N 1
ATOM 5203 C CA . LEU B 1 302 ? 37.626 21.204 8.849 1.00 33.86 302 LEU B CA 1
ATOM 5204 C C . LEU B 1 302 ? 36.943 21.135 10.222 1.00 34.58 302 LEU B C 1
ATOM 5205 O O . LEU B 1 302 ? 36.137 22.018 10.569 1.00 32.38 302 LEU B O 1
ATOM 5210 N N . ALA B 1 303 ? 37.279 20.107 10.997 1.00 32.35 303 ALA B N 1
ATOM 5211 C CA . ALA B 1 303 ? 36.688 19.891 12.321 1.00 35.20 303 ALA B CA 1
ATOM 5212 C C . ALA B 1 303 ? 37.520 18.902 13.116 1.00 35.28 303 ALA B C 1
ATOM 5213 O O . ALA B 1 303 ? 38.268 18.130 12.535 1.00 34.84 303 ALA B O 1
ATOM 5215 N N . LYS B 1 304 ? 37.398 18.919 14.442 1.00 36.32 304 LYS B N 1
ATOM 5216 C CA . LYS B 1 304 ? 38.109 17.936 15.263 1.00 38.34 304 LYS B CA 1
ATOM 5217 C C . LYS B 1 304 ? 37.260 16.684 15.406 1.00 35.04 304 LYS B C 1
ATOM 5218 O O . LYS B 1 304 ? 37.782 15.581 15.476 1.00 35.61 304 LYS B O 1
ATOM 5224 N N . LYS B 1 305 ? 35.942 16.858 15.433 1.00 32.35 305 LYS B N 1
ATOM 5225 C CA . LYS B 1 305 ? 35.030 15.735 15.283 1.00 31.86 305 LYS B CA 1
ATOM 5226 C C . LYS B 1 305 ? 33.759 16.198 14.582 1.00 30.45 305 LYS B C 1
ATOM 5227 O O . LYS B 1 305 ? 33.461 17.388 14.575 1.00 33.36 305 LYS B O 1
ATOM 5233 N N . CYS B 1 306 ? 33.047 15.271 13.959 1.00 30.43 306 CYS B N 1
ATOM 5234 C CA . CYS B 1 306 ? 31.743 15.603 13.431 1.00 33.75 306 CYS B CA 1
ATOM 5235 C C . CYS B 1 306 ? 30.856 14.403 13.227 1.00 31.95 306 CYS B C 1
ATOM 5236 O O . CYS B 1 306 ? 31.319 13.266 13.093 1.00 32.81 306 CYS B O 1
ATOM 5239 N N . ILE B 1 307 ? 29.559 14.701 13.222 1.00 31.04 307 ILE B N 1
ATOM 5240 C CA . ILE B 1 307 ? 28.507 13.747 13.052 1.00 31.31 307 ILE B CA 1
ATOM 5241 C C . ILE B 1 307 ? 27.908 14.092 11.698 1.00 29.41 307 ILE B C 1
ATOM 5242 O O . ILE B 1 307 ? 27.525 15.240 11.475 1.00 29.62 307 ILE B O 1
ATOM 5247 N N . VAL B 1 308 ? 27.870 13.124 10.802 1.00 29.97 308 VAL B N 1
ATOM 5248 C CA . VAL B 1 308 ? 27.183 13.287 9.515 1.00 30.12 308 VAL B CA 1
ATOM 5249 C C . VAL B 1 308 ? 25.881 12.499 9.561 1.00 28.61 308 VAL B C 1
ATOM 5250 O O . VAL B 1 308 ? 25.878 11.327 9.907 1.00 29.77 308 VAL B O 1
ATOM 5254 N N . GLN B 1 309 ? 24.786 13.156 9.179 1.00 29.03 309 GLN B N 1
ATOM 5255 C CA . GLN B 1 309 ? 23.442 12.594 9.278 1.00 30.99 309 GLN B CA 1
ATOM 5256 C C . GLN B 1 309 ? 22.815 12.634 7.899 1.00 28.87 309 GLN B C 1
ATOM 5257 O O . GLN B 1 309 ? 22.587 13.718 7.371 1.00 33.41 309 GLN B O 1
ATOM 5263 N N . LEU B 1 310 ? 22.529 11.465 7.339 1.00 29.93 310 LEU B N 1
ATOM 5264 C CA . LEU B 1 310 ? 21.772 11.354 6.081 1.00 31.13 310 LEU B CA 1
ATOM 5265 C C . LEU B 1 310 ? 20.292 11.170 6.430 1.00 33.80 310 LEU B C 1
ATOM 5266 O O . LEU B 1 310 ? 19.964 10.404 7.323 1.00 35.75 310 LEU B O 1
ATOM 5271 N N . SER B 1 311 ? 19.420 11.886 5.726 1.00 33.64 311 SER B N 1
ATOM 5272 C CA . SER B 1 311 ? 17.958 11.760 5.877 1.00 35.97 311 SER B CA 1
ATOM 5273 C C . SER B 1 311 ? 17.354 11.315 4.555 1.00 37.27 311 SER B C 1
ATOM 5274 O O . SER B 1 311 ? 17.653 11.888 3.521 1.00 36.59 311 SER B O 1
ATOM 5277 N N . TYR B 1 312 ? 16.490 10.306 4.598 1.00 37.40 312 TYR B N 1
ATOM 5278 C CA . TYR B 1 312 ? 15.866 9.759 3.399 1.00 40.31 312 TYR B CA 1
ATOM 5279 C C . TYR B 1 312 ? 14.362 9.999 3.422 1.00 41.34 312 TYR B C 1
ATOM 5280 O O . TYR B 1 312 ? 13.762 10.092 4.487 1.00 39.06 312 TYR B O 1
ATOM 5289 N N . ALA B 1 313 ? 13.763 10.081 2.239 1.00 41.02 313 ALA B N 1
ATOM 5290 C CA . ALA B 1 313 ? 12.318 10.215 2.111 1.00 42.70 313 ALA B CA 1
ATOM 5291 C C . ALA B 1 313 ? 11.768 9.165 1.147 1.00 48.01 313 ALA B C 1
ATOM 5292 O O . ALA B 1 313 ? 12.513 8.567 0.375 1.00 47.32 313 ALA B O 1
ATOM 5294 N N . ILE B 1 314 ? 10.456 8.956 1.201 1.00 52.42 314 ILE B N 1
ATOM 5295 C CA . ILE B 1 314 ? 9.772 7.995 0.338 1.00 56.79 314 ILE B CA 1
ATOM 5296 C C . ILE B 1 314 ? 9.673 8.619 -1.046 1.00 58.05 314 ILE B C 1
ATOM 5297 O O . ILE B 1 314 ? 9.257 9.774 -1.174 1.00 55.20 314 ILE B O 1
ATOM 5302 N N . GLY B 1 315 ? 10.057 7.863 -2.073 1.00 63.23 315 GLY B N 1
ATOM 5303 C CA . GLY B 1 315 ? 9.943 8.319 -3.461 1.00 63.84 315 GLY B CA 1
ATOM 5304 C C . GLY B 1 315 ? 11.099 9.152 -4.004 1.00 67.03 315 GLY B C 1
ATOM 5305 O O . GLY B 1 315 ? 10.943 9.833 -5.027 1.00 70.34 315 GLY B O 1
ATOM 5306 N N . VAL B 1 316 ? 12.251 9.115 -3.332 1.00 62.97 316 VAL B N 1
ATOM 5307 C CA . VAL B 1 316 ? 13.467 9.769 -3.830 1.00 60.92 316 VAL B CA 1
ATOM 5308 C C . VAL B 1 316 ? 14.675 8.893 -3.528 1.00 59.36 316 VAL B C 1
ATOM 5309 O O . VAL B 1 316 ? 14.846 8.443 -2.393 1.00 53.84 316 VAL B O 1
ATOM 5313 N N . ALA B 1 317 ? 15.505 8.660 -4.545 1.00 55.46 317 ALA B N 1
ATOM 5314 C CA . ALA B 1 317 ? 16.753 7.920 -4.383 1.00 53.55 317 ALA B CA 1
ATOM 5315 C C . ALA B 1 317 ? 17.768 8.760 -3.614 1.00 50.04 317 ALA B C 1
ATOM 5316 O O . ALA B 1 317 ? 18.346 8.295 -2.641 1.00 44.26 317 ALA B O 1
ATOM 5318 N N . LYS B 1 318 ? 17.962 9.998 -4.058 1.00 48.20 318 LYS B N 1
ATOM 5319 C CA . LYS B 1 318 ? 18.848 10.951 -3.390 1.00 49.21 318 LYS B CA 1
ATOM 5320 C C . LYS B 1 318 ? 18.328 11.288 -1.985 1.00 48.57 318 LYS B C 1
ATOM 5321 O O . LYS B 1 318 ? 17.126 11.508 -1.811 1.00 43.88 318 LYS B O 1
ATOM 5327 N N . PRO B 1 319 ? 19.227 11.340 -0.980 1.00 49.75 319 PRO B N 1
ATOM 5328 C CA . PRO B 1 319 ? 18.754 11.725 0.346 1.00 48.53 319 PRO B CA 1
ATOM 5329 C C . PRO B 1 319 ? 18.101 13.095 0.298 1.00 46.90 319 PRO B C 1
ATOM 5330 O O . PRO B 1 319 ? 18.594 13.989 -0.399 1.00 44.50 319 PRO B O 1
ATOM 5334 N N . THR B 1 320 ? 16.988 13.247 1.012 1.00 45.88 320 THR B N 1
ATOM 5335 C CA . THR B 1 320 ? 16.304 14.528 1.085 1.00 47.52 320 THR B CA 1
ATOM 5336 C C . THR B 1 320 ? 17.227 15.599 1.671 1.00 45.20 320 THR B C 1
ATOM 5337 O O . THR B 1 320 ? 17.149 16.765 1.281 1.00 48.53 320 THR B O 1
ATOM 5341 N N . SER B 1 321 ? 18.105 15.201 2.592 1.00 42.03 321 SER B N 1
ATOM 5342 C CA . SER B 1 321 ? 19.121 16.101 3.133 1.00 40.55 321 SER B CA 1
ATOM 5343 C C . SER B 1 321 ? 20.296 15.338 3.726 1.00 38.67 321 SER B C 1
ATOM 5344 O O . SER B 1 321 ? 20.208 14.148 4.012 1.00 37.95 321 SER B O 1
ATOM 5347 N N . VAL B 1 322 ? 21.401 16.050 3.863 1.00 37.62 322 VAL B N 1
ATOM 5348 C CA . VAL B 1 322 ? 22.565 15.566 4.578 1.00 37.86 322 VAL B CA 1
ATOM 5349 C C . VAL B 1 322 ? 22.995 16.741 5.448 1.00 35.66 322 VAL B C 1
ATOM 5350 O O . VAL B 1 322 ? 23.118 17.871 4.966 1.00 38.27 322 VAL B O 1
ATOM 5354 N N . SER B 1 323 ? 23.146 16.512 6.747 1.00 36.59 323 SER B N 1
ATOM 5355 C CA . SER B 1 323 ? 23.534 17.578 7.655 1.00 36.82 323 SER B CA 1
ATOM 5356 C C . SER B 1 323 ? 24.838 17.183 8.338 1.00 35.84 323 SER B C 1
ATOM 5357 O O . SER B 1 323 ? 25.001 16.026 8.708 1.00 36.37 323 SER B O 1
ATOM 5360 N N . VAL B 1 324 ? 25.758 18.141 8.436 1.00 33.15 324 VAL B N 1
ATOM 5361 C CA . VAL B 1 324 ? 27.048 17.967 9.104 1.00 31.21 324 VAL B CA 1
ATOM 5362 C C . VAL B 1 324 ? 27.051 18.771 10.393 1.00 31.31 324 VAL B C 1
ATOM 5363 O O . VAL B 1 324 ? 26.757 19.974 10.408 1.00 31.37 324 VAL B O 1
ATOM 5367 N N . ASP B 1 325 ? 27.400 18.108 11.484 1.00 31.04 325 ASP B N 1
ATOM 5368 C CA . ASP B 1 325 ? 27.461 18.748 12.792 1.00 33.26 325 ASP B CA 1
ATOM 5369 C C . ASP B 1 325 ? 28.880 18.579 13.338 1.00 33.02 325 ASP B C 1
ATOM 5370 O O . ASP B 1 325 ? 29.276 17.492 13.747 1.00 34.12 325 ASP B O 1
ATOM 5375 N N . CYS B 1 326 ? 29.641 19.661 13.353 1.00 34.89 326 CYS B N 1
ATOM 5376 C CA . CYS B 1 326 ? 31.017 19.614 13.861 1.00 36.21 326 CYS B CA 1
ATOM 5377 C C . CYS B 1 326 ? 31.109 19.798 15.377 1.00 36.00 326 CYS B C 1
ATOM 5378 O O . CYS B 1 326 ? 32.212 19.868 15.931 1.00 36.08 326 CYS B O 1
ATOM 5381 N N . MET B 1 327 ? 29.948 19.889 16.038 1.00 36.87 327 MET B N 1
ATOM 5382 C CA . MET B 1 327 ? 29.860 19.901 17.499 1.00 38.15 327 MET B CA 1
ATOM 5383 C C . MET B 1 327 ? 30.742 21.001 18.091 1.00 38.19 327 MET B C 1
ATOM 5384 O O . MET B 1 327 ? 31.409 20.806 19.107 1.00 34.59 327 MET B O 1
ATOM 5389 N N . GLY B 1 328 ? 30.756 22.150 17.426 1.00 37.30 328 GLY B N 1
ATOM 5390 C CA . GLY B 1 328 ? 31.496 23.316 17.888 1.00 35.97 328 GLY B CA 1
ATOM 5391 C C . GLY B 1 328 ? 32.985 23.297 17.614 1.00 37.55 328 GLY B C 1
ATOM 5392 O O . GLY B 1 328 ? 33.687 24.194 18.069 1.00 36.72 328 GLY B O 1
ATOM 5393 N N . THR B 1 329 ? 33.469 22.301 16.871 1.00 35.49 329 THR B N 1
ATOM 5394 C CA . THR B 1 329 ? 34.902 22.169 16.614 1.00 36.80 329 THR B CA 1
ATOM 5395 C C . THR B 1 329 ? 35.286 22.644 15.196 1.00 37.33 329 THR B C 1
ATOM 5396 O O . THR B 1 329 ? 36.369 22.316 14.694 1.00 38.69 329 THR B O 1
ATOM 5400 N N . ASN B 1 330 ? 34.410 23.426 14.562 1.00 38.72 330 ASN B N 1
ATOM 5401 C CA . ASN B 1 330 ? 34.654 23.948 13.210 1.00 40.68 330 ASN B CA 1
ATOM 5402 C C . ASN B 1 330 ? 35.932 24.783 13.191 1.00 42.50 330 ASN B C 1
ATOM 5403 O O . ASN B 1 330 ? 36.210 25.503 14.146 1.00 43.72 330 ASN B O 1
ATOM 5408 N N . THR B 1 331 ? 36.697 24.692 12.103 1.00 43.53 331 THR B N 1
ATOM 5409 C CA . THR B 1 331 ? 37.926 25.485 11.952 1.00 45.24 331 THR B CA 1
ATOM 5410 C C . THR B 1 331 ? 37.814 26.564 10.876 1.00 46.10 331 THR B C 1
ATOM 5411 O O . THR B 1 331 ? 38.414 27.628 10.996 1.00 48.65 331 THR B O 1
ATOM 5415 N N . SER B 1 332 ? 37.063 26.281 9.816 1.00 48.23 332 SER B N 1
ATOM 5416 C CA . SER B 1 332 ? 37.064 27.133 8.634 1.00 49.71 332 SER B CA 1
ATOM 5417 C C . SER B 1 332 ? 35.689 27.636 8.250 1.00 47.21 332 SER B C 1
ATOM 5418 O O . SER B 1 332 ? 35.511 28.816 7.949 1.00 47.46 332 SER B O 1
ATOM 5421 N N . VAL B 1 333 ? 34.729 26.726 8.238 1.00 44.74 333 VAL B N 1
ATOM 5422 C CA . VAL B 1 333 ? 33.403 26.998 7.744 1.00 45.23 333 VAL B CA 1
ATOM 5423 C C . VAL B 1 333 ? 32.391 26.433 8.737 1.00 42.85 333 VAL B C 1
ATOM 5424 O O . VAL B 1 333 ? 32.623 25.385 9.352 1.00 43.05 333 VAL B O 1
ATOM 5428 N N . ASN B 1 334 ? 31.283 27.143 8.898 1.00 42.06 334 ASN B N 1
ATOM 5429 C CA . ASN B 1 334 ? 30.227 26.710 9.808 1.00 41.32 334 ASN B CA 1
ATOM 5430 C C . ASN B 1 334 ? 29.468 25.513 9.245 1.00 40.56 334 ASN B C 1
ATOM 5431 O O . ASN B 1 334 ? 29.712 25.079 8.114 1.00 37.77 334 ASN B O 1
ATOM 5436 N N . ASP B 1 335 ? 28.545 24.977 10.029 1.00 38.85 335 ASP B N 1
ATOM 5437 C CA . ASP B 1 335 ? 27.891 23.726 9.670 1.00 38.98 335 ASP B CA 1
ATOM 5438 C C . ASP B 1 335 ? 26.935 23.857 8.468 1.00 39.17 335 ASP B C 1
ATOM 5439 O O . ASP B 1 335 ? 26.743 22.901 7.718 1.00 37.46 335 ASP B O 1
ATOM 5444 N N . ASP B 1 336 ? 26.339 25.029 8.282 1.00 41.43 336 ASP B N 1
ATOM 5445 C CA . ASP B 1 336 ? 25.446 25.271 7.134 1.00 42.72 336 ASP B CA 1
ATOM 5446 C C . ASP B 1 336 ? 26.199 25.155 5.805 1.00 39.80 336 ASP B C 1
ATOM 5447 O O . ASP B 1 336 ? 25.779 24.453 4.896 1.00 38.52 336 ASP B O 1
ATOM 5452 N N . VAL B 1 337 ? 27.335 25.829 5.719 1.00 41.13 337 VAL B N 1
ATOM 5453 C CA . VAL B 1 337 ? 28.145 25.823 4.504 1.00 38.92 337 VAL B CA 1
ATOM 5454 C C . VAL B 1 337 ? 28.654 24.400 4.206 1.00 38.76 337 VAL B C 1
ATOM 5455 O O . VAL B 1 337 ? 28.622 23.935 3.061 1.00 38.23 337 VAL B O 1
ATOM 5459 N N . LEU B 1 338 ? 29.057 23.690 5.252 1.00 38.78 338 LEU B N 1
ATOM 5460 C CA . LEU B 1 338 ? 29.594 22.344 5.120 1.00 37.34 338 LEU B CA 1
ATOM 5461 C C . LEU B 1 338 ? 28.518 21.375 4.637 1.00 35.01 338 LEU B C 1
ATOM 5462 O O . LEU B 1 338 ? 28.759 20.570 3.737 1.00 34.12 338 LEU B O 1
ATOM 5467 N N . SER B 1 339 ? 27.338 21.436 5.257 1.00 32.34 339 SER B N 1
ATOM 5468 C CA . SER B 1 339 ? 26.204 20.620 4.831 1.00 33.39 339 SER B CA 1
ATOM 5469 C C . SER B 1 339 ? 25.889 20.870 3.360 1.00 33.59 339 SER B C 1
ATOM 5470 O O . SER B 1 339 ? 25.682 19.917 2.596 1.00 34.18 339 SER B O 1
ATOM 5473 N N . ASP B 1 340 ? 25.860 22.142 2.975 1.00 36.66 340 ASP B N 1
ATOM 5474 C CA . ASP B 1 340 ? 25.545 22.536 1.594 1.00 37.59 340 ASP B CA 1
ATOM 5475 C C . ASP B 1 340 ? 26.592 21.991 0.639 1.00 35.56 340 ASP B C 1
ATOM 5476 O O . ASP B 1 340 ? 26.254 21.428 -0.396 1.00 38.76 340 ASP B O 1
ATOM 5481 N N . PHE B 1 341 ? 27.865 22.114 1.007 1.00 36.51 341 PHE B N 1
ATOM 5482 C CA . PHE B 1 341 ? 28.937 21.539 0.200 1.00 33.61 341 PHE B CA 1
ATOM 5483 C C . PHE B 1 341 ? 28.668 20.059 -0.052 1.00 35.27 341 PHE B C 1
ATOM 5484 O O . PHE B 1 341 ? 28.721 19.589 -1.197 1.00 34.80 341 PHE B O 1
ATOM 5492 N N . VAL B 1 342 ? 28.364 19.322 1.014 1.00 33.95 342 VAL B N 1
ATOM 5493 C CA . VAL B 1 342 ? 28.240 17.873 0.910 1.00 35.27 342 VAL B CA 1
ATOM 5494 C C . VAL B 1 342 ? 27.111 17.499 -0.038 1.00 37.41 342 VAL B C 1
ATOM 5495 O O . VAL B 1 342 ? 27.297 16.647 -0.902 1.00 37.77 342 VAL B O 1
ATOM 5499 N N . MET B 1 343 ? 25.967 18.153 0.125 1.00 38.24 343 MET B N 1
ATOM 5500 C CA . MET B 1 343 ? 24.781 17.855 -0.684 1.00 40.89 343 MET B CA 1
ATOM 5501 C C . MET B 1 343 ? 25.003 18.170 -2.159 1.00 42.87 343 MET B C 1
ATOM 5502 O O . MET B 1 343 ? 24.477 17.472 -3.021 1.00 44.25 343 MET B O 1
ATOM 5507 N N . GLN B 1 344 ? 25.790 19.202 -2.443 1.00 41.73 344 GLN B N 1
ATOM 5508 C CA . GLN B 1 344 ? 26.000 19.650 -3.817 1.00 45.85 344 GLN B CA 1
ATOM 5509 C C . GLN B 1 344 ? 27.114 18.879 -4.541 1.00 44.32 344 GLN B C 1
ATOM 5510 O O . GLN B 1 344 ? 27.100 18.826 -5.770 1.00 44.94 344 GLN B O 1
ATOM 5516 N N . ASN B 1 345 ? 28.071 18.303 -3.795 1.00 40.68 345 ASN B N 1
ATOM 5517 C CA . ASN B 1 345 ? 29.241 17.636 -4.396 1.00 41.32 345 ASN B CA 1
ATOM 5518 C C . ASN B 1 345 ? 29.237 16.109 -4.344 1.00 40.14 345 ASN B C 1
ATOM 5519 O O . ASN B 1 345 ? 30.121 15.479 -4.927 1.00 41.88 345 ASN B O 1
ATOM 5524 N N . PHE B 1 346 ? 28.281 15.508 -3.633 1.00 37.63 346 PHE B N 1
ATOM 5525 C CA . PHE B 1 346 ? 28.186 14.052 -3.567 1.00 36.89 346 PHE B CA 1
ATOM 5526 C C . PHE B 1 346 ? 26.739 13.642 -3.746 1.00 38.02 346 PHE B C 1
ATOM 5527 O O . PHE B 1 346 ? 25.888 14.054 -2.961 1.00 40.52 346 PHE B O 1
ATOM 5535 N N . SER B 1 347 ? 26.464 12.855 -4.792 1.00 39.29 347 SER B N 1
ATOM 5536 C CA . SER B 1 347 ? 25.112 12.424 -5.140 1.00 39.56 347 SER B CA 1
ATOM 5537 C C . SER B 1 347 ? 24.455 11.697 -3.981 1.00 39.53 347 SER B C 1
ATOM 5538 O O . SER B 1 347 ? 23.336 12.024 -3.598 1.00 37.31 347 SER B O 1
ATOM 5541 N N . LEU B 1 348 ? 25.170 10.698 -3.455 1.00 37.93 348 LEU B N 1
ATOM 5542 C CA . LEU B 1 348 ? 24.748 9.915 -2.280 1.00 37.50 348 LEU B CA 1
ATOM 5543 C C . LEU B 1 348 ? 23.460 9.100 -2.457 1.00 38.59 348 LEU B C 1
ATOM 5544 O O . LEU B 1 348 ? 22.849 8.675 -1.476 1.00 36.50 348 LEU B O 1
ATOM 5549 N N . THR B 1 349 ? 23.083 8.817 -3.703 1.00 39.94 349 THR B N 1
ATOM 5550 C CA . THR B 1 349 ? 22.014 7.857 -3.964 1.00 38.13 349 THR B CA 1
ATOM 5551 C C . THR B 1 349 ? 22.498 6.444 -3.616 1.00 37.55 349 THR B C 1
ATOM 5552 O O . THR B 1 349 ? 23.705 6.168 -3.625 1.00 36.95 349 THR B O 1
ATOM 5556 N N . PRO B 1 350 ? 21.568 5.537 -3.309 1.00 39.56 350 PRO B N 1
ATOM 5557 C CA . PRO B 1 350 ? 21.988 4.164 -3.058 1.00 40.36 350 PRO B CA 1
ATOM 5558 C C . PRO B 1 350 ? 22.946 3.610 -4.119 1.00 42.14 350 PRO B C 1
ATOM 5559 O O . PRO B 1 350 ? 23.981 3.046 -3.778 1.00 38.76 350 PRO B O 1
ATOM 5563 N N . ASN B 1 351 ? 22.614 3.783 -5.393 1.00 41.63 351 ASN B N 1
ATOM 5564 C CA . ASN B 1 351 ? 23.478 3.281 -6.470 1.00 40.96 351 ASN B CA 1
ATOM 5565 C C . ASN B 1 351 ? 24.832 3.972 -6.530 1.00 37.17 351 ASN B C 1
ATOM 5566 O O . ASN B 1 351 ? 25.853 3.321 -6.816 1.00 37.34 351 ASN B O 1
ATOM 5571 N N . TRP B 1 352 ? 24.851 5.277 -6.268 1.00 36.33 352 TRP B N 1
ATOM 5572 C CA . TRP B 1 352 ? 26.112 6.027 -6.260 1.00 36.57 352 TRP B CA 1
ATOM 5573 C C . TRP B 1 352 ? 27.003 5.502 -5.134 1.00 35.66 352 TRP B C 1
ATOM 5574 O O . TRP B 1 352 ? 28.204 5.294 -5.329 1.00 36.68 352 TRP B O 1
ATOM 5585 N N . ILE B 1 353 ? 26.411 5.261 -3.966 1.00 35.39 353 ILE B N 1
ATOM 5586 C CA . ILE B 1 353 ? 27.187 4.723 -2.829 1.00 34.15 353 ILE B CA 1
ATOM 5587 C C . ILE B 1 353 ? 27.709 3.312 -3.154 1.00 34.36 353 ILE B C 1
ATOM 5588 O O . ILE B 1 353 ? 28.905 3.015 -2.950 1.00 34.31 353 ILE B O 1
ATOM 5593 N N . ARG B 1 354 ? 26.818 2.458 -3.663 1.00 39.31 354 ARG B N 1
ATOM 5594 C CA . ARG B 1 354 ? 27.184 1.125 -4.147 1.00 37.89 354 ARG B CA 1
ATOM 5595 C C . ARG B 1 354 ? 28.407 1.210 -5.054 1.00 37.65 354 ARG B C 1
ATOM 5596 O O . ARG B 1 354 ? 29.395 0.516 -4.831 1.00 35.10 354 ARG B O 1
ATOM 5604 N N . ASP B 1 355 ? 28.347 2.069 -6.063 1.00 37.66 355 ASP B N 1
ATOM 5605 C CA . ASP B 1 355 ? 29.444 2.172 -7.031 1.00 37.76 355 ASP B CA 1
ATOM 5606 C C . ASP B 1 355 ? 30.667 2.875 -6.473 1.00 35.11 355 ASP B C 1
ATOM 5607 O O . ASP B 1 355 ? 31.793 2.556 -6.863 1.00 37.70 355 ASP B O 1
ATOM 5612 N N . LYS B 1 356 ? 30.460 3.823 -5.565 1.00 35.28 356 LYS B N 1
ATOM 5613 C CA . LYS B 1 356 ? 31.575 4.509 -4.924 1.00 36.14 356 LYS B CA 1
ATOM 5614 C C . LYS B 1 356 ? 32.465 3.554 -4.111 1.00 36.64 356 LYS B C 1
ATOM 5615 O O . LYS B 1 356 ? 33.702 3.636 -4.184 1.00 36.07 356 LYS B O 1
ATOM 5621 N N . PHE B 1 357 ? 31.842 2.662 -3.333 1.00 33.63 357 PHE B N 1
ATOM 5622 C CA . PHE B 1 357 ? 32.591 1.676 -2.516 1.00 33.03 357 PHE B CA 1
ATOM 5623 C C . PHE B 1 357 ? 32.616 0.249 -3.089 1.00 33.09 357 PHE B C 1
ATOM 5624 O O . PHE B 1 357 ? 33.163 -0.658 -2.461 1.00 34.32 357 PHE B O 1
ATOM 5632 N N . HIS B 1 358 ? 31.996 0.025 -4.253 1.00 36.14 358 HIS B N 1
ATOM 5633 C CA . HIS B 1 358 ? 31.923 -1.330 -4.841 1.00 36.17 358 HIS B CA 1
ATOM 5634 C C . HIS B 1 358 ? 31.333 -2.349 -3.855 1.00 35.00 358 HIS B C 1
ATOM 5635 O O . HIS B 1 358 ? 31.920 -3.406 -3.593 1.00 35.50 358 HIS B O 1
ATOM 5642 N N . LEU B 1 359 ? 30.155 -2.016 -3.328 1.00 33.48 359 LEU B N 1
ATOM 5643 C CA . LEU B 1 359 ? 29.517 -2.768 -2.254 1.00 34.17 359 LEU B CA 1
ATOM 5644 C C . LEU B 1 359 ? 28.905 -4.063 -2.746 1.00 36.90 359 LEU B C 1
ATOM 5645 O O . LEU B 1 359 ? 28.736 -5.013 -1.977 1.00 31.88 359 LEU B O 1
ATOM 5650 N N . ASP B 1 360 ? 28.567 -4.099 -4.034 1.00 37.75 360 ASP B N 1
ATOM 5651 C CA . ASP B 1 360 ? 28.033 -5.306 -4.652 1.00 38.78 360 ASP B CA 1
ATOM 5652 C C . ASP B 1 360 ? 29.127 -6.282 -5.121 1.00 39.85 360 ASP B C 1
ATOM 5653 O O . ASP B 1 360 ? 28.823 -7.318 -5.692 1.00 40.14 360 ASP B O 1
ATOM 5658 N N . LYS B 1 361 ? 30.392 -5.971 -4.845 1.00 40.61 361 LYS B N 1
ATOM 5659 C CA . LYS B 1 361 ? 31.511 -6.746 -5.368 1.00 39.82 361 LYS B CA 1
ATOM 5660 C C . LYS B 1 361 ? 32.521 -7.086 -4.260 1.00 39.44 361 LYS B C 1
ATOM 5661 O O . LYS B 1 361 ? 33.692 -6.770 -4.378 1.00 35.23 361 LYS B O 1
ATOM 5667 N N . PRO B 1 362 ? 32.062 -7.748 -3.180 1.00 38.88 362 PRO B N 1
ATOM 5668 C CA . PRO B 1 362 ? 33.038 -8.105 -2.152 1.00 38.61 362 PRO B CA 1
ATOM 5669 C C . PRO B 1 362 ? 34.017 -9.143 -2.672 1.00 39.33 362 PRO B C 1
ATOM 5670 O O . PRO B 1 362 ? 33.628 -10.026 -3.430 1.00 38.37 362 PRO B O 1
ATOM 5674 N N . SER B 1 363 ? 35.278 -9.012 -2.275 1.00 39.00 363 SER B N 1
ATOM 5675 C CA . SER B 1 363 ? 36.334 -9.910 -2.715 1.00 41.71 363 SER B CA 1
ATOM 5676 C C . SER B 1 363 ? 37.502 -9.848 -1.734 1.00 41.29 363 SER B C 1
ATOM 5677 O O . SER B 1 363 ? 37.672 -8.863 -1.020 1.00 37.73 363 SER B O 1
ATOM 5680 N N . LYS B 1 364 ? 38.303 -10.904 -1.708 1.00 44.55 364 LYS B N 1
ATOM 5681 C CA . LYS B 1 364 ? 39.458 -10.972 -0.813 1.00 47.37 364 LYS B CA 1
ATOM 5682 C C . LYS B 1 364 ? 40.488 -9.865 -1.080 1.00 49.29 364 LYS B C 1
ATOM 5683 O O . LYS B 1 364 ? 41.252 -9.504 -0.182 1.00 49.79 364 LYS B O 1
ATOM 5689 N N . GLU B 1 365 ? 40.514 -9.316 -2.292 1.00 50.88 365 GLU B N 1
ATOM 5690 C CA . GLU B 1 365 ? 41.481 -8.252 -2.603 1.00 52.47 365 GLU B CA 1
ATOM 5691 C C . GLU B 1 365 ? 40.936 -6.838 -2.365 1.00 50.77 365 GLU B C 1
ATOM 5692 O O . GLU B 1 365 ? 41.671 -5.861 -2.514 1.00 46.05 365 GLU B O 1
ATOM 5698 N N . THR B 1 366 ? 39.656 -6.726 -1.999 1.00 46.37 366 THR B N 1
ATOM 5699 C CA . THR B 1 366 ? 39.057 -5.433 -1.676 1.00 44.75 366 THR B CA 1
ATOM 5700 C C . THR B 1 366 ? 38.565 -5.448 -0.228 1.00 43.93 366 THR B C 1
ATOM 5701 O O . THR B 1 366 ? 39.278 -5.009 0.669 1.00 44.28 366 THR B O 1
ATOM 5705 N N . PHE B 1 367 ? 37.355 -5.959 -0.003 1.00 38.95 367 PHE B N 1
ATOM 5706 C CA . PHE B 1 367 ? 36.855 -6.189 1.347 1.00 36.34 367 PHE B CA 1
ATOM 5707 C C . PHE B 1 367 ? 35.875 -7.352 1.315 1.00 35.11 367 PHE B C 1
ATOM 5708 O O . PHE B 1 367 ? 35.270 -7.627 0.275 1.00 35.49 367 PHE B O 1
ATOM 5716 N N . LEU B 1 368 ? 35.725 -8.024 2.452 1.00 33.06 368 LEU B N 1
ATOM 5717 C CA . LEU B 1 368 ? 34.717 -9.069 2.613 1.00 34.69 368 LEU B CA 1
ATOM 5718 C C . LEU B 1 368 ? 33.786 -8.704 3.758 1.00 31.59 368 LEU B C 1
ATOM 5719 O O . LEU B 1 368 ? 34.217 -8.198 4.785 1.00 30.68 368 LEU B O 1
ATOM 5724 N N . TYR B 1 369 ? 32.498 -8.953 3.580 1.00 32.71 369 TYR B N 1
ATOM 5725 C CA . TYR B 1 369 ? 31.547 -8.615 4.620 1.00 30.91 369 TYR B CA 1
ATOM 5726 C C . TYR B 1 369 ? 31.798 -9.426 5.904 1.00 29.38 369 TYR B C 1
ATOM 5727 O O . TYR B 1 369 ? 31.581 -8.908 6.995 1.00 29.96 369 TYR B O 1
ATOM 5736 N N . ALA B 1 370 ? 32.287 -10.663 5.768 1.00 29.40 370 ALA B N 1
ATOM 5737 C CA . ALA B 1 370 ? 32.570 -11.530 6.932 1.00 31.73 370 ALA B CA 1
ATOM 5738 C C . ALA B 1 370 ? 33.771 -10.975 7.710 1.00 33.69 370 ALA B C 1
ATOM 5739 O O . ALA B 1 370 ? 33.866 -11.068 8.945 1.00 32.56 370 ALA B O 1
ATOM 5741 N N . ASP B 1 371 ? 34.693 -10.391 6.965 1.00 31.46 371 ASP B N 1
ATOM 5742 C CA . ASP B 1 371 ? 35.863 -9.777 7.554 1.00 31.65 371 ASP B CA 1
ATOM 5743 C C . ASP B 1 371 ? 35.426 -8.516 8.312 1.00 31.32 371 ASP B C 1
ATOM 5744 O O . ASP B 1 371 ? 35.776 -8.337 9.475 1.00 31.67 371 ASP B O 1
ATOM 5749 N N . VAL B 1 372 ? 34.610 -7.667 7.687 1.00 29.15 372 VAL B N 1
ATOM 5750 C CA . VAL B 1 372 ? 34.164 -6.454 8.385 1.00 30.22 372 VAL B CA 1
ATOM 5751 C C . VAL B 1 372 ? 33.307 -6.803 9.610 1.00 29.32 372 VAL B C 1
ATOM 5752 O O . VAL B 1 372 ? 33.326 -6.075 10.590 1.00 29.64 372 VAL B O 1
ATOM 5756 N N . ALA B 1 373 ? 32.590 -7.918 9.550 1.00 29.31 373 ALA B N 1
ATOM 5757 C CA . ALA B 1 373 ? 31.717 -8.342 10.647 1.00 30.74 373 ALA B CA 1
ATOM 5758 C C . ALA B 1 373 ? 32.587 -8.666 11.868 1.00 32.04 373 ALA B C 1
ATOM 5759 O O . ALA B 1 373 ? 32.234 -8.361 13.016 1.00 34.28 373 ALA B O 1
ATOM 5761 N N . ALA B 1 374 ? 33.738 -9.263 11.593 1.00 32.82 374 ALA B N 1
ATOM 5762 C CA . ALA B 1 374 ? 34.679 -9.646 12.632 1.00 33.21 374 ALA B CA 1
ATOM 5763 C C . ALA B 1 374 ? 35.480 -8.488 13.217 1.00 34.07 374 ALA B C 1
ATOM 5764 O O . ALA B 1 374 ? 35.839 -8.543 14.383 1.00 35.75 374 ALA B O 1
ATOM 5766 N N . ARG B 1 375 ? 35.781 -7.461 12.425 1.00 32.87 375 ARG B N 1
ATOM 5767 C CA . ARG B 1 375 ? 36.716 -6.402 12.848 1.00 34.87 375 ARG B CA 1
ATOM 5768 C C . ARG B 1 375 ? 36.095 -5.047 13.225 1.00 33.73 375 ARG B C 1
ATOM 5769 O O . ARG B 1 375 ? 36.786 -4.182 13.765 1.00 33.99 375 ARG B O 1
ATOM 5777 N N . GLY B 1 376 ? 34.808 -4.858 12.936 1.00 32.87 376 GLY B N 1
ATOM 5778 C CA . GLY B 1 376 ? 34.150 -3.582 13.149 1.00 33.24 376 GLY B CA 1
ATOM 5779 C C . GLY B 1 376 ? 33.701 -3.030 11.817 1.00 31.44 376 GLY B C 1
ATOM 5780 O O . GLY B 1 376 ? 34.409 -3.128 10.828 1.00 30.59 376 GLY B O 1
ATOM 5781 N N . GLN B 1 377 ? 32.525 -2.416 11.783 1.00 30.12 377 GLN B N 1
ATOM 5782 C CA . GLN B 1 377 ? 32.013 -1.853 10.536 1.00 28.53 377 GLN B CA 1
ATOM 5783 C C . GLN B 1 377 ? 32.750 -0.612 10.045 1.00 28.50 377 GLN B C 1
ATOM 5784 O O . GLN B 1 377 ? 32.678 -0.241 8.858 1.00 31.11 377 GLN B O 1
ATOM 5790 N N . VAL B 1 378 ? 33.480 0.028 10.955 1.00 27.44 378 VAL B N 1
ATOM 5791 C CA . VAL B 1 378 ? 34.102 1.302 10.717 1.00 31.92 378 VAL B CA 1
ATOM 5792 C C . VAL B 1 378 ? 35.440 1.202 11.412 1.00 31.59 378 VAL B C 1
ATOM 5793 O O . VAL B 1 378 ? 35.594 0.355 12.273 1.00 31.44 378 VAL B O 1
ATOM 5797 N N . GLY B 1 379 ? 36.389 2.034 11.007 1.00 32.65 379 GLY B N 1
ATOM 5798 C CA . GLY B 1 379 ? 37.602 2.254 11.784 1.00 35.02 379 GLY B CA 1
ATOM 5799 C C . GLY B 1 379 ? 38.811 1.444 11.379 1.00 37.28 379 GLY B C 1
ATOM 5800 O O . GLY B 1 379 ? 39.777 1.406 12.127 1.00 35.17 379 GLY B O 1
ATOM 5801 N N . GLN B 1 380 ? 38.769 0.783 10.225 1.00 36.00 380 GLN B N 1
ATOM 5802 C CA . GLN B 1 380 ? 39.947 0.039 9.736 1.00 35.49 380 GLN B CA 1
ATOM 5803 C C . GLN B 1 380 ? 40.412 0.622 8.422 1.00 36.41 380 GLN B C 1
ATOM 5804 O O . GLN B 1 380 ? 39.600 0.862 7.516 1.00 35.39 380 GLN B O 1
ATOM 5810 N N . LYS B 1 381 ? 41.724 0.795 8.291 1.00 35.63 381 LYS B N 1
ATOM 5811 C CA . LYS B 1 381 ? 42.298 1.594 7.207 1.00 39.29 381 LYS B CA 1
ATOM 5812 C C . LYS B 1 381 ? 41.946 1.083 5.813 1.00 36.26 381 LYS B C 1
ATOM 5813 O O . LYS B 1 381 ? 41.811 1.872 4.877 1.00 40.40 381 LYS B O 1
ATOM 5819 N N . ASP B 1 382 ? 41.798 -0.230 5.691 1.00 35.33 382 ASP B N 1
ATOM 5820 C CA . ASP B 1 382 ? 41.674 -0.899 4.397 1.00 35.40 382 ASP B CA 1
ATOM 5821 C C . ASP B 1 382 ? 40.267 -0.920 3.784 1.00 35.03 382 ASP B C 1
ATOM 5822 O O . ASP B 1 382 ? 40.126 -1.204 2.592 1.00 36.41 382 ASP B O 1
ATOM 5827 N N . TYR B 1 383 ? 39.231 -0.630 4.567 1.00 34.67 383 TYR B N 1
ATOM 5828 C CA . TYR B 1 383 ? 37.881 -0.591 4.008 1.00 33.67 383 TYR B CA 1
ATOM 5829 C C . TYR B 1 383 ? 37.736 0.579 3.020 1.00 34.75 383 TYR B C 1
ATOM 5830 O O . TYR B 1 383 ? 38.318 1.642 3.240 1.00 34.48 383 TYR B O 1
ATOM 5839 N N . PRO B 1 384 ? 36.911 0.415 1.966 1.00 34.17 384 PRO B N 1
ATOM 5840 C CA . PRO B 1 384 ? 36.671 1.484 0.963 1.00 35.98 384 PRO B CA 1
ATOM 5841 C C . PRO B 1 384 ? 36.028 2.765 1.510 1.00 32.80 384 PRO B C 1
ATOM 5842 O O . PRO B 1 384 ? 36.367 3.872 1.084 1.00 30.45 384 PRO B O 1
ATOM 5846 N N . TRP B 1 385 ? 35.114 2.622 2.470 1.00 31.32 385 TRP B N 1
ATOM 5847 C CA . TRP B 1 385 ? 34.499 3.786 3.094 1.00 30.02 385 TRP B CA 1
ATOM 5848 C C . TRP B 1 385 ? 35.397 4.400 4.173 1.00 31.03 385 TRP B C 1
ATOM 5849 O O . TRP B 1 385 ? 34.964 5.302 4.883 1.00 33.49 385 TRP B O 1
ATOM 5860 N N . GLU B 1 386 ? 36.638 3.925 4.283 1.00 32.52 386 GLU B N 1
ATOM 5861 C CA . GLU B 1 386 ? 37.629 4.516 5.167 1.00 32.75 386 GLU B CA 1
ATOM 5862 C C . GLU B 1 386 ? 38.772 5.171 4.380 1.00 34.06 386 GLU B C 1
ATOM 5863 O O . GLU B 1 386 ? 39.762 5.622 4.975 1.00 32.30 386 GLU B O 1
ATOM 5869 N N . LYS B 1 387 ? 38.631 5.197 3.056 1.00 34.32 387 LYS B N 1
ATOM 5870 C CA . LYS B 1 387 ? 39.620 5.785 2.166 1.00 38.30 387 LYS B CA 1
ATOM 5871 C C . LYS B 1 387 ? 39.415 7.301 2.139 1.00 38.95 387 LYS B C 1
ATOM 5872 O O . LYS B 1 387 ? 38.278 7.802 2.105 1.00 38.92 387 LYS B O 1
ATOM 5878 N N . LEU B 1 388 ? 40.528 8.025 2.144 1.00 36.23 388 LEU B N 1
ATOM 5879 C CA . LEU B 1 388 ? 40.525 9.474 2.181 1.00 39.21 388 LEU B CA 1
ATOM 5880 C C . LEU B 1 388 ? 40.589 10.069 0.776 1.00 38.93 388 LEU B C 1
ATOM 5881 O O . LEU B 1 388 ? 41.375 10.976 0.511 1.00 40.98 388 LEU B O 1
ATOM 5886 N N . ASP B 1 389 ? 39.734 9.569 -0.113 1.00 41.99 389 ASP B N 1
ATOM 5887 C CA . ASP B 1 389 ? 39.747 9.963 -1.530 1.00 42.78 389 ASP B CA 1
ATOM 5888 C C . ASP B 1 389 ? 38.817 11.141 -1.855 1.00 41.76 389 ASP B C 1
ATOM 5889 O O . ASP B 1 389 ? 38.630 11.493 -3.021 1.00 38.97 389 ASP B O 1
ATOM 5894 N N . ALA B 1 390 ? 38.259 11.773 -0.825 1.00 36.04 390 ALA B N 1
ATOM 5895 C CA . ALA B 1 390 ? 37.601 13.054 -1.006 1.00 34.84 390 ALA B CA 1
ATOM 5896 C C . ALA B 1 390 ? 38.394 14.189 -0.378 1.00 32.93 390 ALA B C 1
ATOM 5897 O O . ALA B 1 390 ? 37.909 15.309 -0.297 1.00 34.99 390 ALA B O 1
ATOM 5899 N N . LEU B 1 391 ? 39.633 13.931 0.048 1.00 36.62 391 LEU B N 1
ATOM 5900 C CA . LEU B 1 391 ? 40.383 14.961 0.758 1.00 35.70 391 LEU B CA 1
ATOM 5901 C C . LEU B 1 391 ? 40.640 16.211 -0.075 1.00 34.00 391 LEU B C 1
ATOM 5902 O O . LEU B 1 391 ? 40.475 17.316 0.426 1.00 33.52 391 LEU B O 1
ATOM 5907 N N . GLU B 1 392 ? 41.030 16.067 -1.340 1.00 34.69 392 GLU B N 1
ATOM 5908 C CA . GLU B 1 392 ? 41.251 17.238 -2.190 1.00 35.60 392 GLU B CA 1
ATOM 5909 C C . GLU B 1 392 ? 39.985 18.092 -2.368 1.00 35.19 392 GLU B C 1
ATOM 5910 O O . GLU B 1 392 ? 40.063 19.316 -2.316 1.00 36.17 392 GLU B O 1
ATOM 5916 N N . GLN B 1 393 ? 38.822 17.460 -2.542 1.00 34.95 393 GLN B N 1
ATOM 5917 C CA A GLN B 1 393 ? 37.577 18.215 -2.661 0.50 34.72 393 GLN B CA 1
ATOM 5918 C CA B GLN B 1 393 ? 37.562 18.196 -2.647 0.50 34.45 393 GLN B CA 1
ATOM 5919 C C . GLN B 1 393 ? 37.265 19.001 -1.378 1.00 33.46 393 GLN B C 1
ATOM 5920 O O . GLN B 1 393 ? 36.909 20.174 -1.441 1.00 34.05 393 GLN B O 1
ATOM 5931 N N . PHE B 1 394 ? 37.429 18.388 -0.213 1.00 33.56 394 PHE B N 1
ATOM 5932 C CA . PHE B 1 394 ? 37.213 19.131 1.049 1.00 34.02 394 PHE B CA 1
ATOM 5933 C C . PHE B 1 394 ? 38.274 20.211 1.344 1.00 33.17 394 PHE B C 1
ATOM 5934 O O . PHE B 1 394 ? 37.961 21.222 1.974 1.00 33.16 394 PHE B O 1
ATOM 5942 N N . LYS B 1 395 ? 39.513 20.024 0.887 1.00 34.98 395 LYS B N 1
ATOM 5943 C CA . LYS B 1 395 ? 40.569 21.007 1.144 1.00 36.29 395 LYS B CA 1
ATOM 5944 C C . LYS B 1 395 ? 40.320 22.369 0.485 1.00 36.48 395 LYS B C 1
ATOM 5945 O O . LYS B 1 395 ? 40.895 23.366 0.917 1.00 36.71 395 LYS B O 1
ATOM 5951 N N . LYS B 1 396 ? 39.462 22.403 -0.541 1.00 33.49 396 LYS B N 1
ATOM 5952 C CA . LYS B 1 396 ? 39.028 23.651 -1.186 1.00 36.11 396 LYS B CA 1
ATOM 5953 C C . LYS B 1 396 ? 38.235 24.587 -0.259 1.00 34.76 396 LYS B C 1
ATOM 5954 O O . LYS B 1 396 ? 38.078 25.779 -0.553 1.00 31.71 396 LYS B O 1
ATOM 5960 N N . LEU B 1 397 ? 37.722 24.048 0.845 1.00 32.28 397 LEU B N 1
ATOM 5961 C CA . LEU B 1 397 ? 37.048 24.856 1.850 1.00 34.32 397 LEU B CA 1
ATOM 5962 C C . LEU B 1 397 ? 38.031 25.445 2.862 1.00 34.81 397 LEU B C 1
ATOM 5963 O O . LEU B 1 397 ? 37.655 26.316 3.632 1.00 36.13 397 LEU B O 1
ATOM 5968 N N . LEU B 1 398 ? 39.288 24.992 2.808 1.00 35.76 398 LEU B N 1
ATOM 5969 C CA . LEU B 1 398 ? 40.319 25.163 3.857 1.00 40.72 398 LEU B CA 1
ATOM 5970 C C . LEU B 1 398 ? 40.185 24.106 4.958 1.00 46.97 398 LEU B C 1
ATOM 5971 O O . LEU B 1 398 ? 41.137 23.380 5.262 1.00 46.98 398 LEU B O 1
#

CATH classification: 3.30.300.10 (+2 more: 3.30.300.10, 3.30.300.10)

Secondary structure (DSSP, 8-state):
--EEEEEEE-TTSHHHHHHHHHHHHHHHHHHH-TT-EEEEEEEEETTEEEEEEEEE-SS---HHHHHHHHHHHHHHHT----SSS-TTTS--GGG-EEEEEEE-----SPBSS-EEEEEEEETTBGGGB-HHHHHHHHHHHHHHHHHHH-TTTB-S--EEEEEEE-SSHHHHHTT---EEEEEEEE--B-TTS-HHHHHHHHHHHHHTS---TTT--TTTSEEEE-TT------STTTS-EETT--TTTTTTTTSS---S---TTB-TTSHHHHHHHHHHHHHHHHHHTTS-SEEEEEEEE-BT--S-SEEEEE-TT--SSS-HHHHHHHHHHH----HHHHHHHHTTT---TTS--HHHHHHH-SS--TTSGGG--TTHHHHHTT--/--EEEEEEE-TTSHHHHHHHHHHHHHHHHHHH-TT-EEEEEEEEETTEEEEEEEEE-S----HHHHHHHHHHHHHHHT----SSS-TTTS--GGG-EEEE-PEEEPPPTT---EEEEEEEETTBGGGB-HHHHHHHHHHHHHHHHHHH-TTTB-S--EEEEEEE-SSHHHHHTT---EEEEEEEE--B-TT--HHHHHHHHHHHHHTS---TTT--TTTSEEEESTTS-----STTTS-EETT--TTTTTTTTSS---S--STTB-TTSHHHHHHHHHHHHHHHHHHTTS-SEEEEEEEE-TT-SS-SEEEEE-TT--SSS-HHHHHHHHHHH----HHHHHHHHTTT---TTS--HHHHHHH-SS--TTSGGG--TTHHHHHTT-

Solvent-accessible surface area: 27792 Å² total; per-residue (Å²): 203,25,28,3,7,3,47,0,7,6,7,0,32,5,12,5,0,0,2,11,0,0,0,30,0,0,18,63,0,4,154,84,21,98,86,0,67,0,19,0,11,0,0,0,8,24,43,62,1,0,0,0,2,12,19,114,33,138,58,165,28,48,110,63,64,12,40,83,16,0,42,80,10,1,105,116,7,20,4,73,34,65,55,78,14,46,99,106,37,9,3,28,7,128,76,11,71,15,33,41,48,42,64,120,73,99,61,152,60,26,3,45,50,5,1,1,5,5,0,0,0,1,63,26,16,131,41,68,15,0,0,0,4,18,20,0,31,43,1,3,73,80,1,40,60,57,0,87,80,31,44,97,34,1,3,6,23,1,71,0,3,0,3,0,22,0,26,59,51,53,38,21,77,67,10,126,26,94,42,2,73,1,0,3,0,23,0,0,0,11,117,94,29,130,44,103,71,0,88,67,15,0,60,126,17,1,84,98,15,127,11,35,175,147,20,14,62,61,134,166,10,108,36,31,15,2,54,140,21,78,75,24,78,10,2,2,32,78,77,9,0,1,0,2,32,41,13,14,20,7,7,2,5,2,16,1,10,13,9,8,22,1,11,4,0,23,0,10,30,44,1,32,0,1,0,12,0,0,0,0,4,0,0,1,0,0,6,18,4,34,0,6,69,13,0,18,0,3,0,0,0,0,46,34,18,16,118,20,8,3,7,3,0,30,0,58,68,13,47,86,50,20,81,4,39,72,0,7,67,32,0,89,135,77,8,54,0,8,10,18,63,0,60,72,55,2,109,0,15,117,14,36,165,155,67,9,52,0,20,56,0,1,35,70,2,1,8,14,39,134,78,1,26,0,2,93,46,80,1,35,123,66,0,80,155,30,82,129,116,6,7,17,0,0,20,0,0,5,9,0,10,1,14,0,5,0,1,12,0,0,0,22,0,0,15,54,0,0,151,85,19,59,65,0,62,0,25,0,13,1,0,5,2,4,47,48,1,0,0,0,3,38,4,62,0,116,52,96,20,59,113,57,56,6,52,92,11,0,71,84,13,8,98,112,7,25,6,74,24,65,54,89,17,46,97,126,22,19,9,29,4,103,41,20,80,12,45,52,55,19,71,64,92,84,42,82,162,148,56,105,7,10,13,6,12,0,1,0,2,57,27,16,108,52,67,15,0,0,0,4,11,11,0,32,33,0,2,73,84,0,39,53,48,1,92,80,28,51,99,43,2,5,9,9,0,26,0,0,0,0,0,22,0,22,55,18,54,40,17,76,69,4,88,26,93,39,4,56,0,0,0,0,11,0,0,6,13,135,103,35,146,41,109,86,0,86,73,20,0,60,147,6,0,105,81,7,119,17,34,133,145,19,9,45,43,142,170,13,84,39,30,15,3,31,84,24,173,53,21,50,6,2,8,22,38,64,7,0,0,0,4,17,20,14,5,5,10,8,10,1,3,18,4,29,25,3,43,20,4,13,2,0,34,0,16,59,61,50,21,0,6,0,6,0,0,0,0,4,0,0,0,0,0,8,21,3,38,1,5,77,10,0,15,0,10,0,6,23,17,40,78,87,66,115,4,54,28,5,26,5,26,0,72,74,10,54,83,54,30,87,34,102,66,0,17,84,30,0,70,141,67,16,53,2,29,53,83,69,2,61,79,63,1,110,0,31,105,4,28,154,158,71,8,45,0,19,47,0,1,26,74,1,0,7,12,40,88,80,2,31,0,0,93,35,76,6,65,125,64,0,89,157,33,144

B-factor: mean 39.69, std 8.91, range [23.49, 90.35]

Foldseek 3Di:
DAKDKFKAKFCQAQQLLQLLLLLLVVQVQLQVFLPKWWQWKWKFAAQEIETEEAIDGPDDADPVNSLVSSLVSCVVLQQDPPPLAHCLQEPHSVRHDYHYHYYHDPVVFAFAAWFKFKAKFFPQDALRAADFLVVNLQLLVLVLVVCSVPVNFWDNGKMKMWMFDQPDPVSVLLNHTQATAEIEIEIATGPPDAQVVVCVVSVVSSVPTPPDPRHDDPVRHYYHYRVVTHGRHDGSSHPMHIHFPCQLSLHHRPPDDGTSAGQRRGALSHCSQLVHLQNNLLQSLLVVLVQARMKMWMWIHHGRHFATPAIFMDRSPGGPFDDRVVVRVLCVVPQRRGSVSSCVQQVRSPADPQQHRSSVSSRSGSDNDCRRSSSDNPCNVVSNVRND/DDKDKFKAWFCQAQQLLQLLLLQLVVQVQLQVFLLKWWQWKWKCQAQEIEIEEEIAGPDDADPVNSLVSSQVSCVVLPQDQPCLAPCLQEPHSVSHDYHYHYYYDHDDPPRDWWKFKEKFFQQDALRAADFLVLNLLLLVLVQVVCNVCVNFWDNGKMKMWMFDQPDVVSVLQSHTQATAEMEIEIATGPPDALVRVVVVSVVSSVVSPDDPRHDDPVRHHYHYNVVGHHHRDGSNVPMYIYFPCALSQHRRPPDDGIDTGDGRGALLDCNQLVHLLNNLLQSLCVVLPQARMKMKMFTCDPPDQFTPFIWIGRSPGGDFDDRVVSRVLCVVPQRSGSVSSCVQQVRSNADPVQHGSSVSSRSHSDRDCRGSSSDNVCNVVNNVSD

Nearest PDB structures (foldseek):
  4le5-assembly1_B  TM=1.003E+00  e=7.766E-90  Campylobacter jejuni RM1221
  4le5-assembly1_A  TM=9.720E-01  e=1.405E-77  Campylobacter jejuni RM1221
  5h9u-assembly1_A  TM=9.078E-01  e=6.224E-42  Thermus thermophilus HB27
  3s82-assembly1_B  TM=9.225E-01  e=1.071E-41  Mycobacterium avium 104
  3tde-assembly1_C  TM=9.168E-01  e=6.540E-41  Mycobacterium tuberculosis

Radius of gyration: 24.68 Å; Cα contacts (8 Å, |Δi|>4): 1874; chains: 2; bounding box: 64×60×60 Å